Protein 6P7V (pdb70)

B-factor: mean 169.9, std 35.89, range [102.14, 259.93]

Nearest PDB structures (foldseek):
  6p7v-assembly1_A  TM=1.002E+00  e=1.058E-58  Kluyveromyces lactis
  6p7x-assembly1_A  TM=1.001E+00  e=8.756E-56  Kluyveromyces lactis
  6p7x-assembly1_B  TM=9.927E-01  e=2.469E-53  Kluyveromyces lactis
  6gsa-assembly1_B  TM=8.938E-01  e=4.755E-19  Saccharomyces cerevisiae
  6gyp-assembly1_C  TM=8.802E-01  e=9.889E-19  Saccharomyces cerevisiae S288C

Foldseek 3Di:
DPVVVVVDDLVVLVVVVVVVLVVNVLSVCVNCVVPHVPSKAKAWFDDPLHIWIWIAGDPQGDTDDTGHPVVVCVSDPDDLPEHEEEAAVRRAAPRVVSCLVCCVPVHPQRYAEYEYNDDLPLDDRRLLRPQVRCPRNAPYQEYEEEEPSSCVVAAQCVPPDDPRSSYHDLVSLLRRQEYEYEYEEEDQPVHQAEHQSSPNHAEYAYEYYEEEECVNHYDHANYAHYHYEAYAEYEYDACVVLVVLDDPPADDPQAGDDPDPVPCVVNVSVVVSQVVQCVSVVRYQAYAYDQHQYYDHQAEEEPVRVVDCRHPYDPSPPDDNYGYD/DKAWEADPVGDTDMDRDVLLCLWDQSVVVVLRYDYDPPAHDVLVVLVSVVSVVPPPDDDPDPPPVVVLVVDDQDVVLVVSPPDDDPSLVSNLVVCVVGVVPPNNSSSVVVVVVVVVPDDCVVVVVD/DVVLLVVLVLLVLVLLLLVPDQDDPDLCVLVPDPACDDCPAKFHVVNLVVLVVLCVFFPCPQVVQADQDDVVLVVLVVVLVVVVVVVCDDLPNLLSVLLSLLLSLLSLLLDDDVSVVVRIDDCNCVVDPAVCVRSLVVSVVSVSNSVSSCVVDVPVDDQDLSNLSSLSSNVQHCCCVNPVLVNQVVLVVVVVSLVVVPLVPLADDPPDDPSVPSNSSNSVLSVLSSLLVQLVSVRVSDDDGDVQLEDAPQPDPPDVSRHYPPNHDPDCSSVSSNLVSLVVCCPPHDDDVVSLVSVVVVLVVVLVVLVVDDDDHNNNLLVSLVNLLSSLLSVLVSLSCCCRNPNDPPSVVVSLVSLVVNLVSQVVCVVVVSVSSCVRCVNVSSLLVLLSVLLVCVLVDPDVSSVVSNVSSLCVVVVDDDNSVVSNVVSVVVSVLSVVVSVVVVVVVPVSSVLSVVVSVVSVVVVVVVCVVVVSVVVD/DVVLLVVVVLLLLVLLLLVLDPDDDDLCVVVDDAACDDCPQKFHVVNLVVLVVVCVAFPCPQVVQADLDDVVLVVLVVVVVVVVVVVCDDDVNLLSVLLSLLSSLLSLLLDDDPSVVVRIDDVSPVVDDAVCVRSLVVSVVSVSSSVSSCVVVPVPDDLDCSLLVSLSSNLQHCPCVPPPLVNQVSLVVVVVSLVVVPLVPLPDDPPQDPSRPSVSSNSVLSVLVSLLVQLVSPHVSDDDHDVPVDCVCSVVSSVLSVLVVCLSPDDDDVVVLVVSLVVLVVVVVVLVVQDDDGNNSLLVSLVSLLSSLLSVLSSLCSCCSNPNDPPSVVVNLVSLVVNVVSQVVCVVVVSLSSCQRCVNVSSLLVLLSVLLVCVLVDPDVSSVVSSVVSLVCCVVRDDSVPPSVVVSVVVSVVSVVVSVVSVVVVPVSVVVSVVVSVVSVVVVCVVCVVVVVVVVD

Organism: Kluyveromyces lactis (strain ATCC 8585 / CBS 2359 / DSM 70799 / NBRC 1267 / NRRL Y-1140 / WM37) (NCBI:txid284590)

Solvent-accessible surface area: 67566 Å² total; per-residue (Å²): 80,62,162,61,19,56,89,33,19,38,40,14,25,55,19,3,14,22,13,19,53,87,85,50,46,28,8,32,32,94,8,12,93,69,28,62,46,98,62,37,2,7,4,26,24,25,113,106,57,120,34,54,10,0,22,16,53,33,120,108,20,127,74,120,48,27,108,47,52,106,93,41,22,164,71,47,85,115,70,122,44,94,27,49,34,0,1,23,116,83,25,41,37,90,38,11,55,84,19,28,82,33,16,67,177,175,61,156,32,11,10,25,8,16,1,23,20,54,9,122,87,19,65,80,96,0,3,90,6,17,13,89,12,28,127,24,24,102,64,7,56,22,20,18,7,22,5,51,88,3,24,62,71,24,11,4,23,123,40,107,88,152,57,120,41,62,30,39,81,91,102,20,20,59,57,10,38,15,16,17,31,48,53,24,134,32,27,1,140,165,34,74,9,53,13,80,86,12,63,85,5,52,2,27,14,12,21,42,23,91,15,14,20,17,68,36,39,96,30,7,122,62,10,54,26,20,26,14,49,74,8,101,100,6,55,18,34,79,3,60,112,1,85,179,92,30,126,98,90,28,67,116,147,27,99,9,94,11,99,38,145,172,73,72,134,32,11,28,71,25,57,24,9,22,16,52,0,35,102,38,17,112,42,22,12,23,12,43,26,47,67,5,66,106,16,149,7,36,28,4,9,2,25,34,15,49,51,20,58,17,32,94,110,33,124,21,98,121,41,130,44,84,32,42,17,105,81,10,33,12,38,0,84,100,45,66,150,51,83,14,44,63,126,46,19,32,89,1,90,24,17,105,88,98,68,120,116,76,13,76,11,45,124,9,145,28,52,3,16,101,58,33,41,82,10,22,68,72,18,80,140,48,146,61,94,64,94,90,58,64,84,52,55,78,59,57,114,43,44,102,90,8,92,118,27,17,108,51,75,54,87,36,18,23,54,8,9,64,12,8,27,37,25,44,36,71,35,12,8,20,16,2,1,24,15,11,1,59,88,28,140,69,78,65,94,109,88,67,195,217,109,146,126,96,36,70,136,13,10,70,40,8,27,37,18,15,94,30,26,54,71,103,129,42,41,61,23,6,48,122,36,42,144,30,118,31,5,6,4,170,148,32,4,13,34,49,128,12,1,55,134,2,9,74,34,0,58,86,70,1,0,20,4,0,83,18,0,21,82,84,36,78,49,4,52,129,15,0,70,84,37,6,72,73,85,108,87,144,144,164,48,35,57,56,17,5,28,21,7,1,3,15,0,1,1,0,1,1,6,2,3,6,45,16,150,35,4,68,89,55,28,64,118,90,7,73,141,138,18,91,114,140,54,99,90,9,33,94,37,13,48,40,9,5,30,15,3,1,13,61,5,5,17,3,11,5,7,24,74,67,39,45,55,11,0,14,8,3,2,0,4,11,16,1,9,2,12,69,59,21,57,42,10,0,4,12,8,2,2,18,0,0,12,7,0,56,38,65,25,1,49,92,13,84,40,124,78,112,33,62,9,73,49,28,82,105,30,55,13,41,0,7,3,0,0,15,0,0,17,24,0,30,71,41,47,7,75,64,7,96,8,28,2,30,99,20,4,40,34,2,12,64,67,61,95,101,166,97,63,23,39,6,15,32,21,54,79,61,64,8,4,17,7,0,15,2,10,0,3,13,28,12,13,48,110,40,109,53,28,22,93,27,4,63,35,2,71,105,30,0,41,47,1,33,111,63,6,61,101,58,112,118,83,43,68,35,36,71,2,28,20,6,12,10,65,0,7,0,5,8,5,27,3,16,0,8,14,38,19,58,20,38,77,39,36,47,41,8,42,53,79,8,1,30,2,0,106,91,2,31,53,38,5,47,79,18,56,186,86,106,51,59,29,4,11,4,18,12,31,4,14,46,0,12,9,12,6,1,5,18,6,8,11,37,10,20,23,71,155,28,105,44,9,82,83,11,48,74,68,3,24,25,30,7,134,152,52,15,34,24,5,133,70,35,18,53,66,10,40,70,68,17,60,44,16,111,76,11,96,131,22,92,168,107,146,114,54,48,4,31,138,24,10,83,40,17,15,94,146,48,112,189,105,102,198,99,78,106,102,32,90,86,25,109,144,138,65,145,118,108,20,60,118,12,12,76,27,6,22,59,11,19,103,30,39,51,54,108,129,39,16,56,38,6,42,126,47,44,143,52,128,36,5,8,5,147,129,38,4,6,50,42,132,11,1,56,134,4,7,72,28,1,56,93,73,2,0,23,4,1,95,22,0,19,77,77,45,71,54,4,45,128,13,0,66,82,43,1,77,60,51,93,87,139,146,179,50,32,54,54,9,11,34,18,7,3,1,29,1,3,4,0,2,1,1,4,3,10,60,17,168,38,5,68,87,51,19,67,117,94,7,40,137,159,23,113,141,141,68,110,71,12,27,100,36,2,47,51,1,2,39,30,1,2,9,62,18,8,16,3,14,6,20,23,82,50,45,51,44,20,0,15,10,8,2,2,6,12,18,2,4,2,18,60,52,34,52,55,10,0,2,13,17,3,2,15,0,0,6,4,2,57,29,68,25,5,147,68,49,139,80,126,151,140,38,63,44,75,51,127,80,105,25,68,12,36,26,7,2,14,16,18,0,0,19,21,0,44,73,20,43,4,69,86,3,108,12,23,6,43,92,97,34,140,106,49,10,35,22,5,10,75,6,16,14,20,17,38,61,3,62,108,48,96,59,22,74,166,50,4,145,58,18,56,113,68,3,37,88,8,45,128,104,10,76,103,51,118,94,86,43,70,36,36,65,4,35,20,4,13,10,86,1,9,3,9,9,4,22,0,19,0,4,2,25,18,24,14,56,91,43,96,107,103,4,60,98,103,8,0,61,1,1,113,108,2,46,53,27,8,44,63,12,61,150,67,118,42,67,28,3,8,11,16,16,28,4,11,57,0,16,27,14,11,1,4,9,2,10,8,46,9,14,16,67,131,26,117,39,6,77,79,13,43,75,69,5,24,38,33,23,143,151,32,13,35,24,10,114,82,53,35,51,80,20,93,66,33,13,55,57,22,104,90,4,90,104,33,97,147,102,157,105,48,53,2,20,126,11,10,86,40,22,27,99,107,56,132,162,114,91,202,110,77,106,116,31,91,84,25,35,147,145,68

Sequence (1384 aa):
DTKLFLSLPIDIRYTVYFFLGDIILTDRLRVCLQYEEQWFSVQWIVVSGELEIGIFTTDEQFLQVSYTINEYCHLLSIAQQDLRLGINVSDINDVNELCKEIQHRWLFDTVSYISFINCWDLDHENVVSIIPCMESFNNLHMLRIESKNMFNNLINTQGVRENPGKTIVYNVRQNIFELELYTLRDLGYKSVVDLQKWEQLQCLSLSGCEFIDLNNLILPQHCKMLILKEVKYIIWWDLSHLLKRIRPQWIINGQVKKPTKKEEEEESEWYNLYLEVVQTYQPLNFIELHNAKRVKGNLILPARLVTESRIKISNGTKVDSVLLIQNVVLVSVEGERFVVDRKIAERSLLLKNYLQIVMPVPNVRSSVLQKVIEWAVHHKDSNFPDEDDDDSRKAAPVDPWDREFLKVDQEMLYEIILAANYLNIKPLLDAGCKVVAEMIRGRTPEEIRRTNLYDKKLFNIWNQYERLWIHDAFPLDVSEYNNTKDFYGYECLFSKESIFKILDHSLERLGWLYFGFFTDISELPYQMERYWNEYESMNKSADQILWDLVLRSVIVMTIYYMPAKSILSLVDIDAIEKYPLELKKKYEIFDYCLRHTLNKVLRTIFTLPPDVRTLQIFLILSNTNFLQIYPSLGNNILVHCIHLAKVLGIKDFKLKINDSGSTRLQKLSMHNIWFRLSTVDYMRSSPNKIIALHTDNSSALTRKTLIDSIDVYDVESNLEVLRWKITSLDRDLEVSEPSLKTLKAMKELLGLLDRKTSVSNDASFNTKFESFFLKLQCNFVMWKILRYEFMQYGVTNGLQKLCCPARRIIALVANFLKEDYFEYTTHPFCVHILCVIAGFFSFYCIFHEADEVRDLRNDAVGLLKLLFDPLRPVISCFFSNLSRLEELRHIWKSLVHPVMYVLKTDIIKLKRNLESSDFLEVVREFNNLYDKKLFNIWNQYERLWIHDAFPLDVSEYNNTKDFYGYECLFSKESIFKILDHSLERLGWLYFGFFTDISELPYQMERYWNEYESMNKSADQILWDLVLRSVIVMTIYYMPAKSILSLVDIDAIEKYPLELKKKYEIFDYCLRHTLNKVLRTIFTLPPDVRTLQIFLILSNTNFLQIYPSLGNNILVHCIHLAKVLGIKDFKLKINDSGSTRLQKLSMHNIWFRLSTVDYMRSSPNKIIALHTDNSNLEVLRWKITSLDRDLEVSEPSLKTLKAMKELLGLLDRKTSVSNDASFNTKFESFFLKLQCNFVMWKILRYEFMQYGVTNGLQKLCCPARRIIALVANFLKEDYFEYTTHPFCVHILCVIAGFFSFYCIFHEADEVRDLRNDAVGLLKLLFDPLRPVISCFFSNLSRLEELRHIWKSLVHPVMYVLKTDIIKLKRNLESSDFLEVVREFN

Structure (mmCIF, N/CA/C/O backbone):
data_6P7V
#
_entry.id   6P7V
#
_cell.length_a   1.00
_cell.length_b   1.00
_cell.length_c   1.00
_cell.angle_alpha   90.00
_cell.angle_beta   90.00
_cell.angle_gamma   90.00
#
_symmetry.space_group_name_H-M   'P 1'
#
loop_
_entity.id
_entity.type
_entity.pdbx_description
1 polymer Ctf13
2 polymer Skp1
3 polymer Cep3
#
loop_
_atom_site.group_PDB
_atom_site.id
_atom_site.type_symbol
_atom_site.label_atom_id
_atom_site.label_alt_id
_atom_site.label_comp_id
_atom_site.label_asym_id
_atom_site.label_entity_id
_atom_site.label_seq_id
_atom_site.pdbx_PDB_ins_code
_atom_site.Cartn_x
_atom_site.Cartn_y
_atom_site.Cartn_z
_atom_site.occupancy
_atom_site.B_iso_or_equiv
_atom_site.auth_seq_id
_atom_site.auth_comp_id
_atom_site.auth_asym_id
_atom_site.auth_atom_id
_atom_site.pdbx_PDB_model_num
ATOM 1 N N . ASP A 1 3 ? 164.60600 166.04700 194.63400 1.000 172.22000 3 ASP C N 1
ATOM 2 C CA . ASP A 1 3 ? 165.93800 165.46200 194.64300 1.000 172.22000 3 ASP C CA 1
ATOM 3 C C . ASP A 1 3 ? 166.24800 164.89400 193.26300 1.000 172.22000 3 ASP C C 1
ATOM 4 O O . ASP A 1 3 ? 165.49900 165.14000 192.32300 1.000 172.22000 3 ASP C O 1
ATOM 12 N N . THR A 1 4 ? 167.34400 164.14100 193.14400 1.000 177.75000 4 THR C N 1
ATOM 13 C CA . THR A 1 4 ? 167.91800 163.81400 191.84300 1.000 177.75000 4 THR C CA 1
ATOM 14 C C . THR A 1 4 ? 167.58500 162.39900 191.38500 1.000 177.75000 4 THR C C 1
ATOM 15 O O . THR A 1 4 ? 166.84400 162.20400 190.41700 1.000 177.75000 4 THR C O 1
ATOM 26 N N . LYS A 1 5 ? 168.09200 161.40200 192.10700 1.000 178.04000 5 LYS C N 1
ATOM 27 C CA . LYS A 1 5 ? 167.84800 160.02000 191.72000 1.000 178.04000 5 LYS C CA 1
ATOM 28 C C . LYS A 1 5 ? 166.40000 159.63700 191.94200 1.000 178.04000 5 LYS C C 1
ATOM 29 O O . LYS A 1 5 ? 165.87500 158.75500 191.25400 1.000 178.04000 5 LYS C O 1
ATOM 48 N N . LEU A 1 6 ? 165.73600 160.30300 192.87700 1.000 177.47000 6 LEU C N 1
ATOM 49 C CA . LEU A 1 6 ? 164.32000 160.06200 193.07200 1.000 177.47000 6 LEU C CA 1
ATOM 50 C C . LEU A 1 6 ? 163.54300 160.58600 191.88200 1.000 177.47000 6 LEU C C 1
ATOM 51 O O . LEU A 1 6 ? 162.55200 159.98200 191.45900 1.000 177.47000 6 LEU C O 1
ATOM 67 N N . PHE A 1 7 ? 163.99500 161.70300 191.31900 1.000 175.64000 7 PHE C N 1
ATOM 68 C CA . PHE A 1 7 ? 163.43400 162.17700 190.06700 1.000 175.64000 7 PHE C CA 1
ATOM 69 C C . PHE A 1 7 ? 163.73700 161.22700 188.92600 1.000 175.64000 7 PHE C C 1
ATOM 70 O O . PHE A 1 7 ? 162.93700 161.10100 187.99400 1.000 175.64000 7 PHE C O 1
ATOM 87 N N . LEU A 1 8 ? 164.89800 160.59400 188.95800 1.000 175.97000 8 LEU C N 1
ATOM 88 C CA . LEU A 1 8 ? 165.35900 159.76600 187.85600 1.000 175.97000 8 LEU C CA 1
ATOM 89 C C . LEU A 1 8 ? 164.91400 158.31700 187.95800 1.000 175.97000 8 LEU C C 1
ATOM 90 O O . LEU A 1 8 ? 165.19700 157.53900 187.04200 1.000 175.97000 8 LEU C O 1
ATOM 106 N N . SER A 1 9 ? 164.20700 157.93800 189.02600 1.000 179.36000 9 SER C N 1
ATOM 107 C CA . SER A 1 9 ? 163.67000 156.59400 189.18900 1.000 179.36000 9 SER C CA 1
ATOM 108 C C . SER A 1 9 ? 162.27500 156.46100 188.61300 1.000 179.36000 9 SER C C 1
ATOM 109 O O . SER A 1 9 ? 161.51700 155.57400 189.02400 1.000 179.36000 9 SER C O 1
ATOM 117 N N . LEU A 1 10 ? 161.92700 157.31200 187.66400 1.000 174.81000 10 LEU C N 1
ATOM 118 C CA . LEU A 1 10 ? 160.56600 157.61900 187.26800 1.000 174.81000 10 LEU C CA 1
ATOM 119 C C . LEU A 1 10 ? 160.45500 157.43000 185.76900 1.000 174.81000 10 LEU C C 1
ATOM 120 O O . LEU A 1 10 ? 161.46900 157.42100 185.06700 1.000 174.81000 10 LEU C O 1
ATOM 136 N N . PRO A 1 11 ? 159.25100 157.26900 185.24400 1.000 171.67000 11 PRO C N 1
ATOM 137 C CA . PRO A 1 11 ? 159.10700 157.02100 183.82000 1.000 171.67000 11 PRO C CA 1
ATOM 138 C C . PRO A 1 11 ? 159.21200 158.34000 183.07200 1.000 171.67000 11 PRO C C 1
ATOM 139 O O . PRO A 1 11 ? 159.44900 159.39800 183.64800 1.000 171.67000 11 PRO C O 1
ATOM 150 N N . ILE A 1 12 ? 159.01300 158.25500 181.76500 1.000 169.68000 12 ILE C N 1
ATOM 151 C CA . ILE A 1 12 ? 159.43200 159.33100 180.89100 1.000 169.68000 12 ILE C CA 1
ATOM 152 C C . ILE A 1 12 ? 158.35400 160.39700 180.77300 1.000 169.68000 12 ILE C C 1
ATOM 153 O O . ILE A 1 12 ? 158.67200 161.57800 180.62700 1.000 169.68000 12 ILE C O 1
ATOM 169 N N . ASP A 1 13 ? 157.08100 160.01000 180.81900 1.000 169.56000 13 ASP C N 1
ATOM 170 C CA . ASP A 1 13 ? 156.00500 160.96400 180.55100 1.000 169.56000 13 ASP C CA 1
ATOM 171 C C . ASP A 1 13 ? 155.90200 162.02400 181.63900 1.000 169.56000 13 ASP C C 1
ATOM 172 O O . ASP A 1 13 ? 155.64200 163.20200 181.35000 1.000 169.56000 13 ASP C O 1
ATOM 181 N N . ILE A 1 14 ? 156.12900 161.62600 182.88900 1.000 172.67000 14 ILE C N 1
ATOM 182 C CA . ILE A 1 14 ? 156.02400 162.55600 184.00800 1.000 172.67000 14 ILE C CA 1
ATOM 183 C C . ILE A 1 14 ? 157.11500 163.60000 183.88800 1.000 172.67000 14 ILE C C 1
ATOM 184 O O . ILE A 1 14 ? 156.88300 164.81400 183.98800 1.000 172.67000 14 ILE C O 1
ATOM 200 N N . ARG A 1 15 ? 158.31800 163.12700 183.62000 1.000 172.36000 15 ARG C N 1
ATOM 201 C CA . ARG A 1 15 ? 159.44300 164.01600 183.45200 1.000 172.36000 15 ARG C CA 1
ATOM 202 C C . ARG A 1 15 ? 159.26300 164.87600 182.21500 1.000 172.36000 15 ARG C C 1
ATOM 203 O O . ARG A 1 15 ? 159.68100 166.03700 182.20800 1.000 172.36000 15 ARG C O 1
ATOM 224 N N . TYR A 1 16 ? 158.58700 164.34500 181.19200 1.000 170.35000 16 TYR C N 1
ATOM 225 C CA . TYR A 1 16 ? 158.34000 165.11100 179.97900 1.000 170.35000 16 TYR C CA 1
ATOM 226 C C . TYR A 1 16 ? 157.46300 166.30800 180.27700 1.000 170.35000 16 TYR C C 1
ATOM 227 O O . TYR A 1 16 ? 157.76400 167.42900 179.85900 1.000 170.35000 16 TYR C O 1
ATOM 245 N N . THR A 1 17 ? 156.35800 166.08100 180.97600 1.000 177.86000 17 THR C N 1
ATOM 246 C CA . THR A 1 17 ? 155.46200 167.19800 181.25300 1.000 177.86000 17 THR C CA 1
ATOM 247 C C . THR A 1 17 ? 156.10900 168.19100 182.20600 1.000 177.86000 17 THR C C 1
ATOM 248 O O . THR A 1 17 ? 155.88700 169.40700 182.08700 1.000 177.86000 17 THR C O 1
ATOM 259 N N . VAL A 1 18 ? 156.93600 167.69000 183.12400 1.000 176.24000 18 VAL C N 1
ATOM 260 C CA . VAL A 1 18 ? 157.67000 168.56200 184.03200 1.000 176.24000 18 VAL C CA 1
ATOM 261 C C . VAL A 1 18 ? 158.58300 169.48800 183.24100 1.000 176.24000 18 VAL C C 1
ATOM 262 O O . VAL A 1 18 ? 158.59400 170.71100 183.43100 1.000 176.24000 18 VAL C O 1
ATOM 275 N N . TYR A 1 19 ? 159.32700 168.92000 182.30700 1.000 178.29000 19 TYR C N 1
ATOM 276 C CA . TYR A 1 19 ? 160.26600 169.72400 181.54900 1.000 178.29000 19 TYR C CA 1
ATOM 277 C C . TYR A 1 19 ? 159.53900 170.62700 180.56700 1.000 178.29000 19 TYR C C 1
ATOM 278 O O . TYR A 1 19 ? 160.03700 171.71300 180.23500 1.000 178.29000 19 TYR C O 1
ATOM 296 N N . PHE A 1 20 ? 158.35900 170.20300 180.11200 1.000 176.39000 20 PHE C N 1
ATOM 297 C CA . PHE A 1 20 ? 157.51400 171.06600 179.30300 1.000 176.39000 20 PHE C CA 1
ATOM 298 C C . PHE A 1 20 ? 157.16600 172.32000 180.06600 1.000 176.39000 20 PHE C C 1
ATOM 299 O O . PHE A 1 20 ? 157.19700 173.42600 179.51800 1.000 176.39000 20 PHE C O 1
ATOM 316 N N . PHE A 1 21 ? 156.83100 172.15900 181.33600 1.000 178.42000 21 PHE C N 1
ATOM 317 C CA . PHE A 1 21 ? 156.59100 173.33300 182.15300 1.000 178.42000 21 PHE C CA 1
ATOM 318 C C . PHE A 1 21 ? 157.86500 174.12100 182.37800 1.000 178.42000 21 PHE C C 1
ATOM 319 O O . PHE A 1 21 ? 157.80900 175.35000 182.50200 1.000 178.42000 21 PHE C O 1
ATOM 336 N N . LEU A 1 22 ? 159.01200 173.44400 182.41000 1.000 184.43000 22 LEU C N 1
ATOM 337 C CA . LEU A 1 22 ? 160.31300 174.11600 182.41400 1.000 184.43000 22 LEU C CA 1
ATOM 338 C C . LEU A 1 22 ? 160.86300 174.17000 180.99500 1.000 184.43000 22 LEU C C 1
ATOM 339 O O . LEU A 1 22 ? 161.97700 173.74000 180.71200 1.000 184.43000 22 LEU C O 1
ATOM 355 N N . GLY A 1 23 ? 160.06100 174.69800 180.09200 1.000 174.75000 23 GLY C N 1
ATOM 356 C CA . GLY A 1 23 ? 160.56100 175.03600 178.77700 1.000 174.75000 23 GLY C CA 1
ATOM 357 C C . GLY A 1 23 ? 161.65300 176.08300 178.82400 1.000 174.75000 23 GLY C C 1
ATOM 358 O O . GLY A 1 23 ? 162.82100 175.76100 179.03900 1.000 174.75000 23 GLY C O 1
ATOM 362 N N . ASP A 1 86 ? 174.92600 168.87400 184.10700 1.000 183.34000 86 ASP C N 1
ATOM 363 C CA . ASP A 1 86 ? 173.68000 168.63500 184.82500 1.000 183.34000 86 ASP C CA 1
ATOM 364 C C . ASP A 1 86 ? 172.99200 167.37200 184.35500 1.000 183.34000 86 ASP C C 1
ATOM 365 O O . ASP A 1 86 ? 172.53900 167.28100 183.21600 1.000 183.34000 86 ASP C O 1
ATOM 374 N N . ILE A 1 87 ? 172.87800 166.41600 185.27400 1.000 183.84000 87 ILE C N 1
ATOM 375 C CA . ILE A 1 87 ? 172.19800 165.16100 184.98000 1.000 183.84000 87 ILE C CA 1
ATOM 376 C C . ILE A 1 87 ? 170.72900 165.41600 184.70300 1.000 183.84000 87 ILE C C 1
ATOM 377 O O . ILE A 1 87 ? 170.09900 164.68400 183.91900 1.000 183.84000 87 ILE C O 1
ATOM 393 N N . ILE A 1 88 ? 170.17000 166.43100 185.36800 1.000 179.89000 88 ILE C N 1
ATOM 394 C CA . ILE A 1 88 ? 168.88400 167.05000 185.07400 1.000 179.89000 88 ILE C CA 1
ATOM 395 C C . ILE A 1 88 ? 168.82200 167.27100 183.58400 1.000 179.89000 88 ILE C C 1
ATOM 396 O O . ILE A 1 88 ? 167.94600 166.75300 182.89100 1.000 179.89000 88 ILE C O 1
ATOM 412 N N . LEU A 1 89 ? 169.83600 167.95500 183.08900 1.000 184.26000 89 LEU C N 1
ATOM 413 C CA . LEU A 1 89 ? 169.84500 168.40700 181.72000 1.000 184.26000 89 LEU C CA 1
ATOM 414 C C . LEU A 1 89 ? 170.08600 167.25900 180.76400 1.000 184.26000 89 LEU C C 1
ATOM 415 O O . LEU A 1 89 ? 169.57400 167.26900 179.64300 1.000 184.26000 89 LEU C O 1
ATOM 431 N N . THR A 1 90 ? 170.84000 166.25300 181.18800 1.000 183.38000 90 THR C N 1
ATOM 432 C CA . THR A 1 90 ? 171.08700 165.13100 180.29800 1.000 183.38000 90 THR C CA 1
ATOM 433 C C . THR A 1 90 ? 169.81800 164.33300 180.08800 1.000 183.38000 90 THR C C 1
ATOM 434 O O . THR A 1 90 ? 169.49500 163.95200 178.95800 1.000 183.38000 90 THR C O 1
ATOM 445 N N . ASP A 1 91 ? 169.06900 164.09800 181.16200 1.000 185.92000 91 ASP C N 1
ATOM 446 C CA . ASP A 1 91 ? 167.76800 163.46900 180.99200 1.000 185.92000 91 ASP C CA 1
ATOM 447 C C . ASP A 1 91 ? 166.82100 164.37500 180.22400 1.000 185.92000 91 ASP C C 1
ATOM 448 O O . ASP A 1 91 ? 166.01100 163.88700 179.42300 1.000 185.92000 91 ASP C O 1
ATOM 457 N N . ARG A 1 92 ? 166.93900 165.68800 180.44700 1.000 179.76000 92 ARG C N 1
ATOM 458 C CA . ARG A 1 92 ? 166.12200 166.67700 179.75800 1.000 179.76000 92 ARG C CA 1
ATOM 459 C C . ARG A 1 92 ? 166.28800 166.56600 178.26400 1.000 179.76000 92 ARG C C 1
ATOM 460 O O . ARG A 1 92 ? 165.31100 166.57800 177.51400 1.000 179.76000 92 ARG C O 1
ATOM 481 N N . LEU A 1 93 ? 167.51600 166.38900 177.83000 1.000 180.36000 93 LEU C N 1
ATOM 482 C CA . LEU A 1 93 ? 167.81900 166.38400 176.41600 1.000 180.36000 93 LEU C CA 1
ATOM 483 C C . LEU A 1 93 ? 167.64400 165.00300 175.82300 1.000 180.36000 93 LEU C C 1
ATOM 484 O O . LEU A 1 93 ? 167.42600 164.88200 174.61500 1.000 180.36000 93 LEU C O 1
ATOM 500 N N . ARG A 1 94 ? 167.75200 163.96200 176.64700 1.000 180.54000 94 ARG C N 1
ATOM 501 C CA . ARG A 1 94 ? 167.31500 162.64000 176.22300 1.000 180.54000 94 ARG C CA 1
ATOM 502 C C . ARG A 1 94 ? 165.85800 162.67000 175.82500 1.000 180.54000 94 ARG C C 1
ATOM 503 O O . ARG A 1 94 ? 165.49900 162.32800 174.69300 1.000 180.54000 94 ARG C O 1
ATOM 524 N N . VAL A 1 95 ? 165.01200 163.11500 176.74000 1.000 178.60000 95 VAL C N 1
ATOM 525 C CA . VAL A 1 95 ? 163.57900 162.99500 176.52400 1.000 178.60000 95 VAL C CA 1
ATOM 526 C C . VAL A 1 95 ? 163.09300 164.04700 175.54700 1.000 178.60000 95 VAL C C 1
ATOM 527 O O . VAL A 1 95 ? 162.15100 163.80900 174.78500 1.000 178.60000 95 VAL C O 1
ATOM 540 N N . CYS A 1 96 ? 163.71200 165.22400 175.55400 1.000 175.44000 96 CYS C N 1
ATOM 541 C CA . CYS A 1 96 ? 163.36000 166.21400 174.55500 1.000 175.44000 96 CYS C CA 1
ATOM 542 C C . CYS A 1 96 ? 163.75800 165.73100 173.17900 1.000 175.44000 96 CYS C C 1
ATOM 543 O O . CYS A 1 96 ? 162.99000 165.86800 172.23000 1.000 175.44000 96 CYS C O 1
ATOM 551 N N . LEU A 1 97 ? 164.92500 165.11100 173.06400 1.000 174.33000 97 LEU C N 1
ATOM 552 C CA . LEU A 1 97 ? 165.26700 164.44400 171.82000 1.000 174.33000 97 LEU C CA 1
ATOM 553 C C . LEU A 1 97 ? 164.32300 163.29600 171.52700 1.000 174.33000 97 LEU C C 1
ATOM 554 O O . LEU A 1 97 ? 164.02300 163.02900 170.35800 1.000 174.33000 97 LEU C O 1
ATOM 570 N N . GLN A 1 98 ? 163.88800 162.58800 172.56800 1.000 164.53000 98 GLN C N 1
ATOM 571 C CA . GLN A 1 98 ? 163.07400 161.39500 172.38800 1.000 164.53000 98 GLN C CA 1
ATOM 572 C C . GLN A 1 98 ? 161.75400 161.73500 171.72300 1.000 164.53000 98 GLN C C 1
ATOM 573 O O . GLN A 1 98 ? 161.31500 161.05000 170.79300 1.000 164.53000 98 GLN C O 1
ATOM 587 N N . TYR A 1 99 ? 161.12000 162.80300 172.17800 1.000 160.31000 99 TYR C N 1
ATOM 588 C CA . TYR A 1 99 ? 159.77800 163.15600 171.71800 1.000 160.31000 99 TYR C CA 1
ATOM 589 C C . TYR A 1 99 ? 159.88200 164.14100 170.56300 1.000 160.31000 99 TYR C C 1
ATOM 590 O O . TYR A 1 99 ? 159.52600 163.83400 169.42200 1.000 160.31000 99 TYR C O 1
ATOM 608 N N . GLU A 1 100 ? 160.39300 165.32600 170.86300 1.000 163.60000 100 GLU C N 1
ATOM 609 C CA . GLU A 1 100 ? 160.35900 166.46800 169.97100 1.000 163.60000 100 GLU C CA 1
ATOM 610 C C . GLU A 1 100 ? 161.25900 167.53900 170.55000 1.000 163.60000 100 GLU C C 1
ATOM 611 O O . GLU A 1 100 ? 161.15800 167.82600 171.74300 1.000 163.60000 100 GLU C O 1
ATOM 623 N N . GLU A 1 101 ? 162.18400 168.07000 169.76200 1.000 175.88000 101 GLU C N 1
ATOM 624 C CA . GLU A 1 101 ? 162.97100 169.23600 170.16400 1.000 175.88000 101 GLU C CA 1
ATOM 625 C C . GLU A 1 101 ? 162.40500 170.49300 169.51400 1.000 175.88000 101 GLU C C 1
ATOM 626 O O . GLU A 1 101 ? 163.02800 171.16900 168.69800 1.000 175.88000 101 GLU C O 1
ATOM 638 N N . GLN A 1 102 ? 161.16400 170.76900 169.89200 1.000 170.33000 102 GLN C N 1
ATOM 639 C CA . GLN A 1 102 ? 160.60000 172.09500 169.72200 1.000 170.33000 102 GLN C CA 1
ATOM 640 C C . GLN A 1 102 ? 161.11200 173.07100 170.77200 1.000 170.33000 102 GLN C C 1
ATOM 641 O O . GLN A 1 102 ? 160.99800 174.28500 170.58000 1.000 170.33000 102 GLN C O 1
ATOM 655 N N . TRP A 1 103 ? 161.68200 172.57300 171.86800 1.000 167.04000 103 TRP C N 1
ATOM 656 C CA . TRP A 1 103 ? 162.09800 173.43300 172.96300 1.000 167.04000 103 TRP C CA 1
ATOM 657 C C . TRP A 1 103 ? 163.43500 174.09100 172.67600 1.000 167.04000 103 TRP C C 1
ATOM 658 O O . TRP A 1 103 ? 163.57500 175.31200 172.79200 1.000 167.04000 103 TRP C O 1
ATOM 679 N N . PHE A 1 104 ? 164.42900 173.28100 172.32700 1.000 177.15000 104 PHE C N 1
ATOM 680 C CA . PHE A 1 104 ? 165.82300 173.70100 172.27000 1.000 177.15000 104 PHE C CA 1
ATOM 681 C C . PHE A 1 104 ? 166.34700 173.52900 170.85700 1.000 177.15000 104 PHE C C 1
ATOM 682 O O . PHE A 1 104 ? 166.33000 172.41700 170.31900 1.000 177.15000 104 PHE C O 1
ATOM 699 N N . SER A 1 105 ? 166.83500 174.61700 170.27400 1.000 189.81000 105 SER C N 1
ATOM 700 C CA . SER A 1 105 ? 167.47900 174.54800 168.97200 1.000 189.81000 105 SER C CA 1
ATOM 701 C C . SER A 1 105 ? 168.95500 174.24000 169.16200 1.000 189.81000 105 SER C C 1
ATOM 702 O O . SER A 1 105 ? 169.63300 174.88100 169.95900 1.000 189.81000 105 SER C O 1
ATOM 710 N N . VAL A 1 106 ? 169.45500 173.26500 168.41300 1.000 182.91000 106 VAL C N 1
ATOM 711 C CA . VAL A 1 106 ? 170.71500 172.59900 168.72000 1.000 182.91000 106 VAL C CA 1
ATOM 712 C C . VAL A 1 106 ? 171.50600 172.47300 167.43400 1.000 182.91000 106 VAL C C 1
ATOM 713 O O . VAL A 1 106 ? 171.08000 171.76500 166.51600 1.000 182.91000 106 VAL C O 1
ATOM 726 N N . GLN A 1 107 ? 172.68300 173.10200 167.38400 1.000 186.62000 107 GLN C N 1
ATOM 727 C CA . GLN A 1 107 ? 173.41900 173.21200 166.13500 1.000 186.62000 107 GLN C CA 1
ATOM 728 C C . GLN A 1 107 ? 174.91300 173.27400 166.41100 1.000 186.62000 107 GLN C C 1
ATOM 729 O O . GLN A 1 107 ? 175.36300 173.24700 167.55800 1.000 186.62000 107 GLN C O 1
ATOM 743 N N . TRP A 1 108 ? 175.67600 173.32800 165.32700 1.000 182.96000 108 TRP C N 1
ATOM 744 C CA . TRP A 1 108 ? 177.12400 173.35600 165.36200 1.000 182.96000 108 TRP C CA 1
ATOM 745 C C . TRP A 1 108 ? 177.62900 174.78200 165.45100 1.000 182.96000 108 TRP C C 1
ATOM 746 O O . TRP A 1 108 ? 176.98200 175.72100 164.98300 1.000 182.96000 108 TRP C O 1
ATOM 767 N N . ILE A 1 109 ? 178.83000 174.92700 166.00300 1.000 179.17000 109 ILE C N 1
ATOM 768 C CA . ILE A 1 109 ? 179.45900 176.22500 166.18000 1.000 179.17000 109 ILE C CA 1
ATOM 769 C C . ILE A 1 109 ? 180.94500 175.98200 166.33500 1.000 179.17000 109 ILE C C 1
ATOM 770 O O . ILE A 1 109 ? 181.37500 174.86400 166.59200 1.000 179.17000 109 ILE C O 1
ATOM 786 N N . VAL A 1 110 ? 181.73800 177.03300 166.15300 1.000 175.96000 110 VAL C N 1
ATOM 787 C CA . VAL A 1 110 ? 183.17300 176.98700 166.39700 1.000 175.96000 110 VAL C CA 1
ATOM 788 C C . VAL A 1 110 ? 183.55100 178.22200 167.19300 1.000 175.96000 110 VAL C C 1
ATOM 789 O O . VAL A 1 110 ? 183.02700 179.31500 166.95100 1.000 175.96000 110 VAL C O 1
ATOM 802 N N . VAL A 1 111 ? 184.44800 178.03800 168.15800 1.000 173.44000 111 VAL C N 1
ATOM 803 C CA . VAL A 1 111 ? 185.12100 179.13100 168.84300 1.000 173.44000 111 VAL C CA 1
ATOM 804 C C . VAL A 1 111 ? 186.58000 178.74000 169.00000 1.000 173.44000 111 VAL C C 1
ATOM 805 O O . VAL A 1 111 ? 186.88100 177.58700 169.32800 1.000 173.44000 111 VAL C O 1
ATOM 818 N N . SER A 1 112 ? 187.47800 179.69900 168.75800 1.000 172.21000 112 SER C N 1
ATOM 819 C CA . SER A 1 112 ? 188.92700 179.50800 168.76700 1.000 172.21000 112 SER C CA 1
ATOM 820 C C . SER A 1 112 ? 189.40700 178.62600 167.62600 1.000 172.21000 112 SER C C 1
ATOM 821 O O . SER A 1 112 ? 190.49400 178.04700 167.70800 1.000 172.21000 112 SER C O 1
ATOM 829 N N . GLY A 1 113 ? 188.61400 178.49100 166.56300 1.000 169.83000 113 GLY C N 1
ATOM 830 C CA . GLY A 1 113 ? 188.83100 177.44900 165.58500 1.000 169.83000 113 GLY C CA 1
ATOM 831 C C . GLY A 1 113 ? 188.50600 176.04900 166.06300 1.000 169.83000 113 GLY C C 1
ATOM 832 O O . GLY A 1 113 ? 188.75100 175.09100 165.31800 1.000 169.83000 113 GLY C O 1
ATOM 836 N N . GLU A 1 114 ? 187.95000 175.90500 167.26700 1.000 172.31000 114 GLU C N 1
ATOM 837 C CA . GLU A 1 114 ? 187.61700 174.62600 167.86600 1.000 172.31000 114 GLU C CA 1
ATOM 838 C C . GLU A 1 114 ? 186.10900 174.45200 167.80900 1.000 172.31000 114 GLU C C 1
ATOM 839 O O . GLU A 1 114 ? 185.36200 175.31300 168.28300 1.000 172.31000 114 GLU C O 1
ATOM 851 N N . LEU A 1 115 ? 185.67100 173.34800 167.22400 1.000 179.71000 115 LEU C N 1
ATOM 852 C CA . LEU A 1 115 ? 184.25200 173.10600 167.05800 1.000 179.71000 115 LEU C CA 1
ATOM 853 C C . LEU A 1 115 ? 183.60900 172.68100 168.36900 1.000 179.71000 115 LEU C C 1
ATOM 854 O O . LEU A 1 115 ? 184.23400 172.05600 169.22900 1.000 179.71000 115 LEU C O 1
ATOM 870 N N . GLU A 1 116 ? 182.33600 173.03400 168.50300 1.000 188.42000 116 GLU C N 1
ATOM 871 C CA . GLU A 1 116 ? 181.49200 172.59500 169.59500 1.000 188.42000 116 GLU C CA 1
ATOM 872 C C . GLU A 1 116 ? 180.06400 172.56700 169.07500 1.000 188.42000 116 GLU C C 1
ATOM 873 O O . GLU A 1 116 ? 179.79300 172.94100 167.92700 1.000 188.42000 116 GLU C O 1
ATOM 885 N N . ILE A 1 117 ? 179.15300 172.11900 169.93400 1.000 186.54000 117 ILE C N 1
ATOM 886 C CA . ILE A 1 117 ? 177.74400 171.96700 169.60800 1.000 186.54000 117 ILE C CA 1
ATOM 887 C C . ILE A 1 117 ? 176.98700 172.77400 170.64400 1.000 186.54000 117 ILE C C 1
ATOM 888 O O . ILE A 1 117 ? 176.99800 172.42700 171.82900 1.000 186.54000 117 ILE C O 1
ATOM 904 N N . GLY A 1 118 ? 176.31600 173.82900 170.19200 1.000 185.18000 118 GLY C N 1
ATOM 905 C CA . GLY A 1 118 ? 175.68500 174.79900 171.06400 1.000 185.18000 118 GLY C CA 1
ATOM 906 C C . GLY A 1 118 ? 174.17900 174.67500 170.99700 1.000 185.18000 118 GLY C C 1
ATOM 907 O O . GLY A 1 118 ? 173.61400 174.28700 169.96400 1.000 185.18000 118 GLY C O 1
ATOM 911 N N . ILE A 1 119 ? 173.53200 175.03500 172.10500 1.000 180.82000 119 ILE C N 1
ATOM 912 C CA . ILE A 1 119 ? 172.12200 174.74800 172.31500 1.000 180.82000 119 ILE C CA 1
ATOM 913 C C . ILE A 1 119 ? 171.44600 175.99700 172.83900 1.000 180.82000 119 ILE C C 1
ATOM 914 O O . ILE A 1 119 ? 171.90000 176.60700 173.81300 1.000 180.82000 119 ILE C O 1
ATOM 930 N N . PHE A 1 120 ? 170.38100 176.38800 172.15500 1.000 186.10000 120 PHE C N 1
ATOM 931 C CA . PHE A 1 120 ? 169.94500 177.76000 172.04800 1.000 186.10000 120 PHE C CA 1
ATOM 932 C C . PHE A 1 120 ? 168.44700 177.79500 172.26800 1.000 186.10000 120 PHE C C 1
ATOM 933 O O . PHE A 1 120 ? 167.74500 176.78700 172.12700 1.000 186.10000 120 PHE C O 1
ATOM 950 N N . THR A 1 121 ? 167.96500 178.99900 172.53700 1.000 188.63000 121 THR C N 1
ATOM 951 C CA . THR A 1 121 ? 166.57600 179.35200 172.33500 1.000 188.63000 121 THR C CA 1
ATOM 952 C C . THR A 1 121 ? 166.19200 179.16200 170.86200 1.000 188.63000 121 THR C C 1
ATOM 953 O O . THR A 1 121 ? 167.03400 178.99900 169.97900 1.000 188.63000 121 THR C O 1
ATOM 964 N N . THR A 1 122 ? 164.88900 179.16700 170.61100 1.000 192.23000 122 THR C N 1
ATOM 965 C CA . THR A 1 122 ? 164.33400 179.00500 169.27700 1.000 192.23000 122 THR C CA 1
ATOM 966 C C . THR A 1 122 ? 164.00000 180.32300 168.60200 1.000 192.23000 122 THR C C 1
ATOM 967 O O . THR A 1 122 ? 164.14400 180.43400 167.38100 1.000 192.23000 122 THR C O 1
ATOM 978 N N . ASP A 1 123 ? 163.56600 181.32100 169.36800 1.000 197.44000 123 ASP C N 1
ATOM 979 C CA . ASP A 1 123 ? 163.01300 182.53500 168.77700 1.000 197.44000 123 ASP C CA 1
ATOM 980 C C . ASP A 1 123 ? 164.09800 183.36900 168.10500 1.000 197.44000 123 ASP C C 1
ATOM 981 O O . ASP A 1 123 ? 163.95700 183.77200 166.94500 1.000 197.44000 123 ASP C O 1
ATOM 990 N N . GLU A 1 124 ? 165.17500 183.65500 168.83400 1.000 192.87000 124 GLU C N 1
ATOM 991 C CA . GLU A 1 124 ? 166.33900 184.38800 168.33900 1.000 192.87000 124 GLU C CA 1
ATOM 992 C C . GLU A 1 124 ? 167.66100 183.71000 168.67000 1.000 192.87000 124 GLU C C 1
ATOM 993 O O . GLU A 1 124 ? 168.71100 184.19500 168.23700 1.000 192.87000 124 GLU C O 1
ATOM 1005 N N . GLN A 1 125 ? 167.64200 182.63500 169.45300 1.000 193.27000 125 GLN C N 1
ATOM 1006 C CA . GLN A 1 125 ? 168.77200 181.73400 169.62600 1.000 193.27000 125 GLN C CA 1
ATOM 1007 C C . GLN A 1 125 ? 169.90600 182.38100 170.41900 1.000 193.27000 125 GLN C C 1
ATOM 1008 O O . GLN A 1 125 ? 171.08500 182.29400 170.06800 1.000 193.27000 125 GLN C O 1
ATOM 1022 N N . PHE A 1 126 ? 169.52600 182.99900 171.53000 1.000 198.72000 126 PHE C N 1
ATOM 1023 C CA . PHE A 1 126 ? 170.48300 183.25500 172.59200 1.000 198.72000 126 PHE C CA 1
ATOM 1024 C C . PHE A 1 126 ? 171.00500 181.93400 173.12800 1.000 198.72000 126 PHE C C 1
ATOM 1025 O O . PHE A 1 126 ? 170.23500 181.00500 173.38800 1.000 198.72000 126 PHE C O 1
ATOM 1042 N N . LEU A 1 127 ? 172.31700 181.85600 173.28400 1.000 186.19000 127 LEU C N 1
ATOM 1043 C CA . LEU A 1 127 ? 172.93300 180.63500 173.75300 1.000 186.19000 127 LEU C CA 1
ATOM 1044 C C . LEU A 1 127 ? 172.62300 180.38900 175.21800 1.000 186.19000 127 LEU C C 1
ATOM 1045 O O . LEU A 1 127 ? 172.31600 181.30600 175.98200 1.000 186.19000 127 LEU C O 1
ATOM 1061 N N . GLN A 1 128 ? 172.67100 179.11100 175.58300 1.000 186.33000 128 GLN C N 1
ATOM 1062 C CA . GLN A 1 128 ? 172.70400 178.65800 176.96500 1.000 186.33000 128 GLN C CA 1
ATOM 1063 C C . GLN A 1 128 ? 174.03700 178.00400 177.28500 1.000 186.33000 128 GLN C C 1
ATOM 1064 O O . GLN A 1 128 ? 174.75600 178.49200 178.16100 1.000 186.33000 128 GLN C O 1
ATOM 1078 N N . VAL A 1 129 ? 174.39500 176.91900 176.59200 1.000 181.63000 129 VAL C N 1
ATOM 1079 C CA . VAL A 1 129 ? 175.71600 176.30200 176.69700 1.000 181.63000 129 VAL C CA 1
ATOM 1080 C C . VAL A 1 129 ? 176.11600 175.71400 175.35000 1.000 181.63000 129 VAL C C 1
ATOM 1081 O O . VAL A 1 129 ? 175.37300 175.79200 174.35800 1.000 181.63000 129 VAL C O 1
ATOM 1094 N N . SER A 1 130 ? 177.29200 175.09300 175.33700 1.000 184.55000 130 SER C N 1
ATOM 1095 C CA . SER A 1 130 ? 177.69900 174.18300 174.28200 1.000 184.55000 130 SER C CA 1
ATOM 1096 C C . SER A 1 130 ? 178.54100 173.07700 174.89600 1.000 184.55000 130 SER C C 1
ATOM 1097 O O . SER A 1 130 ? 179.07000 173.21400 176.00100 1.000 184.55000 130 SER C O 1
ATOM 1105 N N . TYR A 1 131 ? 178.66000 171.97700 174.15500 1.000 182.35000 131 TYR C N 1
ATOM 1106 C CA . TYR A 1 131 ? 179.44000 170.82700 174.58900 1.000 182.35000 131 TYR C CA 1
ATOM 1107 C C . TYR A 1 131 ? 180.05000 170.11300 173.39100 1.000 182.35000 131 TYR C C 1
ATOM 1108 O O . TYR A 1 131 ? 179.69100 170.34900 172.23400 1.000 182.35000 131 TYR C O 1
ATOM 1126 N N . THR A 1 132 ? 181.01700 169.26100 173.70100 1.000 176.26000 132 THR C N 1
ATOM 1127 C CA . THR A 1 132 ? 181.88100 168.60900 172.73400 1.000 176.26000 132 THR C CA 1
ATOM 1128 C C . THR A 1 132 ? 181.17500 167.42200 172.09600 1.000 176.26000 132 THR C C 1
ATOM 1129 O O . THR A 1 132 ? 180.25800 166.83000 172.67100 1.000 176.26000 132 THR C O 1
ATOM 1140 N N . ILE A 1 133 ? 181.60100 167.10600 170.87000 1.000 180.06000 133 ILE C N 1
ATOM 1141 C CA . ILE A 1 133 ? 181.07900 165.93300 170.17100 1.000 180.06000 133 ILE C CA 1
ATOM 1142 C C . ILE A 1 133 ? 181.34900 164.67000 170.96700 1.000 180.06000 133 ILE C C 1
ATOM 1143 O O . ILE A 1 133 ? 180.44900 163.85900 171.16700 1.000 180.06000 133 ILE C O 1
ATOM 1159 N N . ASN A 1 134 ? 182.58600 164.46100 171.40000 1.000 180.76000 134 ASN C N 1
ATOM 1160 C CA . ASN A 1 134 ? 182.90700 163.21600 172.07900 1.000 180.76000 134 ASN C CA 1
ATOM 1161 C C . ASN A 1 134 ? 182.25100 163.14700 173.44300 1.000 180.76000 134 ASN C C 1
ATOM 1162 O O . ASN A 1 134 ? 181.84400 162.06600 173.87500 1.000 180.76000 134 ASN C O 1
ATOM 1173 N N . GLU A 1 135 ? 182.11400 164.29000 174.11400 1.000 182.60000 135 GLU C N 1
ATOM 1174 C CA . GLU A 1 135 ? 181.36100 164.33800 175.35900 1.000 182.60000 135 GLU C CA 1
ATOM 1175 C C . GLU A 1 135 ? 179.91700 163.93800 175.12200 1.000 182.60000 135 GLU C C 1
ATOM 1176 O O . GLU A 1 135 ? 179.36800 163.08500 175.82100 1.000 182.60000 135 GLU C O 1
ATOM 1188 N N . TYR A 1 136 ? 179.31200 164.51700 174.09500 1.000 181.96000 136 TYR C N 1
ATOM 1189 C CA . TYR A 1 136 ? 177.91500 164.27300 173.76600 1.000 181.96000 136 TYR C CA 1
ATOM 1190 C C . TYR A 1 136 ? 177.69800 162.84400 173.27100 1.000 181.96000 136 TYR C C 1
ATOM 1191 O O . TYR A 1 136 ? 176.64700 162.23800 173.50700 1.000 181.96000 136 TYR C O 1
ATOM 1209 N N . CYS A 1 137 ? 178.68800 162.29400 172.58600 1.000 184.40000 137 CYS C N 1
ATOM 1210 C CA . CYS A 1 137 ? 178.63600 160.97700 171.97700 1.000 184.40000 137 CYS C CA 1
ATOM 1211 C C . CYS A 1 137 ? 179.05600 159.86900 172.92400 1.000 184.40000 137 CYS C C 1
ATOM 1212 O O . CYS A 1 137 ? 178.89100 158.69400 172.58700 1.000 184.40000 137 CYS C O 1
ATOM 1220 N N . HIS A 1 138 ? 179.67500 160.21500 174.04600 1.000 190.68000 138 HIS C N 1
ATOM 1221 C CA . HIS A 1 138 ? 179.80500 159.33000 175.19100 1.000 190.68000 138 HIS C CA 1
ATOM 1222 C C . HIS A 1 138 ? 178.58000 159.43200 176.08800 1.000 190.68000 138 HIS C C 1
ATOM 1223 O O . HIS A 1 138 ? 178.18100 158.44600 176.71600 1.000 190.68000 138 HIS C O 1
ATOM 1237 N N . LEU A 1 139 ? 177.98500 160.62500 176.14900 1.000 178.95000 139 LEU C N 1
ATOM 1238 C CA . LEU A 1 139 ? 176.71000 160.80900 176.82700 1.000 178.95000 139 LEU C CA 1
ATOM 1239 C C . LEU A 1 139 ? 175.62800 159.95400 176.18900 1.000 178.95000 139 LEU C C 1
ATOM 1240 O O . LEU A 1 139 ? 174.76200 159.41200 176.88600 1.000 178.95000 139 LEU C O 1
ATOM 1256 N N . LEU A 1 140 ? 175.66700 159.82400 174.86700 1.000 180.73000 140 LEU C N 1
ATOM 1257 C CA . LEU A 1 140 ? 174.67700 159.10700 174.07900 1.000 180.73000 140 LEU C CA 1
ATOM 1258 C C . LEU A 1 140 ? 175.38600 158.07200 173.21700 1.000 180.73000 140 LEU C C 1
ATOM 1259 O O . LEU A 1 140 ? 176.55000 157.74200 173.44000 1.000 180.73000 140 LEU C O 1
ATOM 1275 N N . SER A 1 141 ? 174.64400 157.51600 172.26800 1.000 184.26000 141 SER C N 1
ATOM 1276 C CA . SER A 1 141 ? 175.22200 156.69600 171.21700 1.000 184.26000 141 SER C CA 1
ATOM 1277 C C . SER A 1 141 ? 175.70400 157.59500 170.09000 1.000 184.26000 141 SER C C 1
ATOM 1278 O O . SER A 1 141 ? 174.94900 158.44000 169.59900 1.000 184.26000 141 SER C O 1
ATOM 1286 N N . ILE A 1 142 ? 176.96500 157.42700 169.68800 1.000 182.56000 142 ILE C N 1
ATOM 1287 C CA . ILE A 1 142 ? 177.44900 158.14100 168.51500 1.000 182.56000 142 ILE C CA 1
ATOM 1288 C C . ILE A 1 142 ? 176.73000 157.61500 167.28400 1.000 182.56000 142 ILE C C 1
ATOM 1289 O O . ILE A 1 142 ? 176.37500 156.43300 167.19200 1.000 182.56000 142 ILE C O 1
ATOM 1305 N N . ALA A 1 143 ? 176.51200 158.50600 166.32800 1.000 182.18000 143 ALA C N 1
ATOM 1306 C CA . ALA A 1 143 ? 175.93500 158.12900 165.05200 1.000 182.18000 143 ALA C CA 1
ATOM 1307 C C . ALA A 1 143 ? 176.17100 159.25600 164.07100 1.000 182.18000 143 ALA C C 1
ATOM 1308 O O . ALA A 1 143 ? 176.97500 160.16100 164.32400 1.000 182.18000 143 ALA C O 1
ATOM 1315 N N . GLN A 1 144 ? 175.47400 159.19000 162.94400 1.000 192.25000 144 GLN C N 1
ATOM 1316 C CA . GLN A 1 144 ? 175.15400 160.37400 162.16200 1.000 192.25000 144 GLN C CA 1
ATOM 1317 C C . GLN A 1 144 ? 173.86500 160.94000 162.74900 1.000 192.25000 144 GLN C C 1
ATOM 1318 O O . GLN A 1 144 ? 172.78500 160.88800 162.15600 1.000 192.25000 144 GLN C O 1
ATOM 1332 N N . GLN A 1 145 ? 173.99500 161.50000 163.94400 1.000 186.20000 145 GLN C N 1
ATOM 1333 C CA . GLN A 1 145 ? 172.88200 162.13400 164.62700 1.000 186.20000 145 GLN C CA 1
ATOM 1334 C C . GLN A 1 145 ? 172.50900 163.40300 163.87800 1.000 186.20000 145 GLN C C 1
ATOM 1335 O O . GLN A 1 145 ? 173.24400 164.39400 163.92100 1.000 186.20000 145 GLN C O 1
ATOM 1349 N N . ASP A 1 146 ? 171.37700 163.36000 163.18700 1.000 176.17000 146 ASP C N 1
ATOM 1350 C CA . ASP A 1 146 ? 170.96300 164.46800 162.34300 1.000 176.17000 146 ASP C CA 1
ATOM 1351 C C . ASP A 1 146 ? 170.66800 165.69900 163.18500 1.000 176.17000 146 ASP C C 1
ATOM 1352 O O . ASP A 1 146 ? 170.17400 165.59100 164.31000 1.000 176.17000 146 ASP C O 1
ATOM 1361 N N . LEU A 1 147 ? 170.96200 166.87100 162.62600 1.000 182.25000 147 LEU C N 1
ATOM 1362 C CA . LEU A 1 147 ? 171.19800 168.06300 163.42300 1.000 182.25000 147 LEU C CA 1
ATOM 1363 C C . LEU A 1 147 ? 170.90900 169.30000 162.58100 1.000 182.25000 147 LEU C C 1
ATOM 1364 O O . LEU A 1 147 ? 170.41100 169.19800 161.45500 1.000 182.25000 147 LEU C O 1
ATOM 1380 N N . ARG A 1 148 ? 171.24100 170.47400 163.13400 1.000 193.81000 148 ARG C N 1
ATOM 1381 C CA . ARG A 1 148 ? 170.82000 171.76700 162.61400 1.000 193.81000 148 ARG C CA 1
ATOM 1382 C C . ARG A 1 148 ? 172.00300 172.69000 162.37600 1.000 193.81000 148 ARG C C 1
ATOM 1383 O O . ARG A 1 148 ? 173.14800 172.39600 162.72900 1.000 193.81000 148 ARG C O 1
ATOM 1404 N N . LEU A 1 149 ? 171.68000 173.84000 161.78500 1.000 194.49000 149 LEU C N 1
ATOM 1405 C CA . LEU A 1 149 ? 172.62400 174.91400 161.54000 1.000 194.49000 149 LEU C CA 1
ATOM 1406 C C . LEU A 1 149 ? 171.85800 176.21300 161.35200 1.000 194.49000 149 LEU C C 1
ATOM 1407 O O . LEU A 1 149 ? 170.71000 176.22100 160.90300 1.000 194.49000 149 LEU C O 1
ATOM 1423 N N . GLY A 1 150 ? 172.51600 177.31400 161.68400 1.000 194.72000 150 GLY C N 1
ATOM 1424 C CA . GLY A 1 150 ? 171.93400 178.61900 161.48800 1.000 194.72000 150 GLY C CA 1
ATOM 1425 C C . GLY A 1 150 ? 173.02700 179.65900 161.40100 1.000 194.72000 150 GLY C C 1
ATOM 1426 O O . GLY A 1 150 ? 173.99900 179.63900 162.16100 1.000 194.72000 150 GLY C O 1
ATOM 1430 N N . ILE A 1 151 ? 172.83800 180.57800 160.46100 1.000 199.92000 151 ILE C N 1
ATOM 1431 C CA . ILE A 1 151 ? 173.85100 181.57100 160.11800 1.000 199.92000 151 ILE C CA 1
ATOM 1432 C C . ILE A 1 151 ? 173.41500 182.91000 160.68700 1.000 199.92000 151 ILE C C 1
ATOM 1433 O O . ILE A 1 151 ? 172.22800 183.26000 160.63100 1.000 199.92000 151 ILE C O 1
ATOM 1449 N N . ASN A 1 152 ? 174.37800 183.65200 161.22300 1.000 202.22000 152 ASN C N 1
ATOM 1450 C CA . ASN A 1 152 ? 174.13300 184.87500 161.96700 1.000 202.22000 152 ASN C CA 1
ATOM 1451 C C . ASN A 1 152 ? 175.15200 185.90100 161.51200 1.000 202.22000 152 ASN C C 1
ATOM 1452 O O . ASN A 1 152 ? 175.84400 185.71500 160.51000 1.000 202.22000 152 ASN C O 1
ATOM 1463 N N . VAL A 1 153 ? 175.21400 187.01100 162.24500 1.000 201.87000 153 VAL C N 1
ATOM 1464 C CA . VAL A 1 153 ? 176.41300 187.82700 162.26500 1.000 201.87000 153 VAL C CA 1
ATOM 1465 C C . VAL A 1 153 ? 177.56300 187.07900 162.92600 1.000 201.87000 153 VAL C C 1
ATOM 1466 O O . VAL A 1 153 ? 178.73000 187.35600 162.63100 1.000 201.87000 153 VAL C O 1
ATOM 1479 N N . SER A 1 154 ? 177.26500 186.14800 163.83200 1.000 193.98000 154 SER C N 1
ATOM 1480 C CA . SER A 1 154 ? 178.30500 185.31600 164.41700 1.000 193.98000 154 SER C CA 1
ATOM 1481 C C . SER A 1 154 ? 178.80500 184.28900 163.41200 1.000 193.98000 154 SER C C 1
ATOM 1482 O O . SER A 1 154 ? 180.00800 184.02100 163.32400 1.000 193.98000 154 SER C O 1
ATOM 1490 N N . ASP A 1 155 ? 177.88500 183.70700 162.64500 1.000 200.24000 155 ASP C N 1
ATOM 1491 C CA . ASP A 1 155 ? 178.14600 182.58500 161.74300 1.000 200.24000 155 ASP C CA 1
ATOM 1492 C C . ASP A 1 155 ? 177.83200 183.03300 160.31900 1.000 200.24000 155 ASP C C 1
ATOM 1493 O O . ASP A 1 155 ? 176.66100 183.12300 159.94500 1.000 200.24000 155 ASP C O 1
ATOM 1502 N N . ILE A 1 156 ? 178.88400 183.31200 159.52800 1.000 206.99000 156 ILE C N 1
ATOM 1503 C CA . ILE A 1 156 ? 178.71100 183.92300 158.20600 1.000 206.99000 156 ILE C CA 1
ATOM 1504 C C . ILE A 1 156 ? 179.35100 183.09700 157.09100 1.000 206.99000 156 ILE C C 1
ATOM 1505 O O . ILE A 1 156 ? 178.64800 182.36800 156.38000 1.000 206.99000 156 ILE C O 1
ATOM 1521 N N . ASN A 1 157 ? 180.68300 183.18500 156.95200 1.000 210.32000 157 ASN C N 1
ATOM 1522 C CA . ASN A 1 157 ? 181.38000 182.70400 155.75800 1.000 210.32000 157 ASN C CA 1
ATOM 1523 C C . ASN A 1 157 ? 182.58100 181.83600 156.09100 1.000 210.32000 157 ASN C C 1
ATOM 1524 O O . ASN A 1 157 ? 182.64100 180.67900 155.66900 1.000 210.32000 157 ASN C O 1
ATOM 1535 N N . ASP A 1 158 ? 183.54600 182.38400 156.82800 1.000 208.90000 158 ASP C N 1
ATOM 1536 C CA . ASP A 1 158 ? 184.79600 181.66100 157.02700 1.000 208.90000 158 ASP C CA 1
ATOM 1537 C C . ASP A 1 158 ? 184.61500 180.56100 158.05600 1.000 208.90000 158 ASP C C 1
ATOM 1538 O O . ASP A 1 158 ? 185.06600 179.43300 157.84600 1.000 208.90000 158 ASP C O 1
ATOM 1547 N N . VAL A 1 159 ? 183.91800 180.86500 159.14700 1.000 199.88000 159 VAL C N 1
ATOM 1548 C CA . VAL A 1 159 ? 183.49300 179.83700 160.08200 1.000 199.88000 159 VAL C CA 1
ATOM 1549 C C . VAL A 1 159 ? 182.56100 178.86500 159.38700 1.000 199.88000 159 VAL C C 1
ATOM 1550 O O . VAL A 1 159 ? 182.62600 177.65300 159.60700 1.000 199.88000 159 VAL C O 1
ATOM 1563 N N . ASN A 1 160 ? 181.70200 179.38000 158.51300 1.000 206.34000 160 ASN C N 1
ATOM 1564 C CA . ASN A 1 160 ? 180.84800 178.52300 157.71100 1.000 206.34000 160 ASN C CA 1
ATOM 1565 C C . ASN A 1 160 ? 181.68500 177.67500 156.76500 1.000 206.34000 160 ASN C C 1
ATOM 1566 O O . ASN A 1 160 ? 181.48300 176.45900 156.66100 1.000 206.34000 160 ASN C O 1
ATOM 1577 N N . GLU A 1 161 ? 182.68800 178.28200 156.14100 1.000 205.37000 161 GLU C N 1
ATOM 1578 C CA . GLU A 1 161 ? 183.55900 177.54200 155.24300 1.000 205.37000 161 GLU C CA 1
ATOM 1579 C C . GLU A 1 161 ? 184.46900 176.60900 156.01100 1.000 205.37000 161 GLU C C 1
ATOM 1580 O O . GLU A 1 161 ? 184.77900 175.51600 155.53100 1.000 205.37000 161 GLU C O 1
ATOM 1592 N N . LEU A 1 162 ? 184.89400 177.02300 157.20100 1.000 196.18000 162 LEU C N 1
ATOM 1593 C CA . LEU A 1 162 ? 185.74500 176.17400 158.01400 1.000 196.18000 162 LEU C CA 1
ATOM 1594 C C . LEU A 1 162 ? 184.99400 174.93500 158.44500 1.000 196.18000 162 LEU C C 1
ATOM 1595 O O . LEU A 1 162 ? 185.50900 173.81900 158.34300 1.000 196.18000 162 LEU C O 1
ATOM 1611 N N . CYS A 1 163 ? 183.76200 175.12000 158.90900 1.000 197.96000 163 CYS C N 1
ATOM 1612 C CA . CYS A 1 163 ? 182.91900 173.99500 159.27400 1.000 197.96000 163 CYS C CA 1
ATOM 1613 C C . CYS A 1 163 ? 182.63200 173.11100 158.07400 1.000 197.96000 163 CYS C C 1
ATOM 1614 O O . CYS A 1 163 ? 182.60400 171.88500 158.19800 1.000 197.96000 163 CYS C O 1
ATOM 1622 N N . LYS A 1 164 ? 182.44300 173.72000 156.90100 1.000 198.71000 164 LYS C N 1
ATOM 1623 C CA . LYS A 1 164 ? 182.23100 172.95400 155.67400 1.000 198.71000 164 LYS C CA 1
ATOM 1624 C C . LYS A 1 164 ? 183.41700 172.05200 155.37200 1.000 198.71000 164 LYS C C 1
ATOM 1625 O O . LYS A 1 164 ? 183.27500 170.83100 155.23200 1.000 198.71000 164 LYS C O 1
ATOM 1644 N N . GLU A 1 165 ? 184.60100 172.64500 155.27700 1.000 198.30000 165 GLU C N 1
ATOM 1645 C CA . GLU A 1 165 ? 185.78900 171.88800 154.92700 1.000 198.30000 165 GLU C CA 1
ATOM 1646 C C . GLU A 1 165 ? 186.16800 170.89600 156.01300 1.000 198.30000 165 GLU C C 1
ATOM 1647 O O . GLU A 1 165 ? 186.67300 169.81600 155.70000 1.000 198.30000 165 GLU C O 1
ATOM 1659 N N . ILE A 1 166 ? 185.88400 171.20700 157.27500 1.000 192.31000 166 ILE C N 1
ATOM 1660 C CA . ILE A 1 166 ? 186.24700 170.30200 158.35600 1.000 192.31000 166 ILE C CA 1
ATOM 1661 C C . ILE A 1 166 ? 185.27700 169.13400 158.40200 1.000 192.31000 166 ILE C C 1
ATOM 1662 O O . ILE A 1 166 ? 185.66300 167.99200 158.67000 1.000 192.31000 166 ILE C O 1
ATOM 1678 N N . GLN A 1 167 ? 184.00200 169.40200 158.13800 1.000 196.53000 167 GLN C N 1
ATOM 1679 C CA . GLN A 1 167 ? 183.03300 168.33500 157.99900 1.000 196.53000 167 GLN C CA 1
ATOM 1680 C C . GLN A 1 167 ? 183.31300 167.47600 156.78800 1.000 196.53000 167 GLN C C 1
ATOM 1681 O O . GLN A 1 167 ? 182.90000 166.31900 156.75800 1.000 196.53000 167 GLN C O 1
ATOM 1695 N N . HIS A 1 168 ? 183.95300 168.02800 155.76500 1.000 200.23000 168 HIS C N 1
ATOM 1696 C CA . HIS A 1 168 ? 184.42300 167.18800 154.67300 1.000 200.23000 168 HIS C CA 1
ATOM 1697 C C . HIS A 1 168 ? 185.59800 166.33400 155.12600 1.000 200.23000 168 HIS C C 1
ATOM 1698 O O . HIS A 1 168 ? 185.64700 165.12600 154.86700 1.000 200.23000 168 HIS C O 1
ATOM 1712 N N . ARG A 1 169 ? 186.54200 166.95000 155.83700 1.000 199.31000 169 ARG C N 1
ATOM 1713 C CA . ARG A 1 169 ? 187.88200 166.39200 155.97100 1.000 199.31000 169 ARG C CA 1
ATOM 1714 C C . ARG A 1 169 ? 188.02700 165.55100 157.22900 1.000 199.31000 169 ARG C C 1
ATOM 1715 O O . ARG A 1 169 ? 188.28800 164.34500 157.16100 1.000 199.31000 169 ARG C O 1
ATOM 1736 N N . TRP A 1 170 ? 187.85600 166.17900 158.38900 1.000 193.10000 170 TRP C N 1
ATOM 1737 C CA . TRP A 1 170 ? 187.96500 165.45500 159.64500 1.000 193.10000 170 TRP C CA 1
ATOM 1738 C C . TRP A 1 170 ? 186.81100 164.48100 159.82100 1.000 193.10000 170 TRP C C 1
ATOM 1739 O O . TRP A 1 170 ? 187.00000 163.38800 160.36500 1.000 193.10000 170 TRP C O 1
ATOM 1760 N N . LEU A 1 171 ? 185.63000 164.84700 159.33600 1.000 190.21000 171 LEU C N 1
ATOM 1761 C CA . LEU A 1 171 ? 184.36500 164.29300 159.79700 1.000 190.21000 171 LEU C CA 1
ATOM 1762 C C . LEU A 1 171 ? 183.51000 164.05800 158.56000 1.000 190.21000 171 LEU C C 1
ATOM 1763 O O . LEU A 1 171 ? 184.02700 163.97100 157.44000 1.000 190.21000 171 LEU C O 1
ATOM 1779 N N . PHE A 1 172 ? 182.20100 163.91700 158.76000 1.000 189.81000 172 PHE C N 1
ATOM 1780 C CA . PHE A 1 172 ? 181.21900 163.91100 157.68500 1.000 189.81000 172 PHE C CA 1
ATOM 1781 C C . PHE A 1 172 ? 180.14900 164.96200 157.95300 1.000 189.81000 172 PHE C C 1
ATOM 1782 O O . PHE A 1 172 ? 180.10400 165.58200 159.01400 1.000 189.81000 172 PHE C O 1
ATOM 1799 N N . ASP A 1 173 ? 179.26500 165.13300 156.97200 1.000 190.05000 173 ASP C N 1
ATOM 1800 C CA . ASP A 1 173 ? 178.43100 166.32400 156.83200 1.000 190.05000 173 ASP C CA 1
ATOM 1801 C C . ASP A 1 173 ? 177.03600 166.14200 157.40500 1.000 190.05000 173 ASP C C 1
ATOM 1802 O O . ASP A 1 173 ? 176.06300 166.64400 156.83400 1.000 190.05000 173 ASP C O 1
ATOM 1811 N N . THR A 1 174 ? 176.89500 165.42200 158.51500 1.000 190.56000 174 THR C N 1
ATOM 1812 C CA . THR A 1 174 ? 175.57200 165.21200 159.08600 1.000 190.56000 174 THR C CA 1
ATOM 1813 C C . THR A 1 174 ? 174.99900 166.47300 159.70800 1.000 190.56000 174 THR C C 1
ATOM 1814 O O . THR A 1 174 ? 175.38000 166.87000 160.81200 1.000 190.56000 174 THR C O 1
ATOM 1825 N N . VAL A 1 175 ? 174.06400 167.08200 158.99500 1.000 188.63000 175 VAL C N 1
ATOM 1826 C CA . VAL A 1 175 ? 173.25800 168.18900 159.48700 1.000 188.63000 175 VAL C CA 1
ATOM 1827 C C . VAL A 1 175 ? 172.15800 168.40200 158.46100 1.000 188.63000 175 VAL C C 1
ATOM 1828 O O . VAL A 1 175 ? 172.36500 168.14900 157.27000 1.000 188.63000 175 VAL C O 1
ATOM 1841 N N . SER A 1 176 ? 170.97400 168.80900 158.92200 1.000 186.00000 176 SER C N 1
ATOM 1842 C CA . SER A 1 176 ? 169.79500 168.97900 158.07500 1.000 186.00000 176 SER C CA 1
ATOM 1843 C C . SER A 1 176 ? 169.29900 170.41500 158.05400 1.000 186.00000 176 SER C C 1
ATOM 1844 O O . SER A 1 176 ? 169.33300 171.07600 157.01300 1.000 186.00000 176 SER C O 1
ATOM 1852 N N . TYR A 1 177 ? 168.91000 170.92900 159.20300 1.000 192.66000 177 TYR C N 1
ATOM 1853 C CA . TYR A 1 177 ? 168.17900 172.17900 159.28800 1.000 192.66000 177 TYR C CA 1
ATOM 1854 C C . TYR A 1 177 ? 169.12600 173.31100 158.96300 1.000 192.66000 177 TYR C C 1
ATOM 1855 O O . TYR A 1 177 ? 170.30400 173.25600 159.32400 1.000 192.66000 177 TYR C O 1
ATOM 1873 N N . ILE A 1 178 ? 168.63400 174.29300 158.22000 1.000 188.58000 178 ILE C N 1
ATOM 1874 C CA . ILE A 1 178 ? 169.35000 175.54600 158.00700 1.000 188.58000 178 ILE C CA 1
ATOM 1875 C C . ILE A 1 178 ? 168.44900 176.68000 158.45100 1.000 188.58000 178 ILE C C 1
ATOM 1876 O O . ILE A 1 178 ? 167.22300 176.59500 158.33600 1.000 188.58000 178 ILE C O 1
ATOM 1892 N N . SER A 1 179 ? 169.06300 177.72900 158.98600 1.000 193.88000 179 SER C N 1
ATOM 1893 C CA . SER A 1 179 ? 168.32400 178.86000 159.51400 1.000 193.88000 179 SER C CA 1
ATOM 1894 C C . SER A 1 179 ? 168.96500 180.16700 159.10500 1.000 193.88000 179 SER C C 1
ATOM 1895 O O . SER A 1 179 ? 170.19500 180.30100 159.11200 1.000 193.88000 179 SER C O 1
ATOM 1903 N N . PHE A 1 180 ? 168.10200 181.14100 158.81600 1.000 194.94000 180 PHE C N 1
ATOM 1904 C CA . PHE A 1 180 ? 168.49200 182.47700 158.39500 1.000 194.94000 180 PHE C CA 1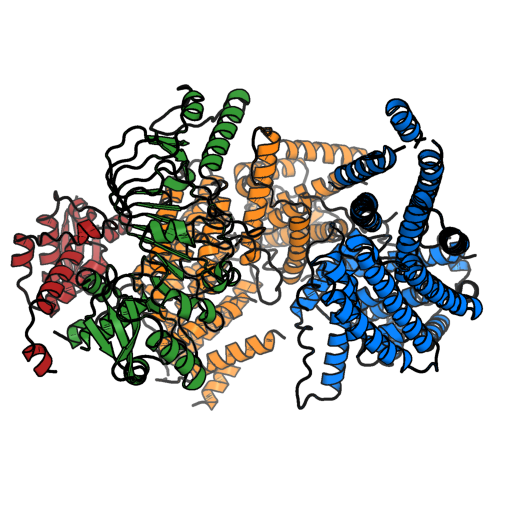
ATOM 1905 C C . PHE A 1 180 ? 167.85100 183.42100 159.39400 1.000 194.94000 180 PHE C C 1
ATOM 1906 O O . PHE A 1 180 ? 166.77200 183.97400 159.17300 1.000 194.94000 180 PHE C O 1
ATOM 1923 N N . ILE A 1 181 ? 168.55100 183.59900 160.50800 1.000 200.87000 181 ILE C N 1
ATOM 1924 C CA . ILE A 1 181 ? 168.05100 184.38900 161.62500 1.000 200.87000 181 ILE C CA 1
ATOM 1925 C C . ILE A 1 181 ? 168.39900 185.85200 161.42800 1.000 200.87000 181 ILE C C 1
ATOM 1926 O O . ILE A 1 181 ? 167.66100 186.74900 161.85500 1.000 200.87000 181 ILE C O 1
ATOM 1942 N N . ASN A 1 182 ? 169.54900 186.10500 160.81700 1.000 203.00000 182 ASN C N 1
ATOM 1943 C CA . ASN A 1 182 ? 170.05700 187.43100 160.53400 1.000 203.00000 182 ASN C CA 1
ATOM 1944 C C . ASN A 1 182 ? 170.33600 187.44800 159.04200 1.000 203.00000 182 ASN C C 1
ATOM 1945 O O . ASN A 1 182 ? 169.85700 186.58500 158.29900 1.000 203.00000 182 ASN C O 1
ATOM 1956 N N . CYS A 1 183 ? 171.07100 188.45900 158.59500 1.000 203.56000 183 CYS C N 1
ATOM 1957 C CA . CYS A 1 183 ? 171.51400 188.55100 157.21000 1.000 203.56000 183 CYS C CA 1
ATOM 1958 C C . CYS A 1 183 ? 170.33200 188.77900 156.27700 1.000 203.56000 183 CYS C C 1
ATOM 1959 O O . CYS A 1 183 ? 170.11100 188.03900 155.31800 1.000 203.56000 183 CYS C O 1
ATOM 1967 N N . TRP A 1 184 ? 169.57700 189.83500 156.56300 1.000 201.89000 184 TRP C N 1
ATOM 1968 C CA . TRP A 1 184 ? 168.45700 190.21200 155.71600 1.000 201.89000 184 TRP C CA 1
ATOM 1969 C C . TRP A 1 184 ? 168.91000 190.86800 154.41300 1.000 201.89000 184 TRP C C 1
ATOM 1970 O O . TRP A 1 184 ? 168.07100 191.09400 153.53400 1.000 201.89000 184 TRP C O 1
ATOM 1991 N N . ASP A 1 185 ? 170.20500 191.17300 154.26100 1.000 206.52000 185 ASP C N 1
ATOM 1992 C CA . ASP A 1 185 ? 170.72100 191.89500 153.10900 1.000 206.52000 185 ASP C CA 1
ATOM 1993 C C . ASP A 1 185 ? 170.97900 191.01100 151.89800 1.000 206.52000 185 ASP C C 1
ATOM 1994 O O . ASP A 1 185 ? 171.27800 191.55300 150.83200 1.000 206.52000 185 ASP C O 1
ATOM 2003 N N . LEU A 1 186 ? 170.91600 189.68100 152.04400 1.000 208.67000 186 LEU C N 1
ATOM 2004 C CA . LEU A 1 186 ? 171.29800 188.71600 151.00300 1.000 208.67000 186 LEU C CA 1
ATOM 2005 C C . LEU A 1 186 ? 172.78200 188.84100 150.66000 1.000 208.67000 186 LEU C C 1
ATOM 2006 O O . LEU A 1 186 ? 173.21800 188.44900 149.57900 1.000 208.67000 186 LEU C O 1
ATOM 2022 N N . ASP A 1 187 ? 173.57400 189.33400 151.60300 1.000 209.21000 187 ASP C N 1
ATOM 2023 C CA . ASP A 1 187 ? 174.87200 189.92400 151.31800 1.000 209.21000 187 ASP C CA 1
ATOM 2024 C C . ASP A 1 187 ? 175.76900 189.62800 152.51700 1.000 209.21000 187 ASP C C 1
ATOM 2025 O O . ASP A 1 187 ? 175.43000 188.78200 153.35100 1.000 209.21000 187 ASP C O 1
ATOM 2034 N N . HIS A 1 188 ? 176.88800 190.36400 152.62300 1.000 206.42000 188 HIS C N 1
ATOM 2035 C CA . HIS A 1 188 ? 177.95400 190.21400 153.62800 1.000 206.42000 188 HIS C CA 1
ATOM 2036 C C . HIS A 1 188 ? 178.31600 188.75000 153.86700 1.000 206.42000 188 HIS C C 1
ATOM 2037 O O . HIS A 1 188 ? 178.29600 188.24100 154.98700 1.000 206.42000 188 HIS C O 1
ATOM 2051 N N . GLU A 1 189 ? 178.62000 188.07000 152.76400 1.000 212.68000 189 GLU C N 1
ATOM 2052 C CA . GLU A 1 189 ? 179.40800 186.85000 152.63900 1.000 212.68000 189 GLU C CA 1
ATOM 2053 C C . GLU A 1 189 ? 178.68600 185.58000 153.07500 1.000 212.68000 189 GLU C C 1
ATOM 2054 O O . GLU A 1 189 ? 179.13700 184.49900 152.71800 1.000 212.68000 189 GLU C O 1
ATOM 2066 N N . ASN A 1 190 ? 177.53300 185.66200 153.72700 1.000 208.29000 190 ASN C N 1
ATOM 2067 C CA . ASN A 1 190 ? 176.88600 184.44800 154.22100 1.000 208.29000 190 ASN C CA 1
ATOM 2068 C C . ASN A 1 190 ? 176.23200 183.68600 153.07600 1.000 208.29000 190 ASN C C 1
ATOM 2069 O O . ASN A 1 190 ? 176.48800 182.49000 152.88500 1.000 208.29000 190 ASN C O 1
ATOM 2080 N N . VAL A 1 191 ? 175.42000 184.38700 152.28200 1.000 213.99000 191 VAL C N 1
ATOM 2081 C CA . VAL A 1 191 ? 174.79700 183.78500 151.10600 1.000 213.99000 191 VAL C CA 1
ATOM 2082 C C . VAL A 1 191 ? 175.87400 183.36400 150.11500 1.000 213.99000 191 VAL C C 1
ATOM 2083 O O . VAL A 1 191 ? 175.81500 182.27200 149.52900 1.000 213.99000 191 VAL C O 1
ATOM 2096 N N . VAL A 1 192 ? 176.90900 184.20100 149.97600 1.000 216.77000 192 VAL C N 1
ATOM 2097 C CA . VAL A 1 192 ? 177.99900 183.97600 149.03300 1.000 216.77000 192 VAL C CA 1
ATOM 2098 C C . VAL A 1 192 ? 178.75000 182.71400 149.39300 1.000 216.77000 192 VAL C C 1
ATOM 2099 O O . VAL A 1 192 ? 179.12400 181.92300 148.51900 1.000 216.77000 192 VAL C O 1
ATOM 2112 N N . SER A 1 193 ? 178.98700 182.51300 150.68000 1.000 210.01000 193 SER C N 1
ATOM 2113 C CA . SER A 1 193 ? 179.63100 181.31500 151.16800 1.000 210.01000 193 SER C CA 1
ATOM 2114 C C . SER A 1 193 ? 178.76300 180.09700 150.94500 1.000 210.01000 193 SER C C 1
ATOM 2115 O O . SER A 1 193 ? 179.22700 179.08500 150.41400 1.000 210.01000 193 SER C O 1
ATOM 2123 N N . ILE A 1 194 ? 177.49200 180.19900 151.31800 1.000 208.83000 194 ILE C N 1
ATOM 2124 C CA . ILE A 1 194 ? 176.71500 179.00100 151.57600 1.000 208.83000 194 ILE C CA 1
ATOM 2125 C C . ILE A 1 194 ? 176.07700 178.44800 150.30900 1.000 208.83000 194 ILE C C 1
ATOM 2126 O O . ILE A 1 194 ? 175.88400 177.23100 150.19800 1.000 208.83000 194 ILE C O 1
ATOM 2142 N N . ILE A 1 195 ? 175.73300 179.30300 149.35100 1.000 205.72000 195 ILE C N 1
ATOM 2143 C CA . ILE A 1 195 ? 175.03900 178.88300 148.13600 1.000 205.72000 195 ILE C CA 1
ATOM 2144 C C . ILE A 1 195 ? 175.90200 177.91700 147.32000 1.000 205.72000 195 ILE C C 1
ATOM 2145 O O . ILE A 1 195 ? 175.35400 176.95100 146.77200 1.000 205.72000 195 ILE C O 1
ATOM 2161 N N . PRO A 1 196 ? 177.22500 178.10400 147.19900 1.000 200.51000 196 PRO C N 1
ATOM 2162 C CA . PRO A 1 196 ? 178.04800 177.03000 146.61000 1.000 200.51000 196 PRO C CA 1
ATOM 2163 C C . PRO A 1 196 ? 178.07400 175.74300 147.41000 1.000 200.51000 196 PRO C C 1
ATOM 2164 O O . PRO A 1 196 ? 178.37000 174.68600 146.84000 1.000 200.51000 196 PRO C O 1
ATOM 2175 N N . CYS A 1 197 ? 177.78100 175.79500 148.70300 1.000 199.29000 197 CYS C N 1
ATOM 2176 C CA . CYS A 1 197 ? 178.22800 174.77600 149.63700 1.000 199.29000 197 CYS C CA 1
ATOM 2177 C C . CYS A 1 197 ? 177.19900 173.68800 149.93300 1.000 199.29000 197 CYS C C 1
ATOM 2178 O O . CYS A 1 197 ? 177.53500 172.71900 150.62000 1.000 199.29000 197 CYS C O 1
ATOM 2186 N N . MET A 1 198 ? 175.97500 173.80100 149.42600 1.000 195.48000 198 MET C N 1
ATOM 2187 C CA . MET A 1 198 ? 174.88200 172.90600 149.79500 1.000 195.48000 198 MET C CA 1
ATOM 2188 C C . MET A 1 198 ? 175.02000 171.49600 149.23800 1.000 195.48000 198 MET C C 1
ATOM 2189 O O . MET A 1 198 ? 174.26800 170.61400 149.66300 1.000 195.48000 198 MET C O 1
ATOM 2203 N N . GLU A 1 199 ? 175.93600 171.26400 148.29900 1.000 202.34000 199 GLU C N 1
ATOM 2204 C CA . GLU A 1 199 ? 175.95800 169.99900 147.57200 1.000 202.34000 199 GLU C CA 1
ATOM 2205 C C . GLU A 1 199 ? 176.33800 168.83200 148.46700 1.000 202.34000 199 GLU C C 1
ATOM 2206 O O . GLU A 1 199 ? 175.79500 167.73400 148.30700 1.000 202.34000 199 GLU C O 1
ATOM 2218 N N . SER A 1 200 ? 177.24900 169.05400 149.41600 1.000 204.40000 200 SER C N 1
ATOM 2219 C CA . SER A 1 200 ? 177.67500 168.04100 150.37400 1.000 204.40000 200 SER C CA 1
ATOM 2220 C C . SER A 1 200 ? 176.92800 168.16100 151.68400 1.000 204.40000 200 SER C C 1
ATOM 2221 O O . SER A 1 200 ? 177.49800 167.93400 152.75700 1.000 204.40000 200 SER C O 1
ATOM 2229 N N . PHE A 1 201 ? 175.65900 168.52600 151.60900 1.000 197.43000 201 PHE C N 1
ATOM 2230 C CA . PHE A 1 201 ? 174.83100 168.86000 152.75700 1.000 197.43000 201 PHE C CA 1
ATOM 2231 C C . PHE A 1 201 ? 173.43600 168.38300 152.36200 1.000 197.43000 201 PHE C C 1
ATOM 2232 O O . PHE A 1 201 ? 172.63500 169.13800 151.80900 1.000 197.43000 201 PHE C O 1
ATOM 2249 N N . ASN A 1 202 ? 173.17800 167.10700 152.65200 1.000 189.93000 202 ASN C N 1
ATOM 2250 C CA . ASN A 1 202 ? 172.26800 166.28600 151.86400 1.000 189.93000 202 ASN C CA 1
ATOM 2251 C C . ASN A 1 202 ? 171.17700 165.59700 152.66300 1.000 189.93000 202 ASN C C 1
ATOM 2252 O O . ASN A 1 202 ? 170.20700 165.12600 152.05800 1.000 189.93000 202 ASN C O 1
ATOM 2263 N N . ASN A 1 203 ? 171.29700 165.51000 153.98600 1.000 178.36000 203 ASN C N 1
ATOM 2264 C CA . ASN A 1 203 ? 170.23700 164.95000 154.80900 1.000 178.36000 203 ASN C CA 1
ATOM 2265 C C . ASN A 1 203 ? 168.99500 165.82700 154.86700 1.000 178.36000 203 ASN C C 1
ATOM 2266 O O . ASN A 1 203 ? 167.93800 165.34000 155.28000 1.000 178.36000 203 ASN C O 1
ATOM 2277 N N . LEU A 1 204 ? 169.08700 167.08700 154.46200 1.000 183.28000 204 LEU C N 1
ATOM 2278 C CA . LEU A 1 204 ? 168.13400 168.08400 154.89900 1.000 183.28000 204 LEU C CA 1
ATOM 2279 C C . LEU A 1 204 ? 166.79700 167.93600 154.20900 1.000 183.28000 204 LEU C C 1
ATOM 2280 O O . LEU A 1 204 ? 166.66800 167.31100 153.15400 1.000 183.28000 204 LEU C O 1
ATOM 2296 N N . HIS A 1 205 ? 165.79600 168.57500 154.81400 1.000 173.50000 205 HIS C N 1
ATOM 2297 C CA . HIS A 1 205 ? 164.57500 168.95100 154.11800 1.000 173.50000 205 HIS C CA 1
ATOM 2298 C C . HIS A 1 205 ? 164.05800 170.31500 154.57300 1.000 173.50000 205 HIS C C 1
ATOM 2299 O O . HIS A 1 205 ? 162.91800 170.66700 154.24400 1.000 173.50000 205 HIS C O 1
ATOM 2313 N N . MET A 1 206 ? 164.86200 171.10900 155.28900 1.000 181.28000 206 MET C N 1
ATOM 2314 C CA . MET A 1 206 ? 164.29600 172.06000 156.23900 1.000 181.28000 206 MET C CA 1
ATOM 2315 C C . MET A 1 206 ? 165.12200 173.32900 156.40400 1.000 181.28000 206 MET C C 1
ATOM 2316 O O . MET A 1 206 ? 166.35500 173.30400 156.51100 1.000 181.28000 206 MET C O 1
ATOM 2330 N N . LEU A 1 207 ? 164.38200 174.42800 156.54600 1.000 185.06000 207 LEU C N 1
ATOM 2331 C CA . LEU A 1 207 ? 164.85300 175.77700 156.28400 1.000 185.06000 207 LEU C CA 1
ATOM 2332 C C . LEU A 1 207 ? 164.07500 176.76500 157.14700 1.000 185.06000 207 LEU C C 1
ATOM 2333 O O . LEU A 1 207 ? 162.90000 176.52800 157.43300 1.000 185.06000 207 LEU C O 1
ATOM 2349 N N . ARG A 1 208 ? 164.73200 177.86300 157.55900 1.000 194.22000 208 ARG C N 1
ATOM 2350 C CA . ARG A 1 208 ? 164.07600 178.98000 158.24800 1.000 194.22000 208 ARG C CA 1
ATOM 2351 C C . ARG A 1 208 ? 164.38300 180.31000 157.58700 1.000 194.22000 208 ARG C C 1
ATOM 2352 O O . ARG A 1 208 ? 165.55500 180.61900 157.33700 1.000 194.22000 208 ARG C O 1
ATOM 2373 N N . ILE A 1 209 ? 163.34000 181.14500 157.45900 1.000 188.41000 209 ILE C N 1
ATOM 2374 C CA . ILE A 1 209 ? 163.41000 182.45400 156.81600 1.000 188.41000 209 ILE C CA 1
ATOM 2375 C C . ILE A 1 209 ? 162.88300 183.52100 157.77300 1.000 188.41000 209 ILE C C 1
ATOM 2376 O O . ILE A 1 209 ? 161.98600 183.26400 158.58400 1.000 188.41000 209 ILE C O 1
ATOM 2392 N N . GLU A 1 210 ? 163.42500 184.74200 157.64700 1.000 192.22000 210 GLU C N 1
ATOM 2393 C CA . GLU A 1 210 ? 163.06700 185.85600 158.52200 1.000 192.22000 210 GLU C CA 1
ATOM 2394 C C . GLU A 1 210 ? 162.32100 186.98200 157.81900 1.000 192.22000 210 GLU C C 1
ATOM 2395 O O . GLU A 1 210 ? 161.14800 187.19000 158.11700 1.000 192.22000 210 GLU C O 1
ATOM 2407 N N . SER A 1 211 ? 162.91900 187.66500 156.84900 1.000 196.68000 211 SER C N 1
ATOM 2408 C CA . SER A 1 211 ? 162.42300 188.96900 156.42000 1.000 196.68000 211 SER C CA 1
ATOM 2409 C C . SER A 1 211 ? 161.61400 188.86800 155.13700 1.000 196.68000 211 SER C C 1
ATOM 2410 O O . SER A 1 211 ? 161.88800 188.03400 154.27100 1.000 196.68000 211 SER C O 1
ATOM 2418 N N . LYS A 1 212 ? 160.62000 189.75500 155.00900 1.000 189.91000 212 LYS C N 1
ATOM 2419 C CA . LYS A 1 212 ? 159.88500 189.82200 153.75200 1.000 189.91000 212 LYS C CA 1
ATOM 2420 C C . LYS A 1 212 ? 160.76200 190.32800 152.62500 1.000 189.91000 212 LYS C C 1
ATOM 2421 O O . LYS A 1 212 ? 160.50400 190.01600 151.46300 1.000 189.91000 212 LYS C O 1
ATOM 2440 N N . ASN A 1 213 ? 161.77300 191.13500 152.93400 1.000 197.19000 213 ASN C N 1
ATOM 2441 C CA . ASN A 1 213 ? 162.69700 191.56100 151.89400 1.000 197.19000 213 ASN C CA 1
ATOM 2442 C C . ASN A 1 213 ? 163.47900 190.37500 151.36300 1.000 197.19000 213 ASN C C 1
ATOM 2443 O O . ASN A 1 213 ? 163.66200 190.23500 150.15300 1.000 197.19000 213 ASN C O 1
ATOM 2454 N N . MET A 1 214 ? 163.90900 189.48400 152.25200 1.000 195.62000 214 MET C N 1
ATOM 2455 C CA . MET A 1 214 ? 164.61100 188.28900 151.81000 1.000 195.62000 214 MET C CA 1
ATOM 2456 C C . MET A 1 214 ? 163.68300 187.36500 151.04100 1.000 195.62000 214 MET C C 1
ATOM 2457 O O . MET A 1 214 ? 164.09300 186.73500 150.06300 1.000 195.62000 214 MET C O 1
ATOM 2471 N N . PHE A 1 215 ? 162.44300 187.24900 151.49300 1.000 194.81000 215 PHE C N 1
ATOM 2472 C CA . PHE A 1 215 ? 161.48200 186.39200 150.81100 1.000 194.81000 215 PHE C CA 1
ATOM 2473 C C . PHE A 1 215 ? 161.15100 186.95300 149.43600 1.000 194.81000 215 PHE C C 1
ATOM 2474 O O . PHE A 1 215 ? 160.99600 186.20600 148.46400 1.000 194.81000 215 PHE C O 1
ATOM 2491 N N . ASN A 1 216 ? 161.07800 188.27400 149.32900 1.000 194.69000 216 ASN C N 1
ATOM 2492 C CA . ASN A 1 216 ? 160.78700 188.90200 148.05100 1.000 194.69000 216 ASN C CA 1
ATOM 2493 C C . ASN A 1 216 ? 161.98600 188.82200 147.11800 1.000 194.69000 216 ASN C C 1
ATOM 2494 O O . ASN A 1 216 ? 161.82600 188.62900 145.90700 1.000 194.69000 216 ASN C O 1
ATOM 2505 N N . ASN A 1 217 ? 163.19400 188.94800 147.66600 1.000 204.00000 217 ASN C N 1
ATOM 2506 C CA . ASN A 1 217 ? 164.42400 189.00000 146.89200 1.000 204.00000 217 ASN C CA 1
ATOM 2507 C C . ASN A 1 217 ? 165.07300 187.63600 146.70000 1.000 204.00000 217 ASN C C 1
ATOM 2508 O O . ASN A 1 217 ? 166.13700 187.56500 146.08000 1.000 204.00000 217 ASN C O 1
ATOM 2519 N N . LEU A 1 218 ? 164.50100 186.56700 147.26500 1.000 193.01000 218 LEU C N 1
ATOM 2520 C CA . LEU A 1 218 ? 165.01000 185.21300 147.10700 1.000 193.01000 218 LEU C CA 1
ATOM 2521 C C . LEU A 1 218 ? 163.95000 184.22400 146.67300 1.000 193.01000 218 LEU C C 1
ATOM 2522 O O . LEU A 1 218 ? 164.21900 183.39100 145.80400 1.000 193.01000 218 LEU C O 1
ATOM 2538 N N . ILE A 1 219 ? 162.75400 184.31200 147.23600 1.000 190.17000 219 ILE C N 1
ATOM 2539 C CA . ILE A 1 219 ? 161.83900 183.18300 147.30500 1.000 190.17000 219 ILE C CA 1
ATOM 2540 C C . ILE A 1 219 ? 160.64100 183.37800 146.39900 1.000 190.17000 219 ILE C C 1
ATOM 2541 O O . ILE A 1 219 ? 160.29100 182.48500 145.62800 1.000 190.17000 219 ILE C O 1
ATOM 2557 N N . ASN A 1 220 ? 159.97200 184.51900 146.51500 1.000 191.50000 220 ASN C N 1
ATOM 2558 C CA . ASN A 1 220 ? 158.81100 184.79000 145.68200 1.000 191.50000 220 ASN C CA 1
ATOM 2559 C C . ASN A 1 220 ? 159.28400 184.90000 144.23900 1.000 191.50000 220 ASN C C 1
ATOM 2560 O O . ASN A 1 220 ? 159.92800 185.88100 143.85400 1.000 191.50000 220 ASN C O 1
ATOM 2571 N N . THR A 1 221 ? 158.99000 183.87100 143.44900 1.000 202.57000 221 THR C N 1
ATOM 2572 C CA . THR A 1 221 ? 159.62400 183.67000 142.15300 1.000 202.57000 221 THR C CA 1
ATOM 2573 C C . THR A 1 221 ? 159.05400 184.55300 141.05000 1.000 202.57000 221 THR C C 1
ATOM 2574 O O . THR A 1 221 ? 159.41300 184.35100 139.88500 1.000 202.57000 221 THR C O 1
ATOM 2585 N N . GLN A 1 222 ? 158.17800 185.50900 141.36300 1.000 208.54000 222 GLN C N 1
ATOM 2586 C CA . GLN A 1 222 ? 157.79300 186.49500 140.36400 1.000 208.54000 222 GLN C CA 1
ATOM 2587 C C . GLN A 1 222 ? 158.98100 187.36600 139.98800 1.000 208.54000 222 GLN C C 1
ATOM 2588 O O . GLN A 1 222 ? 159.15200 187.72700 138.81800 1.000 208.54000 222 GLN C O 1
ATOM 2602 N N . GLY A 1 223 ? 159.80800 187.71400 140.96900 1.000 210.37000 223 GLY C N 1
ATOM 2603 C CA . GLY A 1 223 ? 161.02500 188.45500 140.71800 1.000 210.37000 223 GLY C CA 1
ATOM 2604 C C . GLY A 1 223 ? 162.13700 187.55300 140.22900 1.000 210.37000 223 GLY C C 1
ATOM 2605 O O . GLY A 1 223 ? 163.11800 187.32000 140.94100 1.000 210.37000 223 GLY C O 1
ATOM 2609 N N . VAL A 1 224 ? 161.98800 187.02800 139.01800 1.000 214.35000 224 VAL C N 1
ATOM 2610 C CA . VAL A 1 224 ? 163.00800 186.17100 138.42800 1.000 214.35000 224 VAL C CA 1
ATOM 2611 C C . VAL A 1 224 ? 164.23100 187.01700 138.11700 1.000 214.35000 224 VAL C C 1
ATOM 2612 O O . VAL A 1 224 ? 164.11500 188.18200 137.71500 1.000 214.35000 224 VAL C O 1
ATOM 2625 N N . ARG A 1 225 ? 165.40900 186.43000 138.31500 1.000 223.09000 225 ARG C N 1
ATOM 2626 C CA . ARG A 1 225 ? 166.68300 187.09600 138.08700 1.000 223.09000 225 ARG C CA 1
ATOM 2627 C C . ARG A 1 225 ? 167.60500 186.10800 137.38700 1.000 223.09000 225 ARG C C 1
ATOM 2628 O O . ARG A 1 225 ? 167.18800 185.01700 136.98700 1.000 223.09000 225 ARG C O 1
ATOM 2649 N N . GLU A 1 226 ? 168.86400 186.51100 137.24000 1.000 236.31000 226 GLU C N 1
ATOM 2650 C CA . GLU A 1 226 ? 169.90400 185.72900 136.58400 1.000 236.31000 226 GLU C CA 1
ATOM 2651 C C . GLU A 1 226 ? 171.17800 185.75900 137.41800 1.000 236.31000 226 GLU C C 1
ATOM 2652 O O . GLU A 1 226 ? 172.29000 185.81200 136.88300 1.000 236.31000 226 GLU C O 1
ATOM 2664 N N . ASN A 1 227 ? 171.02200 185.71600 138.74400 1.000 230.79000 227 ASN C N 1
ATOM 2665 C CA . ASN A 1 227 ? 172.12400 185.76100 139.69400 1.000 230.79000 227 ASN C CA 1
ATOM 2666 C C . ASN A 1 227 ? 172.39600 184.34100 140.19400 1.000 230.79000 227 ASN C C 1
ATOM 2667 O O . ASN A 1 227 ? 171.79100 183.91800 141.18700 1.000 230.79000 227 ASN C O 1
ATOM 2678 N N . PRO A 1 228 ? 173.29100 183.55800 139.54500 1.000 235.97000 228 PRO C N 1
ATOM 2679 C CA . PRO A 1 228 ? 173.29900 182.11200 139.80400 1.000 235.97000 228 PRO C CA 1
ATOM 2680 C C . PRO A 1 228 ? 173.88200 181.73800 141.15600 1.000 235.97000 228 PRO C C 1
ATOM 2681 O O . PRO A 1 228 ? 173.31700 180.90500 141.87100 1.000 235.97000 228 PRO C O 1
ATOM 2692 N N . GLY A 1 229 ? 175.01200 182.34700 141.51900 1.000 228.56000 229 GLY C N 1
ATOM 2693 C CA . GLY A 1 229 ? 175.58500 182.10900 142.83100 1.000 228.56000 229 GLY C CA 1
ATOM 2694 C C . GLY A 1 229 ? 174.86400 182.83600 143.94300 1.000 228.56000 229 GLY C C 1
ATOM 2695 O O . GLY A 1 229 ? 175.04700 182.50600 145.11900 1.000 228.56000 229 GLY C O 1
ATOM 2699 N N . LYS A 1 230 ? 174.05200 183.83800 143.60000 1.000 215.28000 230 LYS C N 1
ATOM 2700 C CA . LYS A 1 230 ? 173.27400 184.54600 144.60500 1.000 215.28000 230 LYS C CA 1
ATOM 2701 C C . LYS A 1 230 ? 172.09900 183.71800 145.11300 1.000 215.28000 230 LYS C C 1
ATOM 2702 O O . LYS A 1 230 ? 171.64500 183.93200 146.24400 1.000 215.28000 230 LYS C O 1
ATOM 2721 N N . THR A 1 231 ? 171.60100 182.77200 144.30700 1.000 213.49000 231 THR C N 1
ATOM 2722 C CA . THR A 1 231 ? 170.40200 181.99700 144.60500 1.000 213.49000 231 THR C CA 1
ATOM 2723 C C . THR A 1 231 ? 170.69300 180.51000 144.45500 1.000 213.49000 231 THR C C 1
ATOM 2724 O O . THR A 1 231 ? 171.72300 180.09100 143.92100 1.000 213.49000 231 THR C O 1
ATOM 2735 N N . ILE A 1 232 ? 169.73600 179.72000 144.92000 1.000 194.00000 232 ILE C N 1
ATOM 2736 C CA . ILE A 1 232 ? 169.88000 178.27900 145.10700 1.000 194.00000 232 ILE C CA 1
ATOM 2737 C C . ILE A 1 232 ? 169.97600 177.52300 143.78400 1.000 194.00000 232 ILE C C 1
ATOM 2738 O O . ILE A 1 232 ? 169.73300 178.08300 142.71000 1.000 194.00000 232 ILE C O 1
ATOM 2754 N N . VAL A 1 233 ? 170.32400 176.23400 143.87300 1.000 184.15000 233 VAL C N 1
ATOM 2755 C CA . VAL A 1 233 ? 170.60600 175.39600 142.70800 1.000 184.15000 233 VAL C CA 1
ATOM 2756 C C . VAL A 1 233 ? 169.39700 174.66300 142.14300 1.000 184.15000 233 VAL C C 1
ATOM 2757 O O . VAL A 1 233 ? 169.53000 174.03300 141.08500 1.000 184.15000 233 VAL C O 1
ATOM 2770 N N . TYR A 1 234 ? 168.27400 174.62800 142.87000 1.000 179.74000 234 TYR C N 1
ATOM 2771 C CA . TYR A 1 234 ? 166.98600 174.01400 142.53500 1.000 179.74000 234 TYR C CA 1
ATOM 2772 C C . TYR A 1 234 ? 166.94800 172.48700 142.65100 1.000 179.74000 234 TYR C C 1
ATOM 2773 O O . TYR A 1 234 ? 165.87900 171.91600 142.91500 1.000 179.74000 234 TYR C O 1
ATOM 2791 N N . ASN A 1 235 ? 168.10300 171.82200 142.63700 1.000 178.38000 235 ASN C N 1
ATOM 2792 C CA . ASN A 1 235 ? 168.14300 170.44700 143.11800 1.000 178.38000 235 ASN C CA 1
ATOM 2793 C C . ASN A 1 235 ? 167.93700 170.41900 144.61500 1.000 178.38000 235 ASN C C 1
ATOM 2794 O O . ASN A 1 235 ? 167.38300 169.46000 145.15900 1.000 178.38000 235 ASN C O 1
ATOM 2805 N N . VAL A 1 236 ? 168.39100 171.46900 145.28800 1.000 182.28000 236 VAL C N 1
ATOM 2806 C CA . VAL A 1 236 ? 168.06400 171.66200 146.68100 1.000 182.28000 236 VAL C CA 1
ATOM 2807 C C . VAL A 1 236 ? 166.59700 172.03100 146.83900 1.000 182.28000 236 VAL C C 1
ATOM 2808 O O . VAL A 1 236 ? 165.96000 171.62100 147.81100 1.000 182.28000 236 VAL C O 1
ATOM 2821 N N . ARG A 1 237 ? 166.02000 172.77200 145.88100 1.000 184.10000 237 ARG C N 1
ATOM 2822 C CA . ARG A 1 237 ? 164.60300 173.10700 145.96600 1.000 184.10000 237 ARG C CA 1
ATOM 2823 C C . ARG A 1 237 ? 163.72800 171.88000 145.81900 1.000 184.10000 237 ARG C C 1
ATOM 2824 O O . ARG A 1 237 ? 162.57900 171.89200 146.26900 1.000 184.10000 237 ARG C O 1
ATOM 2845 N N . GLN A 1 238 ? 164.24200 170.82800 145.19300 1.000 175.82000 238 GLN C N 1
ATOM 2846 C CA . GLN A 1 238 ? 163.55900 169.54700 145.26400 1.000 175.82000 238 GLN C CA 1
ATOM 2847 C C . GLN A 1 238 ? 163.59300 168.98800 146.68400 1.000 175.82000 238 GLN C C 1
ATOM 2848 O O . GLN A 1 238 ? 162.57400 168.51400 147.19800 1.000 175.82000 238 GLN C O 1
ATOM 2862 N N . ASN A 1 239 ? 164.74800 169.05100 147.33900 1.000 179.91000 239 ASN C N 1
ATOM 2863 C CA . ASN A 1 239 ? 165.00000 168.32000 148.58700 1.000 179.91000 239 ASN C CA 1
ATOM 2864 C C . ASN A 1 239 ? 164.74800 169.16400 149.83700 1.000 179.91000 239 ASN C C 1
ATOM 2865 O O . ASN A 1 239 ? 165.57200 169.18100 150.74800 1.000 179.91000 239 ASN C O 1
ATOM 2876 N N . ILE A 1 240 ? 163.60700 169.85200 149.90900 1.000 177.19000 240 ILE C N 1
ATOM 2877 C CA . ILE A 1 240 ? 163.25800 170.77000 150.99800 1.000 177.19000 240 ILE C CA 1
ATOM 2878 C C . ILE A 1 240 ? 161.82100 170.56800 151.46800 1.000 177.19000 240 ILE C C 1
ATOM 2879 O O . ILE A 1 240 ? 161.04700 171.53100 151.48400 1.000 177.19000 240 ILE C O 1
ATOM 2895 N N . PHE A 1 241 ? 161.42300 169.30900 151.71600 1.000 171.81000 241 PHE C N 1
ATOM 2896 C CA . PHE A 1 241 ? 160.03900 168.94100 152.05400 1.000 171.81000 241 PHE C CA 1
ATOM 2897 C C . PHE A 1 241 ? 159.36700 169.83200 153.10500 1.000 171.81000 241 PHE C C 1
ATOM 2898 O O . PHE A 1 241 ? 158.14700 170.01900 153.05100 1.000 171.81000 241 PHE C O 1
ATOM 2915 N N . GLU A 1 242 ? 160.13300 170.41100 154.03100 1.000 172.31000 242 GLU C N 1
ATOM 2916 C CA . GLU A 1 242 ? 159.63100 171.26400 155.10000 1.000 172.31000 242 GLU C CA 1
ATOM 2917 C C . GLU A 1 242 ? 160.10200 172.70100 154.91800 1.000 172.31000 242 GLU C C 1
ATOM 2918 O O . GLU A 1 242 ? 161.06300 172.97800 154.19700 1.000 172.31000 242 GLU C O 1
ATOM 2930 N N . LEU A 1 243 ? 159.40600 173.61400 155.59400 1.000 171.34000 243 LEU C N 1
ATOM 2931 C CA . LEU A 1 243 ? 159.77100 175.02500 155.56800 1.000 171.34000 243 LEU C CA 1
ATOM 2932 C C . LEU A 1 243 ? 159.31900 175.72900 156.84000 1.000 171.34000 243 LEU C C 1
ATOM 2933 O O . LEU A 1 243 ? 158.28500 175.38000 157.41200 1.000 171.34000 243 LEU C O 1
ATOM 2949 N N . GLU A 1 244 ? 160.05400 176.78300 157.21400 1.000 183.56000 244 GLU C N 1
ATOM 2950 C CA . GLU A 1 244 ? 159.71300 177.65200 158.33000 1.000 183.56000 244 GLU C CA 1
ATOM 2951 C C . GLU A 1 244 ? 159.93300 179.10500 157.95600 1.000 183.56000 244 GLU C C 1
ATOM 2952 O O . GLU A 1 244 ? 160.89300 179.43800 157.25200 1.000 183.56000 244 GLU C O 1
ATOM 2964 N N . LEU A 1 245 ? 159.07000 179.97700 158.47200 1.000 177.97000 245 LEU C N 1
ATOM 2965 C CA . LEU A 1 245 ? 159.27500 181.39700 158.25500 1.000 177.97000 245 LEU C CA 1
ATOM 2966 C C . LEU A 1 245 ? 158.56500 182.24300 159.30300 1.000 177.97000 245 LEU C C 1
ATOM 2967 O O . LEU A 1 245 ? 157.52800 181.86300 159.86900 1.000 177.97000 245 LEU C O 1
ATOM 2983 N N . TYR A 1 246 ? 159.15500 183.41600 159.53700 1.000 183.96000 246 TYR C N 1
ATOM 2984 C CA . TYR A 1 246 ? 158.72100 184.33200 160.58600 1.000 183.96000 246 TYR C CA 1
ATOM 2985 C C . TYR A 1 246 ? 158.71900 185.76100 160.06000 1.000 183.96000 246 TYR C C 1
ATOM 2986 O O . TYR A 1 246 ? 158.88800 186.00900 158.86500 1.000 183.96000 246 TYR C O 1
ATOM 3004 N N . THR A 1 247 ? 158.42600 186.68800 160.97500 1.000 189.02000 247 THR C N 1
ATOM 3005 C CA . THR A 1 247 ? 159.08300 187.99200 161.07800 1.000 189.02000 247 THR C CA 1
ATOM 3006 C C . THR A 1 247 ? 158.85800 188.86500 159.83800 1.000 189.02000 247 THR C C 1
ATOM 3007 O O . THR A 1 247 ? 159.77800 189.24000 159.11200 1.000 189.02000 247 THR C O 1
ATOM 3018 N N . LEU A 1 248 ? 157.59300 189.21500 159.63200 1.000 184.74000 248 LEU C N 1
ATOM 3019 C CA . LEU A 1 248 ? 157.29300 190.31900 158.73200 1.000 184.74000 248 LEU C CA 1
ATOM 3020 C C . LEU A 1 248 ? 155.89000 190.81700 159.02400 1.000 184.74000 248 LEU C C 1
ATOM 3021 O O . LEU A 1 248 ? 155.15600 190.21100 159.80200 1.000 184.74000 248 LEU C O 1
ATOM 3037 N N . ARG A 1 249 ? 155.51900 191.91100 158.36300 1.000 190.79000 249 ARG C N 1
ATOM 3038 C CA . ARG A 1 249 ? 154.29000 192.63000 158.68000 1.000 190.79000 249 ARG C CA 1
ATOM 3039 C C . ARG A 1 249 ? 153.12900 192.20800 157.78400 1.000 190.79000 249 ARG C C 1
ATOM 3040 O O . ARG A 1 249 ? 152.11400 191.69400 158.26900 1.000 190.79000 249 ARG C O 1
ATOM 3061 N N . ASP A 1 250 ? 153.27800 192.41000 156.47700 1.000 192.03000 250 ASP C N 1
ATOM 3062 C CA . ASP A 1 250 ? 152.19800 192.30300 155.50000 1.000 192.03000 250 ASP C CA 1
ATOM 3063 C C . ASP A 1 250 ? 152.69000 191.39100 154.38900 1.000 192.03000 250 ASP C C 1
ATOM 3064 O O . ASP A 1 250 ? 153.28900 191.85500 153.41600 1.000 192.03000 250 ASP C O 1
ATOM 3073 N N . LEU A 1 251 ? 152.46100 190.09000 154.55000 1.000 182.83000 251 LEU C N 1
ATOM 3074 C CA . LEU A 1 251 ? 152.75800 189.16200 153.47000 1.000 182.83000 251 LEU C CA 1
ATOM 3075 C C . LEU A 1 251 ? 151.90500 189.46800 152.24900 1.000 182.83000 251 LEU C C 1
ATOM 3076 O O . LEU A 1 251 ? 152.41900 189.87300 151.20500 1.000 182.83000 251 LEU C O 1
ATOM 3092 N N . GLY A 1 252 ? 150.59300 189.30500 152.38300 1.000 179.68000 252 GLY C N 1
ATOM 3093 C CA . GLY A 1 252 ? 149.70300 189.17700 151.25400 1.000 179.68000 252 GLY C CA 1
ATOM 3094 C C . GLY A 1 252 ? 149.02700 190.44300 150.79100 1.000 179.68000 252 GLY C C 1
ATOM 3095 O O . GLY A 1 252 ? 148.16800 190.36800 149.90400 1.000 179.68000 252 GLY C O 1
ATOM 3099 N N . TYR A 1 253 ? 149.37900 191.59900 151.34100 1.000 177.87000 253 TYR C N 1
ATOM 3100 C CA . TYR A 1 253 ? 148.72600 192.83600 150.93400 1.000 177.87000 253 TYR C CA 1
ATOM 3101 C C . TYR A 1 253 ? 149.19900 193.18500 149.53100 1.000 177.87000 253 TYR C C 1
ATOM 3102 O O . TYR A 1 253 ? 150.29600 193.71300 149.34100 1.000 177.87000 253 TYR C O 1
ATOM 3120 N N . LYS A 1 254 ? 148.36900 192.85200 148.54200 1.000 184.43000 254 LYS C N 1
ATOM 3121 C CA . LYS A 1 254 ? 148.63300 193.14800 147.13500 1.000 184.43000 254 LYS C CA 1
ATOM 3122 C C . LYS A 1 254 ? 149.90000 192.45900 146.64400 1.000 184.43000 254 LYS C C 1
ATOM 3123 O O . LYS A 1 254 ? 150.58600 192.96100 145.75000 1.000 184.43000 254 LYS C O 1
ATOM 3142 N N . SER A 1 255 ? 150.20900 191.30200 147.21500 1.000 182.49000 255 SER C N 1
ATOM 3143 C CA . SER A 1 255 ? 151.49100 190.65400 147.01100 1.000 182.49000 255 SER C CA 1
ATOM 3144 C C . SER A 1 255 ? 151.41800 189.72800 145.80000 1.000 182.49000 255 SER C C 1
ATOM 3145 O O . SER A 1 255 ? 150.39600 189.64000 145.11500 1.000 182.49000 255 SER C O 1
ATOM 3153 N N . VAL A 1 256 ? 152.51600 189.01500 145.55100 1.000 188.55000 256 VAL C N 1
ATOM 3154 C CA . VAL A 1 256 ? 152.74500 188.24000 144.33700 1.000 188.55000 256 VAL C CA 1
ATOM 3155 C C . VAL A 1 256 ? 153.03300 186.79600 144.72100 1.000 188.55000 256 VAL C C 1
ATOM 3156 O O . VAL A 1 256 ? 153.77800 186.09400 144.02900 1.000 188.55000 256 VAL C O 1
ATOM 3169 N N . VAL A 1 257 ? 152.40500 186.33800 145.80300 1.000 176.99000 257 VAL C N 1
ATOM 3170 C CA . VAL A 1 257 ? 152.79800 185.09400 146.45600 1.000 176.99000 257 VAL C CA 1
ATOM 3171 C C . VAL A 1 257 ? 152.46500 183.92000 145.54900 1.000 176.99000 257 VAL C C 1
ATOM 3172 O O . VAL A 1 257 ? 151.29400 183.61600 145.30100 1.000 176.99000 257 VAL C O 1
ATOM 3185 N N . ASP A 1 258 ? 153.50300 183.24100 145.07400 1.000 179.20000 258 ASP C N 1
ATOM 3186 C CA . ASP A 1 258 ? 153.34000 182.15600 144.12200 1.000 179.20000 258 ASP C CA 1
ATOM 3187 C C . ASP A 1 258 ? 154.60500 181.31200 144.10900 1.000 179.20000 258 ASP C C 1
ATOM 3188 O O . ASP A 1 258 ? 155.70500 181.84100 143.92300 1.000 179.20000 258 ASP C O 1
ATOM 3197 N N . LEU A 1 259 ? 154.45100 180.00500 144.31100 1.000 176.16000 259 LEU C N 1
ATOM 3198 C CA . LEU A 1 259 ? 155.53300 179.14200 144.77200 1.000 176.16000 259 LEU C CA 1
ATOM 3199 C C . LEU A 1 259 ? 155.52100 177.81800 144.03600 1.000 176.16000 259 LEU C C 1
ATOM 3200 O O . LEU A 1 259 ? 155.82400 176.76400 144.60500 1.000 176.16000 259 LEU C O 1
ATOM 3216 N N . GLN A 1 260 ? 155.18800 177.85300 142.75200 1.000 181.76000 260 GLN C N 1
ATOM 3217 C CA . GLN A 1 260 ? 155.10300 176.61400 141.99200 1.000 181.76000 260 GLN C CA 1
ATOM 3218 C C . GLN A 1 260 ? 156.47500 176.01500 141.75500 1.000 181.76000 260 GLN C C 1
ATOM 3219 O O . GLN A 1 260 ? 156.60000 174.79400 141.61900 1.000 181.76000 260 GLN C O 1
ATOM 3233 N N . LYS A 1 261 ? 157.51400 176.84500 141.71400 1.000 189.72000 261 LYS C N 1
ATOM 3234 C CA . LYS A 1 261 ? 158.85900 176.30400 141.62200 1.000 189.72000 261 LYS C CA 1
ATOM 3235 C C . LYS A 1 261 ? 159.23800 175.56500 142.89100 1.000 189.72000 261 LYS C C 1
ATOM 3236 O O . LYS A 1 261 ? 160.01800 174.60900 142.84500 1.000 189.72000 261 LYS C O 1
ATOM 3255 N N . TRP A 1 262 ? 158.70200 175.99000 144.03100 1.000 181.58000 262 TRP C N 1
ATOM 3256 C CA . TRP A 1 262 ? 159.00300 175.36600 145.31200 1.000 181.58000 262 TRP C CA 1
ATOM 3257 C C . TRP A 1 262 ? 158.26400 174.03800 145.40100 1.000 181.58000 262 TRP C C 1
ATOM 3258 O O . TRP A 1 262 ? 157.26000 173.88700 146.09200 1.000 181.58000 262 TRP C O 1
ATOM 3279 N N . GLU A 1 263 ? 158.82300 173.05500 144.71600 1.000 179.49000 263 GLU C N 1
ATOM 3280 C CA . GLU A 1 263 ? 158.18000 171.77100 144.51200 1.000 179.49000 263 GLU C CA 1
ATOM 3281 C C . GLU A 1 263 ? 158.79400 170.73500 145.43300 1.000 179.49000 263 GLU C C 1
ATOM 3282 O O . GLU A 1 263 ? 159.88700 170.91200 145.97400 1.000 179.49000 263 GLU C O 1
ATOM 3294 N N . GLN A 1 264 ? 158.07400 169.62800 145.57400 1.000 181.64000 264 GLN C N 1
ATOM 3295 C CA . GLN A 1 264 ? 158.35600 168.61300 146.58000 1.000 181.64000 264 GLN C CA 1
ATOM 3296 C C . GLN A 1 264 ? 158.45800 169.24100 147.96300 1.000 181.64000 264 GLN C C 1
ATOM 3297 O O . GLN A 1 264 ? 159.39900 169.00900 148.72200 1.000 181.64000 264 GLN C O 1
ATOM 3311 N N . LEU A 1 265 ? 157.47900 170.08200 148.25700 1.000 165.23000 265 LEU C N 1
ATOM 3312 C CA . LEU A 1 265 ? 157.20200 170.56900 149.59300 1.000 165.23000 265 LEU C CA 1
ATOM 3313 C C . LEU A 1 265 ? 156.02500 169.80100 150.16700 1.000 165.23000 265 LEU C C 1
ATOM 3314 O O . LEU A 1 265 ? 155.08400 169.45600 149.45100 1.000 165.23000 265 LEU C O 1
ATOM 3330 N N . GLN A 1 266 ? 156.09600 169.53800 151.46800 1.000 165.79000 266 GLN C N 1
ATOM 3331 C CA . GLN A 1 266 ? 155.07400 168.77700 152.16800 1.000 165.79000 266 GLN C CA 1
ATOM 3332 C C . GLN A 1 266 ? 154.68400 169.37300 153.51300 1.000 165.79000 266 GLN C C 1
ATOM 3333 O O . GLN A 1 266 ? 153.81700 168.80500 154.18300 1.000 165.79000 266 GLN C O 1
ATOM 3347 N N . CYS A 1 267 ? 155.24800 170.51100 153.91300 1.000 164.39000 267 CYS C N 1
ATOM 3348 C CA . CYS A 1 267 ? 154.88900 171.11700 155.19100 1.000 164.39000 267 CYS C CA 1
ATOM 3349 C C . CYS A 1 267 ? 155.44000 172.52600 155.28300 1.000 164.39000 267 CYS C C 1
ATOM 3350 O O . CYS A 1 267 ? 156.62500 172.75700 155.01200 1.000 164.39000 267 CYS C O 1
ATOM 3358 N N . LEU A 1 268 ? 154.58600 173.44400 155.71000 1.000 163.24000 268 LEU C N 1
ATOM 3359 C CA . LEU A 1 268 ? 154.91700 174.84400 155.88600 1.000 163.24000 268 LEU C CA 1
ATOM 3360 C C . LEU A 1 268 ? 154.68300 175.24100 157.32900 1.000 163.24000 268 LEU C C 1
ATOM 3361 O O . LEU A 1 268 ? 153.74300 174.75400 157.96700 1.000 163.24000 268 LEU C O 1
ATOM 3377 N N . SER A 1 269 ? 155.50000 176.17700 157.80900 1.000 171.95000 269 SER C N 1
ATOM 3378 C CA . SER A 1 269 ? 155.33800 176.76900 159.12800 1.000 171.95000 269 SER C CA 1
ATOM 3379 C C . SER A 1 269 ? 155.47900 178.27600 159.03800 1.000 171.95000 269 SER C C 1
ATOM 3380 O O . SER A 1 269 ? 156.41700 178.78600 158.41900 1.000 171.95000 269 SER C O 1
ATOM 3388 N N . LEU A 1 270 ? 154.55100 178.96800 159.68300 1.000 172.78000 270 LEU C N 1
ATOM 3389 C CA . LEU A 1 270 ? 154.50200 180.41500 159.74600 1.000 172.78000 270 LEU C CA 1
ATOM 3390 C C . LEU A 1 270 ? 154.29100 180.84400 161.18600 1.000 172.78000 270 LEU C C 1
ATOM 3391 O O . LEU A 1 270 ? 153.47000 180.25100 161.89700 1.000 172.78000 270 LEU C O 1
ATOM 3407 N N . SER A 1 271 ? 154.98000 181.90900 161.59900 1.000 175.73000 271 SER C N 1
ATOM 3408 C CA . SER A 1 271 ? 154.61900 182.53200 162.87100 1.000 175.73000 271 SER C CA 1
ATOM 3409 C C . SER A 1 271 ? 154.88800 184.02500 162.85500 1.000 175.73000 271 SER C C 1
ATOM 3410 O O . SER A 1 271 ? 155.71400 184.52700 162.09600 1.000 175.73000 271 SER C O 1
ATOM 3418 N N . GLY A 1 272 ? 154.17100 184.72600 163.73000 1.000 168.49000 272 GLY C N 1
ATOM 3419 C CA . GLY A 1 272 ? 154.55500 186.05600 164.14800 1.000 168.49000 272 GLY C CA 1
ATOM 3420 C C . GLY A 1 272 ? 154.56400 187.10900 163.06600 1.000 168.49000 272 GLY C C 1
ATOM 3421 O O . GLY A 1 272 ? 155.63100 187.55900 162.63900 1.000 168.49000 272 GLY C O 1
ATOM 3425 N N . CYS A 1 273 ? 153.37900 187.47900 162.59100 1.000 170.57000 273 CYS C N 1
ATOM 3426 C CA . CYS A 1 273 ? 153.21100 188.54900 161.62100 1.000 170.57000 273 CYS C CA 1
ATOM 3427 C C . CYS A 1 273 ? 151.97500 189.34200 162.02700 1.000 170.57000 273 CYS C C 1
ATOM 3428 O O . CYS A 1 273 ? 151.44000 189.15700 163.12300 1.000 170.57000 273 CYS C O 1
ATOM 3436 N N . GLU A 1 274 ? 151.54100 190.24500 161.14200 1.000 173.18000 274 GLU C N 1
ATOM 3437 C CA . GLU A 1 274 ? 150.50200 191.22100 161.43300 1.000 173.18000 274 GLU C CA 1
ATOM 3438 C C . GLU A 1 274 ? 149.37100 191.24400 160.42200 1.000 173.18000 274 GLU C C 1
ATOM 3439 O O . GLU A 1 274 ? 148.42700 192.01600 160.60500 1.000 173.18000 274 GLU C O 1
ATOM 3451 N N . PHE A 1 275 ? 149.42900 190.45200 159.36100 1.000 169.68000 275 PHE C N 1
ATOM 3452 C CA . PHE A 1 275 ? 148.43800 190.57000 158.30800 1.000 169.68000 275 PHE C CA 1
ATOM 3453 C C . PHE A 1 275 ? 148.64600 189.42600 157.34700 1.000 169.68000 275 PHE C C 1
ATOM 3454 O O . PHE A 1 275 ? 149.78000 188.99200 157.14000 1.000 169.68000 275 PHE C O 1
ATOM 3471 N N . ILE A 1 276 ? 147.55600 188.94600 156.75600 1.000 162.27000 276 ILE C N 1
ATOM 3472 C CA . ILE A 1 276 ? 147.66400 187.97200 155.68700 1.000 162.27000 276 ILE C CA 1
ATOM 3473 C C . ILE A 1 276 ? 146.35600 187.91700 154.92700 1.000 162.27000 276 ILE C C 1
ATOM 3474 O O . ILE A 1 276 ? 145.28100 188.14500 155.48800 1.000 162.27000 276 ILE C O 1
ATOM 3490 N N . ASP A 1 277 ? 146.45700 187.58100 153.64800 1.000 166.53000 277 ASP C N 1
ATOM 3491 C CA . ASP A 1 277 ? 145.33300 187.17800 152.82600 1.000 166.53000 277 ASP C CA 1
ATOM 3492 C C . ASP A 1 277 ? 145.75600 185.91100 152.11500 1.000 166.53000 277 ASP C C 1
ATOM 3493 O O . ASP A 1 277 ? 146.91800 185.78200 151.71900 1.000 166.53000 277 ASP C O 1
ATOM 3502 N N . LEU A 1 278 ? 144.81200 184.99300 151.95000 1.000 156.59000 278 LEU C N 1
ATOM 3503 C CA . LEU A 1 278 ? 145.09200 183.69900 151.35000 1.000 156.59000 278 LEU C CA 1
ATOM 3504 C C . LEU A 1 278 ? 144.72600 183.63100 149.87900 1.000 156.59000 278 LEU C C 1
ATOM 3505 O O . LEU A 1 278 ? 145.18200 182.71500 149.18800 1.000 156.59000 278 LEU C O 1
ATOM 3521 N N . ASN A 1 279 ? 143.93500 184.57900 149.38100 1.000 158.97000 279 ASN C N 1
ATOM 3522 C CA . ASN A 1 279 ? 143.65900 184.64000 147.95500 1.000 158.97000 279 ASN C CA 1
ATOM 3523 C C . ASN A 1 279 ? 144.92200 184.93000 147.16300 1.000 158.97000 279 ASN C C 1
ATOM 3524 O O . ASN A 1 279 ? 145.06200 184.46200 146.02800 1.000 158.97000 279 ASN C O 1
ATOM 3535 N N . ASN A 1 280 ? 145.85200 185.68700 147.74400 1.000 174.63000 280 ASN C N 1
ATOM 3536 C CA . ASN A 1 280 ? 147.13000 185.94700 147.09900 1.000 174.63000 280 ASN C CA 1
ATOM 3537 C C . ASN A 1 280 ? 148.03300 184.72600 147.04100 1.000 174.63000 280 ASN C C 1
ATOM 3538 O O . ASN A 1 280 ? 149.00200 184.73600 146.27500 1.000 174.63000 280 ASN C O 1
ATOM 3549 N N . LEU A 1 281 ? 147.74500 183.68600 147.81800 1.000 171.95000 281 LEU C N 1
ATOM 3550 C CA . LEU A 1 281 ? 148.64900 182.55500 147.95000 1.000 171.95000 281 LEU C CA 1
ATOM 3551 C C . LEU A 1 281 ? 148.32000 181.47800 146.92900 1.000 171.95000 281 LEU C C 1
ATOM 3552 O O . LEU A 1 281 ? 147.18900 180.98500 146.87600 1.000 171.95000 281 LEU C O 1
ATOM 3568 N N . ILE A 1 282 ? 149.32000 181.10800 146.13200 1.000 179.48000 282 ILE C N 1
ATOM 3569 C CA . ILE A 1 282 ? 149.20800 180.06600 145.12100 1.000 179.48000 282 ILE C CA 1
ATOM 3570 C C . ILE A 1 282 ? 150.41200 179.15600 145.27600 1.000 179.48000 282 ILE C C 1
ATOM 3571 O O . ILE A 1 282 ? 151.52900 179.63100 145.50600 1.000 179.48000 282 ILE C O 1
ATOM 3587 N N . LEU A 1 283 ? 150.18300 177.85600 145.14700 1.000 171.76000 283 LEU C N 1
ATOM 3588 C CA . LEU A 1 283 ? 151.00000 176.82800 145.77300 1.000 171.76000 283 LEU C CA 1
ATOM 3589 C C . LEU A 1 283 ? 151.22400 175.62900 144.87300 1.000 171.76000 283 LEU C C 1
ATOM 3590 O O . LEU A 1 283 ? 150.52200 175.44900 143.87400 1.000 171.76000 283 LEU C O 1
ATOM 3606 N N . PRO A 1 284 ? 152.17600 174.76300 145.21600 1.000 164.02000 284 PRO C N 1
ATOM 3607 C CA . PRO A 1 284 ? 152.41400 173.55800 144.42500 1.000 164.02000 284 PRO C CA 1
ATOM 3608 C C . PRO A 1 284 ? 151.45300 172.44600 144.82600 1.000 164.02000 284 PRO C C 1
ATOM 3609 O O . PRO A 1 284 ? 150.53500 172.63400 145.61800 1.000 164.02000 284 PRO C O 1
ATOM 3620 N N . GLN A 1 285 ? 151.68500 171.27700 144.24900 1.000 160.28000 285 GLN C N 1
ATOM 3621 C CA . GLN A 1 285 ? 151.11000 170.03700 144.73700 1.000 160.28000 285 GLN C CA 1
ATOM 3622 C C . GLN A 1 285 ? 151.94900 169.56400 145.91600 1.000 160.28000 285 GLN C C 1
ATOM 3623 O O . GLN A 1 285 ? 152.93600 170.19500 146.29700 1.000 160.28000 285 GLN C O 1
ATOM 3637 N N . HIS A 1 286 ? 151.50900 168.47900 146.54500 1.000 155.61000 286 HIS C N 1
ATOM 3638 C CA . HIS A 1 286 ? 152.22700 167.72400 147.56600 1.000 155.61000 286 HIS C CA 1
ATOM 3639 C C . HIS A 1 286 ? 152.32800 168.40300 148.92800 1.000 155.61000 286 HIS C C 1
ATOM 3640 O O . HIS A 1 286 ? 152.75200 167.74500 149.88300 1.000 155.61000 286 HIS C O 1
ATOM 3654 N N . CYS A 1 287 ? 151.93800 169.67400 149.05900 1.000 155.51000 287 CYS C N 1
ATOM 3655 C CA . CYS A 1 287 ? 152.01900 170.39600 150.32300 1.000 155.51000 287 CYS C CA 1
ATOM 3656 C C . CYS A 1 287 ? 150.61200 170.60300 150.84000 1.000 155.51000 287 CYS C C 1
ATOM 3657 O O . CYS A 1 287 ? 149.77700 171.19200 150.15300 1.000 155.51000 287 CYS C O 1
ATOM 3665 N N . LYS A 1 288 ? 150.33400 170.01100 152.00100 1.000 145.32000 288 LYS C N 1
ATOM 3666 C CA . LYS A 1 288 ? 149.04800 170.13000 152.67000 1.000 145.32000 288 LYS C CA 1
ATOM 3667 C C . LYS A 1 288 ? 149.15600 170.52100 154.12700 1.000 145.32000 288 LYS C C 1
ATOM 3668 O O . LYS A 1 288 ? 148.18900 171.06700 154.66700 1.000 145.32000 288 LYS C O 1
ATOM 3687 N N . MET A 1 289 ? 150.26500 170.24500 154.79300 1.000 156.41000 289 MET C N 1
ATOM 3688 C CA . MET A 1 289 ? 150.40000 170.54000 156.20600 1.000 156.41000 289 MET C CA 1
ATOM 3689 C C . MET A 1 289 ? 150.75400 172.00700 156.36500 1.000 156.41000 289 MET C C 1
ATOM 3690 O O . MET A 1 289 ? 151.84200 172.43300 155.95900 1.000 156.41000 289 MET C O 1
ATOM 3704 N N . LEU A 1 290 ? 149.81900 172.78100 156.91600 1.000 151.25000 290 LEU C N 1
ATOM 3705 C CA . LEU A 1 290 ? 150.01200 174.19000 157.20900 1.000 151.25000 290 LEU C CA 1
ATOM 3706 C C . LEU A 1 290 ? 149.99900 174.41500 158.71100 1.000 151.25000 290 LEU C C 1
ATOM 3707 O O . LEU A 1 290 ? 148.98800 174.15100 159.38000 1.000 151.25000 290 LEU C O 1
ATOM 3723 N N . ILE A 1 291 ? 151.08600 174.99100 159.21000 1.000 164.58000 291 ILE C N 1
ATOM 3724 C CA . ILE A 1 291 ? 151.20900 175.41600 160.59300 1.000 164.58000 291 ILE C CA 1
ATOM 3725 C C . ILE A 1 291 ? 151.27600 176.92500 160.55600 1.000 164.58000 291 ILE C C 1
ATOM 3726 O O . ILE A 1 291 ? 152.06000 177.49800 159.78900 1.000 164.58000 291 ILE C O 1
ATOM 3742 N N . LEU A 1 292 ? 150.47600 177.56300 161.39100 1.000 160.31000 292 LEU C N 1
ATOM 3743 C CA . LEU A 1 292 ? 150.35300 179.00200 161.43000 1.000 160.31000 292 LEU C CA 1
ATOM 3744 C C . LEU A 1 292 ? 150.16600 179.39900 162.87800 1.000 160.31000 292 LEU C C 1
ATOM 3745 O O . LEU A 1 292 ? 149.41600 178.74400 163.60400 1.000 160.31000 292 LEU C O 1
ATOM 3761 N N . LYS A 1 293 ? 150.88000 180.43000 163.30100 1.000 163.44000 293 LYS C N 1
ATOM 3762 C CA . LYS A 1 293 ? 150.90700 180.83700 164.69400 1.000 163.44000 293 LYS C CA 1
ATOM 3763 C C . LYS A 1 293 ? 150.64500 182.32800 164.79800 1.000 163.44000 293 LYS C C 1
ATOM 3764 O O . LYS A 1 293 ? 150.47600 183.01000 163.78500 1.000 163.44000 293 LYS C O 1
ATOM 3783 N N . GLU A 1 294 ? 150.62700 182.81000 166.04400 1.000 165.34000 294 GLU C N 1
ATOM 3784 C CA . GLU A 1 294 ? 149.91900 184.01200 166.47300 1.000 165.34000 294 GLU C CA 1
ATOM 3785 C C . GLU A 1 294 ? 150.21600 185.24700 165.64000 1.000 165.34000 294 GLU C C 1
ATOM 3786 O O . GLU A 1 294 ? 151.35900 185.71000 165.57300 1.000 165.34000 294 GLU C O 1
ATOM 3798 N N . VAL A 1 295 ? 149.17900 185.74900 164.97400 1.000 166.97000 295 VAL C N 1
ATOM 3799 C CA . VAL A 1 295 ? 149.25700 186.86000 164.03400 1.000 166.97000 295 VAL C CA 1
ATOM 3800 C C . VAL A 1 295 ? 148.08400 187.78400 164.32800 1.000 166.97000 295 VAL C C 1
ATOM 3801 O O . VAL A 1 295 ? 147.38500 187.59700 165.32600 1.000 166.97000 295 VAL C O 1
ATOM 3814 N N . LYS A 1 296 ? 147.88700 188.80500 163.49800 1.000 165.37000 296 LYS C N 1
ATOM 3815 C CA . LYS A 1 296 ? 146.69800 189.63900 163.55000 1.000 165.37000 296 LYS C CA 1
ATOM 3816 C C . LYS A 1 296 ? 145.64400 189.07000 162.60100 1.000 165.37000 296 LYS C C 1
ATOM 3817 O O . LYS A 1 296 ? 145.73200 187.92000 162.16700 1.000 165.37000 296 LYS C O 1
ATOM 3836 N N . TYR A 1 297 ? 144.61100 189.87100 162.33300 1.000 164.22000 297 TYR C N 1
ATOM 3837 C CA . TYR A 1 297 ? 143.47400 189.48800 161.50600 1.000 164.22000 297 TYR C CA 1
ATOM 3838 C C . TYR A 1 297 ? 143.87600 188.93400 160.14200 1.000 164.22000 297 TYR C C 1
ATOM 3839 O O . TYR A 1 297 ? 144.88500 189.34100 159.55800 1.000 164.22000 297 TYR C O 1
ATOM 3857 N N . ILE A 1 298 ? 143.07300 187.97900 159.65400 1.000 159.77000 298 ILE C N 1
ATOM 3858 C CA . ILE A 1 298 ? 143.32700 187.24800 158.41500 1.000 159.77000 298 ILE C CA 1
ATOM 3859 C C . ILE A 1 298 ? 142.18300 187.47600 157.44000 1.000 159.77000 298 ILE C C 1
ATOM 3860 O O . ILE A 1 298 ? 141.01600 187.56500 157.84300 1.000 159.77000 298 ILE C O 1
ATOM 3876 N N . ILE A 1 299 ? 142.53300 187.55700 156.15700 1.000 164.89000 299 ILE C N 1
ATOM 3877 C CA . ILE A 1 299 ? 141.57200 187.53800 155.06100 1.000 164.89000 299 ILE C CA 1
ATOM 3878 C C . ILE A 1 299 ? 141.60800 186.12000 154.49800 1.000 164.89000 299 ILE C C 1
ATOM 3879 O O . ILE A 1 299 ? 142.38700 185.78100 153.59200 1.000 164.89000 299 ILE C O 1
ATOM 3895 N N . TRP A 1 300 ? 140.73200 185.28800 155.04500 1.000 153.68000 300 TRP C N 1
ATOM 3896 C CA . TRP A 1 300 ? 140.34300 184.01400 154.46600 1.000 153.68000 300 TRP C CA 1
ATOM 3897 C C . TRP A 1 300 ? 139.77500 184.21500 153.05800 1.000 153.68000 300 TRP C C 1
ATOM 3898 O O . TRP A 1 300 ? 139.45400 185.32800 152.63100 1.000 153.68000 300 TRP C O 1
ATOM 3919 N N . TRP A 1 301 ? 139.69700 183.10600 152.32900 1.000 147.93000 301 TRP C N 1
ATOM 3920 C CA . TRP A 1 301 ? 138.99700 183.01700 151.05600 1.000 147.93000 301 TRP C CA 1
ATOM 3921 C C . TRP A 1 301 ? 137.58800 183.60000 151.15700 1.000 147.93000 301 TRP C C 1
ATOM 3922 O O . TRP A 1 301 ? 136.91100 183.48900 152.18200 1.000 147.93000 301 TRP C O 1
ATOM 3943 N N . ASP A 1 302 ? 137.13900 184.21000 150.06300 1.000 148.56000 302 ASP C N 1
ATOM 3944 C CA . ASP A 1 302 ? 135.94000 185.04400 150.12800 1.000 148.56000 302 ASP C CA 1
ATOM 3945 C C . ASP A 1 302 ? 134.69000 184.17900 150.10300 1.000 148.56000 302 ASP C C 1
ATOM 3946 O O . ASP A 1 302 ? 133.86300 184.26100 151.01500 1.000 148.56000 302 ASP C O 1
ATOM 3955 N N . LEU A 1 303 ? 134.55000 183.34000 149.07800 1.000 149.42000 303 LEU C N 1
ATOM 3956 C CA . LEU A 1 303 ? 133.46400 182.36700 148.98400 1.000 149.42000 303 LEU C CA 1
ATOM 3957 C C . LEU A 1 303 ? 132.09200 183.02900 148.95000 1.000 149.42000 303 LEU C C 1
ATOM 3958 O O . LEU A 1 303 ? 131.08700 182.42700 149.33300 1.000 149.42000 303 LEU C O 1
ATOM 3974 N N . SER A 1 304 ? 132.03500 184.26400 148.46900 1.000 145.20000 304 SER C N 1
ATOM 3975 C CA . SER A 1 304 ? 130.82500 185.06000 148.53200 1.000 145.20000 304 SER C CA 1
ATOM 3976 C C . SER A 1 304 ? 129.83500 184.66000 147.45400 1.000 145.20000 304 SER C C 1
ATOM 3977 O O . SER A 1 304 ? 128.63000 184.60900 147.70300 1.000 145.20000 304 SER C O 1
ATOM 3985 N N . HIS A 1 305 ? 130.33400 184.36600 146.25600 1.000 145.67000 305 HIS C N 1
ATOM 3986 C CA . HIS A 1 305 ? 129.50500 183.72400 145.24100 1.000 145.67000 305 HIS C CA 1
ATOM 3987 C C . HIS A 1 305 ? 128.98800 182.38400 145.74200 1.000 145.67000 305 HIS C C 1
ATOM 3988 O O . HIS A 1 305 ? 127.83500 182.00600 145.48800 1.000 145.67000 305 HIS C O 1
ATOM 4002 N N . LEU A 1 306 ? 129.81800 181.67100 146.49800 1.000 148.06000 306 LEU C N 1
ATOM 4003 C CA . LEU A 1 306 ? 129.42500 180.36000 146.96100 1.000 148.06000 306 LEU C CA 1
ATOM 4004 C C . LEU A 1 306 ? 128.51300 180.48500 148.16400 1.000 148.06000 306 LEU C C 1
ATOM 4005 O O . LEU A 1 306 ? 127.70000 179.59400 148.42200 1.000 148.06000 306 LEU C O 1
ATOM 4021 N N . LEU A 1 307 ? 128.61800 181.59100 148.89700 1.000 147.94000 307 LEU C N 1
ATOM 4022 C CA . LEU A 1 307 ? 127.56600 181.91000 149.84400 1.000 147.94000 307 LEU C CA 1
ATOM 4023 C C . LEU A 1 307 ? 126.25800 182.17500 149.12000 1.000 147.94000 307 LEU C C 1
ATOM 4024 O O . LEU A 1 307 ? 125.20200 181.69100 149.54100 1.000 147.94000 307 LEU C O 1
ATOM 4040 N N . LYS A 1 308 ? 126.32200 182.90600 148.00500 1.000 149.12000 308 LYS C N 1
ATOM 4041 C CA . LYS A 1 308 ? 125.12600 183.23700 147.24000 1.000 149.12000 308 LYS C CA 1
ATOM 4042 C C . LYS A 1 308 ? 124.46300 182.00000 146.65600 1.000 149.12000 308 LYS C C 1
ATOM 4043 O O . LYS A 1 308 ? 123.26200 182.02300 146.36600 1.000 149.12000 308 LYS C O 1
ATOM 4062 N N . ARG A 1 309 ? 125.22000 180.91400 146.47400 1.000 148.64000 309 ARG C N 1
ATOM 4063 C CA . ARG A 1 309 ? 124.63700 179.67300 145.97100 1.000 148.64000 309 ARG C CA 1
ATOM 4064 C C . ARG A 1 309 ? 123.59400 179.06800 146.91000 1.000 148.64000 309 ARG C C 1
ATOM 4065 O O . ARG A 1 309 ? 122.77000 178.26000 146.47000 1.000 148.64000 309 ARG C O 1
ATOM 4086 N N . ILE A 1 310 ? 123.60700 179.43000 148.19300 1.000 144.70000 310 ILE C N 1
ATOM 4087 C CA . ILE A 1 310 ? 122.99400 178.58900 149.21200 1.000 144.70000 310 ILE C CA 1
ATOM 4088 C C . ILE A 1 310 ? 121.51800 178.94800 149.38000 1.000 144.70000 310 ILE C C 1
ATOM 4089 O O . ILE A 1 310 ? 121.09900 180.09100 149.15100 1.000 144.70000 310 ILE C O 1
ATOM 4105 N N . ARG A 1 311 ? 120.72600 177.95400 149.78600 1.000 148.12000 311 ARG C N 1
ATOM 4106 C CA . ARG A 1 311 ? 119.34200 178.05800 150.21400 1.000 148.12000 311 ARG C CA 1
ATOM 4107 C C . ARG A 1 311 ? 119.18400 177.55800 151.64300 1.000 148.12000 311 ARG C C 1
ATOM 4108 O O . ARG A 1 311 ? 119.96200 176.71000 152.09100 1.000 148.12000 311 ARG C O 1
ATOM 4129 N N . PRO A 1 312 ? 118.14000 178.02200 152.37200 1.000 140.96000 312 PRO C N 1
ATOM 4130 C CA . PRO A 1 312 ? 117.87200 177.48600 153.70700 1.000 140.96000 312 PRO C CA 1
ATOM 4131 C C . PRO A 1 312 ? 116.94300 176.28700 153.68700 1.000 140.96000 312 PRO C C 1
ATOM 4132 O O . PRO A 1 312 ? 116.34900 175.94200 154.71300 1.000 140.96000 312 PRO C O 1
ATOM 4143 N N . GLN A 1 313 ? 116.81100 175.63900 152.52600 1.000 146.93000 313 GLN C N 1
ATOM 4144 C CA . GLN A 1 313 ? 116.02400 174.41700 152.42900 1.000 146.93000 313 GLN C CA 1
ATOM 4145 C C . GLN A 1 313 ? 116.54700 173.31400 153.34300 1.000 146.93000 313 GLN C C 1
ATOM 4146 O O . GLN A 1 313 ? 115.76800 172.46300 153.78800 1.000 146.93000 313 GLN C O 1
ATOM 4160 N N . TRP A 1 314 ? 117.84600 173.33500 153.65700 1.000 144.91000 314 TRP C N 1
ATOM 4161 C CA . TRP A 1 314 ? 118.56100 172.20700 154.22900 1.000 144.91000 314 TRP C CA 1
ATOM 4162 C C . TRP A 1 314 ? 119.32200 172.55500 155.49400 1.000 144.91000 314 TRP C C 1
ATOM 4163 O O . TRP A 1 314 ? 119.86400 171.65000 156.13500 1.000 144.91000 314 TRP C O 1
ATOM 4184 N N . ILE A 1 315 ? 119.38900 173.82700 155.87100 1.000 140.49000 315 ILE C N 1
ATOM 4185 C CA . ILE A 1 315 ? 120.41100 174.25100 156.80900 1.000 140.49000 315 ILE C CA 1
ATOM 4186 C C . ILE A 1 315 ? 119.98200 173.90400 158.22100 1.000 140.49000 315 ILE C C 1
ATOM 4187 O O . ILE A 1 315 ? 118.86600 174.22100 158.64900 1.000 140.49000 315 ILE C O 1
ATOM 4203 N N . ILE A 1 316 ? 120.88300 173.25400 158.95100 1.000 142.41000 316 ILE C N 1
ATOM 4204 C CA . ILE A 1 316 ? 120.63000 172.77100 160.29900 1.000 142.41000 316 ILE C CA 1
ATOM 4205 C C . ILE A 1 316 ? 121.93000 172.86000 161.07100 1.000 142.41000 316 ILE C C 1
ATOM 4206 O O . ILE A 1 316 ? 122.92200 172.23200 160.68800 1.000 142.41000 316 ILE C O 1
ATOM 4222 N N . ASN A 1 317 ? 121.92300 173.61900 162.16200 1.000 142.67000 317 ASN C N 1
ATOM 4223 C CA . ASN A 1 317 ? 122.90100 173.48200 163.23100 1.000 142.67000 317 ASN C CA 1
ATOM 4224 C C . ASN A 1 317 ? 124.32300 173.78300 162.78500 1.000 142.67000 317 ASN C C 1
ATOM 4225 O O . ASN A 1 317 ? 125.28000 173.29700 163.39400 1.000 142.67000 317 ASN C O 1
ATOM 4236 N N . GLY A 1 318 ? 124.48500 174.56000 161.72100 1.000 138.70000 318 GLY C N 1
ATOM 4237 C CA . GLY A 1 318 ? 125.77800 174.73700 161.10800 1.000 138.70000 318 GLY C CA 1
ATOM 4238 C C . GLY A 1 318 ? 126.19600 173.62600 160.17400 1.000 138.70000 318 GLY C C 1
ATOM 4239 O O . GLY A 1 318 ? 127.39300 173.50200 159.89100 1.000 138.70000 318 GLY C O 1
ATOM 4243 N N . GLN A 1 319 ? 125.25500 172.82000 159.68000 1.000 144.44000 319 GLN C N 1
ATOM 4244 C CA . GLN A 1 319 ? 125.53200 171.81500 158.66600 1.000 144.44000 319 GLN C CA 1
ATOM 4245 C C . GLN A 1 319 ? 124.34600 171.71000 157.71900 1.000 144.44000 319 GLN C C 1
ATOM 4246 O O . GLN A 1 319 ? 123.26000 172.23200 157.98200 1.000 144.44000 319 GLN C O 1
ATOM 4260 N N . VAL A 1 320 ? 124.57900 171.03000 156.59600 1.000 140.68000 320 VAL C N 1
ATOM 4261 C CA . VAL A 1 320 ? 123.61600 170.91200 155.50700 1.000 140.68000 320 VAL C CA 1
ATOM 4262 C C . VAL A 1 320 ? 123.72100 169.51400 154.92500 1.000 140.68000 320 VAL C C 1
ATOM 4263 O O . VAL A 1 320 ? 124.78700 168.89900 154.95700 1.000 140.68000 320 VAL C O 1
ATOM 4276 N N . LYS A 1 321 ? 122.62300 169.03300 154.34400 1.000 146.75000 321 LYS C N 1
ATOM 4277 C CA . LYS A 1 321 ? 122.68400 167.81700 153.53900 1.000 146.75000 321 LYS C CA 1
ATOM 4278 C C . LYS A 1 321 ? 121.40500 167.65700 152.73700 1.000 146.75000 321 LYS C C 1
ATOM 4279 O O . LYS A 1 321 ? 120.32600 168.06500 153.17200 1.000 146.75000 321 LYS C O 1
ATOM 4298 N N . LYS A 1 322 ? 121.55600 167.06000 151.55300 1.000 148.79000 322 LYS C N 1
ATOM 4299 C CA . LYS A 1 322 ? 120.45100 166.51600 150.78400 1.000 148.79000 322 LYS C CA 1
ATOM 4300 C C . LYS A 1 322 ? 120.31100 165.03000 151.08100 1.000 148.79000 322 LYS C C 1
ATOM 4301 O O . LYS A 1 322 ? 121.16600 164.25100 150.63900 1.000 148.79000 322 LYS C O 1
ATOM 4320 N N . PRO A 1 323 ? 119.27600 164.57200 151.80000 1.000 155.43000 323 PRO C N 1
ATOM 4321 C CA . PRO A 1 323 ? 119.02400 163.12400 151.85400 1.000 155.43000 323 PRO C CA 1
ATOM 4322 C C . PRO A 1 323 ? 118.29500 162.59000 150.64000 1.000 155.43000 323 PRO C C 1
ATOM 4323 O O . PRO A 1 323 ? 118.38000 161.38500 150.36500 1.000 155.43000 323 PRO C O 1
ATOM 4334 N N . THR A 1 324 ? 117.58500 163.43900 149.90800 1.000 150.07000 324 THR C N 1
ATOM 4335 C CA . THR A 1 324 ? 116.65900 162.98100 148.88700 1.000 150.07000 324 THR C CA 1
ATOM 4336 C C . THR A 1 324 ? 117.43200 162.66900 147.61900 1.000 150.07000 324 THR C C 1
ATOM 4337 O O . THR A 1 324 ? 117.92000 163.57700 146.94000 1.000 150.07000 324 THR C O 1
ATOM 4348 N N . LYS A 1 325 ? 117.53400 161.38300 147.29700 1.000 151.34000 325 LYS C N 1
ATOM 4349 C CA . LYS A 1 325 ? 118.09900 160.97900 146.01600 1.000 151.34000 325 LYS C CA 1
ATOM 4350 C C . LYS A 1 325 ? 117.28200 161.49600 144.84500 1.000 151.34000 325 LYS C C 1
ATOM 4351 O O . LYS A 1 325 ? 117.84700 161.77100 143.78200 1.000 151.34000 325 LYS C O 1
ATOM 4370 N N . LYS A 1 326 ? 115.97000 161.64500 145.02500 1.000 150.97000 326 LYS C N 1
ATOM 4371 C CA . LYS A 1 326 ? 115.08800 162.06500 143.94600 1.000 150.97000 326 LYS C CA 1
ATOM 4372 C C . LYS A 1 326 ? 115.39700 163.47500 143.47600 1.000 150.97000 326 LYS C C 1
ATOM 4373 O O . LYS A 1 326 ? 115.17800 163.79600 142.30300 1.000 150.97000 326 LYS C O 1
ATOM 4392 N N . GLU A 1 327 ? 115.92700 164.31300 144.36200 1.000 151.23000 327 GLU C N 1
ATOM 4393 C CA . GLU A 1 327 ? 116.13700 165.72500 144.07900 1.000 151.23000 327 GLU C CA 1
ATOM 4394 C C . GLU A 1 327 ? 117.53500 165.90100 143.49700 1.000 151.23000 327 GLU C C 1
ATOM 4395 O O . GLU A 1 327 ? 118.41700 166.54500 144.06600 1.000 151.23000 327 GLU C O 1
ATOM 4407 N N . GLU A 1 328 ? 117.70400 165.32000 142.30500 1.000 148.86000 328 GLU C N 1
ATOM 4408 C CA . GLU A 1 328 ? 118.96400 165.41400 141.57400 1.000 148.86000 328 GLU C CA 1
ATOM 4409 C C . GLU A 1 328 ? 119.34800 166.84900 141.26100 1.000 148.86000 328 GLU C C 1
ATOM 4410 O O . GLU A 1 328 ? 120.52900 167.13700 141.05500 1.000 148.86000 328 GLU C O 1
ATOM 4422 N N . GLU A 1 329 ? 118.37400 167.75400 141.19300 1.000 152.63000 329 GLU C N 1
ATOM 4423 C CA . GLU A 1 329 ? 118.69900 169.16300 141.06000 1.000 152.63000 329 GLU C CA 1
ATOM 4424 C C . GLU A 1 329 ? 119.47900 169.63800 142.27100 1.000 152.63000 329 GLU C C 1
ATOM 4425 O O . GLU A 1 329 ? 120.61100 170.11500 142.14300 1.000 152.63000 329 GLU C O 1
ATOM 4437 N N . GLU A 1 330 ? 118.91800 169.45400 143.45800 1.000 151.38000 330 GLU C N 1
ATOM 4438 C CA . GLU A 1 330 ? 119.56800 169.93600 144.66200 1.000 151.38000 330 GLU C CA 1
ATOM 4439 C C . GLU A 1 330 ? 120.70800 169.03200 145.09300 1.000 151.38000 330 GLU C C 1
ATOM 4440 O O . GLU A 1 330 ? 121.66700 169.50300 145.70600 1.000 151.38000 330 GLU C O 1
ATOM 4452 N N . GLU A 1 331 ? 120.62000 167.73800 144.79100 1.000 152.90000 331 GLU C N 1
ATOM 4453 C CA . GLU A 1 331 ? 121.70300 166.82300 145.12900 1.000 152.90000 331 GLU C CA 1
ATOM 4454 C C . GLU A 1 331 ? 122.94400 167.15400 144.32500 1.000 152.90000 331 GLU C C 1
ATOM 4455 O O . GLU A 1 331 ? 124.05800 167.23900 144.86400 1.000 152.90000 331 GLU C O 1
ATOM 4467 N N . SER A 1 332 ? 122.76000 167.34200 143.02500 1.000 154.72000 332 SER C N 1
ATOM 4468 C CA . SER A 1 332 ? 123.87200 167.71300 142.17300 1.000 154.72000 332 SER C CA 1
ATOM 4469 C C . SER A 1 332 ? 124.40600 169.07500 142.56100 1.000 154.72000 332 SER C C 1
ATOM 4470 O O . SER A 1 332 ? 125.61800 169.28700 142.56400 1.000 154.72000 332 SER C O 1
ATOM 4478 N N . GLU A 1 333 ? 123.51200 169.99500 142.92800 1.000 150.93000 333 GLU C N 1
ATOM 4479 C CA . GLU A 1 333 ? 123.93300 171.31000 143.39300 1.000 150.93000 333 GLU C CA 1
ATOM 4480 C C . GLU A 1 333 ? 124.77200 171.19400 144.64700 1.000 150.93000 333 GLU C C 1
ATOM 4481 O O . GLU A 1 333 ? 125.77600 171.89600 144.80500 1.000 150.93000 333 GLU C O 1
ATOM 4493 N N . TRP A 1 334 ? 124.37400 170.29300 145.53700 1.000 145.64000 334 TRP C N 1
ATOM 4494 C CA . TRP A 1 334 ? 125.09000 170.07500 146.78000 1.000 145.64000 334 TRP C CA 1
ATOM 4495 C C . TRP A 1 334 ? 126.49300 169.58800 146.49700 1.000 145.64000 334 TRP C C 1
ATOM 4496 O O . TRP A 1 334 ? 127.47100 170.08500 147.06700 1.000 145.64000 334 TRP C O 1
ATOM 4517 N N . TYR A 1 335 ? 126.60600 168.60900 145.61000 1.000 142.82000 335 TYR C N 1
ATOM 4518 C CA . TYR A 1 335 ? 127.91900 168.06000 145.31800 1.000 142.82000 335 TYR C CA 1
ATOM 4519 C C . TYR A 1 335 ? 128.77700 169.05700 144.56500 1.000 142.82000 335 TYR C C 1
ATOM 4520 O O . TYR A 1 335 ? 129.98700 169.13200 144.81200 1.000 142.82000 335 TYR C O 1
ATOM 4538 N N . ASN A 1 336 ? 128.16200 169.84100 143.67100 1.000 145.26000 336 ASN C N 1
ATOM 4539 C CA . ASN A 1 336 ? 128.85700 170.93700 143.00600 1.000 145.26000 336 ASN C CA 1
ATOM 4540 C C . ASN A 1 336 ? 129.42100 171.89800 144.02300 1.000 145.26000 336 ASN C C 1
ATOM 4541 O O . ASN A 1 336 ? 130.56400 172.35200 143.91300 1.000 145.26000 336 ASN C O 1
ATOM 4552 N N . LEU A 1 337 ? 128.63300 172.18300 145.04200 1.000 144.39000 337 LEU C N 1
ATOM 4553 C CA . LEU A 1 337 ? 129.00700 173.17400 146.01800 1.000 144.39000 337 LEU C CA 1
ATOM 4554 C C . LEU A 1 337 ? 130.15200 172.66600 146.86600 1.000 144.39000 337 LEU C C 1
ATOM 4555 O O . LEU A 1 337 ? 131.13800 173.37200 147.10000 1.000 144.39000 337 LEU C O 1
ATOM 4571 N N . TYR A 1 338 ? 130.04500 171.41100 147.29100 1.000 142.76000 338 TYR C N 1
ATOM 4572 C CA . TYR A 1 338 ? 131.08000 170.77400 148.09000 1.000 142.76000 338 TYR C CA 1
ATOM 4573 C C . TYR A 1 338 ? 132.39000 170.70800 147.32700 1.000 142.76000 338 TYR C C 1
ATOM 4574 O O . TYR A 1 338 ? 133.46700 170.94100 147.88800 1.000 142.76000 338 TYR C O 1
ATOM 4592 N N . LEU A 1 339 ? 132.31000 170.41700 146.04000 1.000 146.48000 339 LEU C N 1
ATOM 4593 C CA . LEU A 1 339 ? 133.52100 170.25200 145.26400 1.000 146.48000 339 LEU C CA 1
ATOM 4594 C C . LEU A 1 339 ? 134.13800 171.59700 144.92800 1.000 146.48000 339 LEU C C 1
ATOM 4595 O O . LEU A 1 339 ? 135.36300 171.71500 144.84800 1.000 146.48000 339 LEU C O 1
ATOM 4611 N N . GLU A 1 340 ? 133.31500 172.63200 144.77600 1.000 153.16000 340 GLU C N 1
ATOM 4612 C CA . GLU A 1 340 ? 133.84900 173.98400 144.70100 1.000 153.16000 340 GLU C CA 1
ATOM 4613 C C . GLU A 1 340 ? 134.56700 174.33600 145.98600 1.000 153.16000 340 GLU C C 1
ATOM 4614 O O . GLU A 1 340 ? 135.63300 174.96500 145.97100 1.000 153.16000 340 GLU C O 1
ATOM 4626 N N . VAL A 1 341 ? 133.99700 173.90700 147.10600 1.000 148.32000 341 VAL C N 1
ATOM 4627 C CA . VAL A 1 341 ? 134.51300 174.28000 148.41100 1.000 148.32000 341 VAL C CA 1
ATOM 4628 C C . VAL A 1 341 ? 135.88000 173.66100 148.62500 1.000 148.32000 341 VAL C C 1
ATOM 4629 O O . VAL A 1 341 ? 136.81400 174.32300 149.08400 1.000 148.32000 341 VAL C O 1
ATOM 4642 N N . VAL A 1 342 ? 136.01900 172.38100 148.29100 1.000 147.50000 342 VAL C N 1
ATOM 4643 C CA . VAL A 1 342 ? 137.33500 171.76600 148.42600 1.000 147.50000 342 VAL C CA 1
ATOM 4644 C C . VAL A 1 342 ? 138.27700 172.31000 147.36900 1.000 147.50000 342 VAL C C 1
ATOM 4645 O O . VAL A 1 342 ? 139.47900 172.43000 147.61300 1.000 147.50000 342 VAL C O 1
ATOM 4658 N N . GLN A 1 343 ? 137.75600 172.68100 146.19700 1.000 148.00000 343 GLN C N 1
ATOM 4659 C CA . GLN A 1 343 ? 138.59500 173.28800 145.17300 1.000 148.00000 343 GLN C CA 1
ATOM 4660 C C . GLN A 1 343 ? 139.17500 174.61800 145.62100 1.000 148.00000 343 GLN C C 1
ATOM 4661 O O . GLN A 1 343 ? 140.22300 175.03500 145.11800 1.000 148.00000 343 GLN C O 1
ATOM 4675 N N . THR A 1 344 ? 138.51100 175.30800 146.54100 1.000 141.24000 344 THR C N 1
ATOM 4676 C CA . THR A 1 344 ? 139.13800 176.48200 147.12700 1.000 141.24000 344 THR C CA 1
ATOM 4677 C C . THR A 1 344 ? 140.33900 176.07600 147.96400 1.000 141.24000 344 THR C C 1
ATOM 4678 O O . THR A 1 344 ? 141.38600 176.72800 147.91100 1.000 141.24000 344 THR C O 1
ATOM 4689 N N . TYR A 1 345 ? 140.21200 174.98100 148.71300 1.000 147.79000 345 TYR C N 1
ATOM 4690 C CA . TYR A 1 345 ? 141.23500 174.52200 149.64400 1.000 147.79000 345 TYR C CA 1
ATOM 4691 C C . TYR A 1 345 ? 141.97800 173.33700 149.05700 1.000 147.79000 345 TYR C C 1
ATOM 4692 O O . TYR A 1 345 ? 142.47000 172.48700 149.80500 1.000 147.79000 345 TYR C O 1
ATOM 4710 N N . GLN A 1 346 ? 142.06400 173.28800 147.73200 1.000 147.93000 346 GLN C N 1
ATOM 4711 C CA . GLN A 1 346 ? 142.39700 172.09100 146.96200 1.000 147.93000 346 GLN C CA 1
ATOM 4712 C C . GLN A 1 346 ? 143.68500 171.39700 147.38800 1.000 147.93000 346 GLN C C 1
ATOM 4713 O O . GLN A 1 346 ? 143.64000 170.20000 147.69800 1.000 147.93000 346 GLN C O 1
ATOM 4727 N N . PRO A 1 347 ? 144.83300 172.08400 147.44600 1.000 148.64000 347 PRO C N 1
ATOM 4728 C CA . PRO A 1 347 ? 146.05600 171.40500 147.86200 1.000 148.64000 347 PRO C CA 1
ATOM 4729 C C . PRO A 1 347 ? 146.25800 171.56600 149.35800 1.000 148.64000 347 PRO C C 1
ATOM 4730 O O . PRO A 1 347 ? 147.29700 172.06300 149.78900 1.000 148.64000 347 PRO C O 1
ATOM 4741 N N . LEU A 1 348 ? 145.26600 171.20200 150.16600 1.000 149.28000 348 LEU C N 1
ATOM 4742 C CA . LEU A 1 348 ? 145.37300 171.41700 151.60100 1.000 149.28000 348 LEU C CA 1
ATOM 4743 C C . LEU A 1 348 ? 144.44900 170.49300 152.37300 1.000 149.28000 348 LEU C C 1
ATOM 4744 O O . LEU A 1 348 ? 143.29700 170.28700 151.98500 1.000 149.28000 348 LEU C O 1
ATOM 4760 N N . ASN A 1 349 ? 144.97200 169.96900 153.48700 1.000 143.96000 349 ASN C N 1
ATOM 4761 C CA . ASN A 1 349 ? 144.24700 169.06000 154.36000 1.000 143.96000 349 ASN C CA 1
ATOM 4762 C C . ASN A 1 349 ? 144.43900 169.33100 155.84300 1.000 143.96000 349 ASN C C 1
ATOM 4763 O O . ASN A 1 349 ? 143.86000 168.60100 156.65200 1.000 143.96000 349 ASN C O 1
ATOM 4774 N N . PHE A 1 350 ? 145.22800 170.32800 156.23700 1.000 145.52000 350 PHE C N 1
ATOM 4775 C CA . PHE A 1 350 ? 145.55900 170.49000 157.64900 1.000 145.52000 350 PHE C CA 1
ATOM 4776 C C . PHE A 1 350 ? 145.99800 171.90800 157.92500 1.000 145.52000 350 PHE C C 1
ATOM 4777 O O . PHE A 1 350 ? 146.91600 172.41200 157.27000 1.000 145.52000 350 PHE C O 1
ATOM 4794 N N . ILE A 1 351 ? 145.38600 172.50400 158.94200 1.000 146.98000 351 ILE C N 1
ATOM 4795 C CA . ILE A 1 351 ? 145.59500 173.88800 159.33500 1.000 146.98000 351 ILE C CA 1
ATOM 4796 C C . ILE A 1 351 ? 145.72800 173.88700 160.84900 1.000 146.98000 351 ILE C C 1
ATOM 4797 O O . ILE A 1 351 ? 144.87000 173.33700 161.55100 1.000 146.98000 351 ILE C O 1
ATOM 4813 N N . GLU A 1 352 ? 146.75100 174.57400 161.35300 1.000 158.57000 352 GLU C N 1
ATOM 4814 C CA . GLU A 1 352 ? 146.90800 174.82800 162.78100 1.000 158.57000 352 GLU C CA 1
ATOM 4815 C C . GLU A 1 352 ? 147.00200 176.32100 163.01800 1.000 158.57000 352 GLU C C 1
ATOM 4816 O O . GLU A 1 352 ? 147.76100 177.00800 162.33200 1.000 158.57000 352 GLU C O 1
ATOM 4828 N N . LEU A 1 353 ? 146.24500 176.80300 164.00400 1.000 156.36000 353 LEU C N 1
ATOM 4829 C CA . LEU A 1 353 ? 146.28300 178.18100 164.47400 1.000 156.36000 353 LEU C CA 1
ATOM 4830 C C . LEU A 1 353 ? 146.54100 178.21400 165.96700 1.000 156.36000 353 LEU C C 1
ATOM 4831 O O . LEU A 1 353 ? 145.79500 177.60200 166.73700 1.000 156.36000 353 LEU C O 1
ATOM 4847 N N . HIS A 1 354 ? 147.55800 178.96300 166.37100 1.000 156.05000 354 HIS C N 1
ATOM 4848 C CA . HIS A 1 354 ? 147.55900 179.56000 167.69500 1.000 156.05000 354 HIS C CA 1
ATOM 4849 C C . HIS A 1 354 ? 146.69700 180.81500 167.60500 1.000 156.05000 354 HIS C C 1
ATOM 4850 O O . HIS A 1 354 ? 146.10500 181.10800 166.56300 1.000 156.05000 354 HIS C O 1
ATOM 4864 N N . ASN A 1 355 ? 146.59400 181.56100 168.69700 1.000 161.62000 355 ASN C N 1
ATOM 4865 C CA . ASN A 1 355 ? 145.64900 182.67200 168.76500 1.000 161.62000 355 ASN C CA 1
ATOM 4866 C C . ASN A 1 355 ? 146.08700 183.78100 167.82300 1.000 161.62000 355 ASN C C 1
ATOM 4867 O O . ASN A 1 355 ? 147.13100 184.40900 168.02400 1.000 161.62000 355 ASN C O 1
ATOM 4878 N N . ALA A 1 356 ? 145.28100 183.99000 166.78100 1.000 165.02000 356 ALA C N 1
ATOM 4879 C CA . ALA A 1 356 ? 145.49200 185.02200 165.78000 1.000 165.02000 356 ALA C CA 1
ATOM 4880 C C . ALA A 1 356 ? 144.42300 186.10300 165.80200 1.000 165.02000 356 ALA C C 1
ATOM 4881 O O . ALA A 1 356 ? 144.57400 187.12000 165.11700 1.000 165.02000 356 ALA C O 1
ATOM 4888 N N . LYS A 1 357 ? 143.34900 185.89400 166.55600 1.000 162.70000 357 LYS C N 1
ATOM 4889 C CA . LYS A 1 357 ? 142.46000 186.90800 167.09800 1.000 162.70000 357 LYS C CA 1
ATOM 4890 C C . LYS A 1 357 ? 141.43700 187.44500 166.11100 1.000 162.70000 357 LYS C C 1
ATOM 4891 O O . LYS A 1 357 ? 140.54600 188.15800 166.54100 1.000 162.70000 357 LYS C O 1
ATOM 4910 N N . ARG A 1 358 ? 141.50800 187.12700 164.81900 1.000 160.73000 358 ARG C N 1
ATOM 4911 C CA . ARG A 1 358 ? 140.46000 187.54700 163.89200 1.000 160.73000 358 ARG C CA 1
ATOM 4912 C C . ARG A 1 358 ? 140.59900 186.84900 162.54500 1.000 160.73000 358 ARG C C 1
ATOM 4913 O O . ARG A 1 358 ? 141.70000 186.71700 162.00100 1.000 160.73000 358 ARG C O 1
ATOM 4934 N N . VAL A 1 359 ? 139.47000 186.43800 161.97800 1.000 157.39000 359 VAL C N 1
ATOM 4935 C CA . VAL A 1 359 ? 139.39400 186.01900 160.58500 1.000 157.39000 359 VAL C CA 1
ATOM 4936 C C . VAL A 1 359 ? 138.13300 186.61600 159.99200 1.000 157.39000 359 VAL C C 1
ATOM 4937 O O . VAL A 1 359 ? 137.06800 186.57700 160.61800 1.000 157.39000 359 VAL C O 1
ATOM 4950 N N . LYS A 1 360 ? 138.25100 187.14000 158.77700 1.000 157.86000 360 LYS C N 1
ATOM 4951 C CA . LYS A 1 360 ? 137.24700 188.02400 158.21900 1.000 157.86000 360 LYS C CA 1
ATOM 4952 C C . LYS A 1 360 ? 136.31400 187.36600 157.21500 1.000 157.86000 360 LYS C C 1
ATOM 4953 O O . LYS A 1 360 ? 135.21400 187.88100 156.99700 1.000 157.86000 360 LYS C O 1
ATOM 4972 N N . GLY A 1 361 ? 136.69900 186.24000 156.62900 1.000 163.54000 361 GLY C N 1
ATOM 4973 C CA . GLY A 1 361 ? 136.20600 185.88700 155.31000 1.000 163.54000 361 GLY C CA 1
ATOM 4974 C C . GLY A 1 361 ? 135.08700 184.87700 155.16100 1.000 163.54000 361 GLY C C 1
ATOM 4975 O O . GLY A 1 361 ? 135.11600 184.09100 154.20800 1.000 163.54000 361 GLY C O 1
ATOM 4979 N N . ASN A 1 362 ? 134.08900 184.90400 156.05000 1.000 160.16000 362 ASN C N 1
ATOM 4980 C CA . ASN A 1 362 ? 132.82200 184.18500 155.86700 1.000 160.16000 362 ASN C CA 1
ATOM 4981 C C . ASN A 1 362 ? 133.04400 182.67300 155.74600 1.000 160.16000 362 ASN C C 1
ATOM 4982 O O . ASN A 1 362 ? 132.88000 182.06500 154.68700 1.000 160.16000 362 ASN C O 1
ATOM 4993 N N . LEU A 1 363 ? 133.46000 182.08600 156.85800 1.000 148.06000 363 LEU C N 1
ATOM 4994 C CA . LEU A 1 363 ? 133.89100 180.69900 156.83700 1.000 148.06000 363 LEU C CA 1
ATOM 4995 C C . LEU A 1 363 ? 132.77900 179.70900 156.55200 1.000 148.06000 363 LEU C C 1
ATOM 4996 O O . LEU A 1 363 ? 131.76300 179.66100 157.25600 1.000 148.06000 363 LEU C O 1
ATOM 5012 N N . ILE A 1 364 ? 132.99800 178.89900 155.52500 1.000 144.83000 364 ILE C N 1
ATOM 5013 C CA . ILE A 1 364 ? 132.18800 177.72900 155.24700 1.000 144.83000 364 ILE C CA 1
ATOM 5014 C C . ILE A 1 364 ? 133.13200 176.61400 154.82700 1.000 144.83000 364 ILE C C 1
ATOM 5015 O O . ILE A 1 364 ? 134.01700 176.82500 153.99100 1.000 144.83000 364 ILE C O 1
ATOM 5031 N N . LEU A 1 365 ? 132.98500 175.45600 155.45700 1.000 139.74000 365 LEU C N 1
ATOM 5032 C CA . LEU A 1 365 ? 133.99800 174.41200 155.50200 1.000 139.74000 365 LEU C CA 1
ATOM 5033 C C . LEU A 1 365 ? 133.41000 173.05100 155.17600 1.000 139.74000 365 LEU C C 1
ATOM 5034 O O . LEU A 1 365 ? 132.19700 172.91500 154.99100 1.000 139.74000 365 LEU C O 1
ATOM 5050 N N . PRO A 1 366 ? 134.25100 172.01800 155.06800 1.000 133.72000 366 PRO C N 1
ATOM 5051 C CA . PRO A 1 366 ? 133.76900 170.63700 155.10000 1.000 133.72000 366 PRO C CA 1
ATOM 5052 C C . PRO A 1 366 ? 133.64500 170.09000 156.50800 1.000 133.72000 366 PRO C C 1
ATOM 5053 O O . PRO A 1 366 ? 134.39700 170.45100 157.41300 1.000 133.72000 366 PRO C O 1
ATOM 5064 N N . ALA A 1 367 ? 132.71300 169.15800 156.66500 1.000 144.51000 367 ALA C N 1
ATOM 5065 C CA . ALA A 1 367 ? 132.48500 168.51000 157.94400 1.000 144.51000 367 ALA C CA 1
ATOM 5066 C C . ALA A 1 367 ? 133.33500 167.26700 158.15100 1.000 144.51000 367 ALA C C 1
ATOM 5067 O O . ALA A 1 367 ? 133.43200 166.80000 159.29000 1.000 144.51000 367 ALA C O 1
ATOM 5074 N N . ARG A 1 368 ? 133.92700 166.71400 157.09000 1.000 132.19000 368 ARG C N 1
ATOM 5075 C CA . ARG A 1 368 ? 134.81400 165.56900 157.24300 1.000 132.19000 368 ARG C CA 1
ATOM 5076 C C . ARG A 1 368 ? 135.99800 165.89600 158.12100 1.000 132.19000 368 ARG C C 1
ATOM 5077 O O . ARG A 1 368 ? 136.41400 165.07800 158.94700 1.000 132.19000 368 ARG C O 1
ATOM 5098 N N . LEU A 1 369 ? 136.53300 167.09200 157.96500 1.000 135.27000 369 LEU C N 1
ATOM 5099 C CA . LEU A 1 369 ? 137.83400 167.45100 158.48800 1.000 135.27000 369 LEU C CA 1
ATOM 5100 C C . LEU A 1 369 ? 137.75400 168.01900 159.88400 1.000 135.27000 369 LEU C C 1
ATOM 5101 O O . LEU A 1 369 ? 138.63000 167.75500 160.71200 1.000 135.27000 369 LEU C O 1
ATOM 5117 N N . VAL A 1 370 ? 136.70500 168.78000 160.15000 1.000 142.56000 370 VAL C N 1
ATOM 5118 C CA . VAL A 1 370 ? 136.48500 169.34300 161.46700 1.000 142.56000 370 VAL C CA 1
ATOM 5119 C C . VAL A 1 370 ? 135.91800 168.32100 162.43000 1.000 142.56000 370 VAL C C 1
ATOM 5120 O O . VAL A 1 370 ? 136.06600 168.48300 163.64800 1.000 142.56000 370 VAL C O 1
ATOM 5133 N N . THR A 1 371 ? 135.27400 167.27400 161.92100 1.000 149.09000 371 THR C N 1
ATOM 5134 C CA . THR A 1 371 ? 134.92000 166.15700 162.77800 1.000 149.09000 371 THR C CA 1
ATOM 5135 C C . THR A 1 371 ? 136.17200 165.46600 163.28500 1.000 149.09000 371 THR C C 1
ATOM 5136 O O . THR A 1 371 ? 136.17600 164.90400 164.38500 1.000 149.09000 371 THR C O 1
ATOM 5147 N N . GLU A 1 372 ? 137.23100 165.49100 162.48500 1.000 144.58000 372 GLU C N 1
ATOM 5148 C CA . GLU A 1 372 ? 138.57500 165.18300 162.93800 1.000 144.58000 372 GLU C CA 1
ATOM 5149 C C . GLU A 1 372 ? 139.25200 166.48100 163.37000 1.000 144.58000 372 GLU C C 1
ATOM 5150 O O . GLU A 1 372 ? 138.60700 167.52500 163.47600 1.000 144.58000 372 GLU C O 1
ATOM 5162 N N . SER A 1 373 ? 140.55900 166.43100 163.59200 1.000 147.67000 373 SER C N 1
ATOM 5163 C CA . SER A 1 373 ? 141.32800 167.52200 164.17300 1.000 147.67000 373 SER C CA 1
ATOM 5164 C C . SER A 1 373 ? 142.15300 168.22100 163.11300 1.000 147.67000 373 SER C C 1
ATOM 5165 O O . SER A 1 373 ? 143.22700 168.75800 163.38300 1.000 147.67000 373 SER C O 1
ATOM 5173 N N . ARG A 1 374 ? 141.65900 168.23100 161.87900 1.000 144.47000 374 ARG C N 1
ATOM 5174 C CA . ARG A 1 374 ? 142.41400 168.85700 160.80700 1.000 144.47000 374 ARG C CA 1
ATOM 5175 C C . ARG A 1 374 ? 142.41800 170.36400 160.97100 1.000 144.47000 374 ARG C C 1
ATOM 5176 O O . ARG A 1 374 ? 143.47600 170.99800 161.03300 1.000 144.47000 374 ARG C O 1
ATOM 5197 N N . ILE A 1 375 ? 141.22800 170.94700 161.04600 1.000 142.88000 375 ILE C N 1
ATOM 5198 C CA . ILE A 1 375 ? 141.05000 172.38200 161.18200 1.000 142.88000 375 ILE C CA 1
ATOM 5199 C C . ILE A 1 375 ? 141.16000 172.67900 162.66900 1.000 142.88000 375 ILE C C 1
ATOM 5200 O O . ILE A 1 375 ? 140.19000 172.56200 163.41800 1.000 142.88000 375 ILE C O 1
ATOM 5216 N N . LYS A 1 376 ? 142.34500 173.10100 163.08200 1.000 151.05000 376 LYS C N 1
ATOM 5217 C CA . LYS A 1 376 ? 142.75900 173.06900 164.47400 1.000 151.05000 376 LYS C CA 1
ATOM 5218 C C . LYS A 1 376 ? 143.04400 174.49900 164.89300 1.000 151.05000 376 LYS C C 1
ATOM 5219 O O . LYS A 1 376 ? 144.18100 174.97200 164.86300 1.000 151.05000 376 LYS C O 1
ATOM 5238 N N . ILE A 1 377 ? 141.98900 175.18600 165.26500 1.000 152.37000 377 ILE C N 1
ATOM 5239 C CA . ILE A 1 377 ? 142.06100 176.56600 165.71400 1.000 152.37000 377 ILE C CA 1
ATOM 5240 C C . ILE A 1 377 ? 142.28000 176.58300 167.21300 1.000 152.37000 377 ILE C C 1
ATOM 5241 O O . ILE A 1 377 ? 141.76900 175.72200 167.93800 1.000 152.37000 377 ILE C O 1
ATOM 5257 N N . SER A 1 378 ? 143.02900 177.57300 167.67900 1.000 163.84000 378 SER C N 1
ATOM 5258 C CA . SER A 1 378 ? 142.93500 178.00000 169.06400 1.000 163.84000 378 SER C CA 1
ATOM 5259 C C . SER A 1 378 ? 141.72700 178.92300 169.17400 1.000 163.84000 378 SER C C 1
ATOM 5260 O O . SER A 1 378 ? 140.94600 179.06900 168.22900 1.000 163.84000 378 SER C O 1
ATOM 5268 N N . ASN A 1 379 ? 141.58000 179.59200 170.31500 1.000 161.16000 379 ASN C N 1
ATOM 5269 C CA . ASN A 1 379 ? 140.40300 180.41400 170.58100 1.000 161.16000 379 ASN C CA 1
ATOM 5270 C C . ASN A 1 379 ? 140.62000 181.86600 170.13900 1.000 161.16000 379 ASN C C 1
ATOM 5271 O O . ASN A 1 379 ? 140.46300 182.81600 170.90600 1.000 161.16000 379 ASN C O 1
ATOM 5282 N N . GLY A 1 380 ? 140.98300 182.02300 168.86500 1.000 162.53000 380 GLY C N 1
ATOM 5283 C CA . GLY A 1 380 ? 140.99200 183.31800 168.20900 1.000 162.53000 380 GLY C CA 1
ATOM 5284 C C . GLY A 1 380 ? 139.60900 183.58000 167.65400 1.000 162.53000 380 GLY C C 1
ATOM 5285 O O . GLY A 1 380 ? 139.39100 183.56500 166.44100 1.000 162.53000 380 GLY C O 1
ATOM 5289 N N . THR A 1 381 ? 138.67000 183.84200 168.55700 1.000 170.07000 381 THR C N 1
ATOM 5290 C CA . THR A 1 381 ? 137.25100 183.58200 168.33100 1.000 170.07000 381 THR C CA 1
ATOM 5291 C C . THR A 1 381 ? 136.45800 184.84700 168.04200 1.000 170.07000 381 THR C C 1
ATOM 5292 O O . THR A 1 381 ? 135.33700 185.00900 168.53400 1.000 170.07000 381 THR C O 1
ATOM 5303 N N . LYS A 1 382 ? 137.00300 185.75600 167.23200 1.000 163.30000 382 LYS C N 1
ATOM 5304 C CA . LYS A 1 382 ? 136.33700 187.00800 166.88700 1.000 163.30000 382 LYS C CA 1
ATOM 5305 C C . LYS A 1 382 ? 135.49600 186.89400 165.61900 1.000 163.30000 382 LYS C C 1
ATOM 5306 O O . LYS A 1 382 ? 135.31700 187.88700 164.90100 1.000 163.30000 382 LYS C O 1
ATOM 5325 N N . VAL A 1 383 ? 134.96500 185.70100 165.33100 1.000 159.36000 383 VAL C N 1
ATOM 5326 C CA . VAL A 1 383 ? 134.28900 185.39800 164.07900 1.000 159.36000 383 VAL C CA 1
ATOM 5327 C C . VAL A 1 383 ? 132.96200 184.72600 164.39500 1.000 159.36000 383 VAL C C 1
ATOM 5328 O O . VAL A 1 383 ? 132.81300 184.03700 165.40500 1.000 159.36000 383 VAL C O 1
ATOM 5341 N N . ASP A 1 384 ? 132.00300 184.92700 163.49900 1.000 169.31000 384 ASP C N 1
ATOM 5342 C CA . ASP A 1 384 ? 130.64400 184.40600 163.59000 1.000 169.31000 384 ASP C CA 1
ATOM 5343 C C . ASP A 1 384 ? 130.21800 183.62700 162.35800 1.000 169.31000 384 ASP C C 1
ATOM 5344 O O . ASP A 1 384 ? 129.46300 182.65900 162.48100 1.000 169.31000 384 ASP C O 1
ATOM 5353 N N . SER A 1 385 ? 130.69000 184.01400 161.17400 1.000 160.56000 385 SER C N 1
ATOM 5354 C CA . SER A 1 385 ? 130.18600 183.45600 159.92100 1.000 160.56000 385 SER C CA 1
ATOM 5355 C C . SER A 1 385 ? 130.88900 182.12800 159.64500 1.000 160.56000 385 SER C C 1
ATOM 5356 O O . SER A 1 385 ? 131.73600 181.99500 158.75800 1.000 160.56000 385 SER C O 1
ATOM 5364 N N . VAL A 1 386 ? 130.49800 181.13400 160.43200 1.000 148.55000 386 VAL C N 1
ATOM 5365 C CA . VAL A 1 386 ? 131.06600 179.79400 160.40500 1.000 148.55000 386 VAL C CA 1
ATOM 5366 C C . VAL A 1 386 ? 129.98300 178.83000 159.96800 1.000 148.55000 386 VAL C C 1
ATOM 5367 O O . VAL A 1 386 ? 128.82900 178.94200 160.39700 1.000 148.55000 386 VAL C O 1
ATOM 5380 N N . LEU A 1 387 ? 130.35000 177.87500 159.12400 1.000 139.28000 387 LEU C N 1
ATOM 5381 C CA . LEU A 1 387 ? 129.37300 176.90700 158.65900 1.000 139.28000 387 LEU C CA 1
ATOM 5382 C C . LEU A 1 387 ? 130.09000 175.70200 158.07400 1.000 139.28000 387 LEU C C 1
ATOM 5383 O O . LEU A 1 387 ? 131.28300 175.76400 157.77800 1.000 139.28000 387 LEU C O 1
ATOM 5399 N N . LEU A 1 388 ? 129.35400 174.59900 157.93800 1.000 137.63000 388 LEU C N 1
ATOM 5400 C CA . LEU A 1 388 ? 129.90200 173.33300 157.48400 1.000 137.63000 388 LEU C CA 1
ATOM 5401 C C . LEU A 1 388 ? 129.03600 172.69200 156.41800 1.000 137.63000 388 LEU C C 1
ATOM 5402 O O . LEU A 1 388 ? 127.84000 172.96700 156.29400 1.000 137.63000 388 LEU C O 1
ATOM 5418 N N . ILE A 1 389 ? 129.68300 171.79000 155.69100 1.000 149.81000 389 ILE C N 1
ATOM 5419 C CA . ILE A 1 389 ? 129.08500 170.97900 154.65400 1.000 149.81000 389 ILE C CA 1
ATOM 5420 C C . ILE A 1 389 ? 129.43800 169.54000 154.99000 1.000 149.81000 389 ILE C C 1
ATOM 5421 O O . ILE A 1 389 ? 130.59600 169.24100 155.28300 1.000 149.81000 389 ILE C O 1
ATOM 5438 N N . GLN B 2 6 ? 124.38300 159.31900 194.28500 1.000 199.27000 6 GLN D N 1
ATOM 5439 C CA . GLN B 2 6 ? 124.97300 157.99300 194.15300 1.000 199.27000 6 GLN D CA 1
ATOM 5440 C C . GLN B 2 6 ? 126.41100 157.99000 194.65700 1.000 199.27000 6 GLN D C 1
ATOM 5441 O O . GLN B 2 6 ? 127.09400 159.01300 194.60300 1.000 199.27000 6 GLN D O 1
ATOM 5454 N N . ASN B 2 7 ? 126.85500 156.83000 195.14600 1.000 201.03000 7 ASN D N 1
ATOM 5455 C CA . ASN B 2 7 ? 128.19000 156.65000 195.69700 1.000 201.03000 7 ASN D CA 1
ATOM 5456 C C . ASN B 2 7 ? 128.75700 155.31700 195.23700 1.000 201.03000 7 ASN D C 1
ATOM 5457 O O . ASN B 2 7 ? 128.01900 154.40900 194.84600 1.000 201.03000 7 ASN D O 1
ATOM 5468 N N . VAL B 2 8 ? 130.08500 155.22100 195.27300 1.000 201.23000 8 VAL D N 1
ATOM 5469 C CA . VAL B 2 8 ? 130.82400 154.06000 194.79200 1.000 201.23000 8 VAL D CA 1
ATOM 5470 C C . VAL B 2 8 ? 132.01300 153.84000 195.72100 1.000 201.23000 8 VAL D C 1
ATOM 5471 O O . VAL B 2 8 ? 132.59100 154.79800 196.25100 1.000 201.23000 8 VAL D O 1
ATOM 5484 N N . VAL B 2 9 ? 132.37600 152.55300 195.91400 1.000 202.72000 9 VAL D N 1
ATOM 5485 C CA . VAL B 2 9 ? 133.46400 152.11700 196.77400 1.000 202.72000 9 VAL D CA 1
ATOM 5486 C C . VAL B 2 9 ? 134.73300 151.96400 195.94900 1.000 202.72000 9 VAL D C 1
ATOM 5487 O O . VAL B 2 9 ? 134.71100 151.63500 194.75800 1.000 202.72000 9 VAL D O 1
ATOM 5500 N N . LEU B 2 10 ? 135.86000 152.19100 196.61200 1.000 197.49000 10 LEU D N 1
ATOM 5501 C CA . LEU B 2 10 ? 137.17700 152.20300 195.99900 1.000 197.49000 10 LEU D CA 1
ATOM 5502 C C . LEU B 2 10 ? 138.13600 151.59100 196.99700 1.000 197.49000 10 LEU D C 1
ATOM 5503 O O . LEU B 2 10 ? 138.23500 152.06500 198.13400 1.000 197.49000 10 LEU D O 1
ATOM 5519 N N . VAL B 2 11 ? 138.83700 150.55200 196.56800 1.000 200.17000 11 VAL D N 1
ATOM 5520 C CA . VAL B 2 11 ? 139.66500 149.75500 197.45900 1.000 200.17000 11 VAL D CA 1
ATOM 5521 C C . VAL B 2 11 ? 141.09200 150.25600 197.35200 1.000 200.17000 11 VAL D C 1
ATOM 5522 O O . VAL B 2 11 ? 141.76600 150.00800 196.35000 1.000 200.17000 11 VAL D O 1
ATOM 5535 N N . SER B 2 12 ? 141.54000 150.96800 198.37800 1.000 202.28000 12 SER D N 1
ATOM 5536 C CA . SER B 2 12 ? 142.96200 151.05000 198.64300 1.000 202.28000 12 SER D CA 1
ATOM 5537 C C . SER B 2 12 ? 143.51900 149.64300 198.76500 1.000 202.28000 12 SER D C 1
ATOM 5538 O O . SER B 2 12 ? 142.99800 148.81800 199.52400 1.000 202.28000 12 SER D O 1
ATOM 5546 N N . VAL B 2 13 ? 144.60300 149.39300 198.02400 1.000 204.40000 13 VAL D N 1
ATOM 5547 C CA . VAL B 2 13 ? 145.15800 148.05600 197.84100 1.000 204.40000 13 VAL D CA 1
ATOM 5548 C C . VAL B 2 13 ? 145.63800 147.44300 199.14700 1.000 204.40000 13 VAL D C 1
ATOM 5549 O O . VAL B 2 13 ? 145.75000 146.21700 199.24900 1.000 204.40000 13 VAL D O 1
ATOM 5562 N N . GLU B 2 14 ? 145.95400 148.27300 200.14300 1.000 206.27000 14 GLU D N 1
ATOM 5563 C CA . GLU B 2 14 ? 146.04200 147.82500 201.52500 1.000 206.27000 14 GLU D CA 1
ATOM 5564 C C . GLU B 2 14 ? 144.80000 147.06900 201.95600 1.000 206.27000 14 GLU D C 1
ATOM 5565 O O . GLU B 2 14 ? 144.91400 146.07600 202.68200 1.000 206.27000 14 GLU D O 1
ATOM 5577 N N . GLY B 2 15 ? 143.63500 147.53000 201.51400 1.000 203.11000 15 GLY D N 1
ATOM 5578 C CA . GLY B 2 15 ? 142.35600 146.90500 201.74500 1.000 203.11000 15 GLY D CA 1
ATOM 5579 C C . GLY B 2 15 ? 141.27600 147.85100 202.20500 1.000 203.11000 15 GLY D C 1
ATOM 5580 O O . GLY B 2 15 ? 140.21600 147.38100 202.63800 1.000 203.11000 15 GLY D O 1
ATOM 5584 N N . GLU B 2 16 ? 141.49400 149.16300 202.10900 1.000 201.74000 16 GLU D N 1
ATOM 5585 C CA . GLU B 2 16 ? 140.58400 150.12400 202.72200 1.000 201.74000 16 GLU D CA 1
ATOM 5586 C C . GLU B 2 16 ? 139.51900 150.52200 201.71500 1.000 201.74000 16 GLU D C 1
ATOM 5587 O O . GLU B 2 16 ? 139.82300 151.09800 200.66700 1.000 201.74000 16 GLU D O 1
ATOM 5599 N N . ARG B 2 17 ? 138.27100 150.21500 202.04600 1.000 202.64000 17 ARG D N 1
ATOM 5600 C CA . ARG B 2 17 ? 137.15800 150.33800 201.11600 1.000 202.64000 17 ARG D CA 1
ATOM 5601 C C . ARG B 2 17 ? 136.56200 151.72900 201.28600 1.000 202.64000 17 ARG D C 1
ATOM 5602 O O . ARG B 2 17 ? 135.47600 151.91900 201.83200 1.000 202.64000 17 ARG D O 1
ATOM 5623 N N . PHE B 2 18 ? 137.30600 152.71500 200.80400 1.000 194.36000 18 PHE D N 1
ATOM 5624 C CA . PHE B 2 18 ? 136.84800 154.08900 200.87500 1.000 194.36000 18 PHE D CA 1
ATOM 5625 C C . PHE B 2 18 ? 135.67900 154.26600 199.92500 1.000 194.36000 18 PHE D C 1
ATOM 5626 O O . PHE B 2 18 ? 135.42700 153.42300 199.07200 1.000 194.36000 18 PHE D O 1
ATOM 5643 N N . VAL B 2 19 ? 134.94300 155.35700 200.09800 1.000 190.21000 19 VAL D N 1
ATOM 5644 C CA . VAL B 2 19 ? 133.71800 155.60000 199.34600 1.000 190.21000 19 VAL D CA 1
ATOM 5645 C C . VAL B 2 19 ? 133.68800 157.05800 198.94700 1.000 190.21000 19 VAL D C 1
ATOM 5646 O O . VAL B 2 19 ? 134.11500 157.93200 199.70800 1.000 190.21000 19 VAL D O 1
ATOM 5659 N N . VAL B 2 20 ? 133.19000 157.31100 197.74200 1.000 192.90000 20 VAL D N 1
ATOM 5660 C CA . VAL B 2 20 ? 133.04800 158.65800 197.21500 1.000 192.90000 20 VAL D CA 1
ATOM 5661 C C . VAL B 2 20 ? 131.70900 158.75200 196.52100 1.000 192.90000 20 VAL D C 1
ATOM 5662 O O . VAL B 2 20 ? 131.13300 157.74200 196.11300 1.000 192.90000 20 VAL D O 1
ATOM 5675 N N . ASP B 2 21 ? 131.19900 159.97100 196.42900 1.000 201.31000 21 ASP D N 1
ATOM 5676 C CA . ASP B 2 21 ? 130.07600 160.24000 195.55500 1.000 201.31000 21 ASP D CA 1
ATOM 5677 C C . ASP B 2 21 ? 130.43100 159.84600 194.13200 1.000 201.31000 21 ASP D C 1
ATOM 5678 O O . ASP B 2 21 ? 131.58400 159.94400 193.70800 1.000 201.31000 21 ASP D O 1
ATOM 5687 N N . ARG B 2 22 ? 129.41700 159.37800 193.40300 1.000 199.50000 22 ARG D N 1
ATOM 5688 C CA . ARG B 2 22 ? 129.61700 158.88600 192.04500 1.000 199.50000 22 ARG D CA 1
ATOM 5689 C C . ARG B 2 22 ? 130.18300 159.96900 191.14100 1.000 199.50000 22 ARG D C 1
ATOM 5690 O O . ARG B 2 22 ? 131.32200 159.87200 190.68100 1.000 199.50000 22 ARG D O 1
ATOM 5711 N N . LYS B 2 23 ? 129.41100 161.03100 190.91600 1.000 200.45000 23 LYS D N 1
ATOM 5712 C CA . LYS B 2 23 ? 129.74200 161.99900 189.87700 1.000 200.45000 23 LYS D CA 1
ATOM 5713 C C . LYS B 2 23 ? 131.00900 162.78000 190.20600 1.000 200.45000 23 LYS D C 1
ATOM 5714 O O . LYS B 2 23 ? 131.76800 163.15700 189.29700 1.000 200.45000 23 LYS D O 1
ATOM 5733 N N . ILE B 2 24 ? 131.28100 162.97300 191.49800 1.000 193.07000 24 ILE D N 1
ATOM 5734 C CA . ILE B 2 24 ? 132.50600 163.63400 191.93200 1.000 193.07000 24 ILE D CA 1
ATOM 5735 C C . ILE B 2 24 ? 133.72100 162.79700 191.55100 1.000 193.07000 24 ILE D C 1
ATOM 5736 O O . ILE B 2 24 ? 134.81900 163.33300 191.36800 1.000 193.07000 24 ILE D O 1
ATOM 5752 N N . ALA B 2 25 ? 133.55400 161.47800 191.44500 1.000 191.34000 25 ALA D N 1
ATOM 5753 C CA . ALA B 2 25 ? 134.56400 160.60300 190.87200 1.000 191.34000 25 ALA D CA 1
ATOM 5754 C C . ALA B 2 25 ? 134.46900 160.50000 189.35800 1.000 191.34000 25 ALA D C 1
ATOM 5755 O O . ALA B 2 25 ? 135.49200 160.29100 188.70300 1.000 191.34000 25 ALA D O 1
ATOM 5762 N N . GLU B 2 26 ? 133.28100 160.68300 188.77700 1.000 203.15000 26 GLU D N 1
ATOM 5763 C CA . GLU B 2 26 ? 133.14300 160.67400 187.32300 1.000 203.15000 26 GLU D CA 1
ATOM 5764 C C . GLU B 2 26 ? 133.79600 161.87800 186.67000 1.000 203.15000 26 GLU D C 1
ATOM 5765 O O . GLU B 2 26 ? 133.92000 161.89600 185.44000 1.000 203.15000 26 GLU D O 1
ATOM 5777 N N . ARG B 2 27 ? 134.13200 162.90700 187.45200 1.000 190.29000 27 ARG D N 1
ATOM 5778 C CA . ARG B 2 27 ? 135.18900 163.84200 187.07600 1.000 190.29000 27 ARG D CA 1
ATOM 5779 C C . ARG B 2 27 ? 136.39200 163.14100 186.46200 1.000 190.29000 27 ARG D C 1
ATOM 5780 O O . ARG B 2 27 ? 136.91100 163.56700 185.42500 1.000 190.29000 27 ARG D O 1
ATOM 5801 N N . SER B 2 28 ? 136.86300 162.07500 187.10800 1.000 187.31000 28 SER D N 1
ATOM 5802 C CA . SER B 2 28 ? 137.89800 161.23900 186.53500 1.000 187.31000 28 SER D CA 1
ATOM 5803 C C . SER B 2 28 ? 137.43900 160.64700 185.21000 1.000 187.31000 28 SER D C 1
ATOM 5804 O O . SER B 2 28 ? 136.24800 160.57100 184.90200 1.000 187.31000 28 SER D O 1
ATOM 5812 N N . LEU B 2 29 ? 138.41600 160.19600 184.44300 1.000 189.70000 29 LEU D N 1
ATOM 5813 C CA . LEU B 2 29 ? 138.22400 159.65600 183.10500 1.000 189.70000 29 LEU D CA 1
ATOM 5814 C C . LEU B 2 29 ? 138.31800 158.14700 183.08100 1.000 189.70000 29 LEU D C 1
ATOM 5815 O O . LEU B 2 29 ? 137.48200 157.48600 182.44900 1.000 189.70000 29 LEU D O 1
ATOM 5831 N N . LEU B 2 30 ? 139.33000 157.60200 183.76000 1.000 188.41000 30 LEU D N 1
ATOM 5832 C CA . LEU B 2 30 ? 139.45300 156.16100 183.91200 1.000 188.41000 30 LEU D CA 1
ATOM 5833 C C . LEU B 2 30 ? 138.21800 155.58900 184.57500 1.000 188.41000 30 LEU D C 1
ATOM 5834 O O . LEU B 2 30 ? 137.68000 154.57700 184.12800 1.000 188.41000 30 LEU D O 1
ATOM 5850 N N . LEU B 2 31 ? 137.72900 156.25800 185.61200 1.000 190.76000 31 LEU D N 1
ATOM 5851 C CA . LEU B 2 31 ? 136.55200 155.77300 186.31600 1.000 190.76000 31 LEU D CA 1
ATOM 5852 C C . LEU B 2 31 ? 135.32100 155.89800 185.44200 1.000 190.76000 31 LEU D C 1
ATOM 5853 O O . LEU B 2 31 ? 134.49900 154.97400 185.37200 1.000 190.76000 31 LEU D O 1
ATOM 5869 N N . LYS B 2 32 ? 135.20400 157.03300 184.75300 1.000 193.78000 32 LYS D N 1
ATOM 5870 C CA . LYS B 2 32 ? 134.07200 157.28800 183.87700 1.000 193.78000 32 LYS D CA 1
ATOM 5871 C C . LYS B 2 32 ? 133.97500 156.25300 182.76800 1.000 193.78000 32 LYS D C 1
ATOM 5872 O O . LYS B 2 32 ? 132.86800 155.90500 182.34500 1.000 193.78000 32 LYS D O 1
ATOM 5891 N N . ASN B 2 33 ? 135.11600 155.73100 182.31200 1.000 196.67000 33 ASN D N 1
ATOM 5892 C CA . ASN B 2 33 ? 135.10700 154.65700 181.32700 1.000 196.67000 33 ASN D CA 1
ATOM 5893 C C . ASN B 2 33 ? 134.92300 153.29000 181.97700 1.000 196.67000 33 ASN D C 1
ATOM 5894 O O . ASN B 2 33 ? 134.27300 152.41200 181.40000 1.000 196.67000 33 ASN D O 1
ATOM 5905 N N . TYR B 2 34 ? 135.48500 153.09100 183.17200 1.000 190.91000 34 TYR D N 1
ATOM 5906 C CA . TYR B 2 34 ? 135.46000 151.78000 183.81500 1.000 190.91000 34 TYR D CA 1
ATOM 5907 C C . TYR B 2 34 ? 134.04600 151.39600 184.20500 1.000 190.91000 34 TYR D C 1
ATOM 5908 O O . TYR B 2 34 ? 133.64900 150.23200 184.08100 1.000 190.91000 34 TYR D O 1
ATOM 5926 N N . LEU B 2 35 ? 133.26900 152.36500 184.68500 1.000 196.33000 35 LEU D N 1
ATOM 5927 C CA . LEU B 2 35 ? 131.85200 152.10500 184.88900 1.000 196.33000 35 LEU D CA 1
ATOM 5928 C C . LEU B 2 35 ? 131.14200 151.88600 183.56100 1.000 196.33000 35 LEU D C 1
ATOM 5929 O O . LEU B 2 35 ? 130.23800 151.04700 183.46800 1.000 196.33000 35 LEU D O 1
ATOM 5945 N N . GLN B 2 36 ? 131.56300 152.60500 182.52100 1.000 199.67000 36 GLN D N 1
ATOM 5946 C CA . GLN B 2 36 ? 130.79800 152.75300 181.28600 1.000 199.67000 36 GLN D CA 1
ATOM 5947 C C . GLN B 2 36 ? 131.54400 152.16700 180.08900 1.000 199.67000 36 GLN D C 1
ATOM 5948 O O . GLN B 2 36 ? 132.37200 152.83000 179.46500 1.000 199.67000 36 GLN D O 1
ATOM 5962 N N . ILE B 2 63 ? 128.59100 148.82400 194.36900 1.000 196.38000 63 ILE D N 1
ATOM 5963 C CA . ILE B 2 63 ? 129.48200 149.29600 193.31600 1.000 196.38000 63 ILE D CA 1
ATOM 5964 C C . ILE B 2 63 ? 130.83300 149.46200 193.98700 1.000 196.38000 63 ILE D C 1
ATOM 5965 O O . ILE B 2 63 ? 130.96300 150.28300 194.88700 1.000 196.38000 63 ILE D O 1
ATOM 5980 N N . VAL B 2 64 ? 131.83200 148.70200 193.53500 1.000 197.59000 64 VAL D N 1
ATOM 5981 C CA . VAL B 2 64 ? 133.17900 148.74600 194.09500 1.000 197.59000 64 VAL D CA 1
ATOM 5982 C C . VAL B 2 64 ? 134.18500 148.61300 192.96100 1.000 197.59000 64 VAL D C 1
ATOM 5983 O O . VAL B 2 64 ? 133.91400 147.95600 191.94900 1.000 197.59000 64 VAL D O 1
ATOM 5996 N N . MET B 2 65 ? 135.35200 149.25600 193.13800 1.000 203.43000 65 MET D N 1
ATOM 5997 C CA . MET B 2 65 ? 136.44000 149.24600 192.16000 1.000 203.43000 65 MET D CA 1
ATOM 5998 C C . MET B 2 65 ? 137.77900 149.05000 192.86900 1.000 203.43000 65 MET D C 1
ATOM 5999 O O . MET B 2 65 ? 137.99800 149.66600 193.92600 1.000 203.43000 65 MET D O 1
ATOM 6013 N N . PRO B 2 66 ? 138.71100 148.23800 192.34400 1.000 205.48000 66 PRO D N 1
ATOM 6014 C CA . PRO B 2 66 ? 140.04100 148.18200 192.96200 1.000 205.48000 66 PRO D CA 1
ATOM 6015 C C . PRO B 2 66 ? 140.87800 149.40000 192.62600 1.000 205.48000 66 PRO D C 1
ATOM 6016 O O . PRO B 2 66 ? 140.61400 150.11000 191.65400 1.000 205.48000 66 PRO D O 1
ATOM 6027 N N . VAL B 2 67 ? 141.89400 149.64300 193.45600 1.000 198.99000 67 VAL D N 1
ATOM 6028 C CA . VAL B 2 67 ? 142.88100 150.68800 193.19900 1.000 198.99000 67 VAL D CA 1
ATOM 6029 C C . VAL B 2 67 ? 144.25000 150.09900 193.53700 1.000 198.99000 67 VAL D C 1
ATOM 6030 O O . VAL B 2 67 ? 144.76400 150.33400 194.63900 1.000 198.99000 67 VAL D O 1
ATOM 6043 N N . PRO B 2 68 ? 144.87700 149.33100 192.64700 1.000 198.14000 68 PRO D N 1
ATOM 6044 C CA . PRO B 2 68 ? 146.19000 148.76600 192.97000 1.000 198.14000 68 PRO D CA 1
ATOM 6045 C C . PRO B 2 68 ? 147.28100 149.81300 193.10900 1.000 198.14000 68 PRO D C 1
ATOM 6046 O O . PRO B 2 68 ? 147.29000 150.83900 192.42500 1.000 198.14000 68 PRO D O 1
ATOM 6057 N N . ASN B 2 69 ? 148.21800 149.51900 194.01200 1.000 198.90000 69 ASN D N 1
ATOM 6058 C CA . ASN B 2 69 ? 149.42800 150.31700 194.21900 1.000 198.90000 69 ASN D CA 1
ATOM 6059 C C . ASN B 2 69 ? 149.10000 151.74100 194.64600 1.000 198.90000 69 ASN D C 1
ATOM 6060 O O . ASN B 2 69 ? 149.71500 152.70200 194.18200 1.000 198.90000 69 ASN D O 1
ATOM 6071 N N . VAL B 2 70 ? 148.10700 151.87700 195.51800 1.000 194.39000 70 VAL D N 1
ATOM 6072 C CA . VAL B 2 70 ? 147.69900 153.16300 196.06900 1.000 194.39000 70 VAL D CA 1
ATOM 6073 C C . VAL B 2 70 ? 147.39000 152.96100 197.54200 1.000 194.39000 70 VAL D C 1
ATOM 6074 O O . VAL B 2 70 ? 146.84400 151.92600 197.93700 1.000 194.39000 70 VAL D O 1
ATOM 6087 N N . ARG B 2 71 ? 147.73800 153.95700 198.34800 1.000 190.86000 71 ARG D N 1
ATOM 6088 C CA . ARG B 2 71 ? 147.62700 153.91000 199.79400 1.000 190.86000 71 ARG D CA 1
ATOM 6089 C C . ARG B 2 71 ? 146.46900 154.79400 200.24700 1.000 190.86000 71 ARG D C 1
ATOM 6090 O O . ARG B 2 71 ? 145.78600 155.43700 199.44700 1.000 190.86000 71 ARG D O 1
ATOM 6111 N N . SER B 2 72 ? 146.25000 154.81000 201.55700 1.000 195.07000 72 SER D N 1
ATOM 6112 C CA . SER B 2 72 ? 145.01600 155.34700 202.11400 1.000 195.07000 72 SER D CA 1
ATOM 6113 C C . SER B 2 72 ? 145.01600 156.86700 202.11600 1.000 195.07000 72 SER D C 1
ATOM 6114 O O . SER B 2 72 ? 144.16700 157.50100 201.48300 1.000 195.07000 72 SER D O 1
ATOM 6122 N N . SER B 2 73 ? 145.97200 157.46400 202.82900 1.000 187.37000 73 SER D N 1
ATOM 6123 C CA . SER B 2 73 ? 146.07300 158.91800 202.89800 1.000 187.37000 73 SER D CA 1
ATOM 6124 C C . SER B 2 73 ? 146.36800 159.52500 201.53700 1.000 187.37000 73 SER D C 1
ATOM 6125 O O . SER B 2 73 ? 146.00900 160.68300 201.28600 1.000 187.37000 73 SER D O 1
ATOM 6133 N N . VAL B 2 74 ? 147.02700 158.75700 200.66400 1.000 183.79000 74 VAL D N 1
ATOM 6134 C CA . VAL B 2 74 ? 147.23600 159.13900 199.27200 1.000 183.79000 74 VAL D CA 1
ATOM 6135 C C . VAL B 2 74 ? 145.90200 159.46800 198.62600 1.000 183.79000 74 VAL D C 1
ATOM 6136 O O . VAL B 2 74 ? 145.63500 160.60800 198.22400 1.000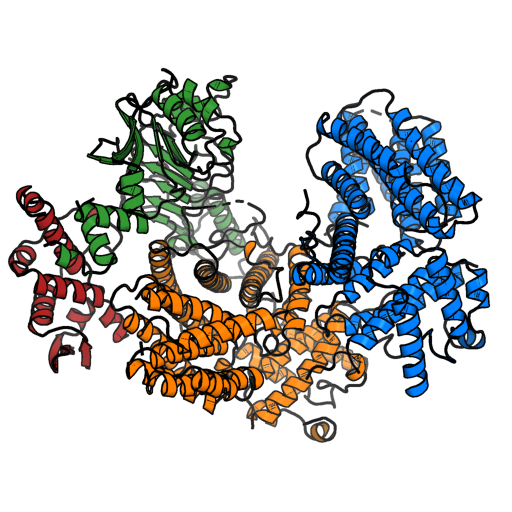 183.79000 74 VAL D O 1
ATOM 6149 N N . LEU B 2 75 ? 145.02900 158.47000 198.58200 1.000 186.40000 75 LEU D N 1
ATOM 6150 C CA . LEU B 2 75 ? 143.71100 158.63900 198.00000 1.000 186.40000 75 LEU D CA 1
ATOM 6151 C C . LEU B 2 75 ? 142.87700 159.64800 198.77500 1.000 186.40000 75 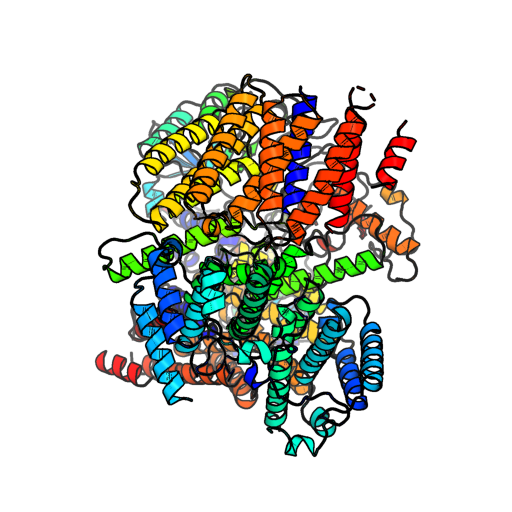LEU D C 1
ATOM 6152 O O . LEU B 2 75 ? 142.01800 160.32400 198.20000 1.000 186.40000 75 LEU D O 1
ATOM 6168 N N . GLN B 2 76 ? 143.13200 159.78000 200.07200 1.000 186.65000 76 GLN D N 1
ATOM 6169 C CA . GLN B 2 76 ? 142.38100 160.72400 200.88300 1.000 186.65000 76 GLN D CA 1
ATOM 6170 C C . GLN B 2 76 ? 142.66700 162.14900 200.44500 1.000 186.65000 76 GLN D C 1
ATOM 6171 O O . GLN B 2 76 ? 141.74800 162.93500 200.19400 1.000 186.65000 76 GLN D O 1
ATOM 6185 N N . LYS B 2 77 ? 143.94500 162.47900 200.29500 1.000 189.67000 77 LYS D N 1
ATOM 6186 C CA . LYS B 2 77 ? 144.30900 163.80900 199.83100 1.000 189.67000 77 LYS D CA 1
ATOM 6187 C C . LYS B 2 77 ? 143.91900 164.00800 198.37600 1.000 189.67000 77 LYS D C 1
ATOM 6188 O O . LYS B 2 77 ? 143.61000 165.13700 197.96400 1.000 189.67000 77 LYS D O 1
ATOM 6207 N N . VAL B 2 78 ? 143.90800 162.92300 197.59800 1.000 183.35000 78 VAL D N 1
ATOM 6208 C CA . VAL B 2 78 ? 143.45900 162.99400 196.21200 1.000 183.35000 78 VAL D CA 1
ATOM 6209 C C . VAL B 2 78 ? 142.01900 163.45500 196.17000 1.000 183.35000 78 VAL D C 1
ATOM 6210 O O . VAL B 2 78 ? 141.65200 164.37600 195.43500 1.000 183.35000 78 VAL D O 1
ATOM 6223 N N . ILE B 2 79 ? 141.19100 162.83200 196.99400 1.000 186.79000 79 ILE D N 1
ATOM 6224 C CA . ILE B 2 79 ? 139.78600 163.18300 197.01600 1.000 186.79000 79 ILE D CA 1
ATOM 6225 C C . ILE B 2 79 ? 139.60000 164.54800 197.64900 1.000 186.79000 79 ILE D C 1
ATOM 6226 O O . ILE B 2 79 ? 138.63000 165.24900 197.34500 1.000 186.79000 79 ILE D O 1
ATOM 6242 N N . GLU B 2 80 ? 140.50800 164.94400 198.53900 1.000 189.40000 80 GLU D N 1
ATOM 6243 C CA . GLU B 2 80 ? 140.45900 166.28300 199.10400 1.000 189.40000 80 GLU D CA 1
ATOM 6244 C C . GLU B 2 80 ? 140.59800 167.33500 198.01500 1.000 189.40000 80 GLU D C 1
ATOM 6245 O O . GLU B 2 80 ? 139.80100 168.28200 197.94100 1.000 189.40000 80 GLU D O 1
ATOM 6257 N N . TRP B 2 81 ? 141.58400 167.15800 197.13100 1.000 182.60000 81 TRP D N 1
ATOM 6258 C CA . TRP B 2 81 ? 141.68500 168.05400 195.98300 1.000 182.60000 81 TRP D CA 1
ATOM 6259 C C . TRP B 2 81 ? 140.47500 167.90900 195.08300 1.000 182.60000 81 TRP D C 1
ATOM 6260 O O . TRP B 2 81 ? 140.00300 168.89800 194.51400 1.000 182.60000 81 TRP D O 1
ATOM 6281 N N . ALA B 2 82 ? 140.00600 166.67600 194.89900 1.000 179.63000 82 ALA D N 1
ATOM 6282 C CA . ALA B 2 82 ? 138.91000 166.41900 193.98000 1.000 179.63000 82 ALA D CA 1
ATOM 6283 C C . ALA B 2 82 ? 137.64900 167.13800 194.41000 1.000 179.63000 82 ALA D C 1
ATOM 6284 O O . ALA B 2 82 ? 136.89000 167.62300 193.56700 1.000 179.63000 82 ALA D O 1
ATOM 6291 N N . VAL B 2 83 ? 137.44300 167.25000 195.71700 1.000 183.35000 83 VAL D N 1
ATOM 6292 C CA . VAL B 2 83 ? 136.24700 167.87100 196.24800 1.000 183.35000 83 VAL D CA 1
ATOM 6293 C C . VAL B 2 83 ? 136.43600 169.37100 196.36100 1.000 183.35000 83 VAL D C 1
ATOM 6294 O O . VAL B 2 83 ? 135.46800 170.12900 196.24000 1.000 183.35000 83 VAL D O 1
ATOM 6307 N N . HIS B 2 84 ? 137.66100 169.83400 196.60500 1.000 182.76000 84 HIS D N 1
ATOM 6308 C CA . HIS B 2 84 ? 137.89000 171.26900 196.52400 1.000 182.76000 84 HIS D CA 1
ATOM 6309 C C . HIS B 2 84 ? 137.70400 171.78100 195.10300 1.000 182.76000 84 HIS D C 1
ATOM 6310 O O . HIS B 2 84 ? 137.20600 172.89700 194.91000 1.000 182.76000 84 HIS D O 1
ATOM 6324 N N . HIS B 2 85 ? 138.07200 170.97500 194.11000 1.000 185.50000 85 HIS D N 1
ATOM 6325 C CA . HIS B 2 85 ? 138.02900 171.33000 192.69600 1.000 185.50000 85 HIS D CA 1
ATOM 6326 C C . HIS B 2 85 ? 136.99900 170.42100 192.05000 1.000 185.50000 85 HIS D C 1
ATOM 6327 O O . HIS B 2 85 ? 137.33700 169.35900 191.52500 1.000 185.50000 85 HIS D O 1
ATOM 6341 N N . LYS B 2 86 ? 135.74300 170.84600 192.11400 1.000 184.97000 86 LYS D N 1
ATOM 6342 C CA . LYS B 2 86 ? 134.62700 170.20100 191.43700 1.000 184.97000 86 LYS D CA 1
ATOM 6343 C C . LYS B 2 86 ? 133.96100 171.12500 190.44000 1.000 184.97000 86 LYS D C 1
ATOM 6344 O O . LYS B 2 86 ? 133.83400 170.78400 189.25900 1.000 184.97000 86 LYS D O 1
ATOM 6363 N N . ASP B 2 87 ? 133.53400 172.29300 190.89900 1.000 189.21000 87 ASP D N 1
ATOM 6364 C CA . ASP B 2 87 ? 132.88600 173.28400 190.06500 1.000 189.21000 87 ASP D CA 1
ATOM 6365 C C . ASP B 2 87 ? 133.88000 174.14100 189.28900 1.000 189.21000 87 ASP D C 1
ATOM 6366 O O . ASP B 2 87 ? 133.46200 175.02800 188.53600 1.000 189.21000 87 ASP D O 1
ATOM 6375 N N . SER B 2 88 ? 135.18000 173.89500 189.44200 1.000 185.37000 88 SER D N 1
ATOM 6376 C CA . SER B 2 88 ? 136.18900 174.72700 188.82200 1.000 185.37000 88 SER D CA 1
ATOM 6377 C C . SER B 2 88 ? 136.35100 174.35900 187.35100 1.000 185.37000 88 SER D C 1
ATOM 6378 O O . SER B 2 88 ? 136.14300 173.21500 186.93900 1.000 185.37000 88 SER D O 1
ATOM 6386 N N . ASN B 2 89 ? 136.73800 175.35300 186.56000 1.000 178.61000 89 ASN D N 1
ATOM 6387 C CA . ASN B 2 89 ? 136.99000 175.18100 185.13900 1.000 178.61000 89 ASN D CA 1
ATOM 6388 C C . ASN B 2 89 ? 138.44700 174.81400 184.92300 1.000 178.61000 89 ASN D C 1
ATOM 6389 O O . ASN B 2 89 ? 139.33300 175.25900 185.65800 1.000 178.61000 89 ASN D O 1
ATOM 6400 N N . PHE B 2 90 ? 138.67500 173.97700 183.91000 1.000 177.72000 90 PHE D N 1
ATOM 6401 C CA . PHE B 2 90 ? 139.99100 173.52900 183.52400 1.000 177.72000 90 PHE D CA 1
ATOM 6402 C C . PHE B 2 90 ? 139.96700 173.52400 182.00000 1.000 177.72000 90 PHE D C 1
ATOM 6403 O O . PHE B 2 90 ? 139.03200 172.95600 181.40800 1.000 177.72000 90 PHE D O 1
ATOM 6420 N N . PRO B 2 91 ? 140.95400 174.15400 181.33300 1.000 176.75000 91 PRO D N 1
ATOM 6421 C CA . PRO B 2 91 ? 140.74100 174.57400 179.94200 1.000 176.75000 91 PRO D CA 1
ATOM 6422 C C . PRO B 2 91 ? 140.59100 173.44900 178.93000 1.000 176.75000 91 PRO D C 1
ATOM 6423 O O . PRO B 2 91 ? 139.55000 173.33500 178.27700 1.000 176.75000 91 PRO D O 1
ATOM 6434 N N . ASP B 2 92 ? 141.61400 172.60500 178.80500 1.000 182.38000 92 ASP D N 1
ATOM 6435 C CA . ASP B 2 92 ? 141.66600 171.56100 177.78700 1.000 182.38000 92 ASP D CA 1
ATOM 6436 C C . ASP B 2 92 ? 142.95100 170.77600 178.02200 1.000 182.38000 92 ASP D C 1
ATOM 6437 O O . ASP B 2 92 ? 143.78900 171.20900 178.82000 1.000 182.38000 92 ASP D O 1
ATOM 6446 N N . GLU B 2 93 ? 143.12600 169.64700 177.33000 1.000 196.97000 93 GLU D N 1
ATOM 6447 C CA . GLU B 2 93 ? 144.38000 168.90400 177.32200 1.000 196.97000 93 GLU D CA 1
ATOM 6448 C C . GLU B 2 93 ? 145.27000 169.23500 176.13200 1.000 196.97000 93 GLU D C 1
ATOM 6449 O O . GLU B 2 93 ? 146.16400 168.44300 175.81800 1.000 196.97000 93 GLU D O 1
ATOM 6461 N N . ASP B 2 94 ? 145.04900 170.37800 175.46900 1.000 193.47000 94 ASP D N 1
ATOM 6462 C CA . ASP B 2 94 ? 145.80700 170.78200 174.29000 1.000 193.47000 94 ASP D CA 1
ATOM 6463 C C . ASP B 2 94 ? 146.27100 172.22900 174.31600 1.000 193.47000 94 ASP D C 1
ATOM 6464 O O . ASP B 2 94 ? 147.25300 172.55500 173.64400 1.000 193.47000 94 ASP D O 1
ATOM 6473 N N . ASP B 2 95 ? 145.60000 173.10000 175.06300 1.000 189.86000 95 ASP D N 1
ATOM 6474 C CA . ASP B 2 95 ? 145.95400 174.51500 175.10300 1.000 189.86000 95 ASP D CA 1
ATOM 6475 C C . ASP B 2 95 ? 147.19600 174.65500 175.97100 1.000 189.86000 95 ASP D C 1
ATOM 6476 O O . ASP B 2 95 ? 147.13900 174.98800 177.15400 1.000 189.86000 95 ASP D O 1
ATOM 6485 N N . ASP B 2 96 ? 148.34500 174.38100 175.35900 1.000 193.00000 96 ASP D N 1
ATOM 6486 C CA . ASP B 2 96 ? 149.58900 174.31800 176.11600 1.000 193.00000 96 ASP D CA 1
ATOM 6487 C C . ASP B 2 96 ? 150.04200 175.69100 176.58800 1.000 193.00000 96 ASP D C 1
ATOM 6488 O O . ASP B 2 96 ? 150.74100 175.79500 177.60100 1.000 193.00000 96 ASP D O 1
ATOM 6497 N N . ASP B 2 97 ? 149.66600 176.75100 175.87800 1.000 186.94000 97 ASP D N 1
ATOM 6498 C CA . ASP B 2 97 ? 150.07100 178.08400 176.30200 1.000 186.94000 97 ASP D CA 1
ATOM 6499 C C . ASP B 2 97 ? 149.28700 178.51200 177.53100 1.000 186.94000 97 ASP D C 1
ATOM 6500 O O . ASP B 2 97 ? 149.86400 178.99900 178.51000 1.000 186.94000 97 ASP D O 1
ATOM 6509 N N . SER B 2 98 ? 147.97100 178.31700 177.50100 1.000 187.51000 98 SER D N 1
ATOM 6510 C CA . SER B 2 98 ? 147.14800 178.56900 178.67300 1.000 187.51000 98 SER D CA 1
ATOM 6511 C C . SER B 2 98 ? 147.49000 177.61800 179.80400 1.000 187.51000 98 SER D C 1
ATOM 6512 O O . SER B 2 98 ? 147.31700 177.96000 180.97700 1.000 187.51000 98 SER D O 1
ATOM 6520 N N . ARG B 2 99 ? 147.92700 176.40900 179.47100 1.000 183.09000 99 ARG D N 1
ATOM 6521 C CA . ARG B 2 99 ? 148.42700 175.50100 180.48500 1.000 183.09000 99 ARG D CA 1
ATOM 6522 C C . ARG B 2 99 ? 149.64100 176.10000 181.17200 1.000 183.09000 99 ARG D C 1
ATOM 6523 O O . ARG B 2 99 ? 149.68800 176.20200 182.40200 1.000 183.09000 99 ARG D O 1
ATOM 6544 N N . LYS B 2 100 ? 150.63200 176.50900 180.38600 1.000 180.35000 100 LYS D N 1
ATOM 6545 C CA . LYS B 2 100 ? 151.81000 177.14000 180.95600 1.000 180.35000 100 LYS D CA 1
ATOM 6546 C C . LYS B 2 100 ? 151.52800 178.55700 181.42100 1.000 180.35000 100 LYS D C 1
ATOM 6547 O O . LYS B 2 100 ? 152.34400 179.12500 182.15300 1.000 180.35000 100 LYS D O 1
ATOM 6566 N N . ALA B 2 101 ? 150.40600 179.14500 181.01000 1.000 189.31000 101 ALA D N 1
ATOM 6567 C CA . ALA B 2 101 ? 149.86700 180.25400 181.77900 1.000 189.31000 101 ALA D CA 1
ATOM 6568 C C . ALA B 2 101 ? 149.52200 179.66000 183.13300 1.000 189.31000 101 ALA D C 1
ATOM 6569 O O . ALA B 2 101 ? 148.55900 178.89700 183.25000 1.000 189.31000 101 ALA D O 1
ATOM 6576 N N . ALA B 2 102 ? 150.32500 179.98600 184.14800 1.000 187.14000 102 ALA D N 1
ATOM 6577 C CA . ALA B 2 102 ? 150.48000 179.16300 185.34500 1.000 187.14000 102 ALA D CA 1
ATOM 6578 C C . ALA B 2 102 ? 150.03500 179.90700 186.59800 1.000 187.14000 102 ALA D C 1
ATOM 6579 O O . ALA B 2 102 ? 150.87200 180.41300 187.35800 1.000 187.14000 102 ALA D O 1
ATOM 6586 N N . PRO B 2 103 ? 148.73000 179.98800 186.84900 1.000 181.52000 103 PRO D N 1
ATOM 6587 C CA . PRO B 2 103 ? 148.27400 180.33900 188.19400 1.000 181.52000 103 PRO D CA 1
ATOM 6588 C C . PRO B 2 103 ? 148.34000 179.12900 189.10200 1.000 181.52000 103 PRO D C 1
ATOM 6589 O O . PRO B 2 103 ? 147.48500 178.24100 189.01900 1.000 181.52000 103 PRO D O 1
ATOM 6600 N N . VAL B 2 104 ? 149.33700 179.08900 189.97900 1.000 185.40000 104 VAL D N 1
ATOM 6601 C CA . VAL B 2 104 ? 149.46200 177.97700 190.91400 1.000 185.40000 104 VAL D CA 1
ATOM 6602 C C . VAL B 2 104 ? 148.51800 178.24700 192.07500 1.000 185.40000 104 VAL D C 1
ATOM 6603 O O . VAL B 2 104 ? 148.66000 179.24700 192.78900 1.000 185.40000 104 VAL D O 1
ATOM 6616 N N . ASP B 2 105 ? 147.54700 177.36400 192.25700 1.000 189.59000 105 ASP D N 1
ATOM 6617 C CA . ASP B 2 105 ? 146.43400 177.66200 193.13700 1.000 189.59000 105 ASP D CA 1
ATOM 6618 C C . ASP B 2 105 ? 146.89400 177.66100 194.59600 1.000 189.59000 105 ASP D C 1
ATOM 6619 O O . ASP B 2 105 ? 147.64000 176.76400 195.00400 1.000 189.59000 105 ASP D O 1
ATOM 6628 N N . PRO B 2 106 ? 146.47400 178.64100 195.41100 1.000 189.12000 106 PRO D N 1
ATOM 6629 C CA . PRO B 2 106 ? 147.08700 178.74100 196.74400 1.000 189.12000 106 PRO D CA 1
ATOM 6630 C C . PRO B 2 106 ? 146.63700 177.64300 197.68000 1.000 189.12000 106 PRO D C 1
ATOM 6631 O O . PRO B 2 106 ? 147.43000 177.17900 198.51000 1.000 189.12000 106 PRO D O 1
ATOM 6642 N N . TRP B 2 107 ? 145.37100 177.23500 197.57400 1.000 186.04000 107 TRP D N 1
ATOM 6643 C CA . TRP B 2 107 ? 144.87700 176.08900 198.32100 1.000 186.04000 107 TRP D CA 1
ATOM 6644 C C . TRP B 2 107 ? 145.68600 174.85800 197.97500 1.000 186.04000 107 TRP D C 1
ATOM 6645 O O . TRP B 2 107 ? 146.19000 174.16800 198.86300 1.000 186.04000 107 TRP D O 1
ATOM 6666 N N . ASP B 2 108 ? 145.84100 174.59300 196.67800 1.000 190.25000 108 ASP D N 1
ATOM 6667 C CA . ASP B 2 108 ? 146.64300 173.46400 196.22500 1.000 190.25000 108 ASP D CA 1
ATOM 6668 C C . ASP B 2 108 ? 148.08900 173.61700 196.65600 1.000 190.25000 108 ASP D C 1
ATOM 6669 O O . ASP B 2 108 ? 148.73200 172.64700 197.07300 1.000 190.25000 108 ASP D O 1
ATOM 6678 N N . ARG B 2 109 ? 148.60700 174.84000 196.56300 1.000 189.78000 109 ARG D N 1
ATOM 6679 C CA . ARG B 2 109 ? 150.01600 175.09500 196.82300 1.000 189.78000 109 ARG D CA 1
ATOM 6680 C C . ARG B 2 109 ? 150.35900 174.80900 198.27300 1.000 189.78000 109 ARG D C 1
ATOM 6681 O O . ARG B 2 109 ? 151.34900 174.12900 198.56600 1.000 189.78000 109 ARG D O 1
ATOM 6702 N N . GLU B 2 110 ? 149.52700 175.28700 199.18900 1.000 200.25000 110 GLU D N 1
ATOM 6703 C CA . GLU B 2 110 ? 149.73500 174.99800 200.59900 1.000 200.25000 110 GLU D CA 1
ATOM 6704 C C . GLU B 2 110 ? 149.38600 173.55000 200.91400 1.000 200.25000 110 GLU D C 1
ATOM 6705 O O . GLU B 2 110 ? 150.00200 172.93100 201.78800 1.000 200.25000 110 GLU D O 1
ATOM 6717 N N . PHE B 2 111 ? 148.40400 173.00100 200.20200 1.000 193.67000 111 PHE D N 1
ATOM 6718 C CA . PHE B 2 111 ? 147.99900 171.61600 200.37200 1.000 193.67000 111 PHE D CA 1
ATOM 6719 C C . PHE B 2 111 ? 149.12900 170.65500 200.02900 1.000 193.67000 111 PHE D C 1
ATOM 6720 O O . PHE B 2 111 ? 149.22300 169.57400 200.62000 1.000 193.67000 111 PHE D O 1
ATOM 6737 N N . LEU B 2 112 ? 150.00900 171.04500 199.11000 1.000 188.10000 112 LEU D N 1
ATOM 6738 C CA . LEU B 2 112 ? 151.09000 170.19700 198.63000 1.000 188.10000 112 LEU D CA 1
ATOM 6739 C C . LEU B 2 112 ? 152.40200 170.47400 199.35200 1.000 188.10000 112 LEU D C 1
ATOM 6740 O O . LEU B 2 112 ? 153.48200 170.25900 198.79300 1.000 188.10000 112 LEU D O 1
ATOM 6756 N N . LYS B 2 113 ? 152.32800 170.92400 200.60100 1.000 198.19000 113 LYS D N 1
ATOM 6757 C CA . LYS B 2 113 ? 153.51500 171.24300 201.39300 1.000 198.19000 113 LYS D CA 1
ATOM 6758 C C . LYS B 2 113 ? 154.01300 169.99200 202.11600 1.000 198.19000 113 LYS D C 1
ATOM 6759 O O . LYS B 2 113 ? 154.09300 169.93600 203.34300 1.000 198.19000 113 LYS D O 1
ATOM 6778 N N . VAL B 2 114 ? 154.36800 168.98800 201.31400 1.000 187.47000 114 VAL D N 1
ATOM 6779 C CA . VAL B 2 114 ? 154.55900 167.62000 201.78500 1.000 187.47000 114 VAL D CA 1
ATOM 6780 C C . VAL B 2 114 ? 155.93400 167.12400 201.36800 1.000 187.47000 114 VAL D C 1
ATOM 6781 O O . VAL B 2 114 ? 156.72900 167.87500 200.79400 1.000 187.47000 114 VAL D O 1
ATOM 6794 N N . ASP B 2 115 ? 156.21900 165.85700 201.65100 1.000 186.85000 115 ASP D N 1
ATOM 6795 C CA . ASP B 2 115 ? 157.50800 165.28300 201.30900 1.000 186.85000 115 ASP D CA 1
ATOM 6796 C C . ASP B 2 115 ? 157.54800 164.94000 199.82800 1.000 186.85000 115 ASP D C 1
ATOM 6797 O O . ASP B 2 115 ? 156.57100 165.09200 199.09300 1.000 186.85000 115 ASP D O 1
ATOM 6806 N N . GLN B 2 116 ? 158.69400 164.44200 199.38900 1.000 190.47000 116 GLN D N 1
ATOM 6807 C CA . GLN B 2 116 ? 158.87800 164.12800 197.98400 1.000 190.47000 116 GLN D CA 1
ATOM 6808 C C . GLN B 2 116 ? 158.24700 162.80000 197.60900 1.000 190.47000 116 GLN D C 1
ATOM 6809 O O . GLN B 2 116 ? 157.72300 162.65700 196.50600 1.000 190.47000 116 GLN D O 1
ATOM 6823 N N . GLU B 2 117 ? 158.25600 161.83400 198.52000 1.000 185.64000 117 GLU D N 1
ATOM 6824 C CA . GLU B 2 117 ? 157.89100 160.47600 198.14000 1.000 185.64000 117 GLU D CA 1
ATOM 6825 C C . GLU B 2 117 ? 156.38500 160.34300 198.02900 1.000 185.64000 117 GLU D C 1
ATOM 6826 O O . GLU B 2 117 ? 155.86900 159.80600 197.04100 1.000 185.64000 117 GLU D O 1
ATOM 6838 N N . MET B 2 118 ? 155.67500 160.82800 199.04600 1.000 193.37000 118 MET D N 1
ATOM 6839 C CA . MET B 2 118 ? 154.22300 160.92700 199.00500 1.000 193.37000 118 MET D CA 1
ATOM 6840 C C . MET B 2 118 ? 153.77800 161.74400 197.80400 1.000 193.37000 118 MET D C 1
ATOM 6841 O O . MET B 2 118 ? 152.79900 161.40200 197.13400 1.000 193.37000 118 MET D O 1
ATOM 6855 N N . LEU B 2 119 ? 154.50800 162.81500 197.51300 1.000 186.83000 119 LEU D N 1
ATOM 6856 C CA . LEU B 2 119 ? 154.18600 163.67500 196.38600 1.000 186.83000 119 LEU D CA 1
ATOM 6857 C C . LEU B 2 119 ? 154.32000 162.92300 195.07000 1.000 186.83000 119 LEU D C 1
ATOM 6858 O O . LEU B 2 119 ? 153.46100 163.01800 194.18400 1.000 186.83000 119 LEU D O 1
ATOM 6874 N N . TYR B 2 120 ? 155.39400 162.15800 194.93400 1.000 184.16000 120 TYR D N 1
ATOM 6875 C CA . TYR B 2 120 ? 155.57800 161.35700 193.73700 1.000 184.16000 120 TYR D CA 1
ATOM 6876 C C . TYR B 2 120 ? 154.50000 160.29800 193.62900 1.000 184.16000 120 TYR D C 1
ATOM 6877 O O . TYR B 2 120 ? 154.03900 159.98600 192.53100 1.000 184.16000 120 TYR D O 1
ATOM 6895 N N . GLU B 2 121 ? 154.06800 159.75900 194.76200 1.000 182.77000 121 GLU D N 1
ATOM 6896 C CA . GLU B 2 121 ? 153.01500 158.75600 194.74600 1.000 182.77000 121 GLU D CA 1
ATOM 6897 C C . GLU B 2 121 ? 151.69700 159.36400 194.30000 1.000 182.77000 121 GLU D C 1
ATOM 6898 O O . GLU B 2 121 ? 150.92300 158.72900 193.57000 1.000 182.77000 121 GLU D O 1
ATOM 6910 N N . ILE B 2 122 ? 151.44200 160.60000 194.73200 1.000 185.75000 122 ILE D N 1
ATOM 6911 C CA . ILE B 2 122 ? 150.26800 161.34400 194.29200 1.000 185.75000 122 ILE D CA 1
ATOM 6912 C C . ILE B 2 122 ? 150.30700 161.50200 192.79100 1.000 185.75000 122 ILE D C 1
ATOM 6913 O O . ILE B 2 122 ? 149.31200 161.28800 192.09000 1.000 185.75000 122 ILE D O 1
ATOM 6929 N N . ILE B 2 123 ? 151.46800 161.88500 192.28600 1.000 183.76000 123 ILE D N 1
ATOM 6930 C CA . ILE B 2 123 ? 151.62600 162.15000 190.86800 1.000 183.76000 123 ILE D CA 1
ATOM 6931 C C . ILE B 2 123 ? 151.46300 160.86000 190.07700 1.000 183.76000 123 ILE D C 1
ATOM 6932 O O . ILE B 2 123 ? 150.85100 160.83800 189.00000 1.000 183.76000 123 ILE D O 1
ATOM 6948 N N . LEU B 2 124 ? 151.98400 159.76500 190.62400 1.000 178.68000 124 LEU D N 1
ATOM 6949 C CA . LEU B 2 124 ? 151.86000 158.45700 190.00600 1.000 178.68000 124 LEU D CA 1
ATOM 6950 C C . LEU B 2 124 ? 150.41300 158.04800 189.87600 1.000 178.68000 124 LEU D C 1
ATOM 6951 O O . LEU B 2 124 ? 149.96400 157.63800 188.80200 1.000 178.68000 124 LEU D O 1
ATOM 6967 N N . ALA B 2 125 ? 149.66900 158.15600 190.96600 1.000 182.71000 125 ALA D N 1
ATOM 6968 C CA . ALA B 2 125 ? 148.27200 157.76400 190.93100 1.000 182.71000 125 ALA D CA 1
ATOM 6969 C C . ALA B 2 125 ? 147.45600 158.71600 190.07100 1.000 182.71000 125 ALA D C 1
ATOM 6970 O O . ALA B 2 125 ? 146.43000 158.32600 189.50400 1.000 182.71000 125 ALA D O 1
ATOM 6977 N N . ALA B 2 126 ? 147.89400 159.96800 189.95900 1.000 183.77000 126 ALA D N 1
ATOM 6978 C CA . ALA B 2 126 ? 147.23300 160.89200 189.05400 1.000 183.77000 126 ALA D CA 1
ATOM 6979 C C . ALA B 2 126 ? 147.41300 160.44400 187.61800 1.000 183.77000 126 ALA D C 1
ATOM 6980 O O . ALA B 2 126 ? 146.47800 160.50900 186.81200 1.000 183.77000 126 ALA D O 1
ATOM 6987 N N . ASN B 2 127 ? 148.61200 159.96900 187.28900 1.000 185.56000 127 ASN D N 1
ATOM 6988 C CA . ASN B 2 127 ? 148.83400 159.39200 185.96900 1.000 185.56000 127 ASN D CA 1
ATOM 6989 C C . ASN B 2 127 ? 148.02600 158.12000 185.79400 1.000 185.56000 127 ASN D C 1
ATOM 6990 O O . ASN B 2 127 ? 147.55300 157.81900 184.69300 1.000 185.56000 127 ASN D O 1
ATOM 7001 N N . TYR B 2 128 ? 147.84400 157.37100 186.87900 1.000 184.03000 128 TYR D N 1
ATOM 7002 C CA . TYR B 2 128 ? 147.06300 156.14600 186.81700 1.000 184.03000 128 TYR D CA 1
ATOM 7003 C C . TYR B 2 128 ? 145.59200 156.41900 186.53300 1.000 184.03000 128 TYR D C 1
ATOM 7004 O O . TYR B 2 128 ? 144.89600 155.52900 186.04100 1.000 184.03000 128 TYR D O 1
ATOM 7022 N N . LEU B 2 129 ? 145.11300 157.64300 186.79900 1.000 181.75000 129 LEU D N 1
ATOM 7023 C CA . LEU B 2 129 ? 143.70100 157.99300 186.73600 1.000 181.75000 129 LEU D CA 1
ATOM 7024 C C . LEU B 2 129 ? 143.33700 158.97800 185.63900 1.000 181.75000 129 LEU D C 1
ATOM 7025 O O . LEU B 2 129 ? 142.14600 159.24400 185.45100 1.000 181.75000 129 LEU D O 1
ATOM 7041 N N . ASN B 2 130 ? 144.31800 159.52400 184.92100 1.000 182.78000 130 ASN D N 1
ATOM 7042 C CA . ASN B 2 130 ? 144.06900 160.45200 183.82100 1.000 182.78000 130 ASN D CA 1
ATOM 7043 C C . ASN B 2 130 ? 143.38800 161.72600 184.30700 1.000 182.78000 130 ASN D C 1
ATOM 7044 O O . ASN B 2 130 ? 142.57900 162.31900 183.59200 1.000 182.78000 130 ASN D O 1
ATOM 7055 N N . ILE B 2 131 ? 143.72100 162.15000 185.52300 1.000 178.03000 131 ILE D N 1
ATOM 7056 C CA . ILE B 2 131 ? 143.20600 163.38200 186.10600 1.000 178.03000 131 ILE D CA 1
ATOM 7057 C C . ILE B 2 131 ? 144.34800 164.38400 186.03300 1.000 178.03000 131 ILE D C 1
ATOM 7058 O O . ILE B 2 131 ? 145.26400 164.38600 186.85800 1.000 178.03000 131 ILE D O 1
ATOM 7074 N N . LYS B 2 132 ? 144.26500 165.23300 185.04100 1.000 181.78000 132 LYS D N 1
ATOM 7075 C CA . LYS B 2 132 ? 145.36400 166.04500 184.55600 1.000 181.78000 132 LYS D CA 1
ATOM 7076 C C . LYS B 2 132 ? 145.68400 167.31800 185.33000 1.000 181.78000 132 LYS D C 1
ATOM 7077 O O . LYS B 2 132 ? 146.86600 167.62900 185.45300 1.000 181.78000 132 LYS D O 1
ATOM 7096 N N . PRO B 2 133 ? 144.72100 168.12700 185.78400 1.000 180.15000 133 PRO D N 1
ATOM 7097 C CA . PRO B 2 133 ? 145.11500 169.40700 186.38900 1.000 180.15000 133 PRO D CA 1
ATOM 7098 C C . PRO B 2 133 ? 145.86600 169.26300 187.69000 1.000 180.15000 133 PRO D C 1
ATOM 7099 O O . PRO B 2 133 ? 146.81900 170.01600 187.93300 1.000 180.15000 133 PRO D O 1
ATOM 7110 N N . LEU B 2 134 ? 145.47500 168.29900 188.52000 1.000 178.11000 134 LEU D N 1
ATOM 7111 C CA . LEU B 2 134 ? 146.24600 167.98200 189.71400 1.000 178.11000 134 LEU D CA 1
ATOM 7112 C C . LEU B 2 134 ? 147.65600 167.56000 189.34300 1.000 178.11000 134 LEU D C 1
ATOM 7113 O O . LEU B 2 134 ? 148.63400 167.97900 189.97600 1.000 178.11000 134 LEU D O 1
ATOM 7129 N N . LEU B 2 135 ? 147.76000 166.72100 188.32100 1.000 181.21000 135 LEU D N 1
ATOM 7130 C CA . LEU B 2 135 ? 149.04900 166.22900 187.86500 1.000 181.21000 135 LEU D CA 1
ATOM 7131 C C . LEU B 2 135 ? 149.92300 167.37300 187.38100 1.000 181.21000 135 LEU D C 1
ATOM 7132 O O . LEU B 2 135 ? 151.10400 167.47400 187.74200 1.000 181.21000 135 LEU D O 1
ATOM 7148 N N . ASP B 2 136 ? 149.33500 168.25800 186.58800 1.000 187.94000 136 ASP D N 1
ATOM 7149 C CA . ASP B 2 136 ? 150.04300 169.41200 186.06400 1.000 187.94000 136 ASP D CA 1
ATOM 7150 C C . ASP B 2 136 ? 150.49200 170.33400 187.18200 1.000 187.94000 136 ASP D C 1
ATOM 7151 O O . ASP B 2 136 ? 151.57600 170.91700 187.11700 1.000 187.94000 136 ASP D O 1
ATOM 7160 N N . ALA B 2 137 ? 149.68600 170.46000 188.22900 1.000 189.18000 137 ALA D N 1
ATOM 7161 C CA . ALA B 2 137 ? 150.07800 171.30700 189.34300 1.000 189.18000 137 ALA D CA 1
ATOM 7162 C C . ALA B 2 137 ? 151.22000 170.68100 190.13000 1.000 189.18000 137 ALA D C 1
ATOM 7163 O O . ALA B 2 137 ? 152.11500 171.38600 190.61900 1.000 189.18000 137 ALA D O 1
ATOM 7170 N N . GLY B 2 138 ? 151.21000 169.35600 190.25600 1.000 189.73000 138 GLY D N 1
ATOM 7171 C CA . GLY B 2 138 ? 152.31900 168.68900 190.91100 1.000 189.73000 138 GLY D CA 1
ATOM 7172 C C . GLY B 2 138 ? 153.60800 168.88200 190.14400 1.000 189.73000 138 GLY D C 1
ATOM 7173 O O . GLY B 2 138 ? 154.66000 169.18800 190.72100 1.000 189.73000 138 GLY D O 1
ATOM 7177 N N . CYS B 2 139 ? 153.52400 168.76900 188.82500 1.000 186.16000 139 CYS D N 1
ATOM 7178 C CA . CYS B 2 139 ? 154.69100 169.01500 187.99600 1.000 186.16000 139 CYS D CA 1
ATOM 7179 C C . CYS B 2 139 ? 155.11400 170.47200 188.05400 1.000 186.16000 139 CYS D C 1
ATOM 7180 O O . CYS B 2 139 ? 156.31200 170.76100 188.00500 1.000 186.16000 139 CYS D O 1
ATOM 7188 N N . LYS B 2 140 ? 154.14900 171.38900 188.17500 1.000 183.46000 140 LYS D N 1
ATOM 7189 C CA . LYS B 2 140 ? 154.46000 172.80600 188.31100 1.000 183.46000 140 LYS D CA 1
ATOM 7190 C C . LYS B 2 140 ? 155.29500 173.05800 189.54300 1.000 183.46000 140 LYS D C 1
ATOM 7191 O O . LYS B 2 140 ? 156.26700 173.81500 189.50700 1.000 183.46000 140 LYS D O 1
ATOM 7210 N N . VAL B 2 141 ? 154.92800 172.42700 190.64900 1.000 186.71000 141 VAL D N 1
ATOM 7211 C CA . VAL B 2 141 ? 155.60700 172.73400 191.89800 1.000 186.71000 141 VAL D CA 1
ATOM 7212 C C . VAL B 2 141 ? 156.95400 172.03600 191.95300 1.000 186.71000 141 VAL D C 1
ATOM 7213 O O . VAL B 2 141 ? 157.91000 172.55200 192.54500 1.000 186.71000 141 VAL D O 1
ATOM 7226 N N . VAL B 2 142 ? 157.06500 170.86200 191.33500 1.000 186.96000 142 VAL D N 1
ATOM 7227 C CA . VAL B 2 142 ? 158.37700 170.23400 191.25700 1.000 186.96000 142 VAL D CA 1
ATOM 7228 C C . VAL B 2 142 ? 159.28200 171.05400 190.35300 1.000 186.96000 142 VAL D C 1
ATOM 7229 O O . VAL B 2 142 ? 160.49000 171.19200 190.60800 1.000 186.96000 142 VAL D O 1
ATOM 7242 N N . ALA B 2 143 ? 158.71000 171.60100 189.28600 1.000 188.14000 143 ALA D N 1
ATOM 7243 C CA . ALA B 2 143 ? 159.43400 172.53100 188.44100 1.000 188.14000 143 ALA D CA 1
ATOM 7244 C C . ALA B 2 143 ? 159.87100 173.75200 189.22700 1.000 188.14000 143 ALA D C 1
ATOM 7245 O O . ALA B 2 143 ? 160.97400 174.25900 189.03200 1.000 188.14000 143 ALA D O 1
ATOM 7252 N N . GLU B 2 144 ? 159.02400 174.22300 190.13500 1.000 189.98000 144 GLU D N 1
ATOM 7253 C CA . GLU B 2 144 ? 159.38400 175.37000 190.95400 1.000 189.98000 144 GLU D CA 1
ATOM 7254 C C . GLU B 2 144 ? 160.50900 175.03700 191.91200 1.000 189.98000 144 GLU D C 1
ATOM 7255 O O . GLU B 2 144 ? 161.36100 175.89200 192.17900 1.000 189.98000 144 GLU D O 1
ATOM 7267 N N . MET B 2 145 ? 160.51600 173.81100 192.44000 1.000 190.16000 145 MET D N 1
ATOM 7268 C CA . MET B 2 145 ? 161.62300 173.36000 193.27600 1.000 190.16000 145 MET D CA 1
ATOM 7269 C C . MET B 2 145 ? 162.92000 173.41700 192.49100 1.000 190.16000 145 MET D C 1
ATOM 7270 O O . MET B 2 145 ? 163.88100 174.08600 192.88500 1.000 190.16000 145 MET D O 1
ATOM 7284 N N . ILE B 2 146 ? 162.95200 172.71800 191.35600 1.000 189.24000 146 ILE D N 1
ATOM 7285 C CA . ILE B 2 146 ? 164.19200 172.57700 190.59700 1.000 189.24000 146 ILE D CA 1
ATOM 7286 C C . ILE B 2 146 ? 164.50100 173.76900 189.71000 1.000 189.24000 146 ILE D C 1
ATOM 7287 O O . ILE B 2 146 ? 165.51200 173.74400 188.99700 1.000 189.24000 146 ILE D O 1
ATOM 7303 N N . ARG B 2 147 ? 163.64700 174.78700 189.69500 1.000 190.85000 147 ARG D N 1
ATOM 7304 C CA . ARG B 2 147 ? 163.98700 176.10600 189.18900 1.000 190.85000 147 ARG D CA 1
ATOM 7305 C C . ARG B 2 147 ? 164.58500 176.98200 190.27400 1.000 190.85000 147 ARG D C 1
ATOM 7306 O O . ARG B 2 147 ? 165.68900 177.50400 190.10400 1.000 190.85000 147 ARG D O 1
ATOM 7327 N N . GLY B 2 148 ? 163.89000 177.13000 191.39700 1.000 198.64000 148 GLY D N 1
ATOM 7328 C CA . GLY B 2 148 ? 164.38200 177.93400 192.49600 1.000 198.64000 148 GLY D CA 1
ATOM 7329 C C . GLY B 2 148 ? 165.46400 177.20900 193.26400 1.000 198.64000 148 GLY D C 1
ATOM 7330 O O . GLY B 2 148 ? 165.25000 176.76400 194.39500 1.000 198.64000 148 GLY D O 1
ATOM 7334 N N . ARG B 2 149 ? 166.63100 177.09300 192.64000 1.000 208.31000 149 ARG D N 1
ATOM 7335 C CA . ARG B 2 149 ? 167.72000 176.24600 193.08600 1.000 208.31000 149 ARG D CA 1
ATOM 7336 C C . ARG B 2 149 ? 168.92600 177.08400 193.49100 1.000 208.31000 149 ARG D C 1
ATOM 7337 O O . ARG B 2 149 ? 168.94400 178.30900 193.35100 1.000 208.31000 149 ARG D O 1
ATOM 7358 N N . THR B 2 150 ? 169.94600 176.39400 194.00500 1.000 235.90000 150 THR D N 1
ATOM 7359 C CA . THR B 2 150 ? 171.24000 176.92500 194.37700 1.000 235.90000 150 THR D CA 1
ATOM 7360 C C . THR B 2 150 ? 172.33200 176.15700 193.63500 1.000 235.90000 150 THR D C 1
ATOM 7361 O O . THR B 2 150 ? 172.15100 174.97000 193.34900 1.000 235.90000 150 THR D O 1
ATOM 7372 N N . PRO B 2 151 ? 173.47300 176.77800 193.30600 1.000 244.04000 151 PRO D N 1
ATOM 7373 C CA . PRO B 2 151 ? 174.59400 175.96400 192.80800 1.000 244.04000 151 PRO D CA 1
ATOM 7374 C C . PRO B 2 151 ? 175.15800 174.99800 193.83400 1.000 244.04000 151 PRO D C 1
ATOM 7375 O O . PRO B 2 151 ? 175.77800 174.00200 193.44500 1.000 244.04000 151 PRO D O 1
ATOM 7386 N N . GLU B 2 152 ? 174.93600 175.23500 195.12900 1.000 239.64000 152 GLU D N 1
ATOM 7387 C CA . GLU B 2 152 ? 175.37300 174.28000 196.14400 1.000 239.64000 152 GLU D CA 1
ATOM 7388 C C . GLU B 2 152 ? 174.62600 172.96100 196.02100 1.000 239.64000 152 GLU D C 1
ATOM 7389 O O . GLU B 2 152 ? 175.15600 171.91300 196.41200 1.000 239.64000 152 GLU D O 1
ATOM 7401 N N . GLU B 2 153 ? 173.41100 172.99200 195.46800 1.000 235.89000 153 GLU D N 1
ATOM 7402 C CA . GLU B 2 153 ? 172.74800 171.76400 195.04500 1.000 235.89000 153 GLU D CA 1
ATOM 7403 C C . GLU B 2 153 ? 173.60400 171.01400 194.03400 1.000 235.89000 153 GLU D C 1
ATOM 7404 O O . GLU B 2 153 ? 173.65300 169.77900 194.04000 1.000 235.89000 153 GLU D O 1
ATOM 7416 N N . ILE B 2 154 ? 174.29400 171.75400 193.16700 1.000 240.19000 154 ILE D N 1
ATOM 7417 C CA . ILE B 2 154 ? 175.13500 171.16300 192.13700 1.000 240.19000 154 ILE D CA 1
ATOM 7418 C C . ILE B 2 154 ? 176.51400 170.84300 192.69300 1.000 240.19000 154 ILE D C 1
ATOM 7419 O O . ILE B 2 154 ? 177.13500 169.85100 192.29800 1.000 240.19000 154 ILE D O 1
ATOM 7435 N N . ARG B 2 155 ? 177.02300 171.66700 193.61600 1.000 247.04000 155 ARG D N 1
ATOM 7436 C CA . ARG B 2 155 ? 178.32300 171.36800 194.21100 1.000 247.04000 155 ARG D CA 1
ATOM 7437 C C . ARG B 2 155 ? 178.23800 170.18000 195.15800 1.000 247.04000 155 ARG D C 1
ATOM 7438 O O . ARG B 2 155 ? 179.26500 169.57100 195.47600 1.000 247.04000 155 ARG D O 1
ATOM 7459 N N . ARG B 2 156 ? 177.03400 169.83800 195.62200 1.000 247.16000 156 ARG D N 1
ATOM 7460 C CA . ARG B 2 156 ? 176.82900 168.51400 196.19400 1.000 247.16000 156 ARG D CA 1
ATOM 7461 C C . ARG B 2 156 ? 177.11200 167.42800 195.16500 1.000 247.16000 156 ARG D C 1
ATOM 7462 O O . ARG B 2 156 ? 177.64400 166.36800 195.51200 1.000 247.16000 156 ARG D O 1
ATOM 7483 N N . THR B 2 157 ? 176.76700 167.67600 193.90300 1.000 235.95000 157 THR D N 1
ATOM 7484 C CA . THR B 2 157 ? 177.11000 166.79100 192.79500 1.000 235.95000 157 THR D CA 1
ATOM 7485 C C . THR B 2 157 ? 178.49200 167.13200 192.24500 1.000 235.95000 157 THR D C 1
ATOM 7486 O O . THR B 2 157 ? 179.20900 166.26200 191.75200 1.000 235.95000 157 THR D O 1
ATOM 7497 N N . ASN C 3 62 ? 164.75400 143.95100 181.95100 1.000 203.09000 62 ASN B N 1
ATOM 7498 C CA . ASN C 3 62 ? 164.26200 145.17200 181.33000 1.000 203.09000 62 ASN B CA 1
ATOM 7499 C C . ASN C 3 62 ? 164.78400 145.28900 179.90200 1.000 203.09000 62 ASN B C 1
ATOM 7500 O O . ASN C 3 62 ? 164.00900 145.38400 178.95200 1.000 203.09000 62 ASN B O 1
ATOM 7511 N N . LEU C 3 63 ? 166.10900 145.28600 179.75500 1.000 212.39000 63 LEU B N 1
ATOM 7512 C CA . LEU C 3 63 ? 166.70200 145.25000 178.42100 1.000 212.39000 63 LEU B CA 1
ATOM 7513 C C . LEU C 3 63 ? 166.66200 143.83800 177.85400 1.000 212.39000 63 LEU B C 1
ATOM 7514 O O . LEU C 3 63 ? 166.39500 143.64500 176.65900 1.000 212.39000 63 LEU B O 1
ATOM 7530 N N . TYR C 3 64 ? 166.91300 142.83800 178.70700 1.000 218.18000 64 TYR B N 1
ATOM 7531 C CA . TYR C 3 64 ? 166.61600 141.45400 178.35300 1.000 218.18000 64 TYR B CA 1
ATOM 7532 C C . TYR C 3 64 ? 165.15100 141.30600 177.97500 1.000 218.18000 64 TYR B C 1
ATOM 7533 O O . TYR C 3 64 ? 164.81900 140.61200 177.00200 1.000 218.18000 64 TYR B O 1
ATOM 7551 N N . ASP C 3 65 ? 164.27400 141.97300 178.73300 1.000 209.24000 65 ASP B N 1
ATOM 7552 C CA . ASP C 3 65 ? 162.84500 141.93900 178.45500 1.000 209.24000 65 ASP B CA 1
ATOM 7553 C C . ASP C 3 65 ? 162.55400 142.51000 177.07500 1.000 209.24000 65 ASP B C 1
ATOM 7554 O O . ASP C 3 65 ? 161.88200 141.87100 176.27100 1.000 209.24000 65 ASP B O 1
ATOM 7563 N N . LYS C 3 66 ? 163.09000 143.69900 176.77900 1.000 193.81000 66 LYS B N 1
ATOM 7564 C CA . LYS C 3 66 ? 162.93800 144.32500 175.46400 1.000 193.81000 66 LYS B CA 1
ATOM 7565 C C . LYS C 3 66 ? 163.41600 143.41700 174.33700 1.000 193.81000 66 LYS B C 1
ATOM 7566 O O . LYS C 3 66 ? 162.76500 143.31600 173.28500 1.000 193.81000 66 LYS B O 1
ATOM 7585 N N . LYS C 3 67 ? 164.54300 142.73900 174.54800 1.000 209.36000 67 LYS B N 1
ATOM 7586 C CA . LYS C 3 67 ? 165.07500 141.85700 173.51800 1.000 209.36000 67 LYS B CA 1
ATOM 7587 C C . LYS C 3 67 ? 164.13000 140.69700 173.25500 1.000 209.36000 67 LYS B C 1
ATOM 7588 O O . LYS C 3 67 ? 163.74000 140.45300 172.10800 1.000 209.36000 67 LYS B O 1
ATOM 7607 N N . LEU C 3 68 ? 163.71300 139.99800 174.31300 1.000 207.24000 68 LEU B N 1
ATOM 7608 C CA . LEU C 3 68 ? 162.79500 138.87800 174.11400 1.000 207.24000 68 LEU B CA 1
ATOM 7609 C C . LEU C 3 68 ? 161.43000 139.33600 173.61700 1.000 207.24000 68 LEU B C 1
ATOM 7610 O O . LEU C 3 68 ? 160.72900 138.55200 172.98000 1.000 207.24000 68 LEU B O 1
ATOM 7626 N N . PHE C 3 69 ? 161.04900 140.58800 173.86400 1.000 206.45000 69 PHE B N 1
ATOM 7627 C CA . PHE C 3 69 ? 159.83200 141.11900 173.26100 1.000 206.45000 69 PHE B CA 1
ATOM 7628 C C . PHE C 3 69 ? 159.99400 141.26600 171.75800 1.000 206.45000 69 PHE B C 1
ATOM 7629 O O . PHE C 3 69 ? 159.06900 140.96600 170.99200 1.000 206.45000 69 PHE B O 1
ATOM 7646 N N . ASN C 3 70 ? 161.16300 141.72700 171.31900 1.000 206.25000 70 ASN B N 1
ATOM 7647 C CA . ASN C 3 70 ? 161.43500 141.77600 169.88500 1.000 206.25000 70 ASN B CA 1
ATOM 7648 C C . ASN C 3 70 ? 161.40700 140.37700 169.28800 1.000 206.25000 70 ASN B C 1
ATOM 7649 O O . ASN C 3 70 ? 160.87500 140.15000 168.18700 1.000 206.25000 70 ASN B O 1
ATOM 7660 N N . ILE C 3 71 ? 161.93900 139.41900 170.03400 1.000 206.93000 71 ILE B N 1
ATOM 7661 C CA . ILE C 3 71 ? 161.93600 138.04200 169.57300 1.000 206.93000 71 ILE B CA 1
ATOM 7662 C C . ILE C 3 71 ? 160.51800 137.50500 169.53700 1.000 206.93000 71 ILE B C 1
ATOM 7663 O O . ILE C 3 71 ? 160.17100 136.70000 168.67000 1.000 206.93000 71 ILE B O 1
ATOM 7679 N N . TRP C 3 72 ? 159.67100 137.95900 170.45100 1.000 195.70000 72 TRP B N 1
ATOM 7680 C CA . TRP C 3 72 ? 158.27300 137.57900 170.38500 1.000 195.70000 72 TRP B CA 1
ATOM 7681 C C . TRP C 3 72 ? 157.60800 138.16900 169.15600 1.000 195.70000 72 TRP B C 1
ATOM 7682 O O . TRP C 3 72 ? 156.72700 137.53500 168.57100 1.000 195.70000 72 TRP B O 1
ATOM 7703 N N . ASN C 3 73 ? 158.02300 139.37300 168.75900 1.000 204.88000 73 ASN B N 1
ATOM 7704 C CA . ASN C 3 73 ? 157.50200 139.98800 167.53900 1.000 204.88000 73 ASN B CA 1
ATOM 7705 C C . ASN C 3 73 ? 157.77100 139.10200 166.32900 1.000 204.88000 73 ASN B C 1
ATOM 7706 O O . ASN C 3 73 ? 156.85700 138.76300 165.55600 1.000 204.88000 73 ASN B O 1
ATOM 7717 N N . GLN C 3 74 ? 159.02300 138.67100 166.17900 1.000 208.81000 74 GLN B N 1
ATOM 7718 C CA . GLN C 3 74 ? 159.31700 137.76400 165.07200 1.000 208.81000 74 GLN B CA 1
ATOM 7719 C C . GLN C 3 74 ? 158.64000 136.41400 165.25800 1.000 208.81000 74 GLN B C 1
ATOM 7720 O O . GLN C 3 74 ? 158.18700 135.80300 164.28000 1.000 208.81000 74 GLN B O 1
ATOM 7734 N N . TYR C 3 75 ? 158.51500 135.95400 166.49900 1.000 202.61000 75 TYR B N 1
ATOM 7735 C CA . TYR C 3 75 ? 157.89500 134.66200 166.72900 1.000 202.61000 75 TYR B CA 1
ATOM 7736 C C . TYR C 3 75 ? 156.41500 134.68800 166.39500 1.000 202.61000 75 TYR B C 1
ATOM 7737 O O . TYR C 3 75 ? 155.88200 133.67800 165.93900 1.000 202.61000 75 TYR B O 1
ATOM 7755 N N . GLU C 3 76 ? 155.74900 135.83500 166.55200 1.000 203.67000 76 GLU B N 1
ATOM 7756 C CA . GLU C 3 76 ? 154.33700 135.90700 166.19700 1.000 203.67000 76 GLU B CA 1
ATOM 7757 C C . GLU C 3 76 ? 154.16300 136.01800 164.69700 1.000 203.67000 76 GLU B C 1
ATOM 7758 O O . GLU C 3 76 ? 153.21300 135.44300 164.14700 1.000 203.67000 76 GLU B O 1
ATOM 7770 N N . ARG C 3 77 ? 155.08900 136.71400 164.02500 1.000 203.25000 77 ARG B N 1
ATOM 7771 C CA . ARG C 3 77 ? 155.10400 136.68800 162.56400 1.000 203.25000 77 ARG B CA 1
ATOM 7772 C C . ARG C 3 77 ? 155.21000 135.26100 162.04000 1.000 203.25000 77 ARG B C 1
ATOM 7773 O O . ARG C 3 77 ? 154.46700 134.85900 161.13100 1.000 203.25000 77 ARG B O 1
ATOM 7794 N N . LEU C 3 78 ? 156.05900 134.45900 162.67300 1.000 208.73000 78 LEU B N 1
ATOM 7795 C CA . LEU C 3 78 ? 156.35800 133.13500 162.15100 1.000 208.73000 78 LEU B CA 1
ATOM 7796 C C . LEU C 3 78 ? 155.35700 132.08600 162.61500 1.000 208.73000 78 LEU B C 1
ATOM 7797 O O . LEU C 3 78 ? 155.16900 131.08300 161.91900 1.000 208.73000 78 LEU B O 1
ATOM 7813 N N . TRP C 3 79 ? 154.76700 132.27400 163.79500 1.000 200.99000 79 TRP B N 1
ATOM 7814 C CA . TRP C 3 79 ? 153.50000 131.64400 164.13800 1.000 200.99000 79 TRP B CA 1
ATOM 7815 C C . TRP C 3 79 ? 152.51500 131.78600 162.99700 1.000 200.99000 79 TRP B C 1
ATOM 7816 O O . TRP C 3 79 ? 151.99500 130.80200 162.46100 1.000 200.99000 79 TRP B O 1
ATOM 7837 N N . ILE C 3 80 ? 152.26000 133.03700 162.61200 1.000 191.65000 80 ILE B N 1
ATOM 7838 C CA . ILE C 3 80 ? 151.03700 133.37000 161.90700 1.000 191.65000 80 ILE B CA 1
ATOM 7839 C C . ILE C 3 80 ? 151.16700 133.17600 160.40500 1.000 191.65000 80 ILE B C 1
ATOM 7840 O O . ILE C 3 80 ? 150.14900 133.03200 159.71700 1.000 191.65000 80 ILE B O 1
ATOM 7856 N N . HIS C 3 81 ? 152.38800 133.09200 159.87100 1.000 184.45000 81 HIS B N 1
ATOM 7857 C CA . HIS C 3 81 ? 152.56600 132.73500 158.46600 1.000 184.45000 81 HIS B CA 1
ATOM 7858 C C . HIS C 3 81 ? 152.35800 131.24100 158.17700 1.000 184.45000 81 HIS B C 1
ATOM 7859 O O . HIS C 3 81 ? 152.60400 130.80500 157.04500 1.000 184.45000 81 HIS B O 1
ATOM 7873 N N . ASP C 3 82 ? 151.92900 130.44700 159.15900 1.000 179.80000 82 ASP B N 1
ATOM 7874 C CA . ASP C 3 82 ? 151.45500 129.08500 158.92800 1.000 179.80000 82 ASP B CA 1
ATOM 7875 C C . ASP C 3 82 ? 150.34500 129.03000 157.88400 1.000 179.80000 82 ASP B C 1
ATOM 7876 O O . ASP C 3 82 ? 149.75300 127.97600 157.65200 1.000 179.80000 82 ASP B O 1
ATOM 7885 N N . ALA C 3 96 ? 142.13500 118.04400 150.95000 1.000 110.51000 96 ALA B N 1
ATOM 7886 C CA . ALA C 3 96 ? 143.22400 118.87900 150.45800 1.000 110.51000 96 ALA B CA 1
ATOM 7887 C C . ALA C 3 96 ? 143.08700 119.11600 148.96400 1.000 110.51000 96 ALA B C 1
ATOM 7888 O O . ALA C 3 96 ? 142.40800 118.35600 148.27600 1.000 110.51000 96 ALA B O 1
ATOM 7895 N N . PHE C 3 97 ? 143.75300 120.15300 148.46300 1.000 114.78000 97 PHE B N 1
ATOM 7896 C CA . PHE C 3 97 ? 143.50800 120.60800 147.10400 1.000 114.78000 97 PHE B CA 1
ATOM 7897 C C . PHE C 3 97 ? 144.32800 119.77500 146.11900 1.000 114.78000 97 PHE B C 1
ATOM 7898 O O . PHE C 3 97 ? 145.46800 119.41000 146.42000 1.000 114.78000 97 PHE B O 1
ATOM 7915 N N . PRO C 3 98 ? 143.78600 119.45600 144.93900 1.000 126.59000 98 PRO B N 1
ATOM 7916 C CA . PRO C 3 98 ? 144.28900 118.30800 144.19000 1.000 126.59000 98 PRO B CA 1
ATOM 7917 C C . PRO C 3 98 ? 145.36100 118.62300 143.16400 1.000 126.59000 98 PRO B C 1
ATOM 7918 O O . PRO C 3 98 ? 145.75800 117.70600 142.43900 1.000 126.59000 98 PRO B O 1
ATOM 7929 N N . LEU C 3 99 ? 145.77300 119.88500 143.01500 1.000 125.15000 99 LEU B N 1
ATOM 7930 C CA . LEU C 3 99 ? 146.82300 120.35600 142.10700 1.000 125.15000 99 LEU B CA 1
ATOM 7931 C C . LEU C 3 99 ? 146.41100 120.34600 140.64400 1.000 125.15000 99 LEU B C 1
ATOM 7932 O O . LEU C 3 99 ? 147.16700 120.84700 139.80600 1.000 125.15000 99 LEU B O 1
ATOM 7948 N N . ASP C 3 100 ? 145.23100 119.84400 140.30600 1.000 133.28000 100 ASP B N 1
ATOM 7949 C CA . ASP C 3 100 ? 144.90300 119.52200 138.92500 1.000 133.28000 100 ASP B CA 1
ATOM 7950 C C . ASP C 3 100 ? 143.39500 119.55200 138.79300 1.000 133.28000 100 ASP B C 1
ATOM 7951 O O . ASP C 3 100 ? 142.69400 118.76700 139.43600 1.000 133.28000 100 ASP B O 1
ATOM 7960 N N . VAL C 3 101 ? 142.90900 120.45100 137.94700 1.000 127.84000 101 VAL B N 1
ATOM 7961 C CA . VAL C 3 101 ? 141.49700 120.79600 137.92200 1.000 127.84000 101 VAL B CA 1
ATOM 7962 C C . VAL C 3 101 ? 140.65000 119.66500 137.36200 1.000 127.84000 101 VAL B C 1
ATOM 7963 O O . VAL C 3 101 ? 139.45900 119.56100 137.67600 1.000 127.84000 101 VAL B O 1
ATOM 7976 N N . SER C 3 102 ? 141.23600 118.78600 136.55400 1.000 129.35000 102 SER B N 1
ATOM 7977 C CA . SER C 3 102 ? 140.45000 117.78500 135.85200 1.000 129.35000 102 SER B CA 1
ATOM 7978 C C . SER C 3 102 ? 139.83700 116.73700 136.76800 1.000 129.35000 102 SER B C 1
ATOM 7979 O O . SER C 3 102 ? 138.98000 115.97500 136.31100 1.000 129.35000 102 SER B O 1
ATOM 7987 N N . GLU C 3 103 ? 140.25800 116.66300 138.03100 1.000 134.91000 103 GLU B N 1
ATOM 7988 C CA . GLU C 3 103 ? 139.52200 115.86800 139.00200 1.000 134.91000 103 GLU B CA 1
ATOM 7989 C C . GLU C 3 103 ? 138.09700 116.37500 139.13900 1.000 134.91000 103 GLU B C 1
ATOM 7990 O O . GLU C 3 103 ? 137.16000 115.57700 139.24600 1.000 134.91000 103 GLU B O 1
ATOM 8002 N N . TYR C 3 104 ? 137.91900 117.69600 139.11100 1.000 124.63000 104 TYR B N 1
ATOM 8003 C CA . TYR C 3 104 ? 136.61000 118.32900 139.14800 1.000 124.63000 104 TYR B CA 1
ATOM 8004 C C . TYR C 3 104 ? 136.02900 118.55100 137.76200 1.000 124.63000 104 TYR B C 1
ATOM 8005 O O . TYR C 3 104 ? 135.15700 119.41200 137.59000 1.000 124.63000 104 TYR B O 1
ATOM 8023 N N . ASN C 3 105 ? 136.49200 117.81100 136.76000 1.000 133.13000 105 ASN B N 1
ATOM 8024 C CA . ASN C 3 105 ? 135.91700 117.94800 135.43200 1.000 133.13000 105 ASN B CA 1
ATOM 8025 C C . ASN C 3 105 ? 134.48000 117.45700 135.42100 1.000 133.13000 105 ASN B C 1
ATOM 8026 O O . ASN C 3 105 ? 133.56500 118.19500 135.04000 1.000 133.13000 105 ASN B O 1
ATOM 8037 N N . ASN C 3 106 ? 134.26700 116.21400 135.84300 1.000 128.55000 106 ASN B N 1
ATOM 8038 C CA . ASN C 3 106 ? 132.94200 115.62900 135.99900 1.000 128.55000 106 ASN B CA 1
ATOM 8039 C C . ASN C 3 106 ? 132.59600 115.67100 137.48100 1.000 128.55000 106 ASN B C 1
ATOM 8040 O O . ASN C 3 106 ? 132.71800 114.68100 138.20200 1.000 128.55000 106 ASN B O 1
ATOM 8051 N N . THR C 3 107 ? 132.18100 116.84800 137.92800 1.000 134.23000 107 THR B N 1
ATOM 8052 C CA . THR C 3 107 ? 131.55300 117.05500 139.22000 1.000 134.23000 107 THR B CA 1
ATOM 8053 C C . THR C 3 107 ? 130.16100 117.59800 138.97300 1.000 134.23000 107 THR B C 1
ATOM 8054 O O . THR C 3 107 ? 129.95800 118.44300 138.09900 1.000 134.23000 107 THR B O 1
ATOM 8065 N N . LYS C 3 108 ? 129.20400 117.08000 139.73600 1.000 137.35000 108 LYS B N 1
ATOM 8066 C CA . LYS C 3 108 ? 127.81000 117.22800 139.36600 1.000 137.35000 108 LYS B CA 1
ATOM 8067 C C . LYS C 3 108 ? 127.33200 118.67000 139.42800 1.000 137.35000 108 LYS B C 1
ATOM 8068 O O . LYS C 3 108 ? 127.25200 119.34300 138.39600 1.000 137.35000 108 LYS B O 1
ATOM 8087 N N . ASP C 3 109 ? 127.07400 119.16700 140.63500 1.000 131.03000 109 ASP B N 1
ATOM 8088 C CA . ASP C 3 109 ? 126.58500 120.51600 140.87600 1.000 131.03000 109 ASP B CA 1
ATOM 8089 C C . ASP C 3 109 ? 126.32400 120.64800 142.36300 1.000 131.03000 109 ASP B C 1
ATOM 8090 O O . ASP C 3 109 ? 126.59800 119.72400 143.13300 1.000 131.03000 109 ASP B O 1
ATOM 8099 N N . PHE C 3 110 ? 125.81100 121.80100 142.77000 1.000 118.84000 110 PHE B N 1
ATOM 8100 C CA . PHE C 3 110 ? 125.04400 121.90400 143.99800 1.000 118.84000 110 PHE B CA 1
ATOM 8101 C C . PHE C 3 110 ? 123.78700 122.72800 143.76700 1.000 118.84000 110 PHE B C 1
ATOM 8102 O O . PHE C 3 110 ? 123.12800 123.12100 144.73100 1.000 118.84000 110 PHE B O 1
ATOM 8119 N N . TYR C 3 111 ? 123.44400 122.97900 142.50500 1.000 120.75000 111 TYR B N 1
ATOM 8120 C CA . TYR C 3 111 ? 122.69900 124.17300 142.12600 1.000 120.75000 111 TYR B CA 1
ATOM 8121 C C . TYR C 3 111 ? 121.49800 123.89600 141.24100 1.000 120.75000 111 TYR B C 1
ATOM 8122 O O . TYR C 3 111 ? 120.50300 124.62200 141.30400 1.000 120.75000 111 TYR B O 1
ATOM 8140 N N . GLY C 3 112 ? 121.58300 122.86100 140.41300 1.000 142.39000 112 GLY B N 1
ATOM 8141 C CA . GLY C 3 112 ? 120.53500 122.51700 139.47500 1.000 142.39000 112 GLY B CA 1
ATOM 8142 C C . GLY C 3 112 ? 119.19600 122.20700 140.10000 1.000 142.39000 112 GLY B C 1
ATOM 8143 O O . GLY C 3 112 ? 119.07200 122.11000 141.32400 1.000 142.39000 112 GLY B O 1
ATOM 8147 N N . TYR C 3 113 ? 118.19000 122.03400 139.24100 1.000 155.76000 113 TYR B N 1
ATOM 8148 C CA . TYR C 3 113 ? 116.80700 121.94200 139.69700 1.000 155.76000 113 TYR B CA 1
ATOM 8149 C C . TYR C 3 113 ? 116.58500 120.69200 140.52900 1.000 155.76000 113 TYR B C 1
ATOM 8150 O O . TYR C 3 113 ? 115.89900 120.73600 141.55600 1.000 155.76000 113 TYR B O 1
ATOM 8168 N N . GLU C 3 114 ? 117.16200 119.57900 140.09600 1.000 156.22000 114 GLU B N 1
ATOM 8169 C CA . GLU C 3 114 ? 117.11600 118.31800 140.81500 1.000 156.22000 114 GLU B CA 1
ATOM 8170 C C . GLU C 3 114 ? 118.36100 118.08600 141.65300 1.000 156.22000 114 GLU B C 1
ATOM 8171 O O . GLU C 3 114 ? 118.47600 117.03500 142.29100 1.000 156.22000 114 GLU B O 1
ATOM 8183 N N . CYS C 3 115 ? 119.29700 119.03500 141.67800 1.000 139.35000 115 CYS B N 1
ATOM 8184 C CA . CYS C 3 115 ? 120.64300 118.69200 142.12500 1.000 139.35000 115 CYS B CA 1
ATOM 8185 C C . CYS C 3 115 ? 120.76300 118.69200 143.64200 1.000 139.35000 115 CYS B C 1
ATOM 8186 O O . CYS C 3 115 ? 120.94700 117.63300 144.24400 1.000 139.35000 115 CYS B O 1
ATOM 8194 N N . LEU C 3 116 ? 120.70600 119.87400 144.27000 1.000 126.20000 116 LEU B N 1
ATOM 8195 C CA . LEU C 3 116 ? 120.76300 119.94700 145.72600 1.000 126.20000 116 LEU B CA 1
ATOM 8196 C C . LEU C 3 116 ? 119.85300 120.95000 146.41000 1.000 126.20000 116 LEU B C 1
ATOM 8197 O O . LEU C 3 116 ? 119.22800 120.61000 147.41800 1.000 126.20000 116 LEU B O 1
ATOM 8213 N N . PHE C 3 117 ? 119.76700 122.17100 145.88700 1.000 122.28000 117 PHE B N 1
ATOM 8214 C CA . PHE C 3 117 ? 119.44100 123.32400 146.71300 1.000 122.28000 117 PHE B CA 1
ATOM 8215 C C . PHE C 3 117 ? 118.20800 124.10300 146.30600 1.000 122.28000 117 PHE B C 1
ATOM 8216 O O . PHE C 3 117 ? 117.89400 125.08200 146.98900 1.000 122.28000 117 PHE B O 1
ATOM 8233 N N . SER C 3 118 ? 117.48300 123.68700 145.26600 1.000 123.70000 118 SER B N 1
ATOM 8234 C CA . SER C 3 118 ? 116.05100 123.95700 145.22300 1.000 123.70000 118 SER B CA 1
ATOM 8235 C C . SER C 3 118 ? 115.65600 125.41900 145.18900 1.000 123.70000 118 SER B C 1
ATOM 8236 O O . SER C 3 118 ? 115.32400 125.95900 146.24800 1.000 123.70000 118 SER B O 1
ATOM 8244 N N . LYS C 3 119 ? 115.71300 126.03500 144.00800 1.000 122.91000 119 LYS B N 1
ATOM 8245 C CA . LYS C 3 119 ? 115.61200 127.46200 143.70500 1.000 122.91000 119 LYS B CA 1
ATOM 8246 C C . LYS C 3 119 ? 114.83100 128.32200 144.68900 1.000 122.91000 119 LYS B C 1
ATOM 8247 O O . LYS C 3 119 ? 115.26500 129.41900 145.06600 1.000 122.91000 119 LYS B O 1
ATOM 8266 N N . GLU C 3 120 ? 113.68400 127.79500 145.10600 1.000 127.26000 120 GLU B N 1
ATOM 8267 C CA . GLU C 3 120 ? 112.84700 128.45600 146.09500 1.000 127.26000 120 GLU B CA 1
ATOM 8268 C C . GLU C 3 120 ? 113.61000 128.69700 147.38100 1.000 127.26000 120 GLU B C 1
ATOM 8269 O O . GLU C 3 120 ? 113.54100 129.79000 147.94900 1.000 127.26000 120 GLU B O 1
ATOM 8281 N N . SER C 3 121 ? 114.38300 127.70800 147.81900 1.000 121.04000 121 SER B N 1
ATOM 8282 C CA . SER C 3 121 ? 115.23300 127.88300 148.98800 1.000 121.04000 121 SER B CA 1
ATOM 8283 C C . SER C 3 121 ? 116.33400 128.89500 148.73100 1.000 121.04000 121 SER B C 1
ATOM 8284 O O . SER C 3 121 ? 116.75600 129.61300 149.64300 1.000 121.04000 121 SER B O 1
ATOM 8292 N N . ILE C 3 122 ? 116.82000 128.95400 147.50000 1.000 118.18000 122 ILE B N 1
ATOM 8293 C CA . ILE C 3 122 ? 117.96000 129.79800 147.18900 1.000 118.18000 122 ILE B CA 1
ATOM 8294 C C . ILE C 3 122 ? 117.56300 131.25500 147.27800 1.000 118.18000 122 ILE B C 1
ATOM 8295 O O . ILE C 3 122 ? 118.33900 132.10700 147.73800 1.000 118.18000 122 ILE B O 1
ATOM 8311 N N . PHE C 3 123 ? 116.34800 131.56000 146.84400 1.000 120.07000 123 PHE B N 1
ATOM 8312 C CA . PHE C 3 123 ? 115.81900 132.89700 147.04000 1.000 120.07000 123 PHE B CA 1
ATOM 8313 C C . PHE C 3 123 ? 115.74400 133.25000 148.51700 1.000 120.07000 123 PHE B C 1
ATOM 8314 O O . PHE C 3 123 ? 116.04900 134.38500 148.90100 1.000 120.07000 123 PHE B O 1
ATOM 8331 N N . LYS C 3 124 ? 115.41200 132.27900 149.36400 1.000 118.06000 124 LYS B N 1
ATOM 8332 C CA . LYS C 3 124 ? 115.38900 132.53700 150.79600 1.000 118.06000 124 LYS B CA 1
ATOM 8333 C C . LYS C 3 124 ? 116.77700 132.80200 151.32600 1.000 118.06000 124 LYS B C 1
ATOM 8334 O O . LYS C 3 124 ? 116.94600 133.60500 152.24900 1.000 118.06000 124 LYS B O 1
ATOM 8353 N N . ILE C 3 125 ? 117.76300 132.11400 150.76300 1.000 115.32000 125 ILE B N 1
ATOM 8354 C CA . ILE C 3 125 ? 119.13800 132.30700 151.19500 1.000 115.32000 125 ILE B CA 1
ATOM 8355 C C . ILE C 3 125 ? 119.56400 133.72400 150.88800 1.000 115.32000 125 ILE B C 1
ATOM 8356 O O . ILE C 3 125 ? 120.19000 134.40400 151.71100 1.000 115.32000 125 ILE B O 1
ATOM 8372 N N . LEU C 3 126 ? 119.21100 134.19300 149.70200 1.000 114.37000 126 LEU B N 1
ATOM 8373 C CA . LEU C 3 126 ? 119.53000 135.56700 149.35200 1.000 114.37000 126 LEU B CA 1
ATOM 8374 C C . LEU C 3 126 ? 118.78900 136.54900 150.23400 1.000 114.37000 126 LEU B C 1
ATOM 8375 O O . LEU C 3 126 ? 119.33700 137.59800 150.58300 1.000 114.37000 126 LEU B O 1
ATOM 8391 N N . ASP C 3 127 ? 117.56200 136.22000 150.61900 1.000 127.36000 127 ASP B N 1
ATOM 8392 C CA . ASP C 3 127 ? 116.81200 137.10800 151.49300 1.000 127.36000 127 ASP B CA 1
ATOM 8393 C C . ASP C 3 127 ? 117.47300 137.21000 152.85600 1.000 127.36000 127 ASP B C 1
ATOM 8394 O O . ASP C 3 127 ? 117.59300 138.30600 153.41400 1.000 127.36000 127 ASP B O 1
ATOM 8403 N N . HIS C 3 128 ? 117.93500 136.07600 153.37800 1.000 121.19000 128 HIS B N 1
ATOM 8404 C CA . HIS C 3 128 ? 118.70800 136.05700 154.61300 1.000 121.19000 128 HIS B CA 1
ATOM 8405 C C . HIS C 3 128 ? 119.96000 136.89900 154.47400 1.000 121.19000 128 HIS B C 1
ATOM 8406 O O . HIS C 3 128 ? 120.34700 137.62500 155.40000 1.000 121.19000 128 HIS B O 1
ATOM 8420 N N . SER C 3 129 ? 120.57700 136.84300 153.30000 1.000 116.14000 129 SER B N 1
ATOM 8421 C CA . SER C 3 129 ? 121.81100 137.57300 153.08200 1.000 116.14000 129 SER B CA 1
ATOM 8422 C C . SER C 3 129 ? 121.56400 139.06800 153.09500 1.000 116.14000 129 SER B C 1
ATOM 8423 O O . SER C 3 129 ? 122.32900 139.82800 153.68700 1.000 116.14000 129 SER B O 1
ATOM 8431 N N . LEU C 3 130 ? 120.51200 139.51500 152.42500 1.000 117.60000 130 LEU B N 1
ATOM 8432 C CA . LEU C 3 130 ? 120.21600 140.94000 152.43400 1.000 117.60000 130 LEU B CA 1
ATOM 8433 C C . LEU C 3 130 ? 119.77000 141.40400 153.80000 1.000 117.60000 130 LEU B C 1
ATOM 8434 O O . LEU C 3 130 ? 120.02100 142.55300 154.17600 1.000 117.60000 130 LEU B O 1
ATOM 8450 N N . GLU C 3 131 ? 119.09700 140.53800 154.54600 1.000 128.41000 131 GLU B N 1
ATOM 8451 C CA . GLU C 3 131 ? 118.63900 140.91800 155.87000 1.000 128.41000 131 GLU B CA 1
ATOM 8452 C C . GLU C 3 131 ? 119.82000 141.15400 156.78800 1.000 128.41000 131 GLU B C 1
ATOM 8453 O O . GLU C 3 131 ? 119.90400 142.18400 157.46400 1.000 128.41000 131 GLU B O 1
ATOM 8465 N N . ARG C 3 132 ? 120.76900 140.23100 156.77500 1.000 124.72000 132 ARG B N 1
ATOM 8466 C CA . ARG C 3 132 ? 121.80100 140.19300 157.79200 1.000 124.72000 132 ARG B CA 1
ATOM 8467 C C . ARG C 3 132 ? 123.10200 140.81600 157.33500 1.000 124.72000 132 ARG B C 1
ATOM 8468 O O . ARG C 3 132 ? 123.71100 141.58800 158.08200 1.000 124.72000 132 ARG B O 1
ATOM 8489 N N . LEU C 3 133 ? 123.51600 140.51200 156.11500 1.000 119.15000 133 LEU B N 1
ATOM 8490 C CA . LEU C 3 133 ? 124.86700 140.69400 155.61000 1.000 119.15000 133 LEU B CA 1
ATOM 8491 C C . LEU C 3 133 ? 124.86100 141.55100 154.37400 1.000 119.15000 133 LEU B C 1
ATOM 8492 O O . LEU C 3 133 ? 125.50100 141.24200 153.36900 1.000 119.15000 133 LEU B O 1
ATOM 8508 N N . GLY C 3 134 ? 124.09700 142.63200 154.42400 1.000 120.50000 134 GLY B N 1
ATOM 8509 C CA . GLY C 3 134 ? 124.13600 143.59500 153.34700 1.000 120.50000 134 GLY B CA 1
ATOM 8510 C C . GLY C 3 134 ? 125.51200 144.18000 153.15500 1.000 120.50000 134 GLY B C 1
ATOM 8511 O O . GLY C 3 134 ? 125.98000 144.25000 152.02300 1.000 120.50000 134 GLY B O 1
ATOM 8515 N N . TRP C 3 135 ? 126.22000 144.42200 154.26900 1.000 122.36000 135 TRP B N 1
ATOM 8516 C CA . TRP C 3 135 ? 127.40800 145.26000 154.42000 1.000 122.36000 135 TRP B CA 1
ATOM 8517 C C . TRP C 3 135 ? 128.40100 145.18200 153.26700 1.000 122.36000 135 TRP B C 1
ATOM 8518 O O . TRP C 3 135 ? 128.66500 146.17200 152.57800 1.000 122.36000 135 TRP B O 1
ATOM 8539 N N . LEU C 3 136 ? 128.83300 143.96600 152.98000 1.000 106.02000 136 LEU B N 1
ATOM 8540 C CA . LEU C 3 136 ? 129.85700 143.64300 151.99900 1.000 106.02000 136 LEU B CA 1
ATOM 8541 C C . LEU C 3 136 ? 129.51400 144.14900 150.60200 1.000 106.02000 136 LEU B C 1
ATOM 8542 O O . LEU C 3 136 ? 130.08300 145.11900 150.06700 1.000 106.02000 136 LEU B O 1
ATOM 8558 N N . TYR C 3 137 ? 128.48800 143.54200 150.05500 1.000 115.65000 137 TYR B N 1
ATOM 8559 C CA . TYR C 3 137 ? 128.14200 143.77100 148.66500 1.000 115.65000 137 TYR B CA 1
ATOM 8560 C C . TYR C 3 137 ? 127.27500 144.99400 148.49300 1.000 115.65000 137 TYR B C 1
ATOM 8561 O O . TYR C 3 137 ? 127.23300 145.56400 147.39700 1.000 115.65000 137 TYR B O 1
ATOM 8579 N N . PHE C 3 138 ? 126.61100 145.42200 149.55700 1.000 118.11000 138 PHE B N 1
ATOM 8580 C CA . PHE C 3 138 ? 126.00200 146.73700 149.56700 1.000 118.11000 138 PHE B CA 1
ATOM 8581 C C . PHE C 3 138 ? 127.07700 147.79100 149.40500 1.000 118.11000 138 PHE B C 1
ATOM 8582 O O . PHE C 3 138 ? 126.88000 148.79200 148.71000 1.000 118.11000 138 PHE B O 1
ATOM 8599 N N . GLY C 3 139 ? 128.23500 147.56700 150.02400 1.000 115.18000 139 GLY B N 1
ATOM 8600 C CA . GLY C 3 139 ? 129.33700 148.48100 149.83400 1.000 115.18000 139 GLY B CA 1
ATOM 8601 C C . GLY C 3 139 ? 129.84700 148.46500 148.41300 1.000 115.18000 139 GLY B C 1
ATOM 8602 O O . GLY C 3 139 ? 130.18700 149.51200 147.86000 1.000 115.18000 139 GLY B O 1
ATOM 8606 N N . PHE C 3 140 ? 129.87400 147.28500 147.78900 1.000 106.13000 140 PHE B N 1
ATOM 8607 C CA . PHE C 3 140 ? 130.45200 147.22000 146.44700 1.000 106.13000 140 PHE B CA 1
ATOM 8608 C C . PHE C 3 140 ? 129.48500 147.69400 145.37500 1.000 106.13000 140 PHE B C 1
ATOM 8609 O O . PHE C 3 140 ? 129.74600 148.68900 144.69600 1.000 106.13000 140 PHE B O 1
ATOM 8626 N N . PHE C 3 141 ? 128.36900 147.00400 145.20100 1.000 110.17000 141 PHE B N 1
ATOM 8627 C CA . PHE C 3 141 ? 127.61900 147.18100 143.97000 1.000 110.17000 141 PHE B CA 1
ATOM 8628 C C . PHE C 3 141 ? 126.86000 148.50000 143.98300 1.000 110.17000 141 PHE B C 1
ATOM 8629 O O . PHE C 3 141 ? 126.84600 149.23900 144.96900 1.000 110.17000 141 PHE B O 1
ATOM 8646 N N . THR C 3 142 ? 126.21400 148.78200 142.85600 1.000 121.21000 142 THR B N 1
ATOM 8647 C CA . THR C 3 142 ? 125.39200 149.96900 142.68200 1.000 121.21000 142 THR B CA 1
ATOM 8648 C C . THR C 3 142 ? 123.94300 149.70900 143.07400 1.000 121.21000 142 THR B C 1
ATOM 8649 O O . THR C 3 142 ? 123.41200 150.35900 143.97900 1.000 121.21000 142 THR B O 1
ATOM 8660 N N . ASP C 3 143 ? 123.30500 148.76000 142.39400 1.000 126.08000 143 ASP B N 1
ATOM 8661 C CA . ASP C 3 143 ? 121.89800 148.43900 142.56800 1.000 126.08000 143 ASP B CA 1
ATOM 8662 C C . ASP C 3 143 ? 121.77000 146.94300 142.76200 1.000 126.08000 143 ASP B C 1
ATOM 8663 O O . ASP C 3 143 ? 122.50400 146.16700 142.14700 1.000 126.08000 143 ASP B O 1
ATOM 8672 N N . ILE C 3 144 ? 120.80300 146.55900 143.59200 1.000 117.82000 144 ILE B N 1
ATOM 8673 C CA . ILE C 3 144 ? 120.81300 145.26700 144.26500 1.000 117.82000 144 ILE B CA 1
ATOM 8674 C C . ILE C 3 144 ? 119.55200 144.46700 143.99500 1.000 117.82000 144 ILE B C 1
ATOM 8675 O O . ILE C 3 144 ? 119.60000 143.22700 144.03100 1.000 117.82000 144 ILE B O 1
ATOM 8691 N N . SER C 3 145 ? 118.45100 145.12100 143.62200 1.000 126.90000 145 SER B N 1
ATOM 8692 C CA . SER C 3 145 ? 117.34000 144.41400 142.98700 1.000 126.90000 145 SER B CA 1
ATOM 8693 C C . SER C 3 145 ? 117.75900 143.79900 141.65800 1.000 126.90000 145 SER B C 1
ATOM 8694 O O . SER C 3 145 ? 117.13800 142.83000 141.18800 1.000 126.90000 145 SER B O 1
ATOM 8702 N N . GLU C 3 146 ? 118.79700 144.37400 141.04300 1.000 118.47000 146 GLU B N 1
ATOM 8703 C CA . GLU C 3 146 ? 119.63600 143.71500 140.05700 1.000 118.47000 146 GLU B CA 1
ATOM 8704 C C . GLU C 3 146 ? 119.89200 142.24900 140.35700 1.000 118.47000 146 GLU B C 1
ATOM 8705 O O . GLU C 3 146 ? 119.87100 141.42800 139.44200 1.000 118.47000 146 GLU B O 1
ATOM 8717 N N . LEU C 3 147 ? 120.18100 141.90000 141.60700 1.000 115.85000 147 LEU B N 1
ATOM 8718 C CA . LEU C 3 147 ? 120.61800 140.53200 141.87100 1.000 115.85000 147 LEU B CA 1
ATOM 8719 C C . LEU C 3 147 ? 119.48000 139.53600 141.73400 1.000 115.85000 147 LEU B C 1
ATOM 8720 O O . LEU C 3 147 ? 119.64800 138.54100 141.00900 1.000 115.85000 147 LEU B O 1
ATOM 8736 N N . PRO C 3 148 ? 118.32700 139.71300 142.38100 1.000 118.54000 148 PRO B N 1
ATOM 8737 C CA . PRO C 3 148 ? 117.19700 138.82800 142.08300 1.000 118.54000 148 PRO B CA 1
ATOM 8738 C C . PRO C 3 148 ? 116.73600 138.90600 140.65100 1.000 118.54000 148 PRO B C 1
ATOM 8739 O O . PRO C 3 148 ? 116.28000 137.89700 140.09800 1.000 118.54000 148 PRO B O 1
ATOM 8750 N N . TYR C 3 149 ? 116.84300 140.08400 140.04100 1.000 122.48000 149 TYR B N 1
ATOM 8751 C CA . TYR C 3 149 ? 116.49000 140.25200 138.63900 1.000 122.48000 149 TYR B CA 1
ATOM 8752 C C . TYR C 3 149 ? 117.34200 139.34900 137.75900 1.000 122.48000 149 TYR B C 1
ATOM 8753 O O . TYR C 3 149 ? 116.83100 138.54500 136.96600 1.000 122.48000 149 TYR B O 1
ATOM 8771 N N . GLN C 3 150 ? 118.65400 139.45700 137.92700 1.000 113.52000 150 GLN B N 1
ATOM 8772 C CA . GLN C 3 150 ? 119.60700 138.63700 137.20600 1.000 113.52000 150 GLN B CA 1
ATOM 8773 C C . GLN C 3 150 ? 119.42300 137.17300 137.52400 1.000 113.52000 150 GLN B C 1
ATOM 8774 O O . GLN C 3 150 ? 119.58400 136.32200 136.64600 1.000 113.52000 150 GLN B O 1
ATOM 8788 N N . MET C 3 151 ? 119.08800 136.86800 138.77200 1.000 119.79000 151 MET B N 1
ATOM 8789 C CA . MET C 3 151 ? 118.87900 135.49200 139.18300 1.000 119.79000 151 MET B CA 1
ATOM 8790 C C . MET C 3 151 ? 117.71700 134.87500 138.42800 1.000 119.79000 151 MET B C 1
ATOM 8791 O O . MET C 3 151 ? 117.82000 133.77100 137.88500 1.000 119.79000 151 MET B O 1
ATOM 8805 N N . GLU C 3 152 ? 116.59000 135.57200 138.41700 1.000 128.53000 152 GLU B N 1
ATOM 8806 C CA . GLU C 3 152 ? 115.41200 135.05100 137.75200 1.000 128.53000 152 GLU B CA 1
ATOM 8807 C C . GLU C 3 152 ? 115.64100 134.94600 136.25900 1.000 128.53000 152 GLU B C 1
ATOM 8808 O O . GLU C 3 152 ? 115.17300 133.99100 135.62700 1.000 128.53000 152 GLU B O 1
ATOM 8820 N N . ARG C 3 153 ? 116.39300 135.89000 135.69500 1.000 126.78000 153 ARG B N 1
ATOM 8821 C CA . ARG C 3 153 ? 116.77000 135.79300 134.29400 1.000 126.78000 153 ARG B CA 1
ATOM 8822 C C . ARG C 3 153 ? 117.60300 134.55400 134.04300 1.000 126.78000 153 ARG B C 1
ATOM 8823 O O . ARG C 3 153 ? 117.38200 133.82800 133.06700 1.000 126.78000 153 ARG B O 1
ATOM 8844 N N . TYR C 3 154 ? 118.54900 134.29500 134.93900 1.000 121.90000 154 TYR B N 1
ATOM 8845 C CA . TYR C 3 154 ? 119.43100 133.14500 134.81900 1.000 121.90000 154 TYR B CA 1
ATOM 8846 C C . TYR C 3 154 ? 118.63800 131.86100 134.87700 1.000 121.90000 154 TYR B C 1
ATOM 8847 O O . TYR C 3 154 ? 118.88300 130.92900 134.10800 1.000 121.90000 154 TYR B O 1
ATOM 8865 N N . TRP C 3 155 ? 117.67900 131.80800 135.78600 1.000 124.67000 155 TRP B N 1
ATOM 8866 C CA . TRP C 3 155 ? 116.91600 130.58800 135.96700 1.000 124.67000 155 TRP B CA 1
ATOM 8867 C C . TRP C 3 155 ? 115.98800 130.35600 134.79400 1.000 124.67000 155 TRP B C 1
ATOM 8868 O O . TRP C 3 155 ? 115.80000 129.21700 134.36000 1.000 124.67000 155 TRP B O 1
ATOM 8889 N N . ASN C 3 156 ? 115.42100 131.42900 134.25000 1.000 138.35000 156 ASN B N 1
ATOM 8890 C CA . ASN C 3 156 ? 114.59400 131.30100 133.06100 1.000 138.35000 156 ASN B CA 1
ATOM 8891 C C . ASN C 3 156 ? 115.41400 130.81900 131.87900 1.000 138.35000 156 ASN B C 1
ATOM 8892 O O . ASN C 3 156 ? 114.97700 129.95200 131.11200 1.000 138.35000 156 ASN B O 1
ATOM 8903 N N . GLU C 3 157 ? 116.62100 131.35500 131.73500 1.000 140.66000 157 GLU B N 1
ATOM 8904 C CA . GLU C 3 157 ? 117.47700 130.95800 130.62900 1.000 140.66000 157 GLU B CA 1
ATOM 8905 C C . GLU C 3 157 ? 117.93600 129.52100 130.79100 1.000 140.66000 157 GLU B C 1
ATOM 8906 O O . GLU C 3 157 ? 118.01400 128.77100 129.81300 1.000 140.66000 157 GLU B O 1
ATOM 8918 N N . TYR C 3 158 ? 118.21500 129.11600 132.02300 1.000 142.04000 158 TYR B N 1
ATOM 8919 C CA . TYR C 3 158 ? 118.62800 127.74900 132.28200 1.000 142.04000 158 TYR B CA 1
ATOM 8920 C C . TYR C 3 158 ? 117.47400 126.78700 132.06500 1.000 142.04000 158 TYR B C 1
ATOM 8921 O O . TYR C 3 158 ? 117.67600 125.65000 131.62700 1.000 142.04000 158 TYR B O 1
ATOM 8939 N N . GLU C 3 159 ? 116.25400 127.22900 132.36500 1.000 151.00000 159 GLU B N 1
ATOM 8940 C CA . GLU C 3 159 ? 115.07600 126.43700 132.04900 1.000 151.00000 159 GLU B CA 1
ATOM 8941 C C . GLU C 3 159 ? 114.91300 126.26100 130.55100 1.000 151.00000 159 GLU B C 1
ATOM 8942 O O . GLU C 3 159 ? 114.63300 125.15300 130.08300 1.000 151.00000 159 GLU B O 1
ATOM 8954 N N . SER C 3 160 ? 115.07900 127.34400 129.79300 1.000 161.16000 160 SER B N 1
ATOM 8955 C CA . SER C 3 160 ? 114.92300 127.26700 128.34600 1.000 161.16000 160 SER B CA 1
ATOM 8956 C C . SER C 3 160 ? 116.00700 126.39900 127.72800 1.000 161.16000 160 SER B C 1
ATOM 8957 O O . SER C 3 160 ? 115.75300 125.66300 126.76800 1.000 161.16000 160 SER B O 1
ATOM 8965 N N . MET C 3 161 ? 117.21800 126.47200 128.26900 1.000 163.77000 161 MET B N 1
ATOM 8966 C CA . MET C 3 161 ? 118.29700 125.59900 127.83800 1.000 163.77000 161 MET B CA 1
ATOM 8967 C C . MET C 3 161 ? 118.14700 124.17400 128.36200 1.000 163.77000 161 MET B C 1
ATOM 8968 O O . MET C 3 161 ? 118.83700 123.27900 127.86200 1.000 163.77000 161 MET B O 1
ATOM 8982 N N . ASN C 3 162 ? 117.28000 123.94800 129.35300 1.000 164.53000 162 ASN B N 1
ATOM 8983 C CA . ASN C 3 162 ? 117.02600 122.62200 129.91300 1.000 164.53000 162 ASN B CA 1
ATOM 8984 C C . ASN C 3 162 ? 118.28800 122.06200 130.55800 1.000 164.53000 162 ASN B C 1
ATOM 8985 O O . ASN C 3 162 ? 118.95300 122.75000 131.33200 1.000 164.53000 162 ASN B O 1
ATOM 8996 N N . LYS C 3 179 ? 129.47500 130.90100 125.50300 1.000 129.97000 179 LYS B N 1
ATOM 8997 C CA . LYS C 3 179 ? 128.22200 131.56700 125.82500 1.000 129.97000 179 LYS B CA 1
ATOM 8998 C C . LYS C 3 179 ? 128.34600 133.08400 125.71700 1.000 129.97000 179 LYS B C 1
ATOM 8999 O O . LYS C 3 179 ? 127.90700 133.68000 124.73900 1.000 129.97000 179 LYS B O 1
ATOM 9017 N N . SER C 3 180 ? 128.93500 133.70300 126.73300 1.000 127.37000 180 SER B N 1
ATOM 9018 C CA . SER C 3 180 ? 129.10700 135.14700 126.80200 1.000 127.37000 180 SER B CA 1
ATOM 9019 C C . SER C 3 180 ? 129.99900 135.42800 127.99700 1.000 127.37000 180 SER B C 1
ATOM 9020 O O . SER C 3 180 ? 130.51300 134.50800 128.63800 1.000 127.37000 180 SER B O 1
ATOM 9028 N N . ALA C 3 181 ? 130.17800 136.71200 128.28600 1.000 122.42000 181 ALA B N 1
ATOM 9029 C CA . ALA C 3 181 ? 130.92400 137.18300 129.44200 1.000 122.42000 181 ALA B CA 1
ATOM 9030 C C . ALA C 3 181 ? 130.01200 137.56300 130.59000 1.000 122.42000 181 ALA B C 1
ATOM 9031 O O . ALA C 3 181 ? 130.26400 137.19700 131.74400 1.000 122.42000 181 ALA B O 1
ATOM 9038 N N . ASP C 3 182 ? 128.95500 138.30300 130.28000 1.000 125.26000 182 ASP B N 1
ATOM 9039 C CA . ASP C 3 182 ? 128.11600 138.88000 131.31500 1.000 125.26000 182 ASP B CA 1
ATOM 9040 C C . ASP C 3 182 ? 127.40200 137.79800 132.09800 1.000 125.26000 182 ASP B C 1
ATOM 9041 O O . ASP C 3 182 ? 127.38200 137.81400 133.33400 1.000 125.26000 182 ASP B O 1
ATOM 9050 N N . GLN C 3 183 ? 126.84900 136.82200 131.39200 1.000 124.11000 183 GLN B N 1
ATOM 9051 C CA . GLN C 3 183 ? 126.02300 135.82900 132.05400 1.000 124.11000 183 GLN B CA 1
ATOM 9052 C C . GLN C 3 183 ? 126.86900 134.90000 132.91000 1.000 124.11000 183 GLN B C 1
ATOM 9053 O O . GLN C 3 183 ? 126.48200 134.55700 134.03400 1.000 124.11000 183 GLN B O 1
ATOM 9067 N N . ILE C 3 184 ? 128.05000 134.53400 132.42000 1.000 118.67000 184 ILE B N 1
ATOM 9068 C CA . ILE C 3 184 ? 128.94500 133.68400 133.19700 1.000 118.67000 184 ILE B CA 1
ATOM 9069 C C . ILE C 3 184 ? 129.44100 134.43100 134.42600 1.000 118.67000 184 ILE B C 1
ATOM 9070 O O . ILE C 3 184 ? 129.55700 133.85500 135.52000 1.000 118.67000 184 ILE B O 1
ATOM 9086 N N . LEU C 3 185 ? 129.71700 135.72600 134.27100 1.000 114.02000 185 LEU B N 1
ATOM 9087 C CA . LEU C 3 185 ? 130.15700 136.52200 135.40500 1.000 114.02000 185 LEU B CA 1
ATOM 9088 C C . LEU C 3 185 ? 129.09200 136.58500 136.47800 1.000 114.02000 185 LEU B C 1
ATOM 9089 O O . LEU C 3 185 ? 129.37200 136.30900 137.64900 1.000 114.02000 185 LEU B O 1
ATOM 9105 N N . TRP C 3 186 ? 127.86800 136.93100 136.09100 1.000 110.31000 186 TRP B N 1
ATOM 9106 C CA . TRP C 3 186 ? 126.79900 137.03900 137.06500 1.000 110.31000 186 TRP B CA 1
ATOM 9107 C C . TRP C 3 186 ? 126.49900 135.70000 137.70600 1.000 110.31000 186 TRP B C 1
ATOM 9108 O O . TRP C 3 186 ? 126.16200 135.65700 138.89400 1.000 110.31000 186 TRP B O 1
ATOM 9129 N N . ASP C 3 187 ? 126.66500 134.60700 136.95700 1.000 122.67000 187 ASP B N 1
ATOM 9130 C CA . ASP C 3 187 ? 126.52000 133.28200 137.54000 1.000 122.67000 187 ASP B CA 1
ATOM 9131 C C . ASP C 3 187 ? 127.51800 133.08500 138.65900 1.000 122.67000 187 ASP B C 1
ATOM 9132 O O . ASP C 3 187 ? 127.15800 132.67500 139.76800 1.000 122.67000 187 ASP B O 1
ATOM 9141 N N . LEU C 3 188 ? 128.76200 133.46700 138.41100 1.000 111.49000 188 LEU B N 1
ATOM 9142 C CA . LEU C 3 188 ? 129.77500 133.28700 139.43400 1.000 111.49000 188 LEU B CA 1
ATOM 9143 C C . LEU C 3 188 ? 129.53100 134.20000 140.61800 1.000 111.49000 188 LEU B C 1
ATOM 9144 O O . LEU C 3 188 ? 129.81600 133.82200 141.76000 1.000 111.49000 188 LEU B O 1
ATOM 9160 N N . VAL C 3 189 ? 128.98600 135.38600 140.36000 1.000 108.67000 189 VAL B N 1
ATOM 9161 C CA . VAL C 3 189 ? 128.70300 136.32900 141.43300 1.000 108.67000 189 VAL B CA 1
ATOM 9162 C C . VAL C 3 189 ? 127.66800 135.74700 142.36700 1.000 108.67000 189 VAL B C 1
ATOM 9163 O O . VAL C 3 189 ? 127.82400 135.78100 143.59200 1.000 108.67000 189 VAL B O 1
ATOM 9176 N N . LEU C 3 190 ? 126.59500 135.21500 141.80000 1.000 110.39000 190 LEU B N 1
ATOM 9177 C CA . LEU C 3 190 ? 125.55000 134.66800 142.64100 1.000 110.39000 190 LEU B CA 1
ATOM 9178 C C . LEU C 3 190 ? 126.03700 133.43800 143.37600 1.000 110.39000 190 LEU B C 1
ATOM 9179 O O . LEU C 3 190 ? 125.70400 133.25600 144.55200 1.000 110.39000 190 LEU B O 1
ATOM 9195 N N . ARG C 3 191 ? 126.90700 132.65600 142.74100 1.000 107.75000 191 ARG B N 1
ATOM 9196 C CA . ARG C 3 191 ? 127.46700 131.48700 143.40100 1.000 107.75000 191 ARG B CA 1
ATOM 9197 C C . ARG C 3 191 ? 128.31200 131.89100 144.60200 1.000 107.75000 191 ARG B C 1
ATOM 9198 O O . ARG C 3 191 ? 128.18400 131.32600 145.69800 1.000 107.75000 191 ARG B O 1
ATOM 9219 N N . SER C 3 192 ? 129.12100 132.92200 144.43200 1.000 104.90000 192 SER B N 1
ATOM 9220 C CA . SER C 3 192 ? 129.99300 133.37100 145.50500 1.000 104.90000 192 SER B CA 1
ATOM 9221 C C . SER C 3 192 ? 129.20400 133.97800 146.64400 1.000 104.90000 192 SER B C 1
ATOM 9222 O O . SER C 3 192 ? 129.51500 133.74800 147.82100 1.000 104.90000 192 SER B O 1
ATOM 9230 N N . VAL C 3 193 ? 128.21300 134.79500 146.29700 1.000 105.53000 193 VAL B N 1
ATOM 9231 C CA . VAL C 3 193 ? 127.37000 135.46500 147.27900 1.000 105.53000 193 VAL B CA 1
ATOM 9232 C C . VAL C 3 193 ? 126.67700 134.43100 148.12700 1.000 105.53000 193 VAL B C 1
ATOM 9233 O O . VAL C 3 193 ? 126.56400 134.56200 149.35700 1.000 105.53000 193 VAL B O 1
ATOM 9246 N N . ILE C 3 194 ? 126.18300 133.40200 147.45300 1.000 108.66000 194 ILE B N 1
ATOM 9247 C CA . ILE C 3 194 ? 125.56500 132.28200 148.12100 1.000 108.66000 194 ILE B CA 1
ATOM 9248 C C . ILE C 3 194 ? 126.53500 131.67700 149.10600 1.000 108.66000 194 ILE B C 1
ATOM 9249 O O . ILE C 3 194 ? 126.20200 131.51800 150.27300 1.000 108.66000 194 ILE B O 1
ATOM 9265 N N . VAL C 3 195 ? 127.77300 131.45400 148.67700 1.000 104.20000 195 VAL B N 1
ATOM 9266 C CA . VAL C 3 195 ? 128.72000 130.72400 149.51200 1.000 104.20000 195 VAL B CA 1
ATOM 9267 C C . VAL C 3 195 ? 129.07800 131.52400 150.75300 1.000 104.20000 195 VAL B C 1
ATOM 9268 O O . VAL C 3 195 ? 129.24300 130.96400 151.84800 1.000 104.20000 195 VAL B O 1
ATOM 9281 N N . MET C 3 196 ? 129.21800 132.83300 150.59400 1.000 103.19000 196 MET B N 1
ATOM 9282 C CA . MET C 3 196 ? 129.39600 133.70600 151.74500 1.000 103.19000 196 MET B CA 1
ATOM 9283 C C . MET C 3 196 ? 128.22200 133.56800 152.69900 1.000 103.19000 196 MET B C 1
ATOM 9284 O O . MET C 3 196 ? 128.39800 133.43600 153.92200 1.000 103.19000 196 MET B O 1
ATOM 9298 N N . THR C 3 197 ? 127.02100 133.50300 152.13700 1.000 113.66000 197 THR B N 1
ATOM 9299 C CA . THR C 3 197 ? 125.83400 133.37000 152.95600 1.000 113.66000 197 THR B CA 1
ATOM 9300 C C . THR C 3 197 ? 125.80400 132.02700 153.67100 1.000 113.66000 197 THR B C 1
ATOM 9301 O O . THR C 3 197 ? 125.34900 131.95000 154.81500 1.000 113.66000 197 THR B O 1
ATOM 9312 N N . ILE C 3 198 ? 126.29600 130.97600 153.01600 1.000 110.83000 198 ILE B N 1
ATOM 9313 C CA . ILE C 3 198 ? 126.39100 129.66500 153.64700 1.000 110.83000 198 ILE B CA 1
ATOM 9314 C C . ILE C 3 198 ? 127.31100 129.74000 154.83600 1.000 110.83000 198 ILE B C 1
ATOM 9315 O O . ILE C 3 198 ? 127.03400 129.17800 155.90000 1.000 110.83000 198 ILE B O 1
ATOM 9331 N N . TYR C 3 199 ? 128.43600 130.40700 154.65800 1.000 112.64000 199 TYR B N 1
ATOM 9332 C CA . TYR C 3 199 ? 129.41300 130.46700 155.72200 1.000 112.64000 199 TYR B CA 1
ATOM 9333 C C . TYR C 3 199 ? 128.88900 131.25100 156.90400 1.000 112.64000 199 TYR B C 1
ATOM 9334 O O . TYR C 3 199 ? 129.28400 130.97400 158.04000 1.000 112.64000 199 TYR B O 1
ATOM 9352 N N . TYR C 3 200 ? 127.99400 132.20500 156.65500 1.000 117.39000 200 TYR B N 1
ATOM 9353 C CA . TYR C 3 200 ? 127.37900 132.99100 157.71500 1.000 117.39000 200 TYR B CA 1
ATOM 9354 C C . TYR C 3 200 ? 125.89300 132.68000 157.81900 1.000 117.39000 200 TYR B C 1
ATOM 9355 O O . TYR C 3 200 ? 125.05800 133.58500 157.90000 1.000 117.39000 200 TYR B O 1
ATOM 9373 N N . MET C 3 201 ? 125.56900 131.39000 157.80600 1.000 122.28000 201 MET B N 1
ATOM 9374 C CA . MET C 3 201 ? 124.26800 130.85000 158.14200 1.000 122.28000 201 MET B CA 1
ATOM 9375 C C . MET C 3 201 ? 124.37400 130.03600 159.42400 1.000 122.28000 201 MET B C 1
ATOM 9376 O O . MET C 3 201 ? 125.48700 129.76200 159.87900 1.000 122.28000 201 MET B O 1
ATOM 9390 N N . PRO C 3 202 ? 123.25600 129.66100 160.04500 1.000 122.07000 202 PRO B N 1
ATOM 9391 C CA . PRO C 3 202 ? 123.28900 128.59500 161.04600 1.000 122.07000 202 PRO B CA 1
ATOM 9392 C C . PRO C 3 202 ? 123.04400 127.23000 160.43200 1.000 122.07000 202 PRO B C 1
ATOM 9393 O O . PRO C 3 202 ? 122.52900 127.09400 159.32300 1.000 122.07000 202 PRO B O 1
ATOM 9404 N N . ALA C 3 203 ? 123.38000 126.21100 161.21700 1.000 122.39000 203 ALA B N 1
ATOM 9405 C CA . ALA C 3 203 ? 123.40800 124.84600 160.71100 1.000 122.39000 203 ALA B CA 1
ATOM 9406 C C . ALA C 3 203 ? 122.01300 124.31400 160.43700 1.000 122.39000 203 ALA B C 1
ATOM 9407 O O . ALA C 3 203 ? 121.74000 123.79900 159.34500 1.000 122.39000 203 ALA B O 1
ATOM 9414 N N . LYS C 3 204 ? 121.13300 124.40800 161.43400 1.000 132.57000 204 LYS B N 1
ATOM 9415 C CA . LYS C 3 204 ? 119.81700 123.77900 161.37600 1.000 132.57000 204 LYS B CA 1
ATOM 9416 C C . LYS C 3 204 ? 118.99000 124.31100 160.21200 1.000 132.57000 204 LYS B C 1
ATOM 9417 O O . LYS C 3 204 ? 118.23300 123.55900 159.58400 1.000 132.57000 204 LYS B O 1
ATOM 9436 N N . SER C 3 205 ? 119.18300 125.58400 159.87200 1.000 126.43000 205 SER B N 1
ATOM 9437 C CA . SER C 3 205 ? 118.40800 126.22000 158.82500 1.000 126.43000 205 SER B CA 1
ATOM 9438 C C . SER C 3 205 ? 118.71800 125.59400 157.48200 1.000 126.43000 205 SER B C 1
ATOM 9439 O O . SER C 3 205 ? 117.83200 125.05300 156.81000 1.000 126.43000 205 SER B O 1
ATOM 9447 N N . ILE C 3 206 ? 119.99200 125.62300 157.10900 1.000 120.66000 206 ILE B N 1
ATOM 9448 C CA . ILE C 3 206 ? 120.43200 125.03600 155.85000 1.000 120.66000 206 ILE B CA 1
ATOM 9449 C C . ILE C 3 206 ? 120.13900 123.54400 155.81700 1.000 120.66000 206 ILE B C 1
ATOM 9450 O O . ILE C 3 206 ? 119.81800 122.98200 154.76200 1.000 120.66000 206 ILE B O 1
ATOM 9466 N N . LEU C 3 207 ? 120.23600 122.88600 156.96800 1.000 122.59000 207 LEU B N 1
ATOM 9467 C CA . LEU C 3 207 ? 120.00200 121.45600 157.00600 1.000 122.59000 207 LEU B CA 1
ATOM 9468 C C . LEU C 3 207 ? 118.55600 121.12900 156.71000 1.000 122.59000 207 LEU B C 1
ATOM 9469 O O . LEU C 3 207 ? 118.26600 120.13800 156.03300 1.000 122.59000 207 LEU B O 1
ATOM 9485 N N . SER C 3 208 ? 117.64200 121.95900 157.19000 1.000 135.13000 208 SER B N 1
ATOM 9486 C CA . SER C 3 208 ? 116.25500 121.79900 156.79300 1.000 135.13000 208 SER B CA 1
ATOM 9487 C C . SER C 3 208 ? 116.07000 122.13200 155.32600 1.000 135.13000 208 SER B C 1
ATOM 9488 O O . SER C 3 208 ? 115.25300 121.50300 154.64700 1.000 135.13000 208 SER B O 1
ATOM 9496 N N . LEU C 3 209 ? 116.82100 123.11000 154.82300 1.000 127.92000 209 LEU B N 1
ATOM 9497 C CA . LEU C 3 209 ? 116.63300 123.56000 153.44900 1.000 127.92000 209 LEU B CA 1
ATOM 9498 C C . LEU C 3 209 ? 117.02700 122.51400 152.43400 1.000 127.92000 209 LEU B C 1
ATOM 9499 O O . LEU C 3 209 ? 116.32000 122.30800 151.44300 1.000 127.92000 209 LEU B O 1
ATOM 9515 N N . VAL C 3 210 ? 118.16600 121.88200 152.66000 1.000 122.35000 210 VAL B N 1
ATOM 9516 C CA . VAL C 3 210 ? 118.80000 121.06700 151.64000 1.000 122.35000 210 VAL B CA 1
ATOM 9517 C C . VAL C 3 210 ? 117.97400 119.82100 151.34400 1.000 122.35000 210 VAL B C 1
ATOM 9518 O O . VAL C 3 210 ? 117.28100 119.28400 152.21600 1.000 122.35000 210 VAL B O 1
ATOM 9531 N N . ASP C 3 211 ? 118.06100 119.35500 150.10100 1.000 132.08000 211 ASP B N 1
ATOM 9532 C CA . ASP C 3 211 ? 117.42300 118.12200 149.67400 1.000 132.08000 211 ASP B CA 1
ATOM 9533 C C . ASP C 3 211 ? 118.17100 116.91500 150.23500 1.000 132.08000 211 ASP B C 1
ATOM 9534 O O . ASP C 3 211 ? 119.10100 117.04300 151.03500 1.000 132.08000 211 ASP B O 1
ATOM 9543 N N . ILE C 3 212 ? 117.76000 115.72800 149.78900 1.000 138.29000 212 ILE B N 1
ATOM 9544 C CA . ILE C 3 212 ? 117.88500 114.50600 150.56600 1.000 138.29000 212 ILE B CA 1
ATOM 9545 C C . ILE C 3 212 ? 118.69300 113.48400 149.78700 1.000 138.29000 212 ILE B C 1
ATOM 9546 O O . ILE C 3 212 ? 119.77200 113.06300 150.21300 1.000 138.29000 212 ILE B O 1
ATOM 9562 N N . ASP C 3 213 ? 118.15900 113.08000 148.63900 1.000 145.24000 213 ASP B N 1
ATOM 9563 C CA . ASP C 3 213 ? 118.72200 111.96500 147.88600 1.000 145.24000 213 ASP B CA 1
ATOM 9564 C C . ASP C 3 213 ? 120.10800 112.28500 147.33900 1.000 145.24000 213 ASP B C 1
ATOM 9565 O O . ASP C 3 213 ? 120.95000 111.38700 147.17100 1.000 145.24000 213 ASP B O 1
ATOM 9574 N N . ALA C 3 214 ? 120.38000 113.55600 147.08800 1.000 143.13000 214 ALA B N 1
ATOM 9575 C CA . ALA C 3 214 ? 121.67700 113.92700 146.57300 1.000 143.13000 214 ALA B CA 1
ATOM 9576 C C . ALA C 3 214 ? 122.77200 113.78100 147.61200 1.000 143.13000 214 ALA B C 1
ATOM 9577 O O . ALA C 3 214 ? 123.94700 113.74400 147.24400 1.000 143.13000 214 ALA B O 1
ATOM 9584 N N . ILE C 3 215 ? 122.42000 113.70300 148.89600 1.000 143.89000 215 ILE B N 1
ATOM 9585 C CA . ILE C 3 215 ? 123.37900 113.25000 149.89800 1.000 143.89000 215 ILE B CA 1
ATOM 9586 C C . ILE C 3 215 ? 123.84200 111.84700 149.55700 1.000 143.89000 215 ILE B C 1
ATOM 9587 O O . ILE C 3 215 ? 125.02100 111.50600 149.70600 1.000 143.89000 215 ILE B O 1
ATOM 9603 N N . GLU C 3 216 ? 122.91600 111.01500 149.09000 1.000 151.75000 216 GLU B N 1
ATOM 9604 C CA . GLU C 3 216 ? 123.28000 109.67600 148.65600 1.000 151.75000 216 GLU B CA 1
ATOM 9605 C C . GLU C 3 216 ? 124.14500 109.74800 147.41600 1.000 151.75000 216 GLU B C 1
ATOM 9606 O O . GLU C 3 216 ? 125.04900 108.92500 147.23800 1.000 151.75000 216 GLU B O 1
ATOM 9618 N N . LYS C 3 217 ? 123.88900 110.73000 146.55400 1.000 144.15000 217 LYS B N 1
ATOM 9619 C CA . LYS C 3 217 ? 124.70500 110.85400 145.35200 1.000 144.15000 217 LYS B CA 1
ATOM 9620 C C . LYS C 3 217 ? 126.12300 111.30000 145.67400 1.000 144.15000 217 LYS B C 1
ATOM 9621 O O . LYS C 3 217 ? 127.08500 110.78100 145.09900 1.000 144.15000 217 LYS B O 1
ATOM 9640 N N . TYR C 3 218 ? 126.26900 112.23900 146.58700 1.000 134.39000 218 TYR B N 1
ATOM 9641 C CA . TYR C 3 218 ? 127.47100 113.04400 146.72500 1.000 134.39000 218 TYR B CA 1
ATOM 9642 C C . TYR C 3 218 ? 128.28500 112.58000 147.91800 1.000 134.39000 218 TYR B C 1
ATOM 9643 O O . TYR C 3 218 ? 127.85100 111.72100 148.69000 1.000 134.39000 218 TYR B O 1
ATOM 9661 N N . PRO C 3 219 ? 129.48200 113.13100 148.11100 1.000 132.44000 219 PRO B N 1
ATOM 9662 C CA . PRO C 3 219 ? 130.16100 112.94800 149.39400 1.000 132.44000 219 PRO B CA 1
ATOM 9663 C C . PRO C 3 219 ? 129.46400 113.72000 150.49600 1.000 132.44000 219 PRO B C 1
ATOM 9664 O O . PRO C 3 219 ? 128.93900 114.81600 150.28100 1.000 132.44000 219 PRO B O 1
ATOM 9675 N N . LEU C 3 220 ? 129.48000 113.14200 151.68900 1.000 123.75000 220 LEU B N 1
ATOM 9676 C CA . LEU C 3 220 ? 128.84700 113.75600 152.84100 1.000 123.75000 220 LEU B CA 1
ATOM 9677 C C . LEU C 3 220 ? 129.77100 114.82800 153.39300 1.000 123.75000 220 LEU B C 1
ATOM 9678 O O . LEU C 3 220 ? 130.19000 115.72400 152.66000 1.000 123.75000 220 LEU B O 1
ATOM 9694 N N . GLU C 3 231 ? 124.57600 119.11800 163.90400 1.000 130.15000 231 GLU B N 1
ATOM 9695 C CA . GLU C 3 231 ? 126.02400 119.14000 163.75700 1.000 130.15000 231 GLU B CA 1
ATOM 9696 C C . GLU C 3 231 ? 126.46600 120.25300 162.83500 1.000 130.15000 231 GLU B C 1
ATOM 9697 O O . GLU C 3 231 ? 125.67900 120.78100 162.05500 1.000 130.15000 231 GLU B O 1
ATOM 9708 N N . LEU C 3 232 ? 127.74300 120.59800 162.95500 1.000 124.28000 232 LEU B N 1
ATOM 9709 C CA . LEU C 3 232 ? 128.40400 121.57100 162.10000 1.000 124.28000 232 LEU B CA 1
ATOM 9710 C C . LEU C 3 232 ? 129.32000 120.93800 161.07500 1.000 124.28000 232 LEU B C 1
ATOM 9711 O O . LEU C 3 232 ? 129.70600 121.60500 160.10800 1.000 124.28000 232 LEU B O 1
ATOM 9727 N N . LYS C 3 233 ? 129.70600 119.68700 161.27600 1.000 133.24000 233 LYS B N 1
ATOM 9728 C CA . LYS C 3 233 ? 130.68100 119.08500 160.39100 1.000 133.24000 233 LYS B CA 1
ATOM 9729 C C . LYS C 3 233 ? 130.07100 118.88200 159.02000 1.000 133.24000 233 LYS B C 1
ATOM 9730 O O . LYS C 3 233 ? 130.73400 119.09400 158.00100 1.000 133.24000 233 LYS B O 1
ATOM 9749 N N . LYS C 3 234 ? 128.78200 118.54600 158.98600 1.000 126.66000 234 LYS B N 1
ATOM 9750 C CA . LYS C 3 234 ? 128.06400 118.46700 157.72500 1.000 126.66000 234 LYS B CA 1
ATOM 9751 C C . LYS C 3 234 ? 128.03600 119.81800 157.02700 1.000 126.66000 234 LYS B C 1
ATOM 9752 O O . LYS C 3 234 ? 128.21500 119.89700 155.80500 1.000 126.66000 234 LYS B O 1
ATOM 9771 N N . LYS C 3 235 ? 127.86000 120.89300 157.80000 1.000 123.94000 235 LYS B N 1
ATOM 9772 C CA . LYS C 3 235 ? 127.80000 122.23100 157.22500 1.000 123.94000 235 LYS B CA 1
ATOM 9773 C C . LYS C 3 235 ? 129.11700 122.59600 156.58300 1.000 123.94000 235 LYS B C 1
ATOM 9774 O O . LYS C 3 235 ? 129.16700 123.06600 155.44300 1.000 123.94000 235 LYS B O 1
ATOM 9793 N N . TYR C 3 236 ? 130.20000 122.39700 157.30600 1.000 125.44000 236 TYR B N 1
ATOM 9794 C CA . TYR C 3 236 ? 131.46800 122.86000 156.77800 1.000 125.44000 236 TYR B CA 1
ATOM 9795 C C . TYR C 3 236 ? 131.97300 121.92700 155.69100 1.000 125.44000 236 TYR B C 1
ATOM 9796 O O . TYR C 3 236 ? 132.64400 122.37600 154.75500 1.000 125.44000 236 TYR B O 1
ATOM 9814 N N . GLU C 3 237 ? 131.54300 120.66800 155.70600 1.000 126.35000 237 GLU B N 1
ATOM 9815 C CA . GLU C 3 237 ? 131.90600 119.76800 154.62600 1.000 126.35000 237 GLU B CA 1
ATOM 9816 C C . GLU C 3 237 ? 131.17800 120.12100 153.34400 1.000 126.35000 237 GLU B C 1
ATOM 9817 O O . GLU C 3 237 ? 131.79000 120.16500 152.26700 1.000 126.35000 237 GLU B O 1
ATOM 9829 N N . ILE C 3 238 ? 129.87200 120.36700 153.43300 1.000 118.84000 238 ILE B N 1
ATOM 9830 C CA . ILE C 3 238 ? 129.12700 120.69100 152.22700 1.000 118.84000 238 ILE B CA 1
ATOM 9831 C C . ILE C 3 238 ? 129.55600 122.05700 151.71800 1.000 118.84000 238 ILE B C 1
ATOM 9832 O O . ILE C 3 238 ? 129.60400 122.29200 150.50400 1.000 118.84000 238 ILE B O 1
ATOM 9848 N N . PHE C 3 239 ? 129.91000 122.95600 152.63300 1.000 107.81000 239 PHE B N 1
ATOM 9849 C CA . PHE C 3 239 ? 130.50700 124.22900 152.26900 1.000 107.81000 239 PHE B CA 1
ATOM 9850 C C . PHE C 3 239 ? 131.78300 124.03800 151.46800 1.000 107.81000 239 PHE B C 1
ATOM 9851 O O . PHE C 3 239 ? 131.99000 124.70000 150.44600 1.000 107.81000 239 PHE B O 1
ATOM 9868 N N . ASP C 3 240 ? 132.64300 123.12700 151.90900 1.000 113.64000 240 ASP B N 1
ATOM 9869 C CA . ASP C 3 240 ? 133.90700 122.92000 151.22000 1.000 113.64000 240 ASP B CA 1
ATOM 9870 C C . ASP C 3 240 ? 133.69200 122.32600 149.84100 1.000 113.64000 240 ASP B C 1
ATOM 9871 O O . ASP C 3 240 ? 134.35700 122.72800 148.87300 1.000 113.64000 240 ASP B O 1
ATOM 9880 N N . TYR C 3 241 ? 132.77900 121.35600 149.74300 1.000 117.84000 241 TYR B N 1
ATOM 9881 C CA . TYR C 3 241 ? 132.43800 120.78100 148.44700 1.000 117.84000 241 TYR B CA 1
ATOM 9882 C C . TYR C 3 241 ? 131.90200 121.83900 147.51300 1.000 117.84000 241 TYR B C 1
ATOM 9883 O O . TYR C 3 241 ? 132.16600 121.80100 146.30700 1.000 117.84000 241 TYR B O 1
ATOM 9901 N N . CYS C 3 242 ? 131.11400 122.76000 148.04600 1.000 114.14000 242 CYS B N 1
ATOM 9902 C CA . CYS C 3 242 ? 130.60100 123.83900 147.23000 1.000 114.14000 242 CYS B CA 1
ATOM 9903 C C . CYS C 3 242 ? 131.73300 124.72700 146.75000 1.000 114.14000 242 CYS B C 1
ATOM 9904 O O . CYS C 3 242 ? 131.78900 125.11300 145.57200 1.000 114.14000 242 CYS B O 1
ATOM 9912 N N . LEU C 3 243 ? 132.66100 125.01800 147.65300 1.000 106.20000 243 LEU B N 1
ATOM 9913 C CA . LEU C 3 243 ? 133.70400 125.98400 147.36900 1.000 106.20000 243 LEU B CA 1
ATOM 9914 C C . LEU C 3 243 ? 134.63200 125.48300 146.28900 1.000 106.20000 243 LEU B C 1
ATOM 9915 O O . LEU C 3 243 ? 135.02800 126.23400 145.39600 1.000 106.20000 243 LEU B O 1
ATOM 9931 N N . ARG C 3 244 ? 134.99100 124.21300 146.35500 1.000 113.96000 244 ARG B N 1
ATOM 9932 C CA . ARG C 3 244 ? 135.96700 123.70700 145.40400 1.000 113.96000 244 ARG B CA 1
ATOM 9933 C C . ARG C 3 244 ? 135.36900 123.62900 144.00400 1.000 113.96000 244 ARG B C 1
ATOM 9934 O O . ARG C 3 244 ? 136.05800 123.89500 143.00900 1.000 113.96000 244 ARG B O 1
ATOM 9955 N N . HIS C 3 245 ? 134.07100 123.34400 143.91700 1.000 114.94000 245 HIS B N 1
ATOM 9956 C CA . HIS C 3 245 ? 133.36600 123.37200 142.64200 1.000 114.94000 245 HIS B CA 1
ATOM 9957 C C . HIS C 3 245 ? 133.36600 124.77200 142.06000 1.000 114.94000 245 HIS B C 1
ATOM 9958 O O . HIS C 3 245 ? 133.66700 124.98200 140.86600 1.000 114.94000 245 HIS B O 1
ATOM 9972 N N . THR C 3 246 ? 133.05600 125.74300 142.91700 1.000 106.87000 246 THR B N 1
ATOM 9973 C CA . THR C 3 246 ? 133.10600 127.14000 142.52900 1.000 106.87000 246 THR B CA 1
ATOM 9974 C C . THR C 3 246 ? 134.48900 127.52400 142.04400 1.000 106.87000 246 THR B C 1
ATOM 9975 O O . THR C 3 246 ? 134.63400 128.27400 141.07300 1.000 106.87000 246 THR B O 1
ATOM 9986 N N . LEU C 3 247 ? 135.51300 126.99200 142.69100 1.000 110.75000 247 LEU B N 1
ATOM 9987 C CA . LEU C 3 247 ? 136.85600 127.45000 142.40700 1.000 110.75000 247 LEU B CA 1
ATOM 9988 C C . LEU C 3 247 ? 137.37100 126.87600 141.10400 1.000 110.75000 247 LEU B C 1
ATOM 9989 O O . LEU C 3 247 ? 138.13700 127.53500 140.39400 1.000 110.75000 247 LEU B O 1
ATOM 10005 N N . ASN C 3 248 ? 136.97200 125.64300 140.79600 1.000 116.35000 248 ASN B N 1
ATOM 10006 C CA . ASN C 3 248 ? 137.17800 125.08100 139.46800 1.000 116.35000 248 ASN B CA 1
ATOM 10007 C C . ASN C 3 248 ? 136.64800 126.03100 138.41100 1.000 116.35000 248 ASN B C 1
ATOM 10008 O O . ASN C 3 248 ? 137.40000 126.49900 137.52000 1.000 116.35000 248 ASN B O 1
ATOM 10019 N N . LYS C 3 249 ? 135.36400 126.37000 138.55500 1.000 114.70000 249 LYS B N 1
ATOM 10020 C CA . LYS C 3 249 ? 134.68900 127.18400 137.55700 1.000 114.70000 249 LYS B CA 1
ATOM 10021 C C . LYS C 3 249 ? 135.35700 128.53600 137.42700 1.000 114.70000 249 LYS B C 1
ATOM 10022 O O . LYS C 3 249 ? 135.65000 129.00600 136.31200 1.000 114.70000 249 LYS B O 1
ATOM 10041 N N . VAL C 3 250 ? 135.74100 129.10200 138.56000 1.000 111.60000 250 VAL B N 1
ATOM 10042 C CA . VAL C 3 250 ? 136.17900 130.46700 138.51400 1.000 111.60000 250 VAL B CA 1
ATOM 10043 C C . VAL C 3 250 ? 137.59300 130.53900 137.99800 1.000 111.60000 250 VAL B C 1
ATOM 10044 O O . VAL C 3 250 ? 137.91100 131.49000 137.31900 1.000 111.60000 250 VAL B O 1
ATOM 10057 N N . LEU C 3 251 ? 138.45900 129.56700 138.30200 1.000 114.23000 251 LEU B N 1
ATOM 10058 C CA . LEU C 3 251 ? 139.83900 129.64400 137.83500 1.000 114.23000 251 LEU B CA 1
ATOM 10059 C C . LEU C 3 251 ? 139.89200 129.61200 136.32000 1.000 114.23000 251 LEU B C 1
ATOM 10060 O O . LEU C 3 251 ? 140.56800 130.44900 135.67700 1.000 114.23000 251 LEU B O 1
ATOM 10076 N N . ARG C 3 252 ? 139.10100 128.69900 135.74600 1.000 118.27000 252 ARG B N 1
ATOM 10077 C CA . ARG C 3 252 ? 138.99300 128.59400 134.29700 1.000 118.27000 252 ARG B CA 1
ATOM 10078 C C . ARG C 3 252 ? 138.53700 129.91700 133.68300 1.000 118.27000 252 ARG B C 1
ATOM 10079 O O . ARG C 3 252 ? 139.24800 130.55200 132.87300 1.000 118.27000 252 ARG B O 1
ATOM 10100 N N . THR C 3 253 ? 137.38800 130.3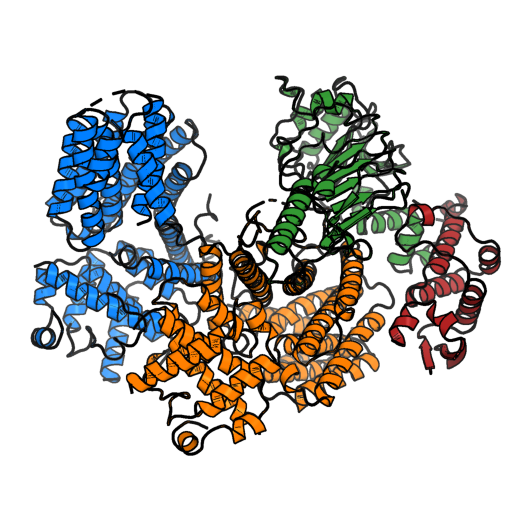9300 134.13900 1.000 122.56000 253 THR B N 1
ATOM 10101 C CA . THR C 3 253 ? 136.83700 131.60800 133.57200 1.000 122.56000 253 THR B CA 1
ATOM 10102 C C . THR C 3 253 ? 137.56200 132.86600 134.01300 1.000 122.56000 253 THR B C 1
ATOM 10103 O O . THR C 3 253 ? 137.34000 133.91600 133.41400 1.000 122.56000 253 THR B O 1
ATOM 10114 N N . ILE C 3 254 ? 138.39700 132.79800 135.04300 1.000 117.57000 254 ILE B N 1
ATOM 10115 C CA . ILE C 3 254 ? 139.24900 133.92400 135.39300 1.000 117.57000 254 ILE B CA 1
ATOM 10116 C C . ILE C 3 254 ? 140.21500 134.18100 134.27600 1.000 117.57000 254 ILE B C 1
ATOM 10117 O O . ILE C 3 254 ? 140.27100 135.29200 133.73600 1.000 117.57000 254 ILE B O 1
ATOM 10133 N N . PHE C 3 255 ? 141.01400 133.17000 133.95100 1.000 121.07000 255 PHE B N 1
ATOM 10134 C CA . PHE C 3 255 ? 142.07900 133.45000 133.00500 1.000 121.07000 255 PHE B CA 1
ATOM 10135 C C . PHE C 3 255 ? 141.53500 133.71400 131.62400 1.000 121.07000 255 PHE B C 1
ATOM 10136 O O . PHE C 3 255 ? 141.88300 134.73000 131.01300 1.000 121.07000 255 PHE B O 1
ATOM 10153 N N . THR C 3 256 ? 140.64600 132.86300 131.13700 1.000 130.53000 256 THR B N 1
ATOM 10154 C CA . THR C 3 256 ? 140.31000 132.94800 129.72500 1.000 130.53000 256 THR B CA 1
ATOM 10155 C C . THR C 3 256 ? 139.26300 134.00300 129.42400 1.000 130.53000 256 THR B C 1
ATOM 10156 O O . THR C 3 256 ? 138.20600 133.65600 128.88700 1.000 130.53000 256 THR B O 1
ATOM 10167 N N . LEU C 3 257 ? 139.54100 135.27400 129.73200 1.000 116.60000 257 LEU B N 1
ATOM 10168 C CA . LEU C 3 257 ? 138.50700 136.29200 129.78200 1.000 116.60000 257 LEU B CA 1
ATOM 10169 C C . LEU C 3 257 ? 139.04700 137.69700 129.57200 1.000 116.60000 257 LEU B C 1
ATOM 10170 O O . LEU C 3 257 ? 140.23600 137.94000 129.79000 1.000 116.60000 257 LEU B O 1
ATOM 10186 N N . PRO C 3 258 ? 138.20200 138.65300 129.18500 1.000 112.63000 258 PRO B N 1
ATOM 10187 C CA . PRO C 3 258 ? 138.58500 140.04200 129.29400 1.000 112.63000 258 PRO B CA 1
ATOM 10188 C C . PRO C 3 258 ? 138.65900 140.48400 130.74000 1.000 112.63000 258 PRO B C 1
ATOM 10189 O O . PRO C 3 258 ? 138.26300 139.73800 131.64700 1.000 112.63000 258 PRO B O 1
ATOM 10200 N N . PRO C 3 259 ? 139.14400 141.69900 130.98800 1.000 107.33000 259 PRO B N 1
ATOM 10201 C CA . PRO C 3 259 ? 139.10200 142.28200 132.32700 1.000 107.33000 259 PRO B CA 1
ATOM 10202 C C . PRO C 3 259 ? 137.78600 143.00100 132.55200 1.000 107.33000 259 PRO B C 1
ATOM 10203 O O . PRO C 3 259 ? 137.44000 143.93700 131.82500 1.000 107.33000 259 PRO B O 1
ATOM 10214 N N . ASP C 3 260 ? 137.04200 142.55200 133.54900 1.000 117.79000 260 ASP B N 1
ATOM 10215 C CA . ASP C 3 260 ? 135.85900 143.23400 134.03200 1.000 117.79000 260 ASP B CA 1
ATOM 10216 C C . ASP C 3 260 ? 135.99200 143.36900 135.53200 1.000 117.79000 260 ASP B C 1
ATOM 10217 O O . ASP C 3 260 ? 136.67700 142.58000 136.18700 1.000 117.79000 260 ASP B O 1
ATOM 10226 N N . VAL C 3 261 ? 135.30700 144.37600 136.06400 1.000 110.28000 261 VAL B N 1
ATOM 10227 C CA . VAL C 3 261 ? 135.36100 144.67500 137.48400 1.000 110.28000 261 VAL B CA 1
ATOM 10228 C C . VAL C 3 261 ? 134.82300 143.52900 138.32100 1.000 110.28000 261 VAL B C 1
ATOM 10229 O O . VAL C 3 261 ? 135.24900 143.33900 139.46600 1.000 110.28000 261 VAL B O 1
ATOM 10242 N N . ARG C 3 262 ? 133.90800 142.73700 137.76200 1.000 114.26000 262 ARG B N 1
ATOM 10243 C CA . ARG C 3 262 ? 133.11100 141.81600 138.54900 1.000 114.26000 262 ARG B CA 1
ATOM 10244 C C . ARG C 3 262 ? 133.95400 140.72000 139.16400 1.000 114.26000 262 ARG B C 1
ATOM 10245 O O . ARG C 3 262 ? 133.61800 140.24100 140.25200 1.000 114.26000 262 ARG B O 1
ATOM 10266 N N . THR C 3 263 ? 135.07400 140.38100 138.52600 1.000 112.63000 263 THR B N 1
ATOM 10267 C CA . THR C 3 263 ? 135.98900 139.39700 139.07500 1.000 112.63000 263 THR B CA 1
ATOM 10268 C C . THR C 3 263 ? 136.49200 139.81800 140.43400 1.000 112.63000 263 THR B C 1
ATOM 10269 O O . THR C 3 263 ? 136.58000 138.99500 141.35200 1.000 112.63000 263 THR B O 1
ATOM 10280 N N . LEU C 3 264 ? 136.80900 141.10400 140.57300 1.000 105.24000 264 LEU B N 1
ATOM 10281 C CA . LEU C 3 264 ? 137.27900 141.63100 141.84200 1.000 105.24000 264 LEU B CA 1
ATOM 10282 C C . LEU C 3 264 ? 136.26000 141.38900 142.92400 1.000 105.24000 264 LEU B C 1
ATOM 10283 O O . LEU C 3 264 ? 136.60100 140.87300 144.00000 1.000 105.24000 264 LEU B O 1
ATOM 10299 N N . GLN C 3 265 ? 134.98900 141.61400 142.57400 1.000 104.89000 265 GLN B N 1
ATOM 10300 C CA . GLN C 3 265 ? 133.89700 141.47500 143.51600 1.000 104.89000 265 GLN B CA 1
ATOM 10301 C C . GLN C 3 265 ? 133.84700 140.06400 144.04600 1.000 104.89000 265 GLN B C 1
ATOM 10302 O O . GLN C 3 265 ? 133.76500 139.87500 145.26700 1.000 104.89000 265 GLN B O 1
ATOM 10316 N N . ILE C 3 266 ? 134.11100 139.09100 143.15600 1.000 107.86000 266 ILE B N 1
ATOM 10317 C CA . ILE C 3 266 ? 134.07700 137.67700 143.51400 1.000 107.86000 266 ILE B CA 1
ATOM 10318 C C . ILE C 3 266 ? 135.06700 137.41700 144.62000 1.000 107.86000 266 ILE B C 1
ATOM 10319 O O . ILE C 3 266 ? 134.71500 136.90400 145.69000 1.000 107.86000 266 ILE B O 1
ATOM 10335 N N . PHE C 3 267 ? 136.28100 137.90400 144.42100 1.000 105.62000 267 PHE B N 1
ATOM 10336 C CA . PHE C 3 267 ? 137.32500 137.62100 145.37100 1.000 105.62000 267 PHE B CA 1
ATOM 10337 C C . PHE C 3 267 ? 137.04800 138.33200 146.67200 1.000 105.62000 267 PHE B C 1
ATOM 10338 O O . PHE C 3 267 ? 137.17300 137.74300 147.75300 1.000 105.62000 267 PHE B O 1
ATOM 10355 N N . LEU C 3 268 ? 136.55000 139.55800 146.57500 1.000 105.70000 268 LEU B N 1
ATOM 10356 C CA . LEU C 3 268 ? 136.23400 140.29200 147.78300 1.000 105.70000 268 LEU B CA 1
ATOM 10357 C C . LEU C 3 268 ? 135.04000 139.68600 148.48200 1.000 105.70000 268 LEU B C 1
ATOM 10358 O O . LEU C 3 268 ? 134.93500 139.75300 149.71100 1.000 105.70000 268 LEU B O 1
ATOM 10374 N N . ILE C 3 269 ? 134.14800 139.06800 147.71600 1.000 104.77000 269 ILE B N 1
ATOM 10375 C CA . ILE C 3 269 ? 133.03500 138.37400 148.32200 1.000 104.77000 269 ILE B CA 1
ATOM 10376 C C . ILE C 3 269 ? 133.53500 137.15400 149.06600 1.000 104.77000 269 ILE B C 1
ATOM 10377 O O . ILE C 3 269 ? 132.98000 136.78800 150.10400 1.000 104.77000 269 ILE B O 1
ATOM 10393 N N . LEU C 3 270 ? 134.60300 136.53100 148.58500 1.000 103.76000 270 LEU B N 1
ATOM 10394 C CA . LEU C 3 270 ? 135.08700 135.28900 149.15200 1.000 103.76000 270 LEU B CA 1
ATOM 10395 C C . LEU C 3 270 ? 136.10600 135.48500 150.24600 1.000 103.76000 270 LEU B C 1
ATOM 10396 O O . LEU C 3 270 ? 136.31700 134.56800 151.04300 1.000 103.76000 270 LEU B O 1
ATOM 10412 N N . SER C 3 271 ? 136.73300 136.65000 150.30600 1.000 110.72000 271 SER B N 1
ATOM 10413 C CA . SER C 3 271 ? 137.85400 136.83900 151.20400 1.000 110.72000 271 SER B CA 1
ATOM 10414 C C . SER C 3 271 ? 137.43500 136.84000 152.66300 1.000 110.72000 271 SER B C 1
ATOM 10415 O O . SER C 3 271 ? 138.27400 136.61100 153.54000 1.000 110.72000 271 SER B O 1
ATOM 10423 N N . ASN C 3 272 ? 136.15400 137.06500 152.94700 1.000 112.88000 272 ASN B N 1
ATOM 10424 C CA . ASN C 3 272 ? 135.65000 137.14200 154.31200 1.000 112.88000 272 ASN B CA 1
ATOM 10425 C C . ASN C 3 272 ? 135.18300 135.76200 154.76000 1.000 112.88000 272 ASN B C 1
ATOM 10426 O O . ASN C 3 272 ? 134.03800 135.53900 155.14300 1.000 112.88000 272 ASN B O 1
ATOM 10437 N N . THR C 3 273 ? 136.09900 134.80900 154.62700 1.000 108.99000 273 THR B N 1
ATOM 10438 C CA . THR C 3 273 ? 135.78700 133.39700 154.71200 1.000 108.99000 273 THR B CA 1
ATOM 10439 C C . THR C 3 273 ? 137.06800 132.70000 155.15300 1.000 108.99000 273 THR B C 1
ATOM 10440 O O . THR C 3 273 ? 138.12300 133.32600 155.27300 1.000 108.99000 273 THR B O 1
ATOM 10451 N N . ASN C 3 274 ? 136.98200 131.38700 155.37500 1.000 120.25000 274 ASN B N 1
ATOM 10452 C CA . ASN C 3 274 ? 138.16400 130.57900 155.65900 1.000 120.25000 274 ASN B CA 1
ATOM 10453 C C . ASN C 3 274 ? 139.15000 130.48900 154.49900 1.000 120.25000 274 ASN B C 1
ATOM 10454 O O . ASN C 3 274 ? 140.30000 130.09700 154.72900 1.000 120.25000 274 ASN B O 1
ATOM 10465 N N . PHE C 3 275 ? 138.71500 130.84700 153.28400 1.000 110.78000 275 PHE B N 1
ATOM 10466 C CA . PHE C 3 275 ? 139.40900 130.70200 152.00700 1.000 110.78000 275 PHE B CA 1
ATOM 10467 C C . PHE C 3 275 ? 140.90100 130.98500 152.03600 1.000 110.78000 275 PHE B C 1
ATOM 10468 O O . PHE C 3 275 ? 141.73200 130.08700 151.85400 1.000 110.78000 275 PHE B O 1
ATOM 10485 N N . LEU C 3 276 ? 141.24500 132.21100 152.36300 1.000 112.80000 276 LEU B N 1
ATOM 10486 C CA . LEU C 3 276 ? 142.62500 132.64000 152.35400 1.000 112.80000 276 LEU B CA 1
ATOM 10487 C C . LEU C 3 276 ? 143.45200 131.99200 153.43800 1.000 112.80000 276 LEU B C 1
ATOM 10488 O O . LEU C 3 276 ? 144.67100 131.89100 153.27600 1.000 112.80000 276 LEU B O 1
ATOM 10504 N N . GLN C 3 277 ? 142.82200 131.55400 154.52200 1.000 123.82000 277 GLN B N 1
ATOM 10505 C CA . GLN C 3 277 ? 143.49900 130.83200 155.58600 1.000 123.82000 277 GLN B CA 1
ATOM 10506 C C . GLN C 3 277 ? 143.40100 129.32300 155.40500 1.000 123.82000 277 GLN B C 1
ATOM 10507 O O . GLN C 3 277 ? 143.74200 128.57800 156.32700 1.000 123.82000 277 GLN B O 1
ATOM 10521 N N . ILE C 3 278 ? 142.93900 128.85200 154.24400 1.000 120.88000 278 ILE B N 1
ATOM 10522 C CA . ILE C 3 278 ? 142.95700 127.43000 153.92300 1.000 120.88000 278 ILE B CA 1
ATOM 10523 C C . ILE C 3 278 ? 143.63500 127.16400 152.58800 1.000 120.88000 278 ILE B C 1
ATOM 10524 O O . ILE C 3 278 ? 144.19800 126.08400 152.38300 1.000 120.88000 278 ILE B O 1
ATOM 10540 N N . TYR C 3 279 ? 143.61000 128.13700 151.68700 1.000 112.03000 279 TYR B N 1
ATOM 10541 C CA . TYR C 3 279 ? 144.13300 127.98200 150.33500 1.000 112.03000 279 TYR B CA 1
ATOM 10542 C C . TYR C 3 279 ? 144.99000 129.19600 150.01800 1.000 112.03000 279 TYR B C 1
ATOM 10543 O O . TYR C 3 279 ? 144.70500 129.96400 149.09800 1.000 112.03000 279 TYR B O 1
ATOM 10561 N N . PRO C 3 280 ? 146.07400 129.38600 150.76400 1.000 113.94000 280 PRO B N 1
ATOM 10562 C CA . PRO C 3 280 ? 146.68100 130.71400 150.82900 1.000 113.94000 280 PRO B CA 1
ATOM 10563 C C . PRO C 3 280 ? 147.54100 131.06200 149.63800 1.000 113.94000 280 PRO B C 1
ATOM 10564 O O . PRO C 3 280 ? 147.58400 132.23000 149.24500 1.000 113.94000 280 PRO B O 1
ATOM 10575 N N . SER C 3 281 ? 148.25400 130.09500 149.07000 1.000 107.80000 281 SER B N 1
ATOM 10576 C CA . SER C 3 281 ? 149.10200 130.39600 147.92400 1.000 107.80000 281 SER B CA 1
ATOM 10577 C C . SER C 3 281 ? 148.25000 130.77700 146.73500 1.000 107.80000 281 SER B C 1
ATOM 10578 O O . SER C 3 281 ? 148.53300 131.75400 146.03000 1.000 107.80000 281 SER B O 1
ATOM 10586 N N . LEU C 3 282 ? 147.21500 129.98100 146.51000 1.000 103.88000 282 LEU B N 1
ATOM 10587 C CA . LEU C 3 282 ? 146.16100 130.28400 145.56100 1.000 103.88000 282 LEU B CA 1
ATOM 10588 C C . LEU C 3 282 ? 145.59800 131.67600 145.77700 1.000 103.88000 282 LEU B C 1
ATOM 10589 O O . LEU C 3 282 ? 145.42000 132.45300 144.83000 1.000 103.88000 282 LEU B O 1
ATOM 10605 N N . GLY C 3 283 ? 145.32800 132.00800 147.03000 1.000 108.92000 283 GLY B N 1
ATOM 10606 C CA . GLY C 3 283 ? 144.77400 133.30800 147.33300 1.000 108.92000 283 GLY B CA 1
ATOM 10607 C C . GLY C 3 283 ? 145.75100 134.42700 147.05100 1.000 108.92000 283 GLY B C 1
ATOM 10608 O O . GLY C 3 283 ? 145.36600 135.51400 146.62500 1.000 108.92000 283 GLY B O 1
ATOM 10612 N N . ASN C 3 284 ? 147.03100 134.16400 147.23800 1.000 117.22000 284 ASN B N 1
ATOM 10613 C CA . ASN C 3 284 ? 148.01900 135.18600 146.95800 1.000 117.22000 284 ASN B CA 1
ATOM 10614 C C . ASN C 3 284 ? 148.15400 135.40700 145.46100 1.000 117.22000 284 ASN B C 1
ATOM 10615 O O . ASN C 3 284 ? 148.24500 136.54900 144.99500 1.000 117.22000 284 ASN B O 1
ATOM 10626 N N . ASN C 3 285 ? 148.09900 134.32900 144.68900 1.000 118.86000 285 ASN B N 1
ATOM 10627 C CA . ASN C 3 285 ? 148.26400 134.45300 143.24800 1.000 118.86000 285 ASN B CA 1
ATOM 10628 C C . ASN C 3 285 ? 147.07500 135.17400 142.63100 1.000 118.86000 285 ASN B C 1
ATOM 10629 O O . ASN C 3 285 ? 147.22700 136.12400 141.84700 1.000 118.86000 285 ASN B O 1
ATOM 10640 N N . ILE C 3 286 ? 145.87400 134.72900 142.98400 1.000 109.94000 286 ILE B N 1
ATOM 10641 C CA . ILE C 3 286 ? 144.65900 135.37000 142.50200 1.000 109.94000 286 ILE B CA 1
ATOM 10642 C C . ILE C 3 286 ? 144.56400 136.79900 143.00800 1.000 109.94000 286 ILE B C 1
ATOM 10643 O O . ILE C 3 286 ? 144.02400 137.67400 142.32100 1.000 109.94000 286 ILE B O 1
ATOM 10659 N N . LEU C 3 287 ? 145.11700 137.07700 144.18500 1.000 114.06000 287 LEU B N 1
ATOM 10660 C CA . LEU C 3 287 ? 145.17100 138.44600 144.66100 1.000 114.06000 287 LEU B CA 1
ATOM 10661 C C . LEU C 3 287 ? 146.06100 139.29300 143.77500 1.000 114.06000 287 LEU B C 1
ATOM 10662 O O . LEU C 3 287 ? 145.75300 140.46000 143.50900 1.000 114.06000 287 LEU B O 1
ATOM 10678 N N . VAL C 3 288 ? 147.17200 138.72400 143.31600 1.000 116.29000 288 VAL B N 1
ATOM 10679 C CA . VAL C 3 288 ? 148.07200 139.46600 142.44200 1.000 116.29000 288 VAL B CA 1
ATOM 10680 C C . VAL C 3 288 ? 147.36100 139.79700 141.14600 1.000 116.29000 288 VAL B C 1
ATOM 10681 O O . VAL C 3 288 ? 147.47400 140.91100 140.60800 1.000 116.29000 288 VAL B O 1
ATOM 10694 N N . HIS C 3 289 ? 146.60300 138.83200 140.64100 1.000 115.10000 289 HIS B N 1
ATOM 10695 C CA . HIS C 3 289 ? 145.83500 139.05300 139.42600 1.000 115.10000 289 HIS B CA 1
ATOM 10696 C C . HIS C 3 289 ? 144.81100 140.15400 139.62700 1.000 115.10000 289 HIS B C 1
ATOM 10697 O O . HIS C 3 289 ? 144.63900 141.02600 138.76700 1.000 115.10000 289 HIS B O 1
ATOM 10711 N N . CYS C 3 290 ? 144.17000 140.16900 140.78700 1.000 113.92000 290 CYS B N 1
ATOM 10712 C CA . CYS C 3 290 ? 143.16900 141.19100 141.04200 1.000 113.92000 290 CYS B CA 1
ATOM 10713 C C . CYS C 3 290 ? 143.80800 142.55900 141.20100 1.000 113.92000 290 CYS B C 1
ATOM 10714 O O . CYS C 3 290 ? 143.20700 143.57300 140.83900 1.000 113.92000 290 CYS B O 1
ATOM 10722 N N . ILE C 3 291 ? 145.03500 142.60700 141.70900 1.000 110.39000 291 ILE B N 1
ATOM 10723 C CA . ILE C 3 291 ? 145.74200 143.87800 141.81100 1.000 110.39000 291 ILE B CA 1
ATOM 10724 C C . ILE C 3 291 ? 146.02600 144.41300 140.42600 1.000 110.39000 291 ILE B C 1
ATOM 10725 O O . ILE C 3 291 ? 145.93500 145.62400 140.16700 1.000 110.39000 291 ILE B O 1
ATOM 10741 N N . HIS C 3 292 ? 146.44600 143.52200 139.54000 1.000 120.70000 292 HIS B N 1
ATOM 10742 C CA . HIS C 3 292 ? 146.70000 143.92200 138.16900 1.000 120.70000 292 HIS B CA 1
ATOM 10743 C C . HIS C 3 292 ? 145.43400 144.45200 137.52200 1.000 120.70000 292 HIS B C 1
ATOM 10744 O O . HIS C 3 292 ? 145.46100 145.47400 136.82900 1.000 120.70000 292 HIS B O 1
ATOM 10758 N N . LEU C 3 293 ? 144.30400 143.81200 137.80400 1.000 109.44000 293 LEU B N 1
ATOM 10759 C CA . LEU C 3 293 ? 143.03900 144.31300 137.28500 1.000 109.44000 293 LEU B CA 1
ATOM 10760 C C . LEU C 3 293 ? 142.66600 145.64600 137.89100 1.000 109.44000 293 LEU B C 1
ATOM 10761 O O . LEU C 3 293 ? 141.99400 146.45300 137.24500 1.000 109.44000 293 LEU B O 1
ATOM 10777 N N . ALA C 3 294 ? 143.07200 145.88600 139.12500 1.000 112.03000 294 ALA B N 1
ATOM 10778 C CA . ALA C 3 294 ? 142.73100 147.14100 139.76400 1.000 112.03000 294 ALA B CA 1
ATOM 10779 C C . ALA C 3 294 ? 143.47000 148.27300 139.10100 1.000 112.03000 294 ALA B C 1
ATOM 10780 O O . ALA C 3 294 ? 142.87600 149.27900 138.70400 1.000 112.03000 294 ALA B O 1
ATOM 10787 N N . LYS C 3 295 ? 144.76800 148.10200 138.93500 1.000 119.42000 295 LYS B N 1
ATOM 10788 C CA . LYS C 3 295 ? 145.54100 149.16600 138.33100 1.000 119.42000 295 LYS B CA 1
ATOM 10789 C C . LYS C 3 295 ? 145.26100 149.29300 136.84300 1.000 119.42000 295 LYS B C 1
ATOM 10790 O O . LYS C 3 295 ? 145.54900 150.34400 136.26400 1.000 119.42000 295 LYS B O 1
ATOM 10809 N N . VAL C 3 296 ? 144.73300 148.24300 136.21200 1.000 117.40000 296 VAL B N 1
ATOM 10810 C CA . VAL C 3 296 ? 144.24900 148.35600 134.84000 1.000 117.40000 296 VAL B CA 1
ATOM 10811 C C . VAL C 3 296 ? 143.15300 149.40400 134.76300 1.000 117.40000 296 VAL B C 1
ATOM 10812 O O . VAL C 3 296 ? 143.27400 150.41800 134.06800 1.000 117.40000 296 VAL B O 1
ATOM 10825 N N . LEU C 3 297 ? 142.07200 149.16700 135.47900 1.000 102.14000 297 LEU B N 1
ATOM 10826 C CA . LEU C 3 297 ? 140.82000 149.84500 135.22700 1.000 102.14000 297 LEU B CA 1
ATOM 10827 C C . LEU C 3 297 ? 140.76000 151.24600 135.78200 1.000 102.14000 297 LEU B C 1
ATOM 10828 O O . LEU C 3 297 ? 139.71300 151.88300 135.64800 1.000 102.14000 297 LEU B O 1
ATOM 10844 N N . GLY C 3 298 ? 141.82400 151.74800 136.39400 1.000 117.89000 298 GLY B N 1
ATOM 10845 C CA . GLY C 3 298 ? 141.82000 153.12100 136.84200 1.000 117.89000 298 GLY B CA 1
ATOM 10846 C C . GLY C 3 298 ? 140.85900 153.39000 137.96900 1.000 117.89000 298 GLY B C 1
ATOM 10847 O O . GLY C 3 298 ? 140.36800 154.51300 138.10600 1.000 117.89000 298 GLY B O 1
ATOM 10851 N N . ILE C 3 299 ? 140.59800 152.38500 138.80800 1.000 112.86000 299 ILE B N 1
ATOM 10852 C CA . ILE C 3 299 ? 139.68500 152.54600 139.94000 1.000 112.86000 299 ILE B CA 1
ATOM 10853 C C . ILE C 3 299 ? 140.24500 153.40700 141.05600 1.000 112.86000 299 ILE B C 1
ATOM 10854 O O . ILE C 3 299 ? 139.54600 153.64900 142.04400 1.000 112.86000 299 ILE B O 1
ATOM 10870 N N . LYS C 3 300 ? 141.47800 153.88100 140.93500 1.000 114.98000 300 LYS B N 1
ATOM 10871 C CA . LYS C 3 300 ? 141.92300 155.03600 141.68600 1.000 114.98000 300 LYS B CA 1
ATOM 10872 C C . LYS C 3 300 ? 141.22400 156.32400 141.28600 1.000 114.98000 300 LYS B C 1
ATOM 10873 O O . LYS C 3 300 ? 141.33800 157.31000 142.01900 1.000 114.98000 300 LYS B O 1
ATOM 10892 N N . ASP C 3 301 ? 140.50800 156.34700 140.16400 1.000 123.41000 301 ASP B N 1
ATOM 10893 C CA . ASP C 3 301 ? 139.74900 157.51000 139.71900 1.000 123.41000 301 ASP B CA 1
ATOM 10894 C C . ASP C 3 301 ? 138.31400 157.49300 140.22900 1.000 123.41000 301 ASP B C 1
ATOM 10895 O O . ASP C 3 301 ? 137.35200 157.68900 139.49200 1.000 123.41000 301 ASP B O 1
ATOM 10904 N N . PHE C 3 302 ? 138.18500 157.24400 141.52200 1.000 117.05000 302 PHE B N 1
ATOM 10905 C CA . PHE C 3 302 ? 137.05000 157.69700 142.31300 1.000 117.05000 302 PHE B CA 1
ATOM 10906 C C . PHE C 3 302 ? 137.13700 159.17200 142.68200 1.000 117.05000 302 PHE B C 1
ATOM 10907 O O . PHE C 3 302 ? 136.23900 159.67300 143.36400 1.000 117.05000 302 PHE B O 1
ATOM 10924 N N . LYS C 3 303 ? 138.20400 159.86300 142.28700 1.000 128.56000 303 LYS B N 1
ATOM 10925 C CA . LYS C 3 303 ? 138.39800 161.26200 142.62400 1.000 128.56000 303 LYS B CA 1
ATOM 10926 C C . LYS C 3 303 ? 137.29200 162.05700 141.96300 1.000 128.56000 303 LYS B C 1
ATOM 10927 O O . LYS C 3 303 ? 137.29000 162.27800 140.75200 1.000 128.56000 303 LYS B O 1
ATOM 10946 N N . LEU C 3 304 ? 136.34600 162.47700 142.77700 1.000 135.08000 304 LEU B N 1
ATOM 10947 C CA . LEU C 3 304 ? 135.06700 162.94000 142.28200 1.000 135.08000 304 LEU B CA 1
ATOM 10948 C C . LEU C 3 304 ? 135.21100 164.29200 141.61100 1.000 135.08000 304 LEU B C 1
ATOM 10949 O O . LEU C 3 304 ? 135.96500 165.14900 142.08200 1.000 135.08000 304 LEU B O 1
ATOM 10965 N N . LYS C 3 305 ? 134.48300 164.47200 140.51800 1.000 140.61000 305 LYS B N 1
ATOM 10966 C CA . LYS C 3 305 ? 134.54900 165.65500 139.68100 1.000 140.61000 305 LYS B CA 1
ATOM 10967 C C . LYS C 3 305 ? 133.23100 166.40400 139.70000 1.000 140.61000 305 LYS B C 1
ATOM 10968 O O . LYS C 3 305 ? 132.20900 165.93700 140.20400 1.000 140.61000 305 LYS B O 1
ATOM 10987 N N . ILE C 3 306 ? 133.27600 167.58000 139.11000 1.000 141.47000 306 ILE B N 1
ATOM 10988 C CA . ILE C 3 306 ? 132.14700 168.48300 139.10600 1.000 141.47000 306 ILE B CA 1
ATOM 10989 C C . ILE C 3 306 ? 131.09900 168.02000 138.10000 1.000 141.47000 306 ILE B C 1
ATOM 10990 O O . ILE C 3 306 ? 131.41200 167.54000 137.00900 1.000 141.47000 306 ILE B O 1
ATOM 11006 N N . ASN C 3 307 ? 129.83600 168.22300 138.49000 1.000 142.23000 307 ASN B N 1
ATOM 11007 C CA . ASN C 3 307 ? 128.60500 168.01400 137.70500 1.000 142.23000 307 ASN B CA 1
ATOM 11008 C C . ASN C 3 307 ? 128.60600 166.68900 136.95700 1.000 142.23000 307 ASN B C 1
ATOM 11009 O O . ASN C 3 307 ? 128.42200 166.62600 135.74100 1.000 142.23000 307 ASN B O 1
ATOM 11020 N N . ASP C 3 308 ? 128.81000 165.62400 137.71700 1.000 145.43000 308 ASP B N 1
ATOM 11021 C CA . ASP C 3 308 ? 128.59600 164.26400 137.26000 1.000 145.43000 308 ASP B CA 1
ATOM 11022 C C . ASP C 3 308 ? 127.20100 163.81500 137.67000 1.000 145.43000 308 ASP B C 1
ATOM 11023 O O . ASP C 3 308 ? 126.52500 164.49400 138.44600 1.000 145.43000 308 ASP B O 1
ATOM 11032 N N . SER C 3 309 ? 126.77700 162.66700 137.15000 1.000 134.43000 309 SER B N 1
ATOM 11033 C CA . SER C 3 309 ? 125.45400 162.14400 137.44400 1.000 134.43000 309 SER B CA 1
ATOM 11034 C C . SER C 3 309 ? 125.46900 161.35500 138.74600 1.000 134.43000 309 SER B C 1
ATOM 11035 O O . SER C 3 309 ? 126.51900 160.96900 139.26500 1.000 134.43000 309 SER B O 1
ATOM 11043 N N . GLY C 3 310 ? 124.27000 161.12000 139.27700 1.000 130.39000 310 GLY B N 1
ATOM 11044 C CA . GLY C 3 310 ? 124.14800 160.30200 140.46800 1.000 130.39000 310 GLY B CA 1
ATOM 11045 C C . GLY C 3 310 ? 124.62500 158.88800 140.22200 1.000 130.39000 310 GLY B C 1
ATOM 11046 O O . GLY C 3 310 ? 125.25000 158.27000 141.08700 1.000 130.39000 310 GLY B O 1
ATOM 11050 N N . SER C 3 311 ? 124.36000 158.37500 139.02600 1.000 130.32000 311 SER B N 1
ATOM 11051 C CA . SER C 3 311 ? 124.89400 157.08600 138.62400 1.000 130.32000 311 SER B CA 1
ATOM 11052 C C . SER C 3 311 ? 126.40600 157.11100 138.61500 1.000 130.32000 311 SER B C 1
ATOM 11053 O O . SER C 3 311 ? 127.06200 156.17200 139.07900 1.000 130.32000 311 SER B O 1
ATOM 11061 N N . THR C 3 312 ? 126.97000 158.19000 138.09300 1.000 128.37000 312 THR B N 1
ATOM 11062 C CA . THR C 3 312 ? 128.41200 158.33200 138.05300 1.000 128.37000 312 THR B CA 1
ATOM 11063 C C . THR C 3 312 ? 128.97600 158.42100 139.45900 1.000 128.37000 312 THR B C 1
ATOM 11064 O O . THR C 3 312 ? 130.03800 157.85400 139.75600 1.000 128.37000 312 THR B O 1
ATOM 11075 N N . ARG C 3 313 ? 128.24900 159.10300 140.34400 1.000 133.51000 313 ARG B N 1
ATOM 11076 C CA . ARG C 3 313 ? 128.65200 159.19400 141.73800 1.000 133.51000 313 ARG B CA 1
ATOM 11077 C C . ARG C 3 313 ? 128.67500 157.82400 142.37500 1.000 133.51000 313 ARG B C 1
ATOM 11078 O O . ARG C 3 313 ? 129.61000 157.47900 143.10200 1.000 133.51000 313 ARG B O 1
ATOM 11099 N N . LEU C 3 314 ? 127.67200 157.01800 142.07400 1.000 124.78000 314 LEU B N 1
ATOM 11100 C CA . LEU C 3 314 ? 127.58300 155.70200 142.67600 1.000 124.78000 314 LEU B CA 1
ATOM 11101 C C . LEU C 3 314 ? 128.66900 154.79500 142.14300 1.000 124.78000 314 LEU B C 1
ATOM 11102 O O . LEU C 3 314 ? 129.21000 153.95900 142.87400 1.000 124.78000 314 LEU B O 1
ATOM 11118 N N . GLN C 3 315 ? 128.99700 154.95800 140.86800 1.000 123.25000 315 GLN B N 1
ATOM 11119 C CA . GLN C 3 315 ? 130.08400 154.20500 140.27000 1.000 123.25000 315 GLN B CA 1
ATOM 11120 C C . GLN C 3 315 ? 131.39500 154.51300 140.96500 1.000 123.25000 315 GLN B C 1
ATOM 11121 O O . GLN C 3 315 ? 132.14200 153.60500 141.36100 1.000 123.25000 315 GLN B O 1
ATOM 11135 N N . LYS C 3 316 ? 131.67800 155.79900 141.13500 1.000 125.65000 316 LYS B N 1
ATOM 11136 C CA . LYS C 3 316 ? 132.91200 156.19300 141.79200 1.000 125.65000 316 LYS B CA 1
ATOM 11137 C C . LYS C 3 316 ? 132.93200 155.74800 143.24300 1.000 125.65000 316 LYS B C 1
ATOM 11138 O O . LYS C 3 316 ? 133.98500 155.35900 143.76200 1.000 125.65000 316 LYS B O 1
ATOM 11157 N N . LEU C 3 317 ? 131.77400 155.75300 143.88900 1.000 109.59000 317 LEU B N 1
ATOM 11158 C CA . LEU C 3 317 ? 131.67400 155.27000 145.25400 1.000 109.59000 317 LEU B CA 1
ATOM 11159 C C . LEU C 3 317 ? 132.01100 153.79700 145.32800 1.000 109.59000 317 LEU B C 1
ATOM 11160 O O . LEU C 3 317 ? 132.68800 153.34600 146.26000 1.000 109.59000 317 LEU B O 1
ATOM 11176 N N . SER C 3 318 ? 131.51100 153.03500 144.36400 1.000 111.87000 318 SER B N 1
ATOM 11177 C CA . SER C 3 318 ? 131.77400 151.61100 144.32900 1.000 111.87000 318 SER B CA 1
ATOM 11178 C C . SER C 3 318 ? 133.25300 151.34700 144.18300 1.000 111.87000 318 SER B C 1
ATOM 11179 O O . SER C 3 318 ? 133.82100 150.51400 144.90200 1.000 111.87000 318 SER B O 1
ATOM 11187 N N . MET C 3 319 ? 133.89000 152.08500 143.27700 1.000 115.44000 319 MET B N 1
ATOM 11188 C CA . MET C 3 319 ? 135.33100 151.98000 143.10300 1.000 115.44000 319 MET B CA 1
ATOM 11189 C C . MET C 3 319 ? 136.06400 152.31400 144.38700 1.000 115.44000 319 MET B C 1
ATOM 11190 O O . MET C 3 319 ? 137.04600 151.65900 144.74400 1.000 115.44000 319 MET B O 1
ATOM 11204 N N . HIS C 3 320 ? 135.57000 153.31100 145.10600 1.000 111.20000 320 HIS B N 1
ATOM 11205 C CA . HIS C 3 320 ? 136.22300 153.76500 146.32500 1.000 111.20000 320 HIS B CA 1
ATOM 11206 C C . HIS C 3 320 ? 136.17400 152.69200 147.40000 1.000 111.20000 320 HIS B C 1
ATOM 11207 O O . HIS C 3 320 ? 137.18900 152.38200 148.05200 1.000 111.20000 320 HIS B O 1
ATOM 11221 N N . ASN C 3 321 ? 134.99600 152.09700 147.56700 1.000 107.09000 321 ASN B N 1
ATOM 11222 C CA . ASN C 3 321 ? 134.82100 151.01900 148.52600 1.000 107.09000 321 ASN B CA 1
ATOM 11223 C C . ASN C 3 321 ? 135.70900 149.84400 148.17600 1.000 107.09000 321 ASN B C 1
ATOM 11224 O O . ASN C 3 321 ? 136.35300 149.24700 149.05600 1.000 107.09000 321 ASN B O 1
ATOM 11235 N N . ILE C 3 322 ? 135.79300 149.54500 146.88200 1.000 103.93000 322 ILE B N 1
ATOM 11236 C CA . ILE C 3 322 ? 136.59300 148.42700 146.40900 1.000 103.93000 322 ILE B CA 1
ATOM 11237 C C . ILE C 3 322 ? 138.04400 148.66700 146.74100 1.000 103.93000 322 ILE B C 1
ATOM 11238 O O . ILE C 3 322 ? 138.74600 147.77600 147.23000 1.000 103.93000 322 ILE B O 1
ATOM 11254 N N . TRP C 3 323 ? 138.50000 149.87800 146.44700 1.000 106.76000 323 TRP B N 1
ATOM 11255 C CA . TRP C 3 323 ? 139.89200 150.24200 146.60100 1.000 106.76000 323 TRP B CA 1
ATOM 11256 C C . TRP C 3 323 ? 140.33100 150.06800 148.03100 1.000 106.76000 323 TRP B C 1
ATOM 11257 O O . TRP C 3 323 ? 141.34400 149.41900 148.31500 1.000 106.76000 323 TRP B O 1
ATOM 11278 N N . PHE C 3 324 ? 139.54800 150.60400 148.94800 1.000 110.05000 324 PHE B N 1
ATOM 11279 C CA . PHE C 3 324 ? 140.00800 150.57900 150.32000 1.000 110.05000 324 PHE B CA 1
ATOM 11280 C C . PHE C 3 324 ? 139.88500 149.19500 150.93100 1.000 110.05000 324 PHE B C 1
ATOM 11281 O O . PHE C 3 324 ? 140.75100 148.80200 151.72400 1.000 110.05000 324 PHE B O 1
ATOM 11298 N N . ARG C 3 325 ? 138.88900 148.40900 150.51900 1.000 107.30000 325 ARG B N 1
ATOM 11299 C CA . ARG C 3 325 ? 138.83000 147.03300 150.99400 1.000 107.30000 325 ARG B CA 1
ATOM 11300 C C . ARG C 3 325 ? 140.01900 146.24100 150.48400 1.000 107.30000 325 ARG B C 1
ATOM 11301 O O . ARG C 3 325 ? 140.58700 145.39600 151.19600 1.000 107.30000 325 ARG B O 1
ATOM 11322 N N . LEU C 3 326 ? 140.43500 146.53400 149.26400 1.000 106.04000 326 LEU B N 1
ATOM 11323 C CA . LEU C 3 326 ? 141.52000 145.78000 148.68100 1.000 106.04000 326 LEU B CA 1
ATOM 11324 C C . LEU C 3 326 ? 142.83500 146.15900 149.31000 1.000 106.04000 326 LEU B C 1
ATOM 11325 O O . LEU C 3 326 ? 143.71500 145.31300 149.48800 1.000 106.04000 326 LEU B O 1
ATOM 11341 N N . SER C 3 327 ? 142.98200 147.42600 149.65500 1.000 107.72000 327 SER B N 1
ATOM 11342 C CA . SER C 3 327 ? 144.15800 147.83000 150.39700 1.000 107.72000 327 SER B CA 1
ATOM 11343 C C . SER C 3 327 ? 144.19700 147.16300 151.75500 1.000 107.72000 327 SER B C 1
ATOM 11344 O O . SER C 3 327 ? 145.27800 146.78300 152.22800 1.000 107.72000 327 SER B O 1
ATOM 11352 N N . THR C 3 328 ? 143.02400 146.95900 152.35300 1.000 109.76000 328 THR B N 1
ATOM 11353 C CA . THR C 3 328 ? 142.94500 146.28600 153.63900 1.000 109.76000 328 THR B CA 1
ATOM 11354 C C . THR C 3 328 ? 143.49200 144.87800 153.55000 1.000 109.76000 328 THR B C 1
ATOM 11355 O O . THR C 3 328 ? 144.37600 144.48800 154.32100 1.000 109.76000 328 THR B O 1
ATOM 11366 N N . VAL C 3 329 ? 142.98100 144.10200 152.60500 1.000 102.15000 329 VAL B N 1
ATOM 11367 C CA . VAL C 3 329 ? 143.40800 142.71200 152.53300 1.000 102.15000 329 VAL B CA 1
ATOM 11368 C C . VAL C 3 329 ? 144.84400 142.62000 152.06000 1.000 102.15000 329 VAL B C 1
ATOM 11369 O O . VAL C 3 329 ? 145.59700 141.74500 152.50300 1.000 102.15000 329 VAL B O 1
ATOM 11382 N N . ASP C 3 330 ? 145.25300 143.52100 151.17000 1.000 116.70000 330 ASP B N 1
ATOM 11383 C CA . ASP C 3 330 ? 146.59600 143.44800 150.63600 1.000 116.70000 330 ASP B CA 1
ATOM 11384 C C . ASP C 3 330 ? 147.61900 143.75100 151.70100 1.000 116.70000 330 ASP B C 1
ATOM 11385 O O . ASP C 3 330 ? 148.72300 143.20700 151.66000 1.000 116.70000 330 ASP B O 1
ATOM 11394 N N . TYR C 3 331 ? 147.27400 144.59300 152.66700 1.000 117.33000 331 TYR B N 1
ATOM 11395 C CA . TYR C 3 331 ? 148.10400 144.64800 153.85700 1.000 117.33000 331 TYR B CA 1
ATOM 11396 C C . TYR C 3 331 ? 147.99300 143.35200 154.62900 1.000 117.33000 331 TYR B C 1
ATOM 11397 O O . TYR C 3 331 ? 149.00400 142.71600 154.94200 1.000 117.33000 331 TYR B O 1
ATOM 11415 N N . MET C 3 332 ? 146.76900 142.93000 154.90600 1.000 119.18000 332 MET B N 1
ATOM 11416 C CA . MET C 3 332 ? 146.54000 141.91300 155.91700 1.000 119.18000 332 MET B CA 1
ATOM 11417 C C . MET C 3 332 ? 147.05400 140.53900 155.53100 1.000 119.18000 332 MET B C 1
ATOM 11418 O O . MET C 3 332 ? 147.17200 139.68400 156.41300 1.000 119.18000 332 MET B O 1
ATOM 11432 N N . ARG C 3 333 ? 147.37100 140.31500 154.26300 1.000 118.76000 333 ARG B N 1
ATOM 11433 C CA . ARG C 3 333 ? 147.73900 139.02000 153.72400 1.000 118.76000 333 ARG B CA 1
ATOM 11434 C C . ARG C 3 333 ? 149.03200 139.16500 152.96200 1.000 118.76000 333 ARG B C 1
ATOM 11435 O O . ARG C 3 333 ? 149.18600 138.70200 151.83400 1.000 118.76000 333 ARG B O 1
ATOM 11456 N N . SER C 3 334 ? 149.98900 139.82200 153.61200 1.000 123.64000 334 SER B N 1
ATOM 11457 C CA . SER C 3 334 ? 151.22600 140.27500 152.99300 1.000 123.64000 334 SER B CA 1
ATOM 11458 C C . SER C 3 334 ? 152.42700 139.53900 153.54500 1.000 123.64000 334 SER B C 1
ATOM 11459 O O . SER C 3 334 ? 153.45200 140.15100 153.85600 1.000 123.64000 334 SER B O 1
ATOM 11467 N N . SER C 3 335 ? 152.29600 138.23000 153.68000 1.000 137.65000 335 SER B N 1
ATOM 11468 C CA . SER C 3 335 ? 153.38400 137.39900 154.12200 1.000 137.65000 335 SER B CA 1
ATOM 11469 C C . SER C 3 335 ? 154.51900 137.47000 153.10700 1.000 137.65000 335 SER B C 1
ATOM 11470 O O . SER C 3 335 ? 154.29700 137.83200 151.95500 1.000 137.65000 335 SER B O 1
ATOM 11478 N N . PRO C 3 336 ? 155.74500 137.08200 153.48200 1.000 144.49000 336 PRO B N 1
ATOM 11479 C CA . PRO C 3 336 ? 156.85900 137.15600 152.52100 1.000 144.49000 336 PRO B CA 1
ATOM 11480 C C . PRO C 3 336 ? 156.74400 136.20700 151.34700 1.000 144.49000 336 PRO B C 1
ATOM 11481 O O . PRO C 3 336 ? 157.52800 136.33200 150.40100 1.000 144.49000 336 PRO B O 1
ATOM 11492 N N . ASN C 3 337 ? 155.80300 135.26600 151.37400 1.000 135.10000 337 ASN B N 1
ATOM 11493 C CA . ASN C 3 337 ? 155.42400 134.51700 150.18600 1.000 135.10000 337 ASN B CA 1
ATOM 11494 C C . ASN C 3 337 ? 154.86900 135.41500 149.08500 1.000 135.10000 337 ASN B C 1
ATOM 11495 O O . ASN C 3 337 ? 154.87300 135.01300 147.91900 1.000 135.10000 337 ASN B O 1
ATOM 11506 N N . LYS C 3 338 ? 154.36300 136.59700 149.43400 1.000 126.37000 338 LYS B N 1
ATOM 11507 C CA . LYS C 3 338 ? 154.03100 137.65600 148.49700 1.000 126.37000 338 LYS B CA 1
ATOM 11508 C C . LYS C 3 338 ? 154.96900 138.82400 148.74400 1.000 126.37000 338 LYS B C 1
ATOM 11509 O O . LYS C 3 338 ? 155.38900 139.06000 149.87800 1.000 126.37000 338 LYS B O 1
ATOM 11528 N N . ILE C 3 339 ? 155.32100 139.52700 147.67400 1.000 124.23000 339 ILE B N 1
ATOM 11529 C CA . ILE C 3 339 ? 156.11800 140.74400 147.76500 1.000 124.23000 339 ILE B CA 1
ATOM 11530 C C . ILE C 3 339 ? 155.43300 141.88900 147.03400 1.000 124.23000 339 ILE B C 1
ATOM 11531 O O . ILE C 3 339 ? 155.61500 143.05600 147.39300 1.000 124.23000 339 ILE B O 1
ATOM 11547 N N . ILE C 3 340 ? 154.63400 141.57700 146.02100 1.000 124.78000 340 ILE B N 1
ATOM 11548 C CA . ILE C 3 340 ? 153.87800 142.61400 145.34500 1.000 124.78000 340 ILE B CA 1
ATOM 11549 C C . ILE C 3 340 ? 152.77300 143.07800 146.27000 1.000 124.78000 340 ILE B C 1
ATOM 11550 O O . ILE C 3 340 ? 152.16900 142.27800 146.99400 1.000 124.78000 340 ILE B O 1
ATOM 11566 N N . ALA C 3 341 ? 152.49300 144.37200 146.24600 1.000 120.12000 341 ALA B N 1
ATOM 11567 C CA . ALA C 3 341 ? 151.38000 144.87100 147.02300 1.000 120.12000 341 ALA B CA 1
ATOM 11568 C C . ALA C 3 341 ? 150.97300 146.23200 146.49900 1.000 120.12000 341 ALA B C 1
ATOM 11569 O O . ALA C 3 341 ? 151.63500 146.81700 145.64000 1.000 120.12000 341 ALA B O 1
ATOM 11576 N N . LEU C 3 342 ? 149.86500 146.71400 147.05100 1.000 108.55000 342 LEU B N 1
ATOM 11577 C CA . LEU C 3 342 ? 149.19700 147.93300 146.64100 1.000 108.55000 342 LEU B CA 1
ATOM 11578 C C . LEU C 3 342 ? 148.99600 148.91400 147.78600 1.000 108.55000 342 LEU B C 1
ATOM 11579 O O . LEU C 3 342 ? 148.70200 150.08700 147.53600 1.000 108.55000 342 LEU B O 1
ATOM 11595 N N . HIS C 3 343 ? 149.15100 148.47900 149.03200 1.000 117.29000 343 HIS B N 1
ATOM 11596 C CA . HIS C 3 343 ? 148.89800 149.31900 150.18600 1.000 117.29000 343 HIS B CA 1
ATOM 11597 C C . HIS C 3 343 ? 149.85500 150.49500 150.30400 1.000 117.29000 343 HIS B C 1
ATOM 11598 O O . HIS C 3 343 ? 149.55200 151.45300 151.02100 1.000 117.29000 343 HIS B O 1
ATOM 11612 N N . THR C 3 344 ? 150.98100 150.47000 149.60500 1.000 109.78000 344 THR B N 1
ATOM 11613 C CA . THR C 3 344 ? 151.84200 151.63000 149.52500 1.000 109.78000 344 THR B CA 1
ATOM 11614 C C . THR C 3 344 ? 151.25100 152.75000 148.70400 1.000 109.78000 344 THR B C 1
ATOM 11615 O O . THR C 3 344 ? 151.66700 153.89800 148.87100 1.000 109.78000 344 THR B O 1
ATOM 11626 N N . ASP C 3 345 ? 150.29200 152.45700 147.83800 1.000 124.84000 345 ASP B N 1
ATOM 11627 C CA . ASP C 3 345 ? 149.73800 153.47900 146.97700 1.000 124.84000 345 ASP B CA 1
ATOM 11628 C C . ASP C 3 345 ? 148.79500 154.39600 147.72700 1.000 124.84000 345 ASP B C 1
ATOM 11629 O O . ASP C 3 345 ? 148.53800 155.51100 147.26700 1.000 124.84000 345 ASP B O 1
ATOM 11638 N N . ASN C 3 346 ? 148.27600 153.95300 148.86400 1.000 121.73000 346 ASN B N 1
ATOM 11639 C CA . ASN C 3 346 ? 147.60400 154.84400 149.79200 1.000 121.73000 346 ASN B CA 1
ATOM 11640 C C . ASN C 3 346 ? 148.68400 155.54100 150.60600 1.000 121.73000 346 ASN B C 1
ATOM 11641 O O . ASN C 3 346 ? 149.88000 155.36000 150.36800 1.000 121.73000 346 ASN B O 1
ATOM 11652 N N . SER C 3 347 ? 148.26900 156.35500 151.56700 1.000 120.18000 347 SER B N 1
ATOM 11653 C CA . SER C 3 347 ? 149.18300 157.06100 152.44300 1.000 120.18000 347 SER B CA 1
ATOM 11654 C C . SER C 3 347 ? 148.66700 156.95900 153.85800 1.000 120.18000 347 SER B C 1
ATOM 11655 O O . SER C 3 347 ? 147.47000 156.80000 154.10400 1.000 120.18000 347 SER B O 1
ATOM 11663 N N . SER C 3 348 ? 149.59900 157.07100 154.78400 1.000 134.82000 348 SER B N 1
ATOM 11664 C CA . SER C 3 348 ? 149.27300 157.05200 156.19200 1.000 134.82000 348 SER B CA 1
ATOM 11665 C C . SER C 3 348 ? 148.44200 158.27100 156.54100 1.000 134.82000 348 SER B C 1
ATOM 11666 O O . SER C 3 348 ? 148.62100 159.34900 155.97000 1.000 134.82000 348 SER B O 1
ATOM 11674 N N . ALA C 3 349 ? 147.53200 158.08800 157.48600 1.000 139.34000 349 ALA B N 1
ATOM 11675 C CA . ALA C 3 349 ? 146.69500 159.15800 158.00100 1.000 139.34000 349 ALA B CA 1
ATOM 11676 C C . ALA C 3 349 ? 147.34100 159.89200 159.16100 1.000 139.34000 349 ALA B C 1
ATOM 11677 O O . ALA C 3 349 ? 146.66300 160.65500 159.85300 1.000 139.34000 349 ALA B O 1
ATOM 11684 N N . LEU C 3 350 ? 148.63800 159.69800 159.36800 1.000 149.26000 350 LEU B N 1
ATOM 11685 C CA . LEU C 3 350 ? 149.25600 160.02200 160.63900 1.000 149.26000 350 LEU B CA 1
ATOM 11686 C C . LEU C 3 350 ? 149.63300 161.48900 160.75000 1.000 149.26000 350 LEU B C 1
ATOM 11687 O O . LEU C 3 350 ? 149.73000 162.01400 161.86400 1.000 149.26000 350 LEU B O 1
ATOM 11703 N N . THR C 3 351 ? 149.88500 162.15500 159.62500 1.000 162.35000 351 THR B N 1
ATOM 11704 C CA . THR C 3 351 ? 150.34600 163.54200 159.60100 1.000 162.35000 351 THR B CA 1
ATOM 11705 C C . THR C 3 351 ? 151.72200 163.65800 160.25300 1.000 162.35000 351 THR B C 1
ATOM 11706 O O . THR C 3 351 ? 151.93600 164.41300 161.20300 1.000 162.35000 351 THR B O 1
ATOM 11717 N N . ARG C 3 352 ? 152.65200 162.87500 159.72500 1.000 166.50000 352 ARG B N 1
ATOM 11718 C CA . ARG C 3 352 ? 154.03300 162.95700 160.16600 1.000 166.50000 352 ARG B CA 1
ATOM 11719 C C . ARG C 3 352 ? 154.62800 164.32100 159.86100 1.000 166.50000 352 ARG B C 1
ATOM 11720 O O . ARG C 3 352 ? 154.11900 165.08200 159.03500 1.000 166.50000 352 ARG B O 1
ATOM 11741 N N . LYS C 3 353 ? 155.72100 164.61800 160.56300 1.000 169.81000 353 LYS B N 1
ATOM 11742 C CA . LYS C 3 353 ? 156.59300 165.73400 160.22700 1.000 169.81000 353 LYS B CA 1
ATOM 11743 C C . LYS C 3 353 ? 157.78900 165.27000 159.40600 1.000 169.81000 353 LYS B C 1
ATOM 11744 O O . LYS C 3 353 ? 158.25200 165.99400 158.51800 1.000 169.81000 353 LYS B O 1
ATOM 11763 N N . THR C 3 354 ? 158.28500 164.06200 159.67900 1.000 167.00000 354 THR B N 1
ATOM 11764 C CA . THR C 3 354 ? 159.48100 163.52800 159.03900 1.000 167.00000 354 THR B CA 1
ATOM 11765 C C . THR C 3 354 ? 159.07100 162.63400 157.87700 1.000 167.00000 354 THR B C 1
ATOM 11766 O O . THR C 3 354 ? 158.33500 161.66000 158.06700 1.000 167.00000 354 THR B O 1
ATOM 11777 N N . LEU C 3 355 ? 159.57200 162.95800 156.68700 1.000 159.80000 355 LEU B N 1
ATOM 11778 C CA . LEU C 3 355 ? 159.04400 162.44100 155.43200 1.000 159.80000 355 LEU B CA 1
ATOM 11779 C C . LEU C 3 355 ? 160.16200 162.07400 154.46400 1.000 159.80000 355 LEU B C 1
ATOM 11780 O O . LEU C 3 355 ? 159.93100 161.39400 153.46600 1.000 159.80000 355 LEU B O 1
ATOM 11796 N N . ILE C 3 361 ? 151.96000 160.89500 143.72100 1.000 143.27000 361 ILE B N 1
ATOM 11797 C CA . ILE C 3 361 ? 151.09100 161.53100 142.74400 1.000 143.27000 361 ILE B CA 1
ATOM 11798 C C . ILE C 3 361 ? 150.02000 160.51800 142.42000 1.000 143.27000 361 ILE B C 1
ATOM 11799 O O . ILE C 3 361 ? 148.83100 160.75600 142.62400 1.000 143.27000 361 ILE B O 1
ATOM 11815 N N . ASP C 3 362 ? 150.46100 159.37000 141.90700 1.000 150.89000 362 ASP B N 1
ATOM 11816 C CA . ASP C 3 362 ? 149.65600 158.16100 142.03800 1.000 150.89000 362 ASP B CA 1
ATOM 11817 C C . ASP C 3 362 ? 149.39900 157.85100 143.50200 1.000 150.89000 362 ASP B C 1
ATOM 11818 O O . ASP C 3 362 ? 148.32500 157.34900 143.84700 1.000 150.89000 362 ASP B O 1
ATOM 11827 N N . SER C 3 363 ? 150.37900 158.13700 144.36400 1.000 143.56000 363 SER B N 1
ATOM 11828 C CA . SER C 3 363 ? 150.24000 157.97600 145.80100 1.000 143.56000 363 SER B CA 1
ATOM 11829 C C . SER C 3 363 ? 149.06500 158.78400 146.31200 1.000 143.56000 363 SER B C 1
ATOM 11830 O O . SER C 3 363 ? 149.07900 160.01700 146.27600 1.000 143.56000 363 SER B O 1
ATOM 11838 N N . ILE C 3 364 ? 148.04400 158.08100 146.77200 1.000 127.59000 364 ILE B N 1
ATOM 11839 C CA . ILE C 3 364 ? 146.83800 158.72400 147.26300 1.000 127.59000 364 ILE B CA 1
ATOM 11840 C C . ILE C 3 364 ? 147.13800 159.31800 148.62400 1.000 127.59000 364 ILE B C 1
ATOM 11841 O O . ILE C 3 364 ? 147.86300 158.72000 149.42700 1.000 127.59000 364 ILE B O 1
ATOM 11857 N N . ASP C 3 365 ? 146.56900 160.48100 148.88000 1.000 140.50000 365 ASP B N 1
ATOM 11858 C CA . ASP C 3 365 ? 146.38900 160.98400 150.22600 1.000 140.50000 365 ASP B CA 1
ATOM 11859 C C . ASP C 3 365 ? 144.93700 160.82100 150.60400 1.000 140.50000 365 ASP B C 1
ATOM 11860 O O . ASP C 3 365 ? 144.04600 160.78700 149.75400 1.000 140.50000 365 ASP B O 1
ATOM 11869 N N . VAL C 3 366 ? 144.71700 160.73600 151.90500 1.000 121.67000 366 VAL B N 1
ATOM 11870 C CA . VAL C 3 366 ? 143.40800 160.52500 152.47900 1.000 121.67000 366 VAL B CA 1
ATOM 11871 C C . VAL C 3 366 ? 142.98700 161.88400 153.01000 1.000 121.67000 366 VAL B C 1
ATOM 11872 O O . VAL C 3 366 ? 143.74900 162.84600 152.95800 1.000 121.67000 366 VAL B O 1
ATOM 11885 N N . TYR C 3 367 ? 141.74300 161.97600 153.45900 1.000 135.94000 367 TYR B N 1
ATOM 11886 C CA . TYR C 3 367 ? 141.08200 163.12600 154.05300 1.000 135.94000 367 TYR B CA 1
ATOM 11887 C C . TYR C 3 367 ? 140.60600 164.09700 152.98700 1.000 135.94000 367 TYR B C 1
ATOM 11888 O O . TYR C 3 367 ? 140.13400 165.17500 153.34000 1.000 135.94000 367 TYR B O 1
ATOM 11906 N N . ASP C 3 368 ? 140.66000 163.74400 151.70700 1.000 129.43000 368 ASP B N 1
ATOM 11907 C CA . ASP C 3 368 ? 140.37000 164.64900 150.60200 1.000 129.43000 368 ASP B CA 1
ATOM 11908 C C . ASP C 3 368 ? 139.20000 164.14300 149.77200 1.000 129.43000 368 ASP B C 1
ATOM 11909 O O . ASP C 3 368 ? 138.90400 164.69100 148.70900 1.000 129.43000 368 ASP B O 1
ATOM 11918 N N . VAL C 3 369 ? 138.50800 163.11300 150.26600 1.000 126.37000 369 VAL B N 1
ATOM 11919 C CA . VAL C 3 369 ? 137.67200 162.26900 149.42600 1.000 126.37000 369 VAL B CA 1
ATOM 11920 C C . VAL C 3 369 ? 136.25200 162.15200 149.95700 1.000 126.37000 369 VAL B C 1
ATOM 11921 O O . VAL C 3 369 ? 135.31400 162.69500 149.36700 1.000 126.37000 369 VAL B O 1
ATOM 11934 N N . GLU C 3 370 ? 136.10400 161.54100 151.12000 1.000 132.78000 370 GLU B N 1
ATOM 11935 C CA . GLU C 3 370 ? 134.89100 160.83400 151.49100 1.000 132.78000 370 GLU B CA 1
ATOM 11936 C C . GLU C 3 370 ? 135.09600 160.32500 152.90800 1.000 132.78000 370 GLU B C 1
ATOM 11937 O O . GLU C 3 370 ? 136.19700 160.41700 153.45800 1.000 132.78000 370 GLU B O 1
ATOM 11949 N N . SER C 3 371 ? 134.02300 159.78700 153.49400 1.000 123.34000 371 SER B N 1
ATOM 11950 C CA . SER C 3 371 ? 134.03900 159.29800 154.86500 1.000 123.34000 371 SER B CA 1
ATOM 11951 C C . SER C 3 371 ? 133.29900 157.98400 155.05100 1.000 123.34000 371 SER B C 1
ATOM 11952 O O . SER C 3 371 ? 132.93000 157.65800 156.18400 1.000 123.34000 371 SER B O 1
ATOM 11960 N N . ASN C 3 372 ? 133.06300 157.22400 153.99000 1.000 116.23000 372 ASN B N 1
ATOM 11961 C CA . ASN C 3 372 ? 132.42600 155.93200 154.16200 1.000 116.23000 372 ASN B CA 1
ATOM 11962 C C . ASN C 3 372 ? 133.37200 154.98900 154.87100 1.000 116.23000 372 ASN B C 1
ATOM 11963 O O . ASN C 3 372 ? 134.51600 154.80400 154.45800 1.000 116.23000 372 ASN B O 1
ATOM 11974 N N . LEU C 3 373 ? 132.83300 154.30700 155.87200 1.000 123.33000 373 LEU B N 1
ATOM 11975 C CA . LEU C 3 373 ? 133.53200 153.55400 156.91200 1.000 123.33000 373 LEU B CA 1
ATOM 11976 C C . LEU C 3 373 ? 134.62000 152.59000 156.42900 1.000 123.33000 373 LEU B C 1
ATOM 11977 O O . LEU C 3 373 ? 135.46700 152.18600 157.24000 1.000 123.33000 373 LEU B O 1
ATOM 11993 N N . GLU C 3 374 ? 134.63100 152.20800 155.15300 1.000 128.72000 374 GLU B N 1
ATOM 11994 C CA . GLU C 3 374 ? 135.79100 151.51600 154.60100 1.000 128.72000 374 GLU B CA 1
ATOM 11995 C C . GLU C 3 374 ? 137.03700 152.37000 154.75500 1.000 128.72000 374 GLU B C 1
ATOM 11996 O O . GLU C 3 374 ? 138.13500 151.85300 155.00700 1.000 128.72000 374 GLU B O 1
ATOM 12008 N N . VAL C 3 375 ? 136.86600 153.68100 154.57900 1.000 124.97000 375 VAL B N 1
ATOM 12009 C CA . VAL C 3 375 ? 137.88400 154.68400 154.85800 1.000 124.97000 375 VAL B CA 1
ATOM 12010 C C . VAL C 3 375 ? 138.44000 154.47800 156.24600 1.000 124.97000 375 VAL B C 1
ATOM 12011 O O . VAL C 3 375 ? 139.65700 154.49000 156.47000 1.000 124.97000 375 VAL B O 1
ATOM 12024 N N . LEU C 3 376 ? 137.54500 154.29200 157.19400 1.000 132.24000 376 LEU B N 1
ATOM 12025 C CA . LEU C 3 376 ? 137.93800 154.21500 158.57900 1.000 132.24000 376 LEU B CA 1
ATOM 12026 C C . LEU C 3 376 ? 138.71500 152.94500 158.83600 1.000 132.24000 376 LEU B C 1
ATOM 12027 O O . LEU C 3 376 ? 139.71500 152.94900 159.56800 1.000 132.24000 376 LEU B O 1
ATOM 12043 N N . ARG C 3 377 ? 138.29700 151.86500 158.18900 1.000 125.35000 377 ARG B N 1
ATOM 12044 C CA . ARG C 3 377 ? 139.00500 150.60800 158.33700 1.000 125.35000 377 ARG B CA 1
ATOM 12045 C C . ARG C 3 377 ? 140.40400 150.69400 157.77500 1.000 125.35000 377 ARG B C 1
ATOM 12046 O O . ARG C 3 377 ? 141.36100 150.19200 158.38200 1.000 125.35000 377 ARG B O 1
ATOM 12067 N N . TRP C 3 378 ? 140.54800 151.34200 156.62700 1.000 118.95000 378 TRP B N 1
ATOM 12068 C CA . TRP C 3 378 ? 141.88200 151.49600 156.08300 1.000 118.95000 378 TRP B CA 1
ATOM 12069 C C . TRP C 3 378 ? 142.72400 152.40000 156.96400 1.000 118.95000 378 TRP B C 1
ATOM 12070 O O . TRP C 3 378 ? 143.92500 152.16100 157.11600 1.000 118.95000 378 TRP B O 1
ATOM 12091 N N . LYS C 3 379 ? 142.11000 153.40700 157.58200 1.000 127.37000 379 LYS B N 1
ATOM 12092 C CA . LYS C 3 379 ? 142.86100 154.28700 158.46800 1.000 127.37000 379 LYS B CA 1
ATOM 12093 C C . LYS C 3 379 ? 143.41900 153.51700 159.64900 1.000 127.37000 379 LYS B C 1
ATOM 12094 O O . LYS C 3 379 ? 144.59700 153.66500 160.01500 1.000 127.37000 379 LYS B O 1
ATOM 12113 N N . ILE C 3 380 ? 142.59200 152.64500 160.21000 1.000 129.56000 380 ILE B N 1
ATOM 12114 C CA . ILE C 3 380 ? 143.00200 151.81300 161.33100 1.000 129.56000 380 ILE B CA 1
ATOM 12115 C C . ILE C 3 380 ? 144.13800 150.90400 160.90900 1.000 129.56000 380 ILE B C 1
ATOM 12116 O O . ILE C 3 380 ? 145.15000 150.75000 161.61300 1.000 129.56000 380 ILE B O 1
ATOM 12132 N N . THR C 3 381 ? 144.00300 150.31500 159.73600 1.000 120.15000 381 THR B N 1
ATOM 12133 C CA . THR C 3 381 ? 145.02400 149.40600 159.27700 1.000 120.15000 381 THR B CA 1
ATOM 12134 C C . THR C 3 381 ? 146.31600 150.13500 158.95700 1.000 120.15000 381 THR B C 1
ATOM 12135 O O . THR C 3 381 ? 147.40100 149.57500 159.12300 1.000 120.15000 381 THR B O 1
ATOM 12146 N N . SER C 3 382 ? 146.22800 151.39200 158.54300 1.000 130.21000 382 SER B N 1
ATOM 12147 C CA . SER C 3 382 ? 147.43600 152.15200 158.27700 1.000 130.21000 382 SER B CA 1
ATOM 12148 C C . SER C 3 382 ? 148.14600 152.47100 159.56400 1.000 130.21000 382 SER B C 1
ATOM 12149 O O . SER C 3 382 ? 149.37700 152.54800 159.59800 1.000 130.21000 382 SER B O 1
ATOM 12157 N N . LEU C 3 383 ? 147.38000 152.67800 160.62500 1.000 139.30000 383 LEU B N 1
ATOM 12158 C CA . LEU C 3 383 ? 147.99900 152.88000 161.92100 1.000 139.30000 383 LEU B CA 1
ATOM 12159 C C . LEU C 3 383 ? 148.73500 151.62500 162.35300 1.000 139.30000 383 LEU B C 1
ATOM 12160 O O . LEU C 3 383 ? 149.85300 151.69800 162.88000 1.000 139.30000 383 LEU B O 1
ATOM 12176 N N . ASP C 3 384 ? 148.15500 150.46500 162.05700 1.000 134.67000 384 ASP B N 1
ATOM 12177 C CA . ASP C 3 384 ? 148.84100 149.21100 162.34400 1.000 134.67000 384 ASP B CA 1
ATOM 12178 C C . ASP C 3 384 ? 150.10400 149.07800 161.51100 1.000 134.67000 384 ASP B C 1
ATOM 12179 O O . ASP C 3 384 ? 151.13800 148.60300 161.99600 1.000 134.67000 384 ASP B O 1
ATOM 12188 N N . ARG C 3 385 ? 150.03100 149.50900 160.25900 1.000 124.14000 385 ARG B N 1
ATOM 12189 C CA . ARG C 3 385 ? 151.16400 149.43100 159.35100 1.000 124.14000 385 ARG B CA 1
ATOM 12190 C C . ARG C 3 385 ? 152.31200 150.28400 159.85100 1.000 124.14000 385 ARG B C 1
ATOM 12191 O O . ARG C 3 385 ? 153.46000 149.82600 159.94700 1.000 124.14000 385 ARG B O 1
ATOM 12212 N N . ASP C 3 386 ? 152.01100 151.53500 160.17300 1.000 140.58000 386 ASP B N 1
ATOM 12213 C CA . ASP C 3 386 ? 153.03300 152.45600 160.63700 1.000 140.58000 386 ASP B CA 1
ATOM 12214 C C . ASP C 3 386 ? 153.58900 152.02600 161.98000 1.000 140.58000 386 ASP B C 1
ATOM 12215 O O . ASP C 3 386 ? 154.74500 152.32400 162.29500 1.000 140.58000 386 ASP B O 1
ATOM 12224 N N . LEU C 3 387 ? 152.79100 151.32200 162.78000 1.000 145.68000 387 LEU B N 1
ATOM 12225 C CA . LEU C 3 387 ? 153.33300 150.69900 163.97700 1.000 145.68000 387 LEU B CA 1
ATOM 12226 C C . LEU C 3 387 ? 154.35800 149.64400 163.60500 1.000 145.68000 387 LEU B C 1
ATOM 12227 O O . LEU C 3 387 ? 155.48800 149.65000 164.10400 1.000 145.68000 387 LEU B O 1
ATOM 12243 N N . GLU C 3 388 ? 153.97700 148.72700 162.72700 1.000 146.66000 388 GLU B N 1
ATOM 12244 C CA . GLU C 3 388 ? 154.77500 147.52700 162.53700 1.000 146.66000 388 GLU B CA 1
ATOM 12245 C C . GLU C 3 388 ? 156.05600 147.81400 161.78300 1.000 146.66000 388 GLU B C 1
ATOM 12246 O O . GLU C 3 388 ? 157.15300 147.63200 162.32200 1.000 146.66000 388 GLU B O 1
ATOM 12258 N N . VAL C 3 389 ? 155.93200 148.28500 160.54900 1.000 150.22000 389 VAL B N 1
ATOM 12259 C CA . VAL C 3 389 ? 157.04600 148.22000 159.61600 1.000 150.22000 389 VAL B CA 1
ATOM 12260 C C . VAL C 3 389 ? 157.91200 149.46800 159.60200 1.000 150.22000 389 VAL B C 1
ATOM 12261 O O . VAL C 3 389 ? 159.08500 149.38300 159.21400 1.000 150.22000 389 VAL B O 1
ATOM 12274 N N . SER C 3 390 ? 157.38600 150.60000 160.04900 1.000 153.54000 390 SER B N 1
ATOM 12275 C CA . SER C 3 390 ? 157.99500 151.90000 159.83900 1.000 153.54000 390 SER B CA 1
ATOM 12276 C C . SER C 3 390 ? 158.29000 152.48700 161.20800 1.000 153.54000 390 SER B C 1
ATOM 12277 O O . SER C 3 390 ? 158.02500 151.84600 162.22800 1.000 153.54000 390 SER B O 1
ATOM 12285 N N . GLU C 3 391 ? 158.77600 153.72400 161.21700 1.000 165.85000 391 GLU B N 1
ATOM 12286 C CA . GLU C 3 391 ? 159.55500 154.29500 162.30800 1.000 165.85000 391 GLU B CA 1
ATOM 12287 C C . GLU C 3 391 ? 158.77800 154.31900 163.62500 1.000 165.85000 391 GLU B C 1
ATOM 12288 O O . GLU C 3 391 ? 157.85500 155.13500 163.76700 1.000 165.85000 391 GLU B O 1
ATOM 12300 N N . PRO C 3 392 ? 159.10500 153.46400 164.61100 1.000 155.04000 392 PRO B N 1
ATOM 12301 C CA . PRO C 3 392 ? 158.43800 153.57600 165.91200 1.000 155.04000 392 PRO B CA 1
ATOM 12302 C C . PRO C 3 392 ? 159.00900 154.72800 166.72100 1.000 155.04000 392 PRO B C 1
ATOM 12303 O O . PRO C 3 392 ? 160.20600 154.76900 167.02000 1.000 155.04000 392 PRO B O 1
ATOM 12314 N N . SER C 3 393 ? 158.14900 155.66700 167.07100 1.000 146.56000 393 SER B N 1
ATOM 12315 C CA . SER C 3 393 ? 158.43000 156.79200 167.95100 1.000 146.56000 393 SER B CA 1
ATOM 12316 C C . SER C 3 393 ? 157.52700 156.66300 169.16500 1.000 146.56000 393 SER B C 1
ATOM 12317 O O . SER C 3 393 ? 157.04100 155.57500 169.47200 1.000 146.56000 393 SER B O 1
ATOM 12325 N N . LEU C 3 394 ? 157.40000 157.75500 169.91500 1.000 148.09000 394 LEU B N 1
ATOM 12326 C CA . LEU C 3 394 ? 156.48400 157.84900 171.04000 1.000 148.09000 394 LEU B CA 1
ATOM 12327 C C . LEU C 3 394 ? 155.49900 158.99800 170.93000 1.000 148.09000 394 LEU B C 1
ATOM 12328 O O . LEU C 3 394 ? 154.32900 158.82600 171.28600 1.000 148.09000 394 LEU B O 1
ATOM 12344 N N . LYS C 3 395 ? 155.93500 160.15300 170.43400 1.000 150.53000 395 LYS B N 1
ATOM 12345 C CA . LYS C 3 395 ? 155.01300 161.23900 170.12600 1.000 150.53000 395 LYS B CA 1
ATOM 12346 C C . LYS C 3 395 ? 154.01100 160.79700 169.08000 1.000 150.53000 395 LYS B C 1
ATOM 12347 O O . LYS C 3 395 ? 152.82200 161.14800 169.14100 1.000 150.53000 395 LYS B O 1
ATOM 12366 N N . THR C 3 396 ? 154.51400 160.05600 168.09800 1.000 146.31000 396 THR B N 1
ATOM 12367 C CA . THR C 3 396 ? 153.69500 159.37300 167.11500 1.000 146.31000 396 THR B CA 1
ATOM 12368 C C . THR C 3 396 ? 152.59200 158.57400 167.78400 1.000 146.31000 396 THR B C 1
ATOM 12369 O O . THR C 3 396 ? 151.41900 158.68400 167.42100 1.000 146.31000 396 THR B O 1
ATOM 12380 N N . LEU C 3 397 ? 152.94500 157.82500 168.81500 1.000 148.29000 397 LEU B N 1
ATOM 12381 C CA . LEU C 3 397 ? 151.97400 156.95300 169.45000 1.000 148.29000 397 LEU B CA 1
ATOM 12382 C C . LEU C 3 397 ? 150.97300 157.74500 170.25500 1.000 148.29000 397 LEU B C 1
ATOM 12383 O O . LEU C 3 397 ? 149.80300 157.36000 170.33600 1.000 148.29000 397 LEU B O 1
ATOM 12399 N N . LYS C 3 398 ? 151.42200 158.84100 170.85600 1.000 155.61000 398 LYS B N 1
ATOM 12400 C CA . LYS C 3 398 ? 150.51100 159.74800 171.53800 1.000 155.61000 398 LYS B CA 1
ATOM 12401 C C . LYS C 3 398 ? 149.45100 160.27000 170.58000 1.000 155.61000 398 LYS B C 1
ATOM 12402 O O . LYS C 3 398 ? 148.24600 160.24300 170.88200 1.000 155.61000 398 LYS B O 1
ATOM 12421 N N . ALA C 3 399 ? 149.88300 160.68700 169.39400 1.000 146.35000 399 ALA B N 1
ATOM 12422 C CA . ALA C 3 399 ? 148.94700 161.21400 168.41200 1.000 146.35000 399 ALA B CA 1
ATOM 12423 C C . ALA C 3 399 ? 148.01200 160.12800 167.91400 1.000 146.35000 399 ALA B C 1
ATOM 12424 O O . ALA C 3 399 ? 146.81100 160.36500 167.73000 1.000 146.35000 399 ALA B O 1
ATOM 12431 N N . MET C 3 400 ? 148.55700 158.93200 167.70200 1.000 148.20000 400 MET B N 1
ATOM 12432 C CA . MET C 3 400 ? 147.76200 157.80200 167.24600 1.000 148.20000 400 MET B CA 1
ATOM 12433 C C . MET C 3 400 ? 146.68800 157.45800 168.25300 1.000 148.20000 400 MET B C 1
ATOM 12434 O O . MET C 3 400 ? 145.54100 157.17900 167.89400 1.000 148.20000 400 MET B O 1
ATOM 12448 N N . LYS C 3 401 ? 147.05000 157.49900 169.52100 1.000 151.55000 401 LYS B N 1
ATOM 12449 C CA . LYS C 3 401 ? 146.13400 157.14100 170.58200 1.000 151.55000 401 LYS B CA 1
ATOM 12450 C C . LYS C 3 401 ? 145.00900 158.15600 170.69500 1.000 151.55000 401 LYS B C 1
ATOM 12451 O O . LYS C 3 401 ? 143.84000 157.77900 170.86200 1.000 151.55000 401 LYS B O 1
ATOM 12470 N N . GLU C 3 402 ? 145.34700 159.44300 170.56400 1.000 156.10000 402 GLU B N 1
ATOM 12471 C CA . GLU C 3 402 ? 144.33100 160.49300 170.53000 1.000 156.10000 402 GLU B CA 1
ATOM 12472 C C . GLU C 3 402 ? 143.36200 160.27100 169.38700 1.000 156.10000 402 GLU B C 1
ATOM 12473 O O . GLU C 3 402 ? 142.13400 160.25500 169.56800 1.000 156.10000 402 GLU B O 1
ATOM 12485 N N . LEU C 3 403 ? 143.92400 160.08100 168.20200 1.000 141.32000 403 LEU B N 1
ATOM 12486 C CA . LEU C 3 403 ? 143.15300 159.92300 166.98700 1.000 141.32000 403 LEU B CA 1
ATOM 12487 C C . LEU C 3 403 ? 142.24400 158.70900 167.05900 1.000 141.32000 403 LEU B C 1
ATOM 12488 O O . LEU C 3 403 ? 141.09700 158.74100 166.60200 1.000 141.32000 403 LEU B O 1
ATOM 12504 N N . LEU C 3 404 ? 142.72000 157.64800 167.68800 1.000 143.88000 404 LEU B N 1
ATOM 12505 C CA . LEU C 3 404 ? 141.95900 156.41500 167.72300 1.000 143.88000 404 LEU B CA 1
ATOM 12506 C C . LEU C 3 404 ? 140.86100 156.45700 168.76900 1.000 143.88000 404 LEU B C 1
ATOM 12507 O O . LEU C 3 404 ? 139.78600 155.88800 168.55300 1.000 143.88000 404 LEU B O 1
ATOM 12523 N N . GLY C 3 405 ? 141.08800 157.13700 169.89100 1.000 150.41000 405 GLY B N 1
ATOM 12524 C CA . GLY C 3 405 ? 139.99100 157.36000 170.81900 1.000 150.41000 405 GLY B CA 1
ATOM 12525 C C . GLY C 3 405 ? 138.89900 158.20300 170.19000 1.000 150.41000 405 GLY B C 1
ATOM 12526 O O . GLY C 3 405 ? 137.70100 157.93100 170.36100 1.000 150.41000 405 GLY B O 1
ATOM 12530 N N . LEU C 3 406 ? 139.30600 159.21100 169.41700 1.000 146.59000 406 LEU B N 1
ATOM 12531 C CA . LEU C 3 406 ? 138.36200 160.01400 168.64600 1.000 146.59000 406 LEU B CA 1
ATOM 12532 C C . LEU C 3 406 ? 137.56500 159.15300 167.67900 1.000 146.59000 406 LEU B C 1
ATOM 12533 O O . LEU C 3 406 ? 136.34500 159.30800 167.53300 1.000 146.59000 406 LEU B O 1
ATOM 12549 N N . LEU C 3 407 ? 138.23300 158.22500 167.02800 1.000 146.30000 407 LEU B N 1
ATOM 12550 C CA . LEU C 3 407 ? 137.54100 157.40300 166.05700 1.000 146.30000 407 LEU B CA 1
ATOM 12551 C C . LEU C 3 407 ? 136.62200 156.38600 166.70800 1.000 146.30000 407 LEU B C 1
ATOM 12552 O O . LEU C 3 407 ? 135.58400 156.05300 166.13500 1.000 146.30000 407 LEU B O 1
ATOM 12568 N N . ASP C 3 408 ? 136.96300 155.90000 167.89600 1.000 155.00000 408 ASP B N 1
ATOM 12569 C CA . ASP C 3 408 ? 136.03900 155.02500 168.60400 1.000 155.00000 408 ASP B CA 1
ATOM 12570 C C . ASP C 3 408 ? 134.80800 155.79100 169.04900 1.000 155.00000 408 ASP B C 1
ATOM 12571 O O . ASP C 3 408 ? 133.70600 155.23100 169.09400 1.000 155.00000 408 ASP B O 1
ATOM 12580 N N . ARG C 3 409 ? 134.98100 157.07000 169.39000 1.000 166.76000 409 ARG B N 1
ATOM 12581 C CA . ARG C 3 409 ? 133.82600 157.92100 169.65700 1.000 166.76000 409 ARG B CA 1
ATOM 12582 C C . ARG C 3 409 ? 132.93400 157.99800 168.43100 1.000 166.76000 409 ARG B C 1
ATOM 12583 O O . ARG C 3 409 ? 131.71100 157.82200 168.51800 1.000 166.76000 409 ARG B O 1
ATOM 12604 N N . LYS C 3 410 ? 133.54200 158.25100 167.27200 1.000 157.26000 410 LYS B N 1
ATOM 12605 C CA . LYS C 3 410 ? 132.77700 158.32700 166.03400 1.000 157.26000 410 LYS B CA 1
ATOM 12606 C C . LYS C 3 410 ? 132.11300 157.00200 165.70100 1.000 157.26000 410 LYS B C 1
ATOM 12607 O O . LYS C 3 410 ? 131.04900 156.97400 165.07600 1.000 157.26000 410 LYS B O 1
ATOM 12626 N N . THR C 3 411 ? 132.74000 155.89900 166.08300 1.000 157.00000 411 THR B N 1
ATOM 12627 C CA . THR C 3 411 ? 132.14500 154.59300 165.86500 1.000 157.00000 411 THR B CA 1
ATOM 12628 C C . THR C 3 411 ? 130.90300 154.41700 166.71800 1.000 157.00000 411 THR B C 1
ATOM 12629 O O . THR C 3 411 ? 129.82100 154.09900 166.21300 1.000 157.00000 411 THR B O 1
ATOM 12640 N N . SER C 3 412 ? 131.04500 154.63000 168.02800 1.000 173.53000 412 SER B N 1
ATOM 12641 C CA . SER C 3 412 ? 129.94700 154.43500 168.96600 1.000 173.53000 412 SER B CA 1
ATOM 12642 C C . SER C 3 412 ? 128.83600 155.46000 168.79800 1.000 173.53000 412 SER B C 1
ATOM 12643 O O . SER C 3 412 ? 127.75100 155.25900 169.35300 1.000 173.53000 412 SER B O 1
ATOM 12651 N N . VAL C 3 413 ? 129.07300 156.54500 168.05200 1.000 183.76000 413 VAL B N 1
ATOM 12652 C CA . VAL C 3 413 ? 127.98700 157.43500 167.65200 1.000 183.76000 413 VAL B CA 1
ATOM 12653 C C . VAL C 3 413 ? 126.93300 156.68300 166.84000 1.000 183.76000 413 VAL B C 1
ATOM 12654 O O . VAL C 3 413 ? 125.74600 157.03200 166.88300 1.000 183.76000 413 VAL B O 1
ATOM 12667 N N . SER C 3 414 ? 127.33300 155.65500 166.08900 1.000 173.98000 414 SER B N 1
ATOM 12668 C CA . SER C 3 414 ? 126.38200 154.82000 165.36000 1.000 173.98000 414 SER B CA 1
ATOM 12669 C C . SER C 3 414 ? 125.50500 154.07000 166.35500 1.000 173.98000 414 SER B C 1
ATOM 12670 O O . SER C 3 414 ? 125.94600 153.76000 167.46700 1.000 173.98000 414 SER B O 1
ATOM 12678 N N . ASN C 3 415 ? 124.27700 153.75400 165.93700 1.000 169.30000 415 ASN B N 1
ATOM 12679 C CA . ASN C 3 415 ? 123.21500 153.31900 166.83800 1.000 169.30000 415 ASN B CA 1
ATOM 12680 C C . ASN C 3 415 ? 122.65000 151.96800 166.41800 1.000 169.30000 415 ASN B C 1
ATOM 12681 O O . ASN C 3 415 ? 122.75300 151.55800 165.26000 1.000 169.30000 415 ASN B O 1
ATOM 12692 N N . ASP C 3 416 ? 122.03300 151.28500 167.38000 1.000 162.20000 416 ASP B N 1
ATOM 12693 C CA . ASP C 3 416 ? 121.52000 149.93400 167.17500 1.000 162.20000 416 ASP B CA 1
ATOM 12694 C C . ASP C 3 416 ? 120.16100 149.99400 166.48200 1.000 162.20000 416 ASP B C 1
ATOM 12695 O O . ASP C 3 416 ? 119.22500 150.62300 166.98700 1.000 162.20000 416 ASP B O 1
ATOM 12704 N N . ALA C 3 417 ? 120.08500 149.39400 165.28700 1.000 146.41000 417 ALA B N 1
ATOM 12705 C CA . ALA C 3 417 ? 118.83500 149.27400 164.55300 1.000 146.41000 417 ALA B CA 1
ATOM 12706 C C . ALA C 3 417 ? 118.60900 147.91600 163.90600 1.000 146.41000 417 ALA B C 1
ATOM 12707 O O . ALA C 3 417 ? 117.45200 147.55100 163.68600 1.000 146.41000 417 ALA B O 1
ATOM 12714 N N . SER C 3 418 ? 119.65400 147.15400 163.60500 1.000 137.02000 418 SER B N 1
ATOM 12715 C CA . SER C 3 418 ? 119.49400 145.91900 162.85400 1.000 137.02000 418 SER B CA 1
ATOM 12716 C C . SER C 3 418 ? 120.81800 145.18200 162.85200 1.000 137.02000 418 SER B C 1
ATOM 12717 O O . SER C 3 418 ? 121.85800 145.75500 163.18600 1.000 137.02000 418 SER B O 1
ATOM 12725 N N . PHE C 3 419 ? 120.76500 143.93400 162.37500 1.000 129.52000 419 PHE B N 1
ATOM 12726 C CA . PHE C 3 419 ? 121.85100 142.97400 162.56800 1.000 129.52000 419 PHE B CA 1
ATOM 12727 C C . PHE C 3 419 ? 123.14000 143.45600 161.92600 1.000 129.52000 419 PHE B C 1
ATOM 12728 O O . PHE C 3 419 ? 124.22500 143.35400 162.51500 1.000 129.52000 419 PHE B O 1
ATOM 12745 N N . ASN C 3 420 ? 123.02700 143.95700 160.69900 1.000 132.50000 420 ASN B N 1
ATOM 12746 C CA . ASN C 3 420 ? 124.18100 144.44500 159.95500 1.000 132.50000 420 ASN B CA 1
ATOM 12747 C C . ASN C 3 420 ? 124.89400 145.56300 160.69400 1.000 132.50000 420 ASN B C 1
ATOM 12748 O O . ASN C 3 420 ? 126.12800 145.61900 160.72000 1.000 132.50000 420 ASN B O 1
ATOM 12759 N N . THR C 3 421 ? 124.13200 146.45400 161.30900 1.000 136.76000 421 THR B N 1
ATOM 12760 C CA . THR C 3 421 ? 124.73500 147.60100 161.95500 1.000 136.76000 421 THR B CA 1
ATOM 12761 C C . THR C 3 421 ? 125.49000 147.18200 163.20100 1.000 136.76000 421 THR B C 1
ATOM 12762 O O . THR C 3 421 ? 126.60400 147.66800 163.45800 1.000 136.76000 421 THR B O 1
ATOM 12773 N N . LYS C 3 422 ? 124.87500 146.29100 163.98500 1.000 138.05000 422 LYS B N 1
ATOM 12774 C CA . LYS C 3 422 ? 125.54400 145.65700 165.11300 1.000 138.05000 422 LYS B CA 1
ATOM 12775 C C . LYS C 3 422 ? 126.84400 145.02100 164.67300 1.000 138.05000 422 LYS B C 1
ATOM 12776 O O . LYS C 3 422 ? 127.88800 145.20500 165.30500 1.000 138.05000 422 LYS B O 1
ATOM 12795 N N . PHE C 3 423 ? 126.79200 144.31100 163.55500 1.000 133.57000 423 PHE B N 1
ATOM 12796 C CA . PHE C 3 423 ? 127.93100 143.56000 163.05900 1.000 133.57000 423 PHE B CA 1
ATOM 12797 C C . PHE C 3 423 ? 129.07100 144.48400 162.68400 1.000 133.57000 423 PHE B C 1
ATOM 12798 O O . PHE C 3 423 ? 130.23500 144.24700 163.03100 1.000 133.57000 423 PHE B O 1
ATOM 12815 N N . GLU C 3 424 ? 128.74100 145.56400 161.99500 1.000 139.56000 424 GLU B N 1
ATOM 12816 C CA . GLU C 3 424 ? 129.76800 146.47100 161.52400 1.000 139.56000 424 GLU B CA 1
ATOM 12817 C C . GLU C 3 424 ? 130.42200 147.18700 162.68300 1.000 139.56000 424 GLU B C 1
ATOM 12818 O O . GLU C 3 424 ? 131.65100 147.19300 162.80000 1.000 139.56000 424 GLU B O 1
ATOM 12830 N N . SER C 3 425 ? 129.61300 147.76800 163.56900 1.000 142.34000 425 SER B N 1
ATOM 12831 C CA . SER C 3 425 ? 130.18200 148.52100 164.67900 1.000 142.34000 425 SER B CA 1
ATOM 12832 C C . SER C 3 425 ? 130.93000 147.60700 165.63800 1.000 142.34000 425 SER B C 1
ATOM 12833 O O . SER C 3 425 ? 131.94100 148.01600 166.22900 1.000 142.34000 425 SER B O 1
ATOM 12841 N N . PHE C 3 426 ? 130.47800 146.35800 165.75600 1.000 136.28000 426 PHE B N 1
ATOM 12842 C CA . PHE C 3 426 ? 131.21900 145.33500 166.47300 1.000 136.28000 426 PHE B CA 1
ATOM 12843 C C . PHE C 3 426 ? 132.59900 145.16100 165.88600 1.000 136.28000 426 PHE B C 1
ATOM 12844 O O . PHE C 3 426 ? 133.60700 145.18200 166.60200 1.000 136.28000 426 PHE B O 1
ATOM 12861 N N . PHE C 3 427 ? 132.65500 145.02800 164.56900 1.000 134.68000 427 PHE B N 1
ATOM 12862 C CA . PHE C 3 427 ? 133.91400 144.78400 163.89300 1.000 134.68000 427 PHE B CA 1
ATOM 12863 C C . PHE C 3 427 ? 134.86100 145.96600 164.04100 1.000 134.68000 427 PHE B C 1
ATOM 12864 O O . PHE C 3 427 ? 136.06300 145.78500 164.26800 1.000 134.68000 427 PHE B O 1
ATOM 12881 N N . LEU C 3 428 ? 134.33100 147.17800 163.97300 1.000 137.71000 428 LEU B N 1
ATOM 12882 C CA . LEU C 3 428 ? 135.19800 148.34200 164.05100 1.000 137.71000 428 LEU B CA 1
ATOM 12883 C C . LEU C 3 428 ? 135.73700 148.52500 165.45100 1.000 137.71000 428 LEU B C 1
ATOM 12884 O O . LEU C 3 428 ? 136.92900 148.79200 165.63200 1.000 137.71000 428 LEU B O 1
ATOM 12900 N N . LYS C 3 429 ? 134.87000 148.40800 166.45600 1.000 155.01000 429 LYS B N 1
ATOM 12901 C CA . LYS C 3 429 ? 135.32400 148.59500 167.82500 1.000 155.01000 429 LYS B CA 1
ATOM 12902 C C . LYS C 3 429 ? 136.30500 147.50700 168.21600 1.000 155.01000 429 LYS B C 1
ATOM 12903 O O . LYS C 3 429 ? 137.27400 147.76400 168.94700 1.000 155.01000 429 LYS B O 1
ATOM 12922 N N . LEU C 3 430 ? 136.08300 146.30100 167.69800 1.000 139.36000 430 LEU B N 1
ATOM 12923 C CA . LEU C 3 430 ? 137.03600 145.21600 167.83800 1.000 139.36000 430 LEU B CA 1
ATOM 12924 C C . LEU C 3 430 ? 138.39500 145.59500 167.27400 1.000 139.36000 430 LEU B C 1
ATOM 12925 O O . LEU C 3 430 ? 139.42700 145.42400 167.94000 1.000 139.36000 430 LEU B O 1
ATOM 12941 N N . GLN C 3 431 ? 138.40200 146.13000 166.05200 1.000 142.13000 431 GLN B N 1
ATOM 12942 C CA . GLN C 3 431 ? 139.64000 146.59300 165.42900 1.000 142.13000 431 GLN B CA 1
ATOM 12943 C C . GLN C 3 431 ? 140.33700 147.64300 166.27500 1.000 142.13000 431 GLN B C 1
ATOM 12944 O O . GLN C 3 431 ? 141.56000 147.60200 166.45600 1.000 142.13000 431 GLN B O 1
ATOM 12958 N N . CYS C 3 432 ? 139.56800 148.58000 166.81200 1.000 147.85000 432 CYS B N 1
ATOM 12959 C CA . CYS C 3 432 ? 140.16600 149.72300 167.47900 1.000 147.85000 432 CYS B CA 1
ATOM 12960 C C . CYS C 3 432 ? 140.79800 149.30800 168.78900 1.000 147.85000 432 CYS B C 1
ATOM 12961 O O . CYS C 3 432 ? 141.91500 149.72700 169.11700 1.000 147.85000 432 CYS B O 1
ATOM 12969 N N . ASN C 3 433 ? 140.10800 148.45900 169.54000 1.000 155.28000 433 ASN B N 1
ATOM 12970 C CA . ASN C 3 433 ? 140.69100 147.97200 170.77700 1.000 155.28000 433 ASN B CA 1
ATOM 12971 C C . ASN C 3 433 ? 141.89600 147.09100 170.50900 1.000 155.28000 433 ASN B C 1
ATOM 12972 O O . ASN C 3 433 ? 142.87100 147.13400 171.26600 1.000 155.28000 433 ASN B O 1
ATOM 12983 N N . PHE C 3 434 ? 141.86800 146.33200 169.41400 1.000 148.36000 434 PHE B N 1
ATOM 12984 C CA . PHE C 3 434 ? 143.01000 145.50500 169.05400 1.000 148.36000 434 PHE B CA 1
ATOM 12985 C C . PHE C 3 434 ? 144.22900 146.35400 168.75800 1.000 148.36000 434 PHE B C 1
ATOM 12986 O O . PHE C 3 434 ? 145.34900 146.05000 169.19000 1.000 148.36000 434 PHE B O 1
ATOM 13003 N N . VAL C 3 435 ? 144.02100 147.44100 168.04200 1.000 146.24000 435 VAL B N 1
ATOM 13004 C CA . VAL C 3 435 ? 145.14500 148.26600 167.64600 1.000 146.24000 435 VAL B CA 1
ATOM 13005 C C . VAL C 3 435 ? 145.67600 149.02300 168.84500 1.000 146.24000 435 VAL B C 1
ATOM 13006 O O . VAL C 3 435 ? 146.89100 149.22200 168.98000 1.000 146.24000 435 VAL B O 1
ATOM 13019 N N . MET C 3 436 ? 144.77900 149.46200 169.72600 1.000 149.10000 436 MET B N 1
ATOM 13020 C CA . MET C 3 436 ? 145.20900 150.08400 170.96800 1.000 149.10000 436 MET B CA 1
ATOM 13021 C C . MET C 3 436 ? 146.03800 149.12100 171.79300 1.000 149.10000 436 MET B C 1
ATOM 13022 O O . MET C 3 436 ? 147.03600 149.51300 172.41100 1.000 149.10000 436 MET B O 1
ATOM 13036 N N . TRP C 3 437 ? 145.64900 147.85000 171.78800 1.000 157.90000 437 TRP B N 1
ATOM 13037 C CA . TRP C 3 437 ? 146.39800 146.84300 172.51700 1.000 157.90000 437 TRP B CA 1
ATOM 13038 C C . TRP C 3 437 ? 147.78200 146.68700 171.93000 1.000 157.90000 437 TRP B C 1
ATOM 13039 O O . TRP C 3 437 ? 148.76100 146.53600 172.66300 1.000 157.90000 437 TRP B O 1
ATOM 13060 N N . LYS C 3 438 ? 147.88600 146.75200 170.60800 1.000 152.25000 438 LYS B N 1
ATOM 13061 C CA . LYS C 3 438 ? 149.19500 146.63100 169.98100 1.000 152.25000 438 LYS B CA 1
ATOM 13062 C C . LYS C 3 438 ? 150.07600 147.82100 170.31300 1.000 152.25000 438 LYS B C 1
ATOM 13063 O O . LYS C 3 438 ? 151.27700 147.66700 170.57100 1.000 152.25000 438 LYS B O 1
ATOM 13082 N N . ILE C 3 439 ? 149.48300 149.00900 170.32400 1.000 151.62000 439 ILE B N 1
ATOM 13083 C CA . ILE C 3 439 ? 150.21800 150.22300 170.65300 1.000 151.62000 439 ILE B CA 1
ATOM 13084 C C . ILE C 3 439 ? 150.75200 150.13100 172.06600 1.000 151.62000 439 ILE B C 1
ATOM 13085 O O . ILE C 3 439 ? 151.92700 150.40200 172.34200 1.000 151.62000 439 ILE B O 1
ATOM 13101 N N . LEU C 3 440 ? 149.88500 149.74300 172.97900 1.000 159.53000 440 LEU B N 1
ATOM 13102 C CA . LEU C 3 440 ? 150.24500 149.75000 174.37700 1.000 159.53000 440 LEU B CA 1
ATOM 13103 C C . LEU C 3 440 ? 151.20000 148.61800 174.68500 1.000 159.53000 440 LEU B C 1
ATOM 13104 O O . LEU C 3 440 ? 152.03000 148.73800 175.59300 1.000 159.53000 440 LEU B O 1
ATOM 13120 N N . ARG C 3 441 ? 151.10500 147.52900 173.92300 1.000 165.50000 441 ARG B N 1
ATOM 13121 C CA . ARG C 3 441 ? 152.12300 146.50000 173.95500 1.000 165.50000 441 ARG B CA 1
ATOM 13122 C C . ARG C 3 441 ? 153.46500 147.09200 173.61200 1.000 165.50000 441 ARG B C 1
ATOM 13123 O O . ARG C 3 441 ? 154.44900 146.87200 174.31800 1.000 165.50000 441 ARG B O 1
ATOM 13144 N N . TYR C 3 442 ? 153.50500 147.86200 172.53100 1.000 163.07000 442 TYR B N 1
ATOM 13145 C CA . TYR C 3 442 ? 154.75600 148.44300 172.07600 1.000 163.07000 442 TYR B CA 1
ATOM 13146 C C . TYR C 3 442 ? 155.33900 149.37500 173.12400 1.000 163.07000 442 TYR B C 1
ATOM 13147 O O . TYR C 3 442 ? 156.54600 149.34600 173.39600 1.000 163.07000 442 TYR B O 1
ATOM 13165 N N . GLU C 3 443 ? 154.47300 150.13700 173.78200 1.000 167.90000 443 GLU B N 1
ATOM 13166 C CA . GLU C 3 443 ? 154.91400 151.04000 174.83500 1.000 167.90000 443 GLU B CA 1
ATOM 13167 C C . GLU C 3 443 ? 155.49200 150.27100 176.00900 1.000 167.90000 443 GLU B C 1
ATOM 13168 O O . GLU C 3 443 ? 156.66300 150.44500 176.37300 1.000 167.90000 443 GLU B O 1
ATOM 13180 N N . PHE C 3 444 ? 154.67900 149.39500 176.60300 1.000 171.44000 444 PHE B N 1
ATOM 13181 C CA . PHE C 3 444 ? 155.07800 148.68300 177.80900 1.000 171.44000 444 PHE B CA 1
ATOM 13182 C C . PHE C 3 444 ? 156.25800 147.75900 177.58100 1.000 171.44000 444 PHE B C 1
ATOM 13183 O O . PHE C 3 444 ? 156.96500 147.43600 178.53900 1.000 171.44000 444 PHE B O 1
ATOM 13200 N N . MET C 3 445 ? 156.48900 147.33500 176.34300 1.000 180.05000 445 MET B N 1
ATOM 13201 C CA . MET C 3 445 ? 157.61200 146.47700 176.02300 1.000 180.05000 445 MET B CA 1
ATOM 13202 C C . MET C 3 445 ? 158.88600 147.27100 175.79100 1.000 180.05000 445 MET B C 1
ATOM 13203 O O . MET C 3 445 ? 159.91200 146.98400 176.41200 1.000 180.05000 445 MET B O 1
ATOM 13217 N N . GLN C 3 446 ? 158.83500 148.28700 174.92900 1.000 173.52000 446 GLN B N 1
ATOM 13218 C CA . GLN C 3 446 ? 160.06200 148.93400 174.49200 1.000 173.52000 446 GLN B CA 1
ATOM 13219 C C . GLN C 3 446 ? 160.51100 150.02800 175.44200 1.000 173.52000 446 GLN B C 1
ATOM 13220 O O . GLN C 3 446 ? 161.70400 150.34600 175.48400 1.000 173.52000 446 GLN B O 1
ATOM 13234 N N . TYR C 3 447 ? 159.57600 150.63100 176.18400 1.000 158.54000 447 TYR B N 1
ATOM 13235 C CA . TYR C 3 447 ? 159.86600 151.76500 177.04800 1.000 158.54000 447 TYR B CA 1
ATOM 13236 C C . TYR C 3 447 ? 159.28800 151.62200 178.44200 1.000 158.54000 447 TYR B C 1
ATOM 13237 O O . TYR C 3 447 ? 159.77800 152.28500 179.36100 1.000 158.54000 447 TYR B O 1
ATOM 13255 N N . GLY C 3 448 ? 158.27000 150.79100 178.62600 1.000 170.99000 448 GLY B N 1
ATOM 13256 C CA . GLY C 3 448 ? 157.82500 150.42000 179.95400 1.000 170.99000 448 GLY B CA 1
ATOM 13257 C C . GLY C 3 448 ? 157.27100 151.55100 180.78400 1.000 170.99000 448 GLY B C 1
ATOM 13258 O O . GLY C 3 448 ? 157.52900 151.61000 181.99300 1.000 170.99000 448 GLY B O 1
ATOM 13262 N N . VAL C 3 449 ? 156.53900 152.47200 180.16000 1.000 173.53000 449 VAL B N 1
ATOM 13263 C CA . VAL C 3 449 ? 155.86000 153.50200 180.92300 1.000 173.53000 449 VAL B CA 1
ATOM 13264 C C . VAL C 3 449 ? 154.82100 152.84600 181.83000 1.000 173.53000 449 VAL B C 1
ATOM 13265 O O . VAL C 3 449 ? 154.32100 151.74800 181.55800 1.000 173.53000 449 VAL B O 1
ATOM 13278 N N . THR C 3 450 ? 154.50800 153.52100 182.92400 1.000 174.53000 450 THR B N 1
ATOM 13279 C CA . THR C 3 450 ? 153.84800 152.90300 184.05900 1.000 174.53000 450 THR B CA 1
ATOM 13280 C C . THR C 3 450 ? 152.39100 152.58500 183.77200 1.000 174.53000 450 THR B C 1
ATOM 13281 O O . THR C 3 450 ? 151.74500 153.22200 182.93800 1.000 174.53000 450 THR B O 1
ATOM 13292 N N . ASN C 3 451 ? 151.89100 151.55500 184.46400 1.000 178.45000 451 ASN B N 1
ATOM 13293 C CA . ASN C 3 451 ? 150.48100 151.16400 184.49700 1.000 178.45000 451 ASN B CA 1
ATOM 13294 C C . ASN C 3 451 ? 149.96200 150.56900 183.18700 1.000 178.45000 451 ASN B C 1
ATOM 13295 O O . ASN C 3 451 ? 148.78400 150.18100 183.09400 1.000 178.45000 451 ASN B O 1
ATOM 13306 N N . GLY C 3 452 ? 150.82900 150.46000 182.17800 1.000 171.08000 452 GLY B N 1
ATOM 13307 C CA . GLY C 3 452 ? 150.38000 150.09500 180.85900 1.000 171.08000 452 GLY B CA 1
ATOM 13308 C C . GLY C 3 452 ? 149.91500 148.67200 180.76100 1.000 171.08000 452 GLY B C 1
ATOM 13309 O O . GLY C 3 452 ? 149.09600 148.37000 179.90000 1.000 171.08000 452 GLY B O 1
ATOM 13313 N N . LEU C 3 453 ? 150.37200 147.80300 181.65600 1.000 172.65000 453 LEU B N 1
ATOM 13314 C CA . LEU C 3 453 ? 149.93400 146.42000 181.61000 1.000 172.65000 453 LEU B CA 1
ATOM 13315 C C . LEU C 3 453 ? 148.46200 146.31200 181.95900 1.000 172.65000 453 LEU B C 1
ATOM 13316 O O . LEU C 3 453 ? 147.69600 145.63900 181.26700 1.000 172.65000 453 LEU B O 1
ATOM 13332 N N . GLN C 3 454 ? 148.04100 146.99300 183.01500 1.000 179.23000 454 GLN B N 1
ATOM 13333 C CA . GLN C 3 454 ? 146.64000 146.93400 183.40900 1.000 179.23000 454 GLN B CA 1
ATOM 13334 C C . GLN C 3 454 ? 145.78600 147.71600 182.42900 1.000 179.23000 454 GLN B C 1
ATOM 13335 O O . GLN C 3 454 ? 144.68700 147.27500 182.04200 1.000 179.23000 454 GLN B O 1
ATOM 13349 N N . LYS C 3 455 ? 146.30100 148.86200 181.98100 1.000 174.38000 455 LYS B N 1
ATOM 13350 C CA . LYS C 3 455 ? 145.58500 149.63000 180.97900 1.000 174.38000 455 LYS B CA 1
ATOM 13351 C C . LYS C 3 455 ? 145.48200 148.89700 179.65200 1.000 174.38000 455 LYS B C 1
ATOM 13352 O O . LYS C 3 455 ? 144.56800 149.18000 178.87400 1.000 174.38000 455 LYS B O 1
ATOM 13371 N N . LEU C 3 456 ? 146.40600 147.98300 179.38200 1.000 168.34000 456 LEU B N 1
ATOM 13372 C CA . LEU C 3 456 ? 146.35300 147.09800 178.23600 1.000 168.34000 456 LEU B CA 1
ATOM 13373 C C . LEU C 3 456 ? 145.39000 145.94800 178.46700 1.000 168.34000 456 LEU B C 1
ATOM 13374 O O . LEU C 3 456 ? 144.71800 145.49400 177.53600 1.000 168.34000 456 LEU B O 1
ATOM 13390 N N . CYS C 3 457 ? 145.33100 145.46000 179.69900 1.000 173.75000 457 CYS B N 1
ATOM 13391 C CA . CYS C 3 457 ? 144.42800 144.37000 180.02900 1.000 173.75000 457 CYS B CA 1
ATOM 13392 C C . CYS C 3 457 ? 142.96900 144.77400 179.88800 1.000 173.75000 457 CYS B C 1
ATOM 13393 O O . CYS C 3 457 ? 142.11600 143.91900 179.62300 1.000 173.75000 457 CYS B O 1
ATOM 13401 N N . CYS C 3 458 ? 142.65800 146.06000 180.08000 1.000 164.59000 458 CYS B N 1
ATOM 13402 C CA . CYS C 3 458 ? 141.25400 146.47600 180.01700 1.000 164.59000 458 CYS B CA 1
ATOM 13403 C C . CYS C 3 458 ? 140.63400 146.29100 178.63200 1.000 164.59000 458 CYS B C 1
ATOM 13404 O O . CYS C 3 458 ? 139.50300 145.77400 178.55000 1.000 164.59000 458 CYS B O 1
ATOM 13412 N N . PRO C 3 459 ? 141.27600 146.69900 177.53000 1.000 154.68000 459 PRO B N 1
ATOM 13413 C CA . PRO C 3 459 ? 140.72000 146.41200 176.19800 1.000 154.68000 459 PRO B CA 1
ATOM 13414 C C . PRO C 3 459 ? 140.48700 144.94600 175.90900 1.000 154.68000 459 PRO B C 1
ATOM 13415 O O . PRO C 3 459 ? 139.53800 144.59700 175.19900 1.000 154.68000 459 PRO B O 1
ATOM 13426 N N . ALA C 3 460 ? 141.35400 144.08000 176.42000 1.000 159.04000 460 ALA B N 1
ATOM 13427 C CA . ALA C 3 460 ? 141.20500 142.65500 176.17800 1.000 159.04000 460 ALA B CA 1
ATOM 13428 C C . ALA C 3 460 ? 139.93400 142.13200 176.81200 1.000 159.04000 460 ALA B C 1
ATOM 13429 O O . ALA C 3 460 ? 139.16200 141.39500 176.18100 1.000 159.04000 460 ALA B O 1
ATOM 13436 N N . ARG C 3 461 ? 139.69900 142.52900 178.06100 1.000 166.91000 461 ARG B N 1
ATOM 13437 C CA . ARG C 3 461 ? 138.43200 142.27500 178.72600 1.000 166.91000 461 ARG B CA 1
ATOM 13438 C C . ARG C 3 461 ? 137.27000 142.83500 177.92400 1.000 166.91000 461 ARG B C 1
ATOM 13439 O O . ARG C 3 461 ? 136.20800 142.20600 177.84300 1.000 166.91000 461 ARG B O 1
ATOM 13460 N N . ARG C 3 462 ? 137.48000 143.99200 177.29400 1.000 155.52000 462 ARG B N 1
ATOM 13461 C CA . ARG C 3 462 ? 136.44100 144.63100 176.49000 1.000 155.52000 462 ARG B CA 1
ATOM 13462 C C . ARG C 3 462 ? 136.04900 143.74800 175.31500 1.000 155.52000 462 ARG B C 1
ATOM 13463 O O . ARG C 3 462 ? 134.86100 143.47200 175.08800 1.000 155.52000 462 ARG B O 1
ATOM 13484 N N . ILE C 3 463 ? 137.06000 143.27100 174.59500 1.000 149.21000 463 ILE B N 1
ATOM 13485 C CA . ILE C 3 463 ? 136.88100 142.39100 173.44700 1.000 149.21000 463 ILE B CA 1
ATOM 13486 C C . ILE C 3 463 ? 136.15800 141.12800 173.86300 1.000 149.21000 463 ILE B C 1
ATOM 13487 O O . ILE C 3 463 ? 135.26900 140.62500 173.16000 1.000 149.21000 463 ILE B O 1
ATOM 13503 N N . ILE C 3 464 ? 136.56600 140.57300 174.99300 1.000 153.10000 464 ILE B N 1
ATOM 13504 C CA . ILE C 3 464 ? 136.05900 139.27300 175.36600 1.000 153.10000 464 ILE B CA 1
ATOM 13505 C C . ILE C 3 464 ? 134.61500 139.40200 175.81300 1.000 153.10000 464 ILE B C 1
ATOM 13506 O O . ILE C 3 464 ? 133.78000 138.53100 175.52800 1.000 153.10000 464 ILE B O 1
ATOM 13522 N N . ALA C 3 465 ? 134.28200 140.51700 176.46000 1.000 152.89000 465 ALA B N 1
ATOM 13523 C CA . ALA C 3 465 ? 132.89100 140.80600 176.76600 1.000 152.89000 465 ALA B CA 1
ATOM 13524 C C . ALA C 3 465 ? 132.07900 140.95800 175.49700 1.000 152.89000 465 ALA B C 1
ATOM 13525 O O . ALA C 3 465 ? 130.93200 140.50200 175.43000 1.000 152.89000 465 ALA B O 1
ATOM 13532 N N . LEU C 3 466 ? 132.66800 141.57600 174.47500 1.000 151.46000 466 LEU B N 1
ATOM 13533 C CA . LEU C 3 466 ? 131.94200 141.80400 173.23200 1.000 151.46000 466 LEU B CA 1
ATOM 13534 C C . LEU C 3 466 ? 131.58600 140.49200 172.55500 1.000 151.46000 466 LEU B C 1
ATOM 13535 O O . LEU C 3 466 ? 130.43400 140.27100 172.15500 1.000 151.46000 466 LEU B O 1
ATOM 13551 N N . VAL C 3 467 ? 132.56300 139.60000 172.43800 1.000 146.04000 467 VAL B N 1
ATOM 13552 C CA . VAL C 3 467 ? 132.29100 138.34100 171.75700 1.000 146.04000 467 VAL B CA 1
ATOM 13553 C C . VAL C 3 467 ? 131.37700 137.46800 172.59500 1.000 146.04000 467 VAL B C 1
ATOM 13554 O O . VAL C 3 467 ? 130.55900 136.71700 172.05100 1.000 146.04000 467 VAL B O 1
ATOM 13567 N N . ALA C 3 468 ? 131.47900 137.55500 173.91900 1.000 143.12000 468 ALA B N 1
ATOM 13568 C CA . ALA C 3 468 ? 130.56200 136.80200 174.75700 1.000 143.12000 468 ALA B CA 1
ATOM 13569 C C . ALA C 3 468 ? 129.13600 137.30200 174.58600 1.000 143.12000 468 ALA B C 1
ATOM 13570 O O . ALA C 3 468 ? 128.18600 136.50700 174.56200 1.000 143.12000 468 ALA B O 1
ATOM 13577 N N . ASN C 3 469 ? 128.97500 138.61500 174.43300 1.000 147.35000 469 ASN B N 1
ATOM 13578 C CA . ASN C 3 469 ? 127.65800 139.17200 174.17300 1.000 147.35000 469 ASN B CA 1
ATOM 13579 C C . ASN C 3 469 ? 127.12200 138.68000 172.84900 1.000 147.35000 469 ASN B C 1
ATOM 13580 O O . ASN C 3 469 ? 125.94900 138.30800 172.73800 1.000 147.35000 469 ASN B O 1
ATOM 13591 N N . PHE C 3 470 ? 127.97800 138.64900 171.83900 1.000 146.04000 470 PHE B N 1
ATOM 13592 C CA . PHE C 3 470 ? 127.53000 138.22900 170.52100 1.000 146.04000 470 PHE B CA 1
ATOM 13593 C C . PHE C 3 470 ? 127.31400 136.72900 170.43000 1.000 146.04000 470 PHE B C 1
ATOM 13594 O O . PHE C 3 470 ? 126.67300 136.26200 169.48300 1.000 146.04000 470 PHE B O 1
ATOM 13611 N N . LEU C 3 471 ? 127.84700 135.96900 171.37900 1.000 141.74000 471 LEU B N 1
ATOM 13612 C CA . LEU C 3 471 ? 127.43200 134.58500 171.54300 1.000 141.74000 471 LEU B CA 1
ATOM 13613 C C . LEU C 3 471 ? 126.06000 134.49200 172.17900 1.000 141.74000 471 LEU B C 1
ATOM 13614 O O . LEU C 3 471 ? 125.21000 133.71100 171.73600 1.000 141.74000 471 LEU B O 1
ATOM 13630 N N . LYS C 3 472 ? 125.84200 135.28100 173.23200 1.000 153.60000 472 LYS B N 1
ATOM 13631 C CA . LYS C 3 472 ? 124.62000 135.16500 174.02200 1.000 153.60000 472 LYS B CA 1
ATOM 13632 C C . LYS C 3 472 ? 123.38400 135.53400 173.21400 1.000 153.60000 472 LYS B C 1
ATOM 13633 O O . LYS C 3 472 ? 122.28900 135.03700 173.49900 1.000 153.60000 472 LYS B O 1
ATOM 13652 N N . GLU C 3 473 ? 123.53500 136.37600 172.19700 1.000 134.61000 473 GLU B N 1
ATOM 13653 C CA . GLU C 3 473 ? 122.42900 136.76700 171.33900 1.000 134.61000 473 GLU B CA 1
ATOM 13654 C C . GLU C 3 473 ? 122.15100 135.75700 170.22400 1.000 134.61000 473 GLU B C 1
ATOM 13655 O O . GLU C 3 473 ? 121.36600 136.07000 169.32400 1.000 134.61000 473 GLU B O 1
ATOM 13667 N N . ASP C 3 474 ? 122.76000 134.56600 170.26600 1.000 130.29000 474 ASP B N 1
ATOM 13668 C CA . ASP C 3 474 ? 122.60100 133.55900 169.22100 1.000 130.29000 474 ASP B CA 1
ATOM 13669 C C . ASP C 3 474 ? 123.08400 134.08300 167.87200 1.000 130.29000 474 ASP B C 1
ATOM 13670 O O . ASP C 3 474 ? 122.43300 133.90000 166.84000 1.000 130.29000 474 ASP B O 1
ATOM 13679 N N . TYR C 3 475 ? 124.23000 134.75500 167.89200 1.000 131.91000 475 TYR B N 1
ATOM 13680 C CA . TYR C 3 475 ? 124.93600 135.22500 166.71000 1.000 131.91000 475 TYR B CA 1
ATOM 13681 C C . TYR C 3 475 ? 126.35700 134.70300 166.71800 1.000 131.91000 475 TYR B C 1
ATOM 13682 O O . TYR C 3 475 ? 127.31300 135.43900 166.47400 1.000 131.91000 475 TYR B O 1
ATOM 13700 N N . PHE C 3 476 ? 126.50300 133.42100 167.03800 1.000 140.73000 476 PHE B N 1
ATOM 13701 C CA . PHE C 3 476 ? 127.81600 132.79600 167.03200 1.000 140.73000 476 PHE B CA 1
ATOM 13702 C C . PHE C 3 476 ? 128.41200 132.80300 165.63500 1.000 140.73000 476 PHE B C 1
ATOM 13703 O O . PHE C 3 476 ? 129.62600 132.95700 165.46700 1.000 140.73000 476 PHE B O 1
ATOM 13720 N N . GLU C 3 477 ? 127.55900 132.61600 164.63100 1.000 135.04000 477 GLU B N 1
ATOM 13721 C CA . GLU C 3 477 ? 127.97700 132.62700 163.23400 1.000 135.04000 477 GLU B CA 1
ATOM 13722 C C . GLU C 3 477 ? 128.66200 133.93100 162.83800 1.000 135.04000 477 GLU B C 1
ATOM 13723 O O . GLU C 3 477 ? 129.63000 133.92000 162.07200 1.000 135.04000 477 GLU B O 1
ATOM 13735 N N . TYR C 3 478 ? 128.20200 135.06200 163.37500 1.000 128.77000 478 TYR B N 1
ATOM 13736 C CA . TYR C 3 478 ? 128.85700 136.33600 163.09000 1.000 128.77000 478 TYR B CA 1
ATOM 13737 C C . TYR C 3 478 ? 130.26300 136.39600 163.65300 1.000 128.77000 478 TYR B C 1
ATOM 13738 O O . TYR C 3 478 ? 131.08400 137.18200 163.17700 1.000 128.77000 478 TYR B O 1
ATOM 13756 N N . THR C 3 479 ? 130.55300 135.60100 164.67100 1.000 131.53000 479 THR B N 1
ATOM 13757 C CA . THR C 3 479 ? 131.86400 135.61600 165.28100 1.000 131.53000 479 THR B CA 1
ATOM 13758 C C . THR C 3 479 ? 132.94400 135.09500 164.36000 1.000 131.53000 479 THR B C 1
ATOM 13759 O O . THR C 3 479 ? 134.11100 135.45400 164.52900 1.000 131.53000 479 THR B O 1
ATOM 13770 N N . THR C 3 480 ? 132.58900 134.28000 163.38500 1.000 126.38000 480 THR B N 1
ATOM 13771 C CA . THR C 3 480 ? 133.56300 133.46900 162.68500 1.000 126.38000 480 THR B CA 1
ATOM 13772 C C . THR C 3 480 ? 134.26200 134.19800 161.55400 1.000 126.38000 480 THR B C 1
ATOM 13773 O O . THR C 3 480 ? 134.83700 133.53900 160.68500 1.000 126.38000 480 THR B O 1
ATOM 13784 N N . HIS C 3 481 ? 134.21500 135.51600 161.51900 1.000 122.54000 481 HIS B N 1
ATOM 13785 C CA . HIS C 3 481 ? 135.04400 136.24400 160.58900 1.000 122.54000 481 HIS B CA 1
ATOM 13786 C C . HIS C 3 481 ? 136.49700 136.03600 160.99800 1.000 122.54000 481 HIS B C 1
ATOM 13787 O O . HIS C 3 481 ? 136.82200 136.19700 162.18200 1.000 122.54000 481 HIS B O 1
ATOM 13801 N N . PRO C 3 482 ? 137.39200 135.67100 160.07600 1.000 120.86000 482 PRO B N 1
ATOM 13802 C CA . PRO C 3 482 ? 138.70100 135.16500 160.49300 1.000 120.86000 482 PRO B CA 1
ATOM 13803 C C . PRO C 3 482 ? 139.58800 136.19600 161.13400 1.000 120.86000 482 PRO B C 1
ATOM 13804 O O . PRO C 3 482 ? 140.55800 135.82100 161.80700 1.000 120.86000 482 PRO B O 1
ATOM 13815 N N . PHE C 3 483 ? 139.31000 137.47500 160.91100 1.000 134.28000 483 PHE B N 1
ATOM 13816 C CA . PHE C 3 483 ? 140.08000 138.52500 161.55100 1.000 134.28000 483 PHE B CA 1
ATOM 13817 C C . PHE C 3 483 ? 139.99100 138.42700 163.06300 1.000 134.28000 483 PHE B C 1
ATOM 13818 O O . PHE C 3 483 ? 141.00100 138.57300 163.76600 1.000 134.28000 483 PHE B O 1
ATOM 13835 N N . CYS C 3 484 ? 138.79000 138.13800 163.56300 1.000 141.38000 484 CYS B N 1
ATOM 13836 C CA . CYS C 3 484 ? 138.58200 137.86500 164.97800 1.000 141.38000 484 CYS B CA 1
ATOM 13837 C C . CYS C 3 484 ? 139.46400 136.72300 165.45400 1.000 141.38000 484 CYS B C 1
ATOM 13838 O O . CYS C 3 484 ? 140.02600 136.76100 166.55600 1.000 141.38000 484 CYS B O 1
ATOM 13846 N N . VAL C 3 485 ? 139.61500 135.70800 164.61800 1.000 144.78000 485 VAL B N 1
ATOM 13847 C CA . VAL C 3 485 ? 140.37500 134.54200 165.01500 1.000 144.78000 485 VAL B CA 1
ATOM 13848 C C . VAL C 3 485 ? 141.84700 134.88200 165.09600 1.000 144.78000 485 VAL B C 1
ATOM 13849 O O . VAL C 3 485 ? 142.55100 134.44300 166.01000 1.000 144.78000 485 VAL B O 1
ATOM 13862 N N . HIS C 3 486 ? 142.33000 135.65900 164.13300 1.000 146.96000 486 HIS B N 1
ATOM 13863 C CA . HIS C 3 486 ? 143.70600 136.13200 164.16200 1.000 146.96000 486 HIS B CA 1
ATOM 13864 C C . HIS C 3 486 ? 143.96300 136.97000 165.40500 1.000 146.96000 486 HIS B C 1
ATOM 13865 O O . HIS C 3 486 ? 145.03700 136.88000 166.02400 1.000 146.96000 486 HIS B O 1
ATOM 13879 N N . ILE C 3 487 ? 142.95800 137.74500 165.81300 1.000 151.23000 487 ILE B N 1
ATOM 13880 C CA . ILE C 3 487 ? 143.08700 138.58900 166.99500 1.000 151.23000 487 ILE B CA 1
ATOM 13881 C C . ILE C 3 487 ? 143.25900 137.72600 168.23500 1.000 151.23000 487 ILE B C 1
ATOM 13882 O O . ILE C 3 487 ? 144.17000 137.93500 169.05000 1.000 151.23000 487 ILE B O 1
ATOM 13898 N N . LEU C 3 488 ? 142.35900 136.76600 168.40900 1.000 162.00000 488 LEU B N 1
ATOM 13899 C CA . LEU C 3 488 ? 142.45300 135.87800 169.56100 1.000 162.00000 488 LEU B CA 1
ATOM 13900 C C . LEU C 3 488 ? 143.73200 135.06400 169.54300 1.000 162.00000 488 LEU B C 1
ATOM 13901 O O . LEU C 3 488 ? 144.29000 134.76700 170.60600 1.000 162.00000 488 LEU B O 1
ATOM 13917 N N . CYS C 3 489 ? 144.21500 134.72600 168.35000 1.000 170.62000 489 CYS B N 1
ATOM 13918 C CA . CYS C 3 489 ? 145.46700 134.00300 168.21200 1.000 170.62000 489 CYS B CA 1
ATOM 13919 C C . CYS C 3 489 ? 146.62100 134.79500 168.80200 1.000 170.62000 489 CYS B C 1
ATOM 13920 O O . CYS C 3 489 ? 147.36600 134.29000 169.65400 1.000 170.62000 489 CYS B O 1
ATOM 13928 N N . VAL C 3 490 ? 146.75300 136.05900 168.39500 1.000 167.37000 490 VAL B N 1
ATOM 13929 C CA . VAL C 3 490 ? 147.89200 136.83700 168.87500 1.000 167.37000 490 VAL B CA 1
ATOM 13930 C C . VAL C 3 490 ? 147.74100 137.14000 170.35200 1.000 167.37000 490 VAL B C 1
ATOM 13931 O O . VAL C 3 490 ? 148.74200 137.21100 171.08500 1.000 167.37000 490 VAL B O 1
ATOM 13944 N N . ILE C 3 491 ? 146.50200 137.32000 170.81100 1.000 168.06000 491 ILE B N 1
ATOM 13945 C CA . ILE C 3 491 ? 146.27500 137.61400 172.21800 1.000 168.06000 491 ILE B CA 1
ATOM 13946 C C . ILE C 3 491 ? 146.71000 136.43800 173.06700 1.000 168.06000 491 ILE B C 1
ATOM 13947 O O . ILE C 3 491 ? 147.40900 136.60400 174.07300 1.000 168.06000 491 ILE B O 1
ATOM 13963 N N . ALA C 3 492 ? 146.27600 135.24200 172.68400 1.000 177.30000 492 ALA B N 1
ATOM 13964 C CA . ALA C 3 492 ? 146.63300 134.05100 173.42800 1.000 177.30000 492 ALA B CA 1
ATOM 13965 C C . ALA C 3 492 ? 148.12700 133.82500 173.40100 1.000 177.30000 492 ALA B C 1
ATOM 13966 O O . ALA C 3 492 ? 148.70500 133.41300 174.41100 1.000 177.30000 492 ALA B O 1
ATOM 13973 N N . GLY C 3 493 ? 148.76900 134.14900 172.28200 1.000 181.59000 493 GLY B N 1
ATOM 13974 C CA . GLY C 3 493 ? 150.20500 134.04200 172.18100 1.000 181.59000 493 GLY B CA 1
ATOM 13975 C C . GLY C 3 493 ? 150.93400 134.90200 173.18500 1.000 181.59000 493 GLY B C 1
ATOM 13976 O O . GLY C 3 493 ? 151.73000 134.39900 173.99100 1.000 181.59000 493 GLY B O 1
ATOM 13980 N N . PHE C 3 494 ? 150.65200 136.20600 173.15100 1.000 175.28000 494 PHE B N 1
ATOM 13981 C CA . PHE C 3 494 ? 151.33700 137.12000 174.05700 1.000 175.28000 494 PHE B CA 1
ATOM 13982 C C . PHE C 3 494 ? 150.99400 136.83300 175.50300 1.000 175.28000 494 PHE B C 1
ATOM 13983 O O . PHE C 3 494 ? 151.84600 136.98800 176.38800 1.000 175.28000 494 PHE B O 1
ATOM 14000 N N . PHE C 3 495 ? 149.75400 136.44400 175.76600 1.000 180.94000 495 PHE B N 1
ATOM 14001 C CA . PHE C 3 495 ? 149.34900 136.21400 177.13900 1.000 180.94000 495 PHE B CA 1
ATOM 14002 C C . PHE C 3 495 ? 150.01800 134.97300 177.68300 1.000 180.94000 495 PHE B C 1
ATOM 14003 O O . PHE C 3 495 ? 150.44800 134.95700 178.83900 1.000 180.94000 495 PHE B O 1
ATOM 14020 N N . SER C 3 496 ? 150.17700 133.95600 176.83900 1.000 190.73000 496 SER B N 1
ATOM 14021 C CA . SER C 3 496 ? 150.94800 132.78800 177.22100 1.000 190.73000 496 SER B CA 1
ATOM 14022 C C . SER C 3 496 ? 152.38200 133.17000 177.52500 1.000 190.73000 496 SER B C 1
ATOM 14023 O O . SER C 3 496 ? 152.92100 132.78600 178.56500 1.000 190.73000 496 SER B O 1
ATOM 14031 N N . PHE C 3 497 ? 152.97900 133.97900 176.64900 1.000 190.38000 497 PHE B N 1
ATOM 14032 C CA . PHE C 3 497 ? 154.36900 134.40900 176.77700 1.000 190.38000 497 PHE B CA 1
ATOM 14033 C C . PHE C 3 497 ? 154.61600 135.11000 178.10900 1.000 190.38000 497 PHE B C 1
ATOM 14034 O O . PHE C 3 497 ? 155.40700 134.64700 178.94600 1.000 190.38000 497 PHE B O 1
ATOM 14051 N N . TYR C 3 498 ? 153.92000 136.21500 178.33400 1.000 194.58000 498 TYR B N 1
ATOM 14052 C CA . TYR C 3 498 ? 154.15300 136.96900 179.55300 1.000 194.58000 498 TYR B CA 1
ATOM 14053 C C . TYR C 3 498 ? 153.49100 136.33800 180.77100 1.000 194.58000 498 TYR B C 1
ATOM 14054 O O . TYR C 3 498 ? 153.71300 136.82000 181.88700 1.000 194.58000 498 TYR B O 1
ATOM 14072 N N . CYS C 3 499 ? 152.70600 135.26700 180.59800 1.000 197.23000 499 CYS B N 1
ATOM 14073 C CA . CYS C 3 499 ? 152.27700 134.47400 181.74100 1.000 197.23000 499 CYS B CA 1
ATOM 14074 C C . CYS C 3 499 ? 153.39100 133.56000 182.20500 1.000 197.23000 499 CYS B C 1
ATOM 14075 O O . CYS C 3 499 ? 153.62200 133.41300 183.41000 1.000 197.23000 499 CYS B O 1
ATOM 14083 N N . ILE C 3 500 ? 154.08500 132.92600 181.26300 1.000 201.62000 500 ILE B N 1
ATOM 14084 C CA . ILE C 3 500 ? 155.14000 132.00600 181.66300 1.000 201.62000 500 ILE B CA 1
ATOM 14085 C C . ILE C 3 500 ? 156.33700 132.77700 182.20400 1.000 201.62000 500 ILE B C 1
ATOM 14086 O O . ILE C 3 500 ? 157.00700 132.31900 183.13700 1.000 201.62000 500 ILE B O 1
ATOM 14102 N N . PHE C 3 501 ? 156.61100 133.96800 181.65600 1.000 199.05000 501 PHE B N 1
ATOM 14103 C CA . PHE C 3 501 ? 157.73100 134.76200 182.15600 1.000 199.05000 501 PHE B CA 1
ATOM 14104 C C . PHE C 3 501 ? 157.39800 135.58200 183.38900 1.000 199.05000 501 PHE B C 1
ATOM 14105 O O . PHE C 3 501 ? 158.32200 135.95700 184.11700 1.000 199.05000 501 PHE B O 1
ATOM 14122 N N . HIS C 3 502 ? 156.12700 135.89500 183.62900 1.000 198.99000 502 HIS B N 1
ATOM 14123 C CA . HIS C 3 502 ? 155.75000 136.79400 184.71000 1.000 198.99000 502 HIS B CA 1
ATOM 14124 C C . HIS C 3 502 ? 154.37700 136.41400 185.22800 1.000 198.99000 502 HIS B C 1
ATOM 14125 O O . HIS C 3 502 ? 153.54500 135.85900 184.50900 1.000 198.99000 502 HIS B O 1
ATOM 14139 N N . GLU C 3 503 ? 154.14300 136.76700 186.48300 1.000 201.01000 503 GLU B N 1
ATOM 14140 C CA . GLU C 3 503 ? 153.07300 136.19900 187.28800 1.000 201.01000 503 GLU B CA 1
ATOM 14141 C C . GLU C 3 503 ? 151.93600 137.19800 187.42500 1.000 201.01000 503 GLU B C 1
ATOM 14142 O O . GLU C 3 503 ? 152.14200 138.31900 187.89900 1.000 201.01000 503 GLU B O 1
ATOM 14154 N N . ALA C 3 504 ? 150.74100 136.78600 187.01100 1.000 199.70000 504 ALA B N 1
ATOM 14155 C CA . ALA C 3 504 ? 149.53800 137.58300 187.22900 1.000 199.70000 504 ALA B CA 1
ATOM 14156 C C . ALA C 3 504 ? 148.33100 136.68800 187.03200 1.000 199.70000 504 ALA B C 1
ATOM 14157 O O . ALA C 3 504 ? 148.08800 136.22000 185.91700 1.000 199.70000 504 ALA B O 1
ATOM 14164 N N . ASP C 3 505 ? 147.56200 136.47900 188.09900 1.000 205.84000 505 ASP B N 1
ATOM 14165 C CA . ASP C 3 505 ? 146.31700 135.72700 187.99100 1.000 205.84000 505 ASP B CA 1
ATOM 14166 C C . ASP C 3 505 ? 145.31200 136.41100 187.07900 1.000 205.84000 505 ASP B C 1
ATOM 14167 O O . ASP C 3 505 ? 144.44600 135.73500 186.51500 1.000 205.84000 505 ASP B O 1
ATOM 14176 N N . GLU C 3 506 ? 145.38600 137.73900 186.98000 1.000 192.22000 506 GLU B N 1
ATOM 14177 C CA . GLU C 3 506 ? 144.71100 138.49000 185.93000 1.000 192.22000 506 GLU B CA 1
ATOM 14178 C C . GLU C 3 506 ? 144.97500 137.88100 184.56100 1.000 192.22000 506 GLU B C 1
ATOM 14179 O O . GLU C 3 506 ? 144.04900 137.47400 183.84700 1.000 192.22000 506 GLU B O 1
ATOM 14191 N N . VAL C 3 507 ? 146.25200 137.79900 184.19800 1.000 192.01000 507 VAL B N 1
ATOM 14192 C CA . VAL C 3 507 ? 146.64600 137.34000 182.87500 1.000 192.01000 507 VAL B CA 1
ATOM 14193 C C . VAL C 3 507 ? 146.28800 135.87700 182.69300 1.000 192.01000 507 VAL B C 1
ATOM 14194 O O . VAL C 3 507 ? 145.88100 135.45600 181.60400 1.000 192.01000 507 VAL B O 1
ATOM 14207 N N . ARG C 3 508 ? 146.45200 135.08200 183.75200 1.000 200.17000 508 ARG B N 1
ATOM 14208 C CA . ARG C 3 508 ? 146.07400 133.67500 183.71100 1.000 200.17000 508 ARG B CA 1
ATOM 14209 C C . ARG C 3 508 ? 144.59400 133.53100 183.43000 1.000 200.17000 508 ARG B C 1
ATOM 14210 O O . ARG C 3 508 ? 144.18500 132.71800 182.59900 1.000 200.17000 508 ARG B O 1
ATOM 14231 N N . ASP C 3 509 ? 143.78300 134.34500 184.09700 1.000 190.92000 509 ASP B N 1
ATOM 14232 C CA . ASP C 3 509 ? 142.34300 134.27800 183.92700 1.000 190.92000 509 ASP B CA 1
ATOM 14233 C C . ASP C 3 509 ? 141.94900 134.67200 182.51600 1.000 190.92000 509 ASP B C 1
ATOM 14234 O O . ASP C 3 509 ? 141.10700 134.01800 181.89100 1.000 190.92000 509 ASP B O 1
ATOM 14243 N N . LEU C 3 510 ? 142.59300 135.70600 181.98400 1.000 182.68000 510 LEU B N 1
ATOM 14244 C CA . LEU C 3 510 ? 142.25300 136.18300 180.65000 1.000 182.68000 510 LEU B CA 1
ATOM 14245 C C . LEU C 3 510 ? 142.64400 135.16300 179.59200 1.000 182.68000 510 LEU B C 1
ATOM 14246 O O . LEU C 3 510 ? 141.85600 134.85200 178.68500 1.000 182.68000 510 LEU B O 1
ATOM 14262 N N . ARG C 3 511 ? 143.85600 134.62500 179.71000 1.000 191.54000 511 ARG B N 1
ATOM 14263 C CA . ARG C 3 511 ? 144.32000 133.59200 178.80000 1.000 191.54000 511 ARG B CA 1
ATOM 14264 C C . ARG C 3 511 ? 143.44700 132.35100 178.89200 1.000 191.54000 511 ARG B C 1
ATOM 14265 O O . ARG C 3 511 ? 143.13000 131.73400 177.87300 1.000 191.54000 511 ARG B O 1
ATOM 14286 N N . ASN C 3 512 ? 143.04200 131.97800 180.10400 1.000 192.56000 512 ASN B N 1
ATOM 14287 C CA . ASN C 3 512 ? 142.22200 130.78900 180.28000 1.000 192.56000 512 ASN B CA 1
ATOM 14288 C C . ASN C 3 512 ? 140.85000 130.97600 179.65900 1.000 192.56000 512 ASN B C 1
ATOM 14289 O O . ASN C 3 512 ? 140.30800 130.05200 179.04100 1.000 192.56000 512 ASN B O 1
ATOM 14300 N N . ASP C 3 513 ? 140.28400 132.17700 179.79000 1.000 184.00000 513 ASP B N 1
ATOM 14301 C CA . ASP C 3 513 ? 139.01200 132.46900 179.14500 1.000 184.00000 513 ASP B CA 1
ATOM 14302 C C . ASP C 3 513 ? 139.13500 132.37100 177.63500 1.000 184.00000 513 ASP B C 1
ATOM 14303 O O . ASP C 3 513 ? 138.31200 131.72200 176.97900 1.000 184.00000 513 ASP B O 1
ATOM 14312 N N . ALA C 3 514 ? 140.18700 132.97000 177.07600 1.000 180.89000 514 ALA B N 1
ATOM 14313 C CA . ALA C 3 514 ? 140.35200 132.99100 175.62700 1.000 180.89000 514 ALA B CA 1
ATOM 14314 C C . ALA C 3 514 ? 140.58900 131.59600 175.07200 1.000 180.89000 514 ALA B C 1
ATOM 14315 O O . ALA C 3 514 ? 140.02400 131.21700 174.04000 1.000 180.89000 514 ALA B O 1
ATOM 14322 N N . VAL C 3 515 ? 141.41500 130.80800 175.75300 1.000 194.19000 515 VAL B N 1
ATOM 14323 C CA . VAL C 3 515 ? 141.76200 129.49900 175.21700 1.000 194.19000 515 VAL B CA 1
ATOM 14324 C C . VAL C 3 515 ? 140.61000 128.52500 175.40100 1.000 194.19000 515 VAL B C 1
ATOM 14325 O O . VAL C 3 515 ? 140.34600 127.70600 174.52000 1.000 194.19000 515 VAL B O 1
ATOM 14338 N N . GLY C 3 516 ? 139.87800 128.61200 176.51500 1.000 192.12000 516 GLY B N 1
ATOM 14339 C CA . GLY C 3 516 ? 138.73300 127.73200 176.68900 1.000 192.12000 516 GLY B CA 1
ATOM 14340 C C . GLY C 3 516 ? 137.61100 128.07000 175.73000 1.000 192.12000 516 GLY B C 1
ATOM 14341 O O . GLY C 3 516 ? 136.97200 127.17000 175.16700 1.000 192.12000 516 GLY B O 1
ATOM 14345 N N . LEU C 3 517 ? 137.35000 129.37100 175.55500 1.000 174.88000 517 LEU B N 1
ATOM 14346 C CA . LEU C 3 517 ? 136.50500 129.88400 174.48500 1.000 174.88000 517 LEU B CA 1
ATOM 14347 C C . LEU C 3 517 ? 136.85500 129.27000 173.14400 1.000 174.88000 517 LEU B C 1
ATOM 14348 O O . LEU C 3 517 ? 136.04600 128.57000 172.53000 1.000 174.88000 517 LEU B O 1
ATOM 14364 N N . LEU C 3 518 ? 138.07700 129.50500 172.69200 1.000 173.98000 518 LEU B N 1
ATOM 14365 C CA . LEU C 3 518 ? 138.43900 129.16500 171.32800 1.000 173.98000 518 LEU B CA 1
ATOM 14366 C C . LEU C 3 518 ? 138.54600 127.65500 171.14400 1.000 173.98000 518 LEU B C 1
ATOM 14367 O O . LEU C 3 518 ? 138.26200 127.13300 170.06100 1.000 173.98000 518 LEU B O 1
ATOM 14383 N N . LYS C 3 519 ? 138.91500 126.93800 172.20600 1.000 189.80000 519 LYS B N 1
ATOM 14384 C CA . LYS C 3 519 ? 139.00700 125.48800 172.15800 1.000 189.80000 519 LYS B CA 1
ATOM 14385 C C . LYS C 3 519 ? 137.63500 124.86000 172.03200 1.000 189.80000 519 LYS B C 1
ATOM 14386 O O . LYS C 3 519 ? 137.39200 124.06100 171.12200 1.000 189.80000 519 LYS B O 1
ATOM 14405 N N . LEU C 3 520 ? 136.71400 125.23100 172.92300 1.000 190.01000 520 LEU B N 1
ATOM 14406 C CA . LEU C 3 520 ? 135.44900 124.51500 173.03400 1.000 190.01000 520 LEU B CA 1
ATOM 14407 C C . LEU C 3 520 ? 134.53100 124.71100 171.83100 1.000 190.01000 520 LEU B C 1
ATOM 14408 O O . LEU C 3 520 ? 133.54700 123.97500 171.70200 1.000 190.01000 520 LEU B O 1
ATOM 14424 N N . LEU C 3 521 ? 134.83300 125.66400 170.94700 1.000 171.49000 521 LEU B N 1
ATOM 14425 C CA . LEU C 3 521 ? 133.86500 126.24500 170.03500 1.000 171.49000 521 LEU B CA 1
ATOM 14426 C C . LEU C 3 521 ? 134.12400 125.93700 168.57300 1.000 171.49000 521 LEU B C 1
ATOM 14427 O O . LEU C 3 521 ? 133.16800 125.73900 167.82200 1.000 171.49000 521 LEU B O 1
ATOM 14443 N N . PHE C 3 522 ? 135.38600 125.88200 168.15500 1.000 161.39000 522 PHE B N 1
ATOM 14444 C CA . PHE C 3 522 ? 135.76400 126.09600 166.75900 1.000 161.39000 522 PHE B CA 1
ATOM 14445 C C . PHE C 3 522 ? 136.11500 124.79100 166.06000 1.000 161.39000 522 PHE B C 1
ATOM 14446 O O . PHE C 3 522 ? 137.18700 124.21900 166.27000 1.000 161.39000 522 PHE B O 1
ATOM 14463 N N . ASP C 3 523 ? 135.19500 124.34400 165.23500 1.000 156.66000 523 ASP B N 1
ATOM 14464 C CA . ASP C 3 523 ? 135.38900 123.35800 164.18500 1.000 156.66000 523 ASP B CA 1
ATOM 14465 C C . ASP C 3 523 ? 136.12200 123.87700 162.94700 1.000 156.66000 523 ASP B C 1
ATOM 14466 O O . ASP C 3 523 ? 137.10000 123.23800 162.53800 1.000 156.66000 523 ASP B O 1
ATOM 14475 N N . PRO C 3 524 ? 135.69800 125.00200 162.32100 1.000 145.89000 524 PRO B N 1
ATOM 14476 C CA . PRO C 3 524 ? 136.03800 125.23300 160.90100 1.000 145.89000 524 PRO B CA 1
ATOM 14477 C C . PRO C 3 524 ? 137.50500 125.36400 160.58100 1.000 145.89000 524 PRO B C 1
ATOM 14478 O O . PRO C 3 524 ? 137.96200 124.86100 159.54800 1.000 145.89000 524 PRO B O 1
ATOM 14489 N N . LEU C 3 525 ? 138.26100 126.00400 161.46400 1.000 150.22000 525 LEU B N 1
ATOM 14490 C CA . LEU C 3 525 ? 139.62800 126.42000 161.17000 1.000 150.22000 525 LEU B CA 1
ATOM 14491 C C . LEU C 3 525 ? 140.63800 125.42900 161.74300 1.000 150.22000 525 LEU B C 1
ATOM 14492 O O . LEU C 3 525 ? 141.74400 125.79000 162.14400 1.000 150.22000 525 LEU B O 1
ATOM 14508 N N . ARG C 3 526 ? 140.23700 124.15000 161.69300 1.000 169.30000 526 ARG B N 1
ATOM 14509 C CA . ARG C 3 526 ? 140.88400 122.96900 162.25200 1.000 169.30000 526 ARG B CA 1
ATOM 14510 C C . ARG C 3 526 ? 142.40600 122.94500 162.11100 1.000 169.30000 526 ARG B C 1
ATOM 14511 O O . ARG C 3 526 ? 143.08800 122.72500 163.12100 1.000 169.30000 526 ARG B O 1
ATOM 14532 N N . PRO C 3 527 ? 142.98600 123.19100 160.92300 1.000 169.62000 527 PRO B N 1
ATOM 14533 C CA . PRO C 3 527 ? 144.45400 123.12400 160.82900 1.000 169.62000 527 PRO B CA 1
ATOM 14534 C C . PRO C 3 527 ? 145.14600 124.21000 161.62300 1.000 169.62000 527 PRO B C 1
ATOM 14535 O O . PRO C 3 527 ? 146.07700 123.92300 162.39200 1.000 169.62000 527 PRO B O 1
ATOM 14546 N N . VAL C 3 528 ? 144.67900 125.44700 161.47200 1.000 169.99000 528 VAL B N 1
ATOM 14547 C CA . VAL C 3 528 ? 145.31600 126.58500 162.11600 1.000 169.99000 528 VAL B CA 1
ATOM 14548 C C . VAL C 3 528 ? 145.19700 126.46500 163.62400 1.000 169.99000 528 VAL B C 1
ATOM 14549 O O . VAL C 3 528 ? 146.18400 126.59900 164.35800 1.000 169.99000 528 VAL B O 1
ATOM 14562 N N . ILE C 3 529 ? 143.98700 126.18100 164.10100 1.000 170.85000 529 ILE B N 1
ATOM 14563 C CA . ILE C 3 529 ? 143.76000 126.10000 165.53400 1.000 170.85000 529 ILE B CA 1
ATOM 14564 C C . ILE C 3 529 ? 144.50400 124.91700 166.12200 1.000 170.85000 529 ILE B C 1
ATOM 14565 O O . ILE C 3 529 ? 145.03900 125.01100 167.22500 1.000 170.85000 529 ILE B O 1
ATOM 14581 N N . SER C 3 530 ? 144.58000 123.80300 165.39600 1.000 180.18000 530 SER B N 1
ATOM 14582 C CA . SER C 3 530 ? 145.23100 122.62400 165.94600 1.000 180.18000 530 SER B CA 1
ATOM 14583 C C . SER C 3 530 ? 146.72700 122.84300 166.06500 1.000 180.18000 530 SER B C 1
ATOM 14584 O O . SER C 3 530 ? 147.32600 122.51000 167.09700 1.000 180.18000 530 SER B O 1
ATOM 14592 N N . CYS C 3 531 ? 147.33200 123.42800 165.02600 1.000 192.19000 531 CYS B N 1
ATOM 14593 C CA . CYS C 3 531 ? 148.74600 123.77500 165.08100 1.000 192.19000 531 CYS B CA 1
ATOM 14594 C C . CYS C 3 531 ? 149.01100 124.74900 166.21500 1.000 192.19000 531 CYS B C 1
ATOM 14595 O O . CYS C 3 531 ? 149.97200 124.58600 166.98600 1.000 192.19000 531 CYS B O 1
ATOM 14603 N N . PHE C 3 532 ? 148.11300 125.72000 166.37600 1.000 191.81000 532 PHE B N 1
ATOM 14604 C CA . PHE C 3 532 ? 148.29700 126.73500 167.39500 1.000 191.81000 532 PHE B CA 1
ATOM 14605 C C . PHE C 3 532 ? 148.19000 126.14200 168.78900 1.000 191.81000 532 PHE B C 1
ATOM 14606 O O . PHE C 3 532 ? 149.04200 126.40300 169.64200 1.000 191.81000 532 PHE B O 1
ATOM 14623 N N . PHE C 3 533 ? 147.16900 125.32100 169.02700 1.000 189.14000 533 PHE B N 1
ATOM 14624 C CA . PHE C 3 533 ? 146.96800 124.72600 170.34100 1.000 189.14000 533 PHE B CA 1
ATOM 14625 C C . PHE C 3 533 ? 148.09600 123.77400 170.69000 1.000 189.14000 533 PHE B C 1
ATOM 14626 O O . PHE C 3 533 ? 148.52400 123.70600 171.84600 1.000 189.14000 533 PHE B O 1
ATOM 14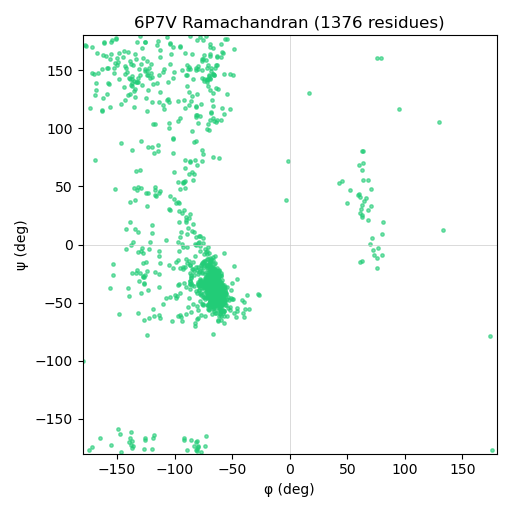643 N N . SER C 3 534 ? 148.59700 123.03600 169.70600 1.000 197.77000 534 SER B N 1
ATOM 14644 C CA . SER C 3 534 ? 149.64400 122.07000 169.99400 1.000 197.77000 534 SER B CA 1
ATOM 14645 C C . SER C 3 534 ? 150.94400 122.77000 170.36000 1.000 197.77000 534 SER B C 1
ATOM 14646 O O . SER C 3 534 ? 151.57200 122.45300 171.38300 1.000 197.77000 534 SER B O 1
ATOM 14654 N N . ASN C 3 535 ? 151.34600 123.75300 169.55800 1.000 208.18000 535 ASN B N 1
ATOM 14655 C CA . ASN C 3 535 ? 152.56900 124.47900 169.87500 1.000 208.18000 535 ASN B CA 1
ATOM 14656 C C . ASN C 3 535 ? 152.39500 125.33700 171.12700 1.000 208.18000 535 ASN B C 1
ATOM 14657 O O . ASN C 3 535 ? 153.35400 125.57100 171.87800 1.000 208.18000 535 ASN B O 1
ATOM 14668 N N . LEU C 3 536 ? 151.16700 125.76100 171.40000 1.000 199.87000 536 LEU B N 1
ATOM 14669 C CA . LEU C 3 536 ? 150.85000 126.42000 172.65500 1.000 199.87000 536 LEU B CA 1
ATOM 14670 C C . LEU C 3 536 ? 151.05600 125.48500 173.84200 1.000 199.87000 536 LEU B C 1
ATOM 14671 O O . LEU C 3 536 ? 151.55900 125.89600 174.89500 1.000 199.87000 536 LEU B O 1
ATOM 14687 N N . SER C 3 537 ? 150.66400 124.22500 173.69200 1.000 205.03000 537 SER B N 1
ATOM 14688 C CA . SER C 3 537 ? 150.88400 123.25200 174.75100 1.000 205.03000 537 SER B CA 1
ATOM 14689 C C . SER C 3 537 ? 152.36800 123.01500 174.97200 1.000 205.03000 537 SER B C 1
ATOM 14690 O O . SER C 3 537 ? 152.81300 122.81400 176.11200 1.000 205.03000 537 SER B O 1
ATOM 14698 N N . ARG C 3 538 ? 153.13300 123.02400 173.88200 1.000 215.68000 538 ARG B N 1
ATOM 14699 C CA . ARG C 3 538 ? 154.59000 122.96900 173.98200 1.000 215.68000 538 ARG B CA 1
ATOM 14700 C C . ARG C 3 538 ? 155.11900 124.13900 174.80200 1.000 215.68000 538 ARG B C 1
ATOM 14701 O O . ARG C 3 538 ? 156.00900 123.97700 175.64900 1.000 215.68000 538 ARG B O 1
ATOM 14722 N N . LEU C 3 539 ? 154.53700 125.31400 174.61000 1.000 207.88000 539 LEU B N 1
ATOM 14723 C CA . LEU C 3 539 ? 154.94600 126.45600 175.41600 1.000 207.88000 539 LEU B CA 1
ATOM 14724 C C . LEU C 3 539 ? 154.51800 126.30600 176.87300 1.000 207.88000 539 LEU B C 1
ATOM 14725 O O . LEU C 3 539 ? 155.18200 126.82500 177.77600 1.000 207.88000 539 LEU B O 1
ATOM 14741 N N . GLU C 3 540 ? 153.42500 125.59500 177.12700 1.000 210.55000 540 GLU B N 1
ATOM 14742 C CA . GLU C 3 540 ? 153.04400 125.32600 178.51300 1.000 210.55000 540 GLU B CA 1
ATOM 14743 C C . GLU C 3 540 ? 154.06000 124.41000 179.19200 1.000 210.55000 540 GLU B C 1
ATOM 14744 O O . GLU C 3 540 ? 154.42300 124.60400 180.36800 1.000 210.55000 540 GLU B O 1
ATOM 14756 N N . GLU C 3 541 ? 154.53200 123.40500 178.45500 1.000 210.34000 541 GLU B N 1
ATOM 14757 C CA . GLU C 3 541 ? 155.64200 122.59300 178.94200 1.000 210.34000 541 GLU B CA 1
ATOM 14758 C C . GLU C 3 541 ? 156.86800 123.45000 179.20200 1.000 210.34000 541 GLU B C 1
ATOM 14759 O O . GLU C 3 541 ? 157.60300 123.22000 180.17100 1.000 210.34000 541 GLU B O 1
ATOM 14771 N N . LEU C 3 542 ? 157.07500 124.46800 178.37300 1.000 209.97000 542 LEU B N 1
ATOM 14772 C CA . LEU C 3 542 ? 158.16500 125.39700 178.62000 1.000 209.97000 542 LEU B CA 1
ATOM 14773 C C . LEU C 3 542 ? 157.93800 126.21700 179.88300 1.000 209.97000 542 LEU B C 1
ATOM 14774 O O . LEU C 3 542 ? 158.90900 126.64100 180.52200 1.000 209.97000 542 LEU B O 1
ATOM 14790 N N . ARG C 3 543 ? 156.67600 126.45200 180.25600 1.000 206.94000 543 ARG B N 1
ATOM 14791 C CA . ARG C 3 543 ? 156.40200 127.06100 181.55900 1.000 206.94000 543 ARG B CA 1
ATOM 14792 C C . ARG C 3 543 ? 156.92500 126.17900 182.67100 1.000 206.94000 543 ARG B C 1
ATOM 14793 O O . ARG C 3 543 ? 157.58500 126.65600 183.60500 1.000 206.94000 543 ARG B O 1
ATOM 14814 N N . HIS C 3 544 ? 156.58000 124.89100 182.60400 1.000 213.01000 544 HIS B N 1
ATOM 14815 C CA . HIS C 3 544 ? 157.00500 123.95800 183.64500 1.000 213.01000 544 HIS B CA 1
ATOM 14816 C C . HIS C 3 544 ? 158.52500 123.87900 183.70700 1.000 213.01000 544 HIS B C 1
ATOM 14817 O O . HIS C 3 544 ? 159.11400 123.78700 184.79200 1.000 213.01000 544 HIS B O 1
ATOM 14831 N N . ILE C 3 545 ? 159.16500 123.96400 182.54300 1.000 216.38000 545 ILE B N 1
ATOM 14832 C CA . ILE C 3 545 ? 160.62100 124.00000 182.46000 1.000 216.38000 545 ILE B CA 1
ATOM 14833 C C . ILE C 3 545 ? 161.16900 125.21000 183.20100 1.000 216.38000 545 ILE B C 1
ATOM 14834 O O . ILE C 3 545 ? 161.97000 125.07800 184.13300 1.000 216.38000 545 ILE B O 1
ATOM 14850 N N . TRP C 3 546 ? 160.76000 126.40800 182.77700 1.000 207.85000 546 TRP B N 1
ATOM 14851 C CA . TRP C 3 546 ? 161.37500 127.63000 183.28600 1.000 207.85000 546 TRP B CA 1
ATOM 14852 C C . TRP C 3 546 ? 161.07700 127.82800 184.76200 1.000 207.85000 546 TRP B C 1
ATOM 14853 O O . TRP C 3 546 ? 161.86200 128.45600 185.48100 1.000 207.85000 546 TRP B O 1
ATOM 14874 N N . LYS C 3 547 ? 159.95000 127.29600 185.23300 1.000 201.72000 547 LYS B N 1
ATOM 14875 C CA . LYS C 3 547 ? 159.70200 127.26800 186.66300 1.000 201.72000 547 LYS B CA 1
ATOM 14876 C C . LYS C 3 547 ? 160.57900 126.24700 187.36800 1.000 201.72000 547 LYS B C 1
ATOM 14877 O O . LYS C 3 547 ? 160.96600 126.47400 188.51900 1.000 201.72000 547 LYS B O 1
ATOM 14896 N N . SER C 3 548 ? 160.90600 125.13800 186.71100 1.000 210.23000 548 SER B N 1
ATOM 14897 C CA . SER C 3 548 ? 161.79900 124.14900 187.30500 1.000 210.23000 548 SER B CA 1
ATOM 14898 C C . SER C 3 548 ? 163.22600 124.68100 187.37600 1.000 210.23000 548 SER B C 1
ATOM 14899 O O . SER C 3 548 ? 164.13300 124.13700 186.74700 1.000 210.23000 548 SER B O 1
ATOM 14907 N N . LEU C 3 558 ? 171.10500 137.18800 182.39700 1.000 214.25000 558 LEU B N 1
ATOM 14908 C CA . LEU C 3 558 ? 170.25100 136.01600 182.27900 1.000 214.25000 558 LEU B CA 1
ATOM 14909 C C . LEU C 3 558 ? 170.03900 135.65600 180.81200 1.000 214.25000 558 LEU B C 1
ATOM 14910 O O . LEU C 3 558 ? 168.96500 135.87300 180.25100 1.000 214.25000 558 LEU B O 1
ATOM 14925 N N . VAL C 3 559 ? 171.08800 135.12000 180.19200 1.000 225.75000 559 VAL B N 1
ATOM 14926 C CA . VAL C 3 559 ? 170.98600 134.54400 178.85700 1.000 225.75000 559 VAL B CA 1
ATOM 14927 C C . VAL C 3 559 ? 170.46500 133.12800 179.03800 1.000 225.75000 559 VAL B C 1
ATOM 14928 O O . VAL C 3 559 ? 171.24600 132.17600 179.14700 1.000 225.75000 559 VAL B O 1
ATOM 14941 N N . HIS C 3 560 ? 169.14600 132.97800 179.06600 1.000 217.22000 560 HIS B N 1
ATOM 14942 C CA . HIS C 3 560 ? 168.57700 131.73200 179.53300 1.000 217.22000 560 HIS B CA 1
ATOM 14943 C C . HIS C 3 560 ? 168.58400 130.67600 178.42400 1.000 217.22000 560 HIS B C 1
ATOM 14944 O O . HIS C 3 560 ? 168.51900 131.00800 177.23300 1.000 217.22000 560 HIS B O 1
ATOM 14958 N N . PRO C 3 561 ? 168.65400 129.38900 178.78100 1.000 217.94000 561 PRO B N 1
ATOM 14959 C CA . PRO C 3 561 ? 168.45400 128.36100 177.75500 1.000 217.94000 561 PRO B CA 1
ATOM 14960 C C . PRO C 3 561 ? 167.09600 128.39300 177.09900 1.000 217.94000 561 PRO B C 1
ATOM 14961 O O . PRO C 3 561 ? 166.96400 127.95500 175.95500 1.000 217.94000 561 PRO B O 1
ATOM 14972 N N . VAL C 3 562 ? 166.07400 128.88400 177.78700 1.000 214.73000 562 VAL B N 1
ATOM 14973 C CA . VAL C 3 562 ? 164.74200 128.89600 177.20200 1.000 214.73000 562 VAL B CA 1
ATOM 14974 C C . VAL C 3 562 ? 164.66700 129.92800 176.08400 1.000 214.73000 562 VAL B C 1
ATOM 14975 O O . VAL C 3 562 ? 164.13700 129.65800 174.99600 1.000 214.73000 562 VAL B O 1
ATOM 14988 N N . MET C 3 563 ? 165.21600 131.11700 176.32100 1.000 216.80000 563 MET B N 1
ATOM 14989 C CA . MET C 3 563 ? 165.30900 132.08600 175.23900 1.000 216.80000 563 MET B CA 1
ATOM 14990 C C . MET C 3 563 ? 166.25000 131.59900 174.15000 1.000 216.80000 563 MET B C 1
ATOM 14991 O O . MET C 3 563 ? 166.03800 131.90600 172.97200 1.000 216.80000 563 MET B O 1
ATOM 15005 N N . TYR C 3 564 ? 167.26300 130.80600 174.50500 1.000 217.92000 564 TYR B N 1
ATOM 15006 C CA . TYR C 3 564 ? 168.08000 130.19900 173.46100 1.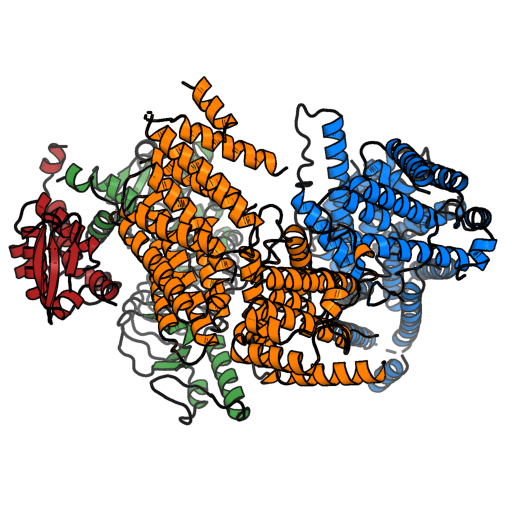000 217.92000 564 TYR B CA 1
ATOM 15007 C C . TYR C 3 564 ? 167.28300 129.18800 172.64700 1.000 217.92000 564 TYR B C 1
ATOM 15008 O O . TYR C 3 564 ? 167.50500 129.04300 171.44000 1.000 217.92000 564 TYR B O 1
ATOM 15026 N N . VAL C 3 565 ? 166.34900 128.49100 173.28500 1.000 218.99000 565 VAL B N 1
ATOM 15027 C CA . VAL C 3 565 ? 165.51500 127.53500 172.57000 1.000 218.99000 565 VAL B CA 1
ATOM 15028 C C . VAL C 3 565 ? 164.61400 128.26900 171.59700 1.000 218.99000 565 VAL B C 1
ATOM 15029 O O . VAL C 3 565 ? 164.37700 127.81500 170.47200 1.000 218.99000 565 VAL B O 1
ATOM 15042 N N . LEU C 3 566 ? 164.09800 129.41500 172.01300 1.000 221.70000 566 LEU B N 1
ATOM 15043 C CA . LEU C 3 566 ? 163.25300 130.18000 171.10500 1.000 221.70000 566 LEU B CA 1
ATOM 15044 C C . LEU C 3 566 ? 164.07500 130.81000 169.99000 1.000 221.70000 566 LEU B C 1
ATOM 15045 O O . LEU C 3 566 ? 163.57600 130.97000 168.86800 1.000 221.70000 566 LEU B O 1
ATOM 15061 N N . LYS C 3 567 ? 165.33600 131.14400 170.26900 1.000 214.68000 567 LYS B N 1
ATOM 15062 C CA . LYS C 3 567 ? 166.24400 131.55100 169.20600 1.000 214.68000 567 LYS B CA 1
ATOM 15063 C C . LYS C 3 567 ? 166.43000 130.42500 168.19500 1.000 214.68000 567 LYS B C 1
ATOM 15064 O O . LYS C 3 567 ? 166.41600 130.65300 166.97600 1.000 214.68000 567 LYS B O 1
ATOM 15083 N N . THR C 3 568 ? 166.55900 129.19400 168.68800 1.000 221.60000 568 THR B N 1
ATOM 15084 C CA . THR C 3 568 ? 166.64200 128.04100 167.79700 1.000 221.60000 568 THR B CA 1
ATOM 15085 C C . THR C 3 568 ? 165.36400 127.88100 166.99100 1.000 221.60000 568 THR B C 1
ATOM 15086 O O . THR C 3 568 ? 165.40200 127.48400 165.82300 1.000 221.60000 568 THR B O 1
ATOM 15097 N N . ASP C 3 569 ? 164.22300 128.18500 167.59900 1.000 222.23000 569 ASP B N 1
ATOM 15098 C CA . ASP C 3 569 ? 162.95300 127.99900 166.91100 1.000 222.23000 569 ASP B CA 1
ATOM 15099 C C . ASP C 3 569 ? 162.78500 129.00500 165.77600 1.000 222.23000 569 ASP B C 1
ATOM 15100 O O . ASP C 3 569 ? 162.33400 128.64800 164.68000 1.000 222.23000 569 ASP B O 1
ATOM 15109 N N . ILE C 3 570 ? 163.14500 130.27000 166.01900 1.000 215.87000 570 ILE B N 1
ATOM 15110 C CA . ILE C 3 570 ? 163.10400 131.25600 164.93200 1.000 215.87000 570 ILE B CA 1
ATOM 15111 C C . ILE C 3 570 ? 164.09600 130.88200 163.84700 1.000 215.87000 570 ILE B C 1
ATOM 15112 O O . ILE C 3 570 ? 163.83500 131.11200 162.66100 1.000 215.87000 570 ILE B O 1
ATOM 15128 N N . ILE C 3 571 ? 165.24200 130.30900 164.21700 1.000 219.14000 571 ILE B N 1
ATOM 15129 C CA . ILE C 3 571 ? 166.20600 129.91900 163.19700 1.000 219.14000 571 ILE B CA 1
ATOM 15130 C C . ILE C 3 571 ? 165.64800 128.77100 162.36700 1.000 219.14000 571 ILE B C 1
ATOM 15131 O O . ILE C 3 571 ? 165.79700 128.74500 161.13600 1.000 219.14000 571 ILE B O 1
ATOM 15147 N N . LYS C 3 572 ? 164.96300 127.83400 163.02900 1.000 210.65000 572 LYS B N 1
ATOM 15148 C CA . LYS C 3 572 ? 164.29100 126.74100 162.34100 1.000 210.65000 572 LYS B CA 1
ATOM 15149 C C . LYS C 3 572 ? 163.26100 127.27200 161.36600 1.000 210.65000 572 LYS B C 1
ATOM 15150 O O . LYS C 3 572 ? 163.16800 126.80300 160.23200 1.000 210.65000 572 LYS B O 1
ATOM 15169 N N . LEU C 3 573 ? 162.51600 128.28900 161.77500 1.000 217.49000 573 LEU B N 1
ATOM 15170 C CA . LEU C 3 573 ? 161.43200 128.78500 160.93700 1.000 217.49000 573 LEU B CA 1
ATOM 15171 C C . LEU C 3 573 ? 161.96500 129.58300 159.75500 1.000 217.49000 573 LEU B C 1
ATOM 15172 O O . LEU C 3 573 ? 161.46500 129.45000 158.62800 1.000 217.49000 573 LEU B O 1
ATOM 15188 N N . LYS C 3 574 ? 162.98000 130.41300 159.99300 1.000 208.96000 574 LYS B N 1
ATOM 15189 C CA . LYS C 3 574 ? 163.59100 131.17100 158.91100 1.000 208.96000 574 LYS B CA 1
ATOM 15190 C C . LYS C 3 574 ? 164.21900 130.24900 157.88200 1.000 208.96000 574 LYS B C 1
ATOM 15191 O O . LYS C 3 574 ? 164.12100 130.50200 156.67700 1.000 208.96000 574 LYS B O 1
ATOM 15210 N N . ARG C 3 575 ? 164.86600 129.17400 158.33500 1.000 215.74000 575 ARG B N 1
ATOM 15211 C CA . ARG C 3 575 ? 165.39200 128.19300 157.39500 1.000 215.74000 575 ARG B CA 1
ATOM 15212 C C . ARG C 3 575 ? 164.29300 127.29500 156.82600 1.000 215.74000 575 ARG B C 1
ATOM 15213 O O . ARG C 3 575 ? 164.52300 126.63000 155.81200 1.000 215.74000 575 ARG B O 1
ATOM 15234 N N . ASN C 3 576 ? 163.11100 127.26300 157.45100 1.000 207.17000 576 ASN B N 1
ATOM 15235 C CA . ASN C 3 576 ? 161.96200 126.54700 156.91400 1.000 207.17000 576 ASN B CA 1
ATOM 15236 C C . ASN C 3 576 ? 161.24200 127.32800 155.82400 1.000 207.17000 576 ASN B C 1
ATOM 15237 O O . ASN C 3 576 ? 160.48400 126.72700 155.05200 1.000 207.17000 576 ASN B O 1
ATOM 15248 N N . LEU C 3 577 ? 161.44600 128.65100 155.75800 1.000 197.54000 577 LEU B N 1
ATOM 15249 C CA . LEU C 3 577 ? 160.87300 129.45100 154.67500 1.000 197.54000 577 LEU B CA 1
ATOM 15250 C C . LEU C 3 577 ? 161.27800 128.94500 153.29900 1.000 197.54000 577 LEU B C 1
ATOM 15251 O O . LEU C 3 577 ? 160.42000 128.75200 152.43100 1.000 197.54000 577 LEU B O 1
ATOM 15267 N N . GLU C 3 578 ? 162.56400 128.71600 153.08800 1.000 203.37000 578 GLU B N 1
ATOM 15268 C CA . GLU C 3 578 ? 163.06600 128.32100 151.78800 1.000 203.37000 578 GLU B CA 1
ATOM 15269 C C . GLU C 3 578 ? 162.77600 126.84900 151.51900 1.000 203.37000 578 GLU B C 1
ATOM 15270 O O . GLU C 3 578 ? 161.65800 126.37700 151.72500 1.000 203.37000 578 GLU B O 1
ATOM 15282 N N . SER C 3 607 ? 171.45100 122.12300 182.44800 1.000 250.35000 607 SER B N 1
ATOM 15283 C CA . SER C 3 607 ? 171.64700 120.76600 181.95400 1.000 250.35000 607 SER B CA 1
ATOM 15284 C C . SER C 3 607 ? 171.26700 120.68300 180.48200 1.000 250.35000 607 SER B C 1
ATOM 15285 O O . SER C 3 607 ? 170.27000 120.04800 180.12000 1.000 250.35000 607 SER B O 1
ATOM 15292 N N . SER C 3 608 ? 172.11900 121.28900 179.64500 1.000 247.07000 608 SER B N 1
ATOM 15293 C CA . SER C 3 608 ? 171.79900 121.53600 178.24100 1.000 247.07000 608 SER B CA 1
ATOM 15294 C C . SER C 3 608 ? 171.51400 120.26100 177.46500 1.000 247.07000 608 SER B C 1
ATOM 15295 O O . SER C 3 608 ? 170.77800 120.29900 176.47400 1.000 247.07000 608 SER B O 1
ATOM 15303 N N . ASP C 3 609 ? 172.07300 119.13200 177.90000 1.000 252.17000 609 ASP B N 1
ATOM 15304 C CA . ASP C 3 609 ? 171.62700 117.83700 177.38800 1.000 252.17000 609 ASP B CA 1
ATOM 15305 C C . ASP C 3 609 ? 170.12900 117.64600 177.60900 1.000 252.17000 609 ASP B C 1
ATOM 15306 O O . ASP C 3 609 ? 169.39000 117.33800 176.66800 1.000 252.17000 609 ASP B O 1
ATOM 15315 N N . PHE C 3 610 ? 169.65200 117.86800 178.83700 1.000 247.95000 610 PHE B N 1
ATOM 15316 C CA . PHE C 3 610 ? 168.22500 117.72600 179.10800 1.000 247.95000 610 PHE B CA 1
ATOM 15317 C C . PHE C 3 610 ? 167.41600 118.79200 178.38700 1.000 247.95000 610 PHE B C 1
ATOM 15318 O O . PHE C 3 610 ? 166.26400 118.55200 178.00100 1.000 247.95000 610 PHE B O 1
ATOM 15335 N N . LEU C 3 611 ? 168.00100 119.97100 178.19500 1.000 238.90000 611 LEU B N 1
ATOM 15336 C CA . LEU C 3 611 ? 167.28100 121.04000 177.51500 1.000 238.90000 611 LEU B CA 1
ATOM 15337 C C . LEU C 3 611 ? 167.07200 120.68800 176.04900 1.000 238.90000 611 LEU B C 1
ATOM 15338 O O . LEU C 3 611 ? 165.96700 120.82900 175.51000 1.000 238.90000 611 LEU B O 1
ATOM 15354 N N . GLU C 3 612 ? 168.10800 120.15600 175.41100 1.000 244.11000 612 GLU B N 1
ATOM 15355 C CA . GLU C 3 612 ? 167.96700 119.59900 174.07600 1.000 244.11000 612 GLU B CA 1
ATOM 15356 C C . GLU C 3 612 ? 167.02500 118.40000 174.05600 1.000 244.11000 612 GLU B C 1
ATOM 15357 O O . GLU C 3 612 ? 166.36700 118.14700 173.04200 1.000 244.11000 612 GLU B O 1
ATOM 15369 N N . VAL C 3 613 ? 166.93700 117.65200 175.15500 1.000 243.60000 613 VAL B N 1
ATOM 15370 C CA . VAL C 3 613 ? 166.06300 116.48200 175.17700 1.000 243.60000 613 VAL B CA 1
ATOM 15371 C C . VAL C 3 613 ? 164.60600 116.91500 175.15700 1.000 243.60000 613 VAL B C 1
ATOM 15372 O O . VAL C 3 613 ? 163.78300 116.34500 174.43600 1.000 243.60000 613 VAL B O 1
ATOM 15385 N N . VAL C 3 614 ? 164.25700 117.90900 175.97000 1.000 240.43000 614 VAL B N 1
ATOM 15386 C CA . VAL C 3 614 ? 162.88800 118.42100 175.91700 1.000 240.43000 614 VAL B CA 1
ATOM 15387 C C . VAL C 3 614 ? 162.63800 119.13000 174.59300 1.000 240.43000 614 VAL B C 1
ATOM 15388 O O . VAL C 3 614 ? 161.49700 119.18000 174.11600 1.000 240.43000 614 VAL B O 1
ATOM 15401 N N . ARG C 3 615 ? 163.68600 119.70400 173.99000 1.000 236.80000 615 ARG B N 1
ATOM 15402 C CA . ARG C 3 615 ? 163.57100 120.23400 172.63400 1.000 236.80000 615 ARG B CA 1
ATOM 15403 C C . ARG C 3 615 ? 163.15900 119.14500 171.65500 1.000 236.80000 615 ARG B C 1
ATOM 15404 O O . ARG C 3 615 ? 162.31500 119.36500 170.78000 1.000 236.80000 615 ARG B O 1
ATOM 15425 N N . GLU C 3 616 ? 163.75500 117.96300 171.79000 1.000 235.41000 616 GLU B N 1
ATOM 15426 C CA . GLU C 3 616 ? 163.32500 116.81200 171.00600 1.000 235.41000 616 GLU B CA 1
ATOM 15427 C C . GLU C 3 616 ? 161.90900 116.40600 171.36600 1.000 235.41000 616 GLU B C 1
ATOM 15428 O O . GLU C 3 616 ? 161.13200 116.01200 170.48900 1.000 235.41000 616 GLU B O 1
ATOM 15440 N N . PHE C 3 617 ? 161.58100 116.46400 172.65400 1.000 235.60000 617 PHE B N 1
ATOM 15441 C CA . PHE C 3 617 ? 160.26600 116.05700 173.12800 1.000 235.60000 617 PHE B CA 1
ATOM 15442 C C . PHE C 3 617 ? 159.16700 116.92800 172.53600 1.000 235.60000 617 PHE B C 1
ATOM 15443 O O . PHE C 3 617 ? 158.04000 116.46100 172.33300 1.000 235.60000 617 PHE B O 1
ATOM 15460 N N . ASN C 3 618 ? 159.47800 118.19500 172.27000 1.000 222.87000 618 ASN B N 1
ATOM 15461 C CA . ASN C 3 618 ? 158.54400 119.15900 171.70900 1.000 222.87000 618 ASN B CA 1
ATOM 15462 C C . ASN C 3 618 ? 159.09900 119.77500 170.43000 1.000 222.87000 618 ASN B C 1
ATOM 15463 O O . ASN C 3 618 ? 158.65900 119.44400 169.32900 1.000 222.87000 618 ASN B O 1
ATOM 15474 N N . ASN D 3 62 ? 159.85700 172.89000 109.01600 1.000 216.52000 62 ASN A N 1
ATOM 15475 C CA . ASN D 3 62 ? 160.82200 171.98100 109.61500 1.000 216.52000 62 ASN A CA 1
ATOM 15476 C C . ASN D 3 62 ? 160.49100 171.82000 111.09100 1.000 216.52000 62 ASN A C 1
ATOM 15477 O O . ASN D 3 62 ? 160.55400 170.72700 111.64800 1.000 216.52000 62 ASN A O 1
ATOM 15488 N N . LEU D 3 63 ? 160.12100 172.92500 111.73300 1.000 223.49000 63 LEU A N 1
ATOM 15489 C CA . LEU D 3 63 ? 159.52300 172.81100 113.05500 1.000 223.49000 63 LEU A CA 1
ATOM 15490 C C . LEU D 3 63 ? 158.21300 172.05600 112.95600 1.000 223.49000 63 LEU A C 1
ATOM 15491 O O . LEU D 3 63 ? 157.91100 171.20600 113.80200 1.000 223.49000 63 LEU A O 1
ATOM 15507 N N . TYR D 3 64 ? 157.47800 172.27800 111.86400 1.000 227.33000 64 TYR A N 1
ATOM 15508 C CA . TYR D 3 64 ? 156.26100 171.52300 111.62300 1.000 227.33000 64 TYR A CA 1
ATOM 15509 C C . TYR D 3 64 ? 156.58100 170.05600 111.43900 1.000 227.33000 64 TYR A C 1
ATOM 15510 O O . TYR D 3 64 ? 155.83900 169.20200 111.93100 1.000 227.33000 64 TYR A O 1
ATOM 15528 N N . ASP D 3 65 ? 157.71700 169.75500 110.80900 1.000 221.84000 65 ASP A N 1
ATOM 15529 C CA . ASP D 3 65 ? 158.17300 168.37500 110.72000 1.000 221.84000 65 ASP A CA 1
ATOM 15530 C C . ASP D 3 65 ? 158.40100 167.78300 112.10500 1.000 221.84000 65 ASP A C 1
ATOM 15531 O O . ASP D 3 65 ? 157.92400 166.68600 112.38100 1.000 221.84000 65 ASP A O 1
ATOM 15540 N N . LYS D 3 66 ? 159.08500 168.51600 113.00000 1.000 225.55000 66 LYS A N 1
ATOM 15541 C CA . LYS D 3 66 ? 159.32800 168.01500 114.36300 1.000 225.55000 66 LYS A CA 1
ATOM 15542 C C . LYS D 3 66 ? 158.03700 167.73800 115.13100 1.000 225.55000 66 LYS A C 1
ATOM 15543 O O . LYS D 3 66 ? 157.91500 166.71300 115.82300 1.000 225.55000 66 LYS A O 1
ATOM 15562 N N . LYS D 3 67 ? 157.05400 168.61800 114.99400 1.000 219.67000 67 LYS A N 1
ATOM 15563 C CA . LYS D 3 67 ? 155.78400 168.40800 115.68400 1.000 219.67000 67 LYS A CA 1
ATOM 15564 C C . LYS D 3 67 ? 155.06400 167.19700 115.11100 1.000 219.67000 67 LYS A C 1
ATOM 15565 O O . LYS D 3 67 ? 154.52400 166.36700 115.85400 1.000 219.67000 67 LYS A O 1
ATOM 15584 N N . LEU D 3 68 ? 155.03500 167.08200 113.78800 1.000 229.55000 68 LEU A N 1
ATOM 15585 C CA . LEU D 3 68 ? 154.41900 165.91100 113.18700 1.000 229.55000 68 LEU A CA 1
ATOM 15586 C C . LEU D 3 68 ? 155.18900 164.63600 113.47200 1.000 229.55000 68 LEU A C 1
ATOM 15587 O O . LEU D 3 68 ? 154.59100 163.56000 113.48700 1.000 229.55000 68 LEU A O 1
ATOM 15603 N N . PHE D 3 69 ? 156.47900 164.73500 113.76400 1.000 231.15000 69 PHE A N 1
ATOM 15604 C CA . PHE D 3 69 ? 157.22700 163.56700 114.19300 1.000 231.15000 69 PHE A CA 1
ATOM 15605 C C . PHE D 3 69 ? 156.79500 163.14300 115.58200 1.000 231.15000 69 PHE A C 1
ATOM 15606 O O . PHE D 3 69 ? 156.70700 161.94900 115.87600 1.000 231.15000 69 PHE A O 1
ATOM 15623 N N . ASN D 3 70 ? 156.51600 164.11100 116.45400 1.000 233.35000 70 ASN A N 1
ATOM 15624 C CA . ASN D 3 70 ? 155.98000 163.75900 117.76500 1.000 233.35000 70 ASN A CA 1
ATOM 15625 C C . ASN D 3 70 ? 154.58600 163.15700 117.65800 1.000 233.35000 70 ASN A C 1
ATOM 15626 O O . ASN D 3 70 ? 154.24600 162.19400 118.36700 1.000 233.35000 70 ASN A O 1
ATOM 15637 N N . ILE D 3 71 ? 153.78700 163.67300 116.73300 1.000 231.97000 71 ILE A N 1
ATOM 15638 C CA . ILE D 3 71 ? 152.48600 163.07500 116.45600 1.000 231.97000 71 ILE A CA 1
ATOM 15639 C C . ILE D 3 71 ? 152.65400 161.65700 115.93500 1.000 231.97000 71 ILE A C 1
ATOM 15640 O O . ILE D 3 71 ? 151.88300 160.75400 116.27500 1.000 231.97000 71 ILE A O 1
ATOM 15656 N N . TRP D 3 72 ? 153.69200 161.43000 115.14200 1.000 233.14000 72 TRP A N 1
ATOM 15657 C CA . TRP D 3 72 ? 153.93000 160.09900 114.62000 1.000 233.14000 72 TRP A CA 1
ATOM 15658 C C . TRP D 3 72 ? 154.44700 159.16200 115.69600 1.000 233.14000 72 TRP A C 1
ATOM 15659 O O . TRP D 3 72 ? 154.17300 157.96100 115.64900 1.000 233.14000 72 TRP A O 1
ATOM 15680 N N . ASN D 3 73 ? 155.16500 159.70200 116.68100 1.000 236.03000 73 ASN A N 1
ATOM 15681 C CA . ASN D 3 73 ? 155.55200 158.92300 117.85100 1.000 236.03000 73 ASN A CA 1
ATOM 15682 C C . ASN D 3 73 ? 154.32000 158.40000 118.57000 1.000 236.03000 73 ASN A C 1
ATOM 15683 O O . ASN D 3 73 ? 154.23900 157.21500 118.92200 1.000 236.03000 73 ASN A O 1
ATOM 15694 N N . GLN D 3 74 ? 153.36200 159.28200 118.83900 1.000 235.88000 74 GLN A N 1
ATOM 15695 C CA . GLN D 3 74 ? 152.13000 158.79900 119.45400 1.000 235.88000 74 GLN A CA 1
ATOM 15696 C C . GLN D 3 74 ? 151.37700 157.83800 118.53600 1.000 235.88000 74 GLN A C 1
ATOM 15697 O O . GLN D 3 74 ? 150.78500 156.85800 119.00300 1.000 235.88000 74 GLN A O 1
ATOM 15711 N N . TYR D 3 75 ? 151.42900 158.06100 117.22500 1.000 236.29000 75 TYR A N 1
ATOM 15712 C CA . TYR D 3 75 ? 150.66700 157.18400 116.34700 1.000 236.29000 75 TYR A CA 1
ATOM 15713 C C . TYR D 3 75 ? 151.28400 155.80000 116.21600 1.000 236.29000 75 TYR A C 1
ATOM 15714 O O . TYR D 3 75 ? 150.55700 154.80900 116.10100 1.000 236.29000 75 TYR A O 1
ATOM 15732 N N . GLU D 3 76 ? 152.60600 155.69700 116.32300 1.000 240.86000 76 GLU A N 1
ATOM 15733 C CA . GLU D 3 76 ? 153.25800 154.39200 116.31000 1.000 240.86000 76 GLU A CA 1
ATOM 15734 C C . GLU D 3 76 ? 153.09100 153.70500 117.65400 1.000 240.86000 76 GLU A C 1
ATOM 15735 O O . GLU D 3 76 ? 152.99500 152.47400 117.72400 1.000 240.86000 76 GLU A O 1
ATOM 15747 N N . ARG D 3 77 ? 153.04800 154.49600 118.72700 1.000 237.21000 77 ARG A N 1
ATOM 15748 C CA . ARG D 3 77 ? 152.70500 153.95300 120.03100 1.000 237.21000 77 ARG A CA 1
ATOM 15749 C C . ARG D 3 77 ? 151.33200 153.29900 120.00600 1.000 237.21000 77 ARG A C 1
ATOM 15750 O O . ARG D 3 77 ? 151.16900 152.16300 120.47300 1.000 237.21000 77 ARG A O 1
ATOM 15771 N N . LEU D 3 78 ? 150.36400 153.95200 119.37300 1.000 235.89000 78 LEU A N 1
ATOM 15772 C CA . LEU D 3 78 ? 149.01700 153.39900 119.35000 1.000 235.89000 78 LEU A CA 1
ATOM 15773 C C . LEU D 3 78 ? 148.83800 152.33700 118.28500 1.000 235.89000 78 LEU A C 1
ATOM 15774 O O . LEU D 3 78 ? 147.90100 151.53600 118.37200 1.000 235.89000 78 LEU A O 1
ATOM 15790 N N . TRP D 3 79 ? 149.71000 152.31000 117.28300 1.000 230.13000 79 TRP A N 1
ATOM 15791 C CA . TRP D 3 79 ? 149.85200 151.11500 116.46700 1.000 230.13000 79 TRP A CA 1
ATOM 15792 C C . TRP D 3 79 ? 150.21200 149.91400 117.31100 1.000 230.13000 79 TRP A C 1
ATOM 15793 O O . TRP D 3 79 ? 149.50100 148.90500 117.33600 1.000 230.13000 79 TRP A O 1
ATOM 15814 N N . ILE D 3 80 ? 151.34300 150.01400 118.00700 1.000 223.67000 80 ILE A N 1
ATOM 15815 C CA . ILE D 3 80 ? 151.88100 148.86700 118.71600 1.000 223.67000 80 ILE A CA 1
ATOM 15816 C C . ILE D 3 80 ? 151.02000 148.47600 119.91000 1.000 223.67000 80 ILE A C 1
ATOM 15817 O O . ILE D 3 80 ? 151.10200 147.33100 120.37300 1.000 223.67000 80 ILE A O 1
ATOM 15833 N N . HIS D 3 81 ? 150.14600 149.36900 120.38700 1.000 225.10000 81 HIS A N 1
ATOM 15834 C CA . HIS D 3 81 ? 149.15100 149.01700 121.39600 1.000 225.10000 81 HIS A CA 1
ATOM 15835 C C . HIS D 3 81 ? 147.86400 148.44200 120.79100 1.000 225.10000 81 HIS A C 1
ATOM 15836 O O . HIS D 3 81 ? 146.79600 148.54200 121.40800 1.000 225.10000 81 HIS A O 1
ATOM 15850 N N . ASP D 3 82 ? 147.93400 147.83800 119.60500 1.000 231.85000 82 ASP A N 1
ATOM 15851 C CA . ASP D 3 82 ? 146.81000 147.07800 119.06000 1.000 231.85000 82 ASP A CA 1
ATOM 15852 C C . ASP D 3 82 ? 146.66100 145.76200 119.81700 1.000 231.85000 82 ASP A C 1
ATOM 15853 O O . ASP D 3 82 ? 146.54200 144.69200 119.21900 1.000 231.85000 82 ASP A O 1
ATOM 15862 N N . ALA D 3 96 ? 138.58900 130.81200 117.53800 1.000 143.66000 96 ALA A N 1
ATOM 15863 C CA . ALA D 3 96 ? 138.79400 131.74400 118.63900 1.000 143.66000 96 ALA A CA 1
ATOM 15864 C C . ALA D 3 96 ? 138.98900 130.98400 119.94500 1.000 143.66000 96 ALA A C 1
ATOM 15865 O O . ALA D 3 96 ? 138.48700 129.87500 120.10400 1.000 143.66000 96 ALA A O 1
ATOM 15872 N N . PHE D 3 97 ? 139.72900 131.58700 120.87000 1.000 130.81000 97 PHE A N 1
ATOM 15873 C CA . PHE D 3 97 ? 139.88100 131.02300 122.20000 1.000 130.81000 97 PHE A CA 1
ATOM 15874 C C . PHE D 3 97 ? 138.63800 131.19100 123.07500 1.000 130.81000 97 PHE A C 1
ATOM 15875 O O . PHE D 3 97 ? 137.97700 132.23100 123.03600 1.000 130.81000 97 PHE A O 1
ATOM 15892 N N . PRO D 3 98 ? 138.29400 130.17000 123.87900 1.000 135.48000 98 PRO A N 1
ATOM 15893 C CA . PRO D 3 98 ? 136.92600 130.05100 124.36800 1.000 135.48000 98 PRO A CA 1
ATOM 15894 C C . PRO D 3 98 ? 136.83600 130.89100 125.62600 1.000 135.48000 98 PRO A C 1
ATOM 15895 O O . PRO D 3 98 ? 137.75900 131.65900 125.90900 1.000 135.48000 98 PRO A O 1
ATOM 15906 N N . LEU D 3 99 ? 135.75400 130.74900 126.38500 1.000 136.45000 99 LEU A N 1
ATOM 15907 C CA . LEU D 3 99 ? 135.51500 131.51600 127.59700 1.000 136.45000 99 LEU A CA 1
ATOM 15908 C C . LEU D 3 99 ? 135.69000 130.63900 128.82600 1.000 136.45000 99 LEU A C 1
ATOM 15909 O O . LEU D 3 99 ? 136.36900 131.04200 129.77300 1.000 136.45000 99 LEU A O 1
ATOM 15925 N N . ASP D 3 100 ? 135.12000 129.44100 128.81100 1.000 139.13000 100 ASP A N 1
ATOM 15926 C CA . ASP D 3 100 ? 135.17600 128.50000 129.92200 1.000 139.13000 100 ASP A CA 1
ATOM 15927 C C . ASP D 3 100 ? 136.05900 127.35800 129.47600 1.000 139.13000 100 ASP A C 1
ATOM 15928 O O . ASP D 3 100 ? 135.75900 126.70400 128.47200 1.000 139.13000 100 ASP A O 1
ATOM 15937 N N . VAL D 3 101 ? 137.15100 127.11800 130.19300 1.000 125.93000 101 VAL A N 1
ATOM 15938 C CA . VAL D 3 101 ? 138.05300 126.04400 129.80000 1.000 125.93000 101 VAL A CA 1
ATOM 15939 C C . VAL D 3 101 ? 137.38500 124.68200 129.95900 1.000 125.93000 101 VAL A C 1
ATOM 15940 O O . VAL D 3 101 ? 137.55100 123.99600 130.97400 1.000 125.93000 101 VAL A O 1
ATOM 15953 N N . SER D 3 102 ? 136.49300 124.37300 129.03700 1.000 135.80000 102 SER A N 1
ATOM 15954 C CA . SER D 3 102 ? 135.65400 123.18700 129.12700 1.000 135.80000 102 SER A CA 1
ATOM 15955 C C . SER D 3 102 ? 135.19400 122.67300 127.78000 1.000 135.80000 102 SER A C 1
ATOM 15956 O O . SER D 3 102 ? 134.76900 121.51800 127.69100 1.000 135.80000 102 SER A O 1
ATOM 15964 N N . GLU D 3 103 ? 135.29000 123.47900 126.72900 1.000 143.35000 103 GLU A N 1
ATOM 15965 C CA . GLU D 3 103 ? 135.11800 123.00600 125.37600 1.000 143.35000 103 GLU A CA 1
ATOM 15966 C C . GLU D 3 103 ? 136.24000 122.05500 125.03600 1.000 143.35000 103 GLU A C 1
ATOM 15967 O O . GLU D 3 103 ? 136.05100 121.07100 124.31200 1.000 143.35000 103 GLU A O 1
ATOM 15979 N N . TYR D 3 104 ? 137.42200 122.34100 125.57800 1.000 141.56000 104 TYR A N 1
ATOM 15980 C CA . TYR D 3 104 ? 138.60100 121.51700 125.45900 1.000 141.56000 104 TYR A CA 1
ATOM 15981 C C . TYR D 3 104 ? 138.75200 120.56000 126.63400 1.000 141.56000 104 TYR A C 1
ATOM 15982 O O . TYR D 3 104 ? 139.88100 120.20100 126.98300 1.000 141.56000 104 TYR A O 1
ATOM 16000 N N . ASN D 3 105 ? 137.65200 120.16200 127.27900 1.000 137.41000 105 ASN A N 1
ATOM 16001 C CA . ASN D 3 105 ? 137.79900 119.24200 128.40100 1.000 137.41000 105 ASN A CA 1
ATOM 16002 C C . ASN D 3 105 ? 138.28400 117.88900 127.91600 1.000 137.41000 105 ASN A C 1
ATOM 16003 O O . ASN D 3 105 ? 139.26900 117.35700 128.44000 1.000 137.41000 105 ASN A O 1
ATOM 16014 N N . ASN D 3 106 ? 137.58500 117.30400 126.93600 1.000 136.00000 106 ASN A N 1
ATOM 16015 C CA . ASN D 3 106 ? 138.08100 116.11600 126.25900 1.000 136.00000 106 ASN A CA 1
ATOM 16016 C C . ASN D 3 106 ? 138.35000 116.47600 124.81400 1.000 136.00000 106 ASN A C 1
ATOM 16017 O O . ASN D 3 106 ? 137.49500 116.22700 123.95700 1.000 136.00000 106 ASN A O 1
ATOM 16028 N N . THR D 3 107 ? 139.48100 117.10500 124.53300 1.000 151.28000 107 THR A N 1
ATOM 16029 C CA . THR D 3 107 ? 140.05300 117.15800 123.20200 1.000 151.28000 107 THR A CA 1
ATOM 16030 C C . THR D 3 107 ? 141.32400 116.33800 123.11600 1.000 151.28000 107 THR A C 1
ATOM 16031 O O . THR D 3 107 ? 142.04700 116.19000 124.10400 1.000 151.28000 107 THR A O 1
ATOM 16042 N N . LYS D 3 108 ? 141.56200 115.77500 121.94000 1.000 156.75000 108 LYS A N 1
ATOM 16043 C CA . LYS D 3 108 ? 142.55200 114.72800 121.82900 1.000 156.75000 108 LYS A CA 1
ATOM 16044 C C . LYS D 3 108 ? 143.94600 115.29900 122.03400 1.000 156.75000 108 LYS A C 1
ATOM 16045 O O . LYS D 3 108 ? 144.19000 116.50200 121.93600 1.000 156.75000 108 LYS A O 1
ATOM 16064 N N . ASP D 3 109 ? 144.85900 114.39900 122.31100 1.000 162.82000 109 ASP A N 1
ATOM 16065 C CA . ASP D 3 109 ? 146.25900 114.71700 122.49500 1.000 162.82000 109 ASP A CA 1
ATOM 16066 C C . ASP D 3 109 ? 146.91600 114.87400 121.12800 1.000 162.82000 109 ASP A C 1
ATOM 16067 O O . ASP D 3 109 ? 146.27500 114.87400 120.07500 1.000 162.82000 109 ASP A O 1
ATOM 16076 N N . PHE D 3 110 ? 148.22500 115.03300 121.17200 1.000 155.08000 110 PHE A N 1
ATOM 16077 C CA . PHE D 3 110 ? 149.12800 115.05100 120.03700 1.000 155.08000 110 PHE A CA 1
ATOM 16078 C C . PHE D 3 110 ? 150.50600 114.57500 120.46500 1.000 155.08000 110 PHE A C 1
ATOM 16079 O O . PHE D 3 110 ? 151.52200 115.04800 119.94600 1.000 155.08000 110 PHE A O 1
ATOM 16096 N N . TYR D 3 111 ? 150.55400 113.46100 121.18300 1.000 152.39000 111 TYR A N 1
ATOM 16097 C CA . TYR D 3 111 ? 151.78500 113.02300 121.81600 1.000 152.39000 111 TYR A CA 1
ATOM 16098 C C . TYR D 3 111 ? 151.86400 111.53300 122.09100 1.000 152.39000 111 TYR A C 1
ATOM 16099 O O . TYR D 3 111 ? 152.96800 110.99100 122.01500 1.000 152.39000 111 TYR A O 1
ATOM 16117 N N . GLY D 3 112 ? 150.76000 110.88000 122.47800 1.000 168.27000 112 GLY A N 1
ATOM 16118 C CA . GLY D 3 112 ? 150.80600 109.48400 122.88700 1.000 168.27000 112 GLY A CA 1
ATOM 16119 C C . GLY D 3 112 ? 151.39800 108.54700 121.84400 1.000 168.27000 112 GLY A C 1
ATOM 16120 O O . GLY D 3 112 ? 151.70500 108.91400 120.70500 1.000 168.27000 112 GLY A O 1
ATOM 16124 N N . TYR D 3 113 ? 151.49000 107.28000 122.24800 1.000 185.45000 113 TYR A N 1
ATOM 16125 C CA . TYR D 3 113 ? 152.14500 106.26900 121.42700 1.000 185.45000 113 TYR A CA 1
ATOM 16126 C C . TYR D 3 113 ? 151.39700 105.97900 120.13600 1.000 185.45000 113 TYR A C 1
ATOM 16127 O O . TYR D 3 113 ? 152.02600 105.80800 119.08700 1.000 185.45000 113 TYR A O 1
ATOM 16145 N N . GLU D 3 114 ? 150.07000 105.93100 120.19100 1.000 170.97000 114 GLU A N 1
ATOM 16146 C CA . GLU D 3 114 ? 149.22600 105.70400 119.02800 1.000 170.97000 114 GLU A CA 1
ATOM 16147 C C . GLU D 3 114 ? 148.50600 106.96600 118.59900 1.000 170.97000 114 GLU A C 1
ATOM 16148 O O . GLU D 3 114 ? 147.68600 106.92000 117.67800 1.000 170.97000 114 GLU A O 1
ATOM 16160 N N . CYS D 3 115 ? 148.78600 108.08800 119.25500 1.000 162.59000 115 CYS A N 1
ATOM 16161 C CA . CYS D 3 115 ? 147.93000 109.25900 119.13000 1.000 162.59000 115 CYS A CA 1
ATOM 16162 C C . CYS D 3 115 ? 148.21100 110.10200 117.89400 1.000 162.59000 115 CYS A C 1
ATOM 16163 O O . CYS D 3 115 ? 147.35700 110.20500 117.01000 1.000 162.59000 115 CYS A O 1
ATOM 16171 N N . LEU D 3 116 ? 149.38600 110.76100 117.84200 1.000 155.34000 116 LEU A N 1
ATOM 16172 C CA . LEU D 3 116 ? 149.78600 111.45500 116.62000 1.000 155.34000 116 LEU A CA 1
ATOM 16173 C C . LEU D 3 116 ? 151.24800 111.38300 116.22000 1.000 155.34000 116 LEU A C 1
ATOM 16174 O O . LEU D 3 116 ? 151.49700 111.24800 115.01700 1.000 155.34000 116 LEU A O 1
ATOM 16190 N N . PHE D 3 117 ? 152.20800 111.42200 117.14600 1.000 156.37000 117 PHE A N 1
ATOM 16191 C CA . PHE D 3 117 ? 153.54900 111.88400 116.79200 1.000 156.37000 117 PHE A CA 1
ATOM 16192 C C . PHE D 3 117 ? 154.70500 110.93500 117.03100 1.000 156.37000 117 PHE A C 1
ATOM 16193 O O . PHE D 3 117 ? 155.81400 111.27800 116.60500 1.000 156.37000 117 PHE A O 1
ATOM 16210 N N . SER D 3 118 ? 154.49600 109.75700 117.62100 1.000 166.48000 118 SER A N 1
ATOM 16211 C CA . SER D 3 118 ? 155.39100 108.62000 117.41900 1.000 166.48000 118 SER A CA 1
ATOM 16212 C C . SER D 3 118 ? 156.78500 108.90300 117.94900 1.000 166.48000 118 SER A C 1
ATOM 16213 O O . SER D 3 118 ? 157.66000 109.27500 117.16000 1.000 166.48000 118 SER A O 1
ATOM 16221 N N . LYS D 3 119 ? 156.95400 108.76600 119.26500 1.000 160.79000 119 LYS A N 1
ATOM 16222 C CA . LYS D 3 119 ? 158.10500 109.14500 120.08900 1.000 160.79000 119 LYS A CA 1
ATOM 16223 C C . LYS D 3 119 ? 159.46900 109.17200 119.40400 1.000 160.79000 119 LYS A C 1
ATOM 16224 O O . LYS D 3 119 ? 160.26700 110.08700 119.62300 1.000 160.79000 119 LYS A O 1
ATOM 16243 N N . GLU D 3 120 ? 159.73600 108.15600 118.58400 1.000 165.09000 120 GLU A N 1
ATOM 16244 C CA . GLU D 3 120 ? 160.98600 108.07400 117.83700 1.000 165.09000 120 GLU A CA 1
ATOM 16245 C C . GLU D 3 120 ? 161.16800 109.27700 116.92500 1.000 165.09000 120 GLU A C 1
ATOM 16246 O O . GLU D 3 120 ? 162.29000 109.75500 116.72400 1.000 165.09000 120 GLU A O 1
ATOM 16258 N N . SER D 3 121 ? 160.07100 109.79000 116.38300 1.000 160.86000 121 SER A N 1
ATOM 16259 C CA . SER D 3 121 ? 160.12000 111.02000 115.61100 1.000 160.86000 121 SER A CA 1
ATOM 16260 C C . SER D 3 121 ? 160.30900 112.23100 116.50500 1.000 160.86000 121 SER A C 1
ATOM 16261 O O . SER D 3 121 ? 160.93800 113.21900 116.10200 1.000 160.86000 121 SER A O 1
ATOM 16269 N N . ILE D 3 122 ? 159.76500 112.17100 117.71400 1.000 153.64000 122 ILE A N 1
ATOM 16270 C CA . ILE D 3 122 ? 159.86700 113.29100 118.63200 1.000 153.64000 122 ILE A CA 1
ATOM 16271 C C . ILE D 3 122 ? 161.31700 113.47300 119.04700 1.000 153.64000 122 ILE A C 1
ATOM 16272 O O . ILE D 3 122 ? 161.79700 114.59600 119.22400 1.000 153.64000 122 ILE A O 1
ATOM 16288 N N . PHE D 3 123 ? 162.02800 112.36900 119.24500 1.000 159.73000 123 PHE A N 1
ATOM 16289 C CA . PHE D 3 123 ? 163.44600 112.46500 119.55100 1.000 159.73000 123 PHE A CA 1
ATOM 16290 C C . PHE D 3 123 ? 164.24200 113.08700 118.41600 1.000 159.73000 123 PHE A C 1
ATOM 16291 O O . PHE D 3 123 ? 165.19000 113.83400 118.67500 1.000 159.73000 123 PHE A O 1
ATOM 16308 N N . LYS D 3 124 ? 163.77800 112.94600 117.18100 1.000 153.41000 124 LYS A N 1
ATOM 16309 C CA . LYS D 3 124 ? 164.43800 113.60600 116.06700 1.000 153.41000 124 LYS A CA 1
ATOM 16310 C C . LYS D 3 124 ? 164.11400 115.08100 116.06000 1.000 153.41000 124 LYS A C 1
ATOM 16311 O O . LYS D 3 124 ? 164.95000 115.90400 115.66800 1.000 153.41000 124 LYS A O 1
ATOM 16330 N N . ILE D 3 125 ? 162.88900 115.40700 116.46200 1.000 150.89000 125 ILE A N 1
ATOM 16331 C CA . ILE D 3 125 ? 162.48800 116.80200 116.58000 1.000 150.89000 125 ILE A CA 1
ATOM 16332 C C . ILE D 3 125 ? 163.38400 117.47600 117.60000 1.000 150.89000 125 ILE A C 1
ATOM 16333 O O . ILE D 3 125 ? 163.86000 118.60000 117.40700 1.000 150.89000 125 ILE A O 1
ATOM 16349 N N . LEU D 3 126 ? 163.62900 116.78100 118.70200 1.000 146.97000 126 LEU A N 1
ATOM 16350 C CA . LEU D 3 126 ? 164.51300 117.30700 119.72600 1.000 146.97000 126 LEU A CA 1
ATOM 16351 C C . LEU D 3 126 ? 165.93200 117.43500 119.21700 1.000 146.97000 126 LEU A C 1
ATOM 16352 O O . LEU D 3 126 ? 166.64200 118.36400 119.60600 1.000 146.97000 126 LEU A O 1
ATOM 16368 N N . ASP D 3 127 ? 166.35500 116.52400 118.34400 1.000 164.04000 127 ASP A N 1
ATOM 16369 C CA . ASP D 3 127 ? 167.70500 116.61700 117.80900 1.000 164.04000 127 ASP A CA 1
ATOM 16370 C C . ASP D 3 127 ? 167.83400 117.84900 116.94000 1.000 164.04000 127 ASP A C 1
ATOM 16371 O O . ASP D 3 127 ? 168.82200 118.58500 117.03400 1.000 164.04000 127 ASP A O 1
ATOM 16380 N N . HIS D 3 128 ? 166.80600 118.10900 116.13700 1.000 151.47000 128 HIS A N 1
ATOM 16381 C CA . HIS D 3 128 ? 166.75300 119.32600 115.34200 1.000 151.47000 128 HIS A CA 1
ATOM 16382 C C . HIS D 3 128 ? 166.76400 120.55000 116.23700 1.000 151.47000 128 HIS A C 1
ATOM 16383 O O . HIS D 3 128 ? 167.37900 121.57000 115.90900 1.000 151.47000 128 HIS A O 1
ATOM 16397 N N . SER D 3 129 ? 166.07400 120.46500 117.36800 1.000 149.53000 129 SER A N 1
ATOM 16398 C CA . SER D 3 129 ? 166.00800 121.58900 118.28500 1.000 149.53000 129 SER A CA 1
ATOM 16399 C C . SER D 3 129 ? 167.36900 121.90400 118.88800 1.000 149.53000 129 SER A C 1
ATOM 16400 O O . SER D 3 129 ? 167.85200 123.04000 118.82300 1.000 149.53000 129 SER A O 1
ATOM 16408 N N . LEU D 3 130 ? 168.00700 120.89100 119.47300 1.000 154.76000 130 LEU A N 1
ATOM 16409 C CA . LEU D 3 130 ? 169.32100 121.06900 120.07900 1.000 154.76000 130 LEU A CA 1
ATOM 16410 C C . LEU D 3 130 ? 170.38600 121.42300 119.07200 1.000 154.76000 130 LEU A C 1
ATOM 16411 O O . LEU D 3 130 ? 171.36000 122.09600 119.42300 1.000 154.76000 130 LEU A O 1
ATOM 16427 N N . GLU D 3 131 ? 170.21700 121.00400 117.82900 1.000 163.46000 131 GLU A N 1
ATOM 16428 C CA . GLU D 3 131 ? 171.18800 121.33900 116.80700 1.000 163.46000 131 GLU A CA 1
ATOM 16429 C C . GLU D 3 131 ? 171.09700 122.81800 116.50100 1.000 163.46000 131 GLU A C 1
ATOM 16430 O O . GLU D 3 131 ? 172.08100 123.55900 116.60100 1.000 163.46000 131 GLU A O 1
ATOM 16442 N N . ARG D 3 132 ? 169.90400 123.26000 116.15400 1.000 163.44000 132 ARG A N 1
ATOM 16443 C CA . ARG D 3 132 ? 169.69700 124.55800 115.55500 1.000 163.44000 132 ARG A CA 1
ATOM 16444 C C . ARG D 3 132 ? 169.39800 125.63600 116.57800 1.000 163.44000 132 ARG A C 1
ATOM 16445 O O . ARG D 3 132 ? 169.81200 126.78500 116.38200 1.000 163.44000 132 ARG A O 1
ATOM 16466 N N . LEU D 3 133 ? 168.72300 125.28900 117.67100 1.000 152.28000 133 LEU A N 1
ATOM 16467 C CA . LEU D 3 133 ? 168.08000 126.25800 118.55100 1.000 152.28000 133 LEU A CA 1
ATOM 16468 C C . LEU D 3 133 ? 168.39900 125.97900 119.99000 1.000 152.28000 133 LEU A C 1
ATOM 16469 O O . LEU D 3 133 ? 167.52000 125.94600 120.85200 1.000 152.28000 133 LEU A O 1
ATOM 16485 N N . GLY D 3 134 ? 169.66900 125.75300 120.27100 1.000 150.49000 134 GLY A N 1
ATOM 16486 C CA . GLY D 3 134 ? 170.07400 125.64000 121.65000 1.000 150.49000 134 GLY A CA 1
ATOM 16487 C C . GLY D 3 134 ? 169.82000 126.90800 122.44000 1.000 150.49000 134 GLY A C 1
ATOM 16488 O O . GLY D 3 134 ? 169.34400 126.83500 123.58600 1.000 150.49000 134 GLY A O 1
ATOM 16492 N N . TRP D 3 135 ? 169.98500 128.06700 121.77200 1.000 155.65000 135 TRP A N 1
ATOM 16493 C CA . TRP D 3 135 ? 170.14800 129.42700 122.28100 1.000 155.65000 135 TRP A CA 1
ATOM 16494 C C . TRP D 3 135 ? 169.34100 129.71500 123.52600 1.000 155.65000 135 TRP A C 1
ATOM 16495 O O . TRP D 3 135 ? 169.87100 130.15000 124.55300 1.000 155.65000 135 TRP A O 1
ATOM 16516 N N . LEU D 3 136 ? 168.04900 129.49000 123.39600 1.000 144.53000 136 LEU A N 1
ATOM 16517 C CA . LEU D 3 136 ? 167.07500 129.82800 124.40600 1.000 144.53000 136 LEU A CA 1
ATOM 16518 C C . LEU D 3 136 ? 167.36000 129.04500 125.66700 1.000 144.53000 136 LEU A C 1
ATOM 16519 O O . LEU D 3 136 ? 167.81400 129.58800 126.67700 1.000 144.53000 136 LEU A O 1
ATOM 16535 N N . TYR D 3 137 ? 167.19200 127.73800 125.55100 1.000 154.73000 137 TYR A N 1
ATOM 16536 C CA . TYR D 3 137 ? 167.20800 126.87000 126.72500 1.000 154.73000 137 TYR A CA 1
ATOM 16537 C C . TYR D 3 137 ? 168.59000 126.40100 127.12500 1.000 154.73000 137 TYR A C 1
ATOM 16538 O O . TYR D 3 137 ? 168.77400 125.96100 128.26500 1.000 154.73000 137 TYR A O 1
ATOM 16556 N N . PHE D 3 138 ? 169.56600 126.50300 126.23600 1.000 156.97000 138 PHE A N 1
ATOM 16557 C CA . PHE D 3 138 ? 170.94500 126.50200 126.68700 1.000 156.97000 138 PHE A CA 1
ATOM 16558 C C . PHE D 3 138 ? 171.18000 127.66900 127.62700 1.000 156.97000 138 PHE A C 1
ATOM 16559 O O . PHE D 3 138 ? 171.86100 127.53600 128.64900 1.000 156.97000 138 PHE A O 1
ATOM 16576 N N . GLY D 3 139 ? 170.58800 128.81700 127.30200 1.000 154.52000 139 GLY A N 1
ATOM 16577 C CA . GLY D 3 139 ? 170.70400 129.98200 128.15300 1.000 154.52000 139 GLY A CA 1
ATOM 16578 C C . GLY D 3 139 ? 170.05500 129.80000 129.50700 1.000 154.52000 139 GLY A C 1
ATOM 16579 O O . GLY D 3 139 ? 170.57900 130.26600 130.52100 1.000 154.52000 139 GLY A O 1
ATOM 16583 N N . PHE D 3 140 ? 168.91300 129.12000 129.54500 1.000 147.58000 140 PHE A N 1
ATOM 16584 C CA . PHE D 3 140 ? 168.12800 129.05000 130.77900 1.000 147.58000 140 PHE A CA 1
ATOM 16585 C C . PHE D 3 140 ? 168.65100 128.01000 131.75600 1.000 147.58000 140 PHE A C 1
ATOM 16586 O O . PHE D 3 140 ? 169.15600 128.36700 132.81800 1.000 147.58000 140 PHE A O 1
ATOM 16603 N N . PHE D 3 141 ? 168.60900 126.73900 131.39200 1.000 152.10000 141 PHE A N 1
ATOM 16604 C CA . PHE D 3 141 ? 168.68400 125.71400 132.42400 1.000 152.10000 141 PHE A CA 1
ATOM 16605 C C . PHE D 3 141 ? 170.11200 125.53800 132.92600 1.000 152.10000 141 PHE A C 1
ATOM 16606 O O . PHE D 3 141 ? 171.05200 126.21700 132.50600 1.000 152.10000 141 PHE A O 1
ATOM 16623 N N . THR D 3 142 ? 170.24900 124.59500 133.85300 1.000 170.64000 142 THR A N 1
ATOM 16624 C CA . THR D 3 142 ? 171.52400 124.19400 134.41600 1.000 170.64000 142 THR A CA 1
ATOM 16625 C C . THR D 3 142 ? 172.15800 123.14300 133.52300 1.000 170.64000 142 THR A C 1
ATOM 16626 O O . THR D 3 142 ? 173.27800 123.33100 133.03800 1.000 170.64000 142 THR A O 1
ATOM 16637 N N . ASP D 3 143 ? 171.45300 122.03700 133.31100 1.000 168.62000 143 ASP A N 1
ATOM 16638 C CA . ASP D 3 143 ? 171.93800 120.94300 132.48800 1.000 168.62000 143 ASP A CA 1
ATOM 16639 C C . ASP D 3 143 ? 170.80800 120.48700 131.58800 1.000 168.62000 143 ASP A C 1
ATOM 16640 O O . ASP D 3 143 ? 169.65300 120.40300 132.01600 1.000 168.62000 143 ASP A O 1
ATOM 16649 N N . ILE D 3 144 ? 171.17900 120.16500 130.35500 1.000 163.47000 144 ILE A N 1
ATOM 16650 C CA . ILE D 3 144 ? 170.22900 119.97200 129.26400 1.000 163.47000 144 ILE A CA 1
ATOM 16651 C C . ILE D 3 144 ? 170.15400 118.53300 128.76800 1.000 163.47000 144 ILE A C 1
ATOM 16652 O O . ILE D 3 144 ? 169.18600 118.17500 128.08300 1.000 163.47000 144 ILE A O 1
ATOM 16668 N N . SER D 3 145 ? 171.13400 117.69700 129.10600 1.000 169.05000 145 SER A N 1
ATOM 16669 C CA . SER D 3 145 ? 170.98300 116.25100 128.98800 1.000 169.05000 145 SER A CA 1
ATOM 16670 C C . SER D 3 145 ? 169.87200 115.72700 129.88700 1.000 169.05000 145 SER A C 1
ATOM 16671 O O . SER D 3 145 ? 169.31300 114.65400 129.63100 1.000 169.05000 145 SER A O 1
ATOM 16679 N N . GLU D 3 146 ? 169.56700 116.46100 130.96100 1.000 170.25000 146 GLU A N 1
ATOM 16680 C CA . GLU D 3 146 ? 168.36900 116.25000 131.76100 1.000 170.25000 146 GLU A CA 1
ATOM 16681 C C . GLU D 3 146 ? 167.09500 116.17300 130.93200 1.000 170.25000 146 GLU A C 1
ATOM 16682 O O . GLU D 3 146 ? 166.16000 115.45100 131.29600 1.000 170.25000 146 GLU A O 1
ATOM 16694 N N . LEU D 3 147 ? 167.02400 116.91800 129.83200 1.000 156.53000 147 LEU A N 1
ATOM 16695 C CA . LEU D 3 147 ? 165.77700 116.96000 129.07200 1.000 156.53000 147 LEU A CA 1
ATOM 16696 C C . LEU D 3 147 ? 165.50600 115.65200 128.34800 1.000 156.53000 147 LEU A C 1
ATOM 16697 O O . LEU D 3 147 ? 164.38600 115.12600 128.46600 1.000 156.53000 147 LEU A O 1
ATOM 16713 N N . PRO D 3 148 ? 166.43200 115.09400 127.56200 1.000 155.06000 148 PRO A N 1
ATOM 16714 C CA . PRO D 3 148 ? 166.19600 113.74300 127.03700 1.000 155.06000 148 PRO A CA 1
ATOM 16715 C C . PRO D 3 148 ? 166.05100 112.70900 128.12300 1.000 155.06000 148 PRO A C 1
ATOM 16716 O O . PRO D 3 148 ? 165.28700 111.74700 127.98100 1.000 155.06000 148 PRO A O 1
ATOM 16727 N N . TYR D 3 149 ? 166.79400 112.89400 129.20700 1.000 165.78000 149 TYR A N 1
ATOM 16728 C CA . TYR D 3 149 ? 166.71200 112.01700 130.36200 1.000 165.78000 149 TYR A CA 1
ATOM 16729 C C . TYR D 3 149 ? 165.30500 112.01800 130.94100 1.000 165.78000 149 TYR A C 1
ATOM 16730 O O . TYR D 3 149 ? 164.66900 110.96600 131.06100 1.000 165.78000 149 TYR A O 1
ATOM 16748 N N . GLN D 3 150 ? 164.78900 113.20700 131.26900 1.000 158.65000 150 GLN A N 1
ATOM 16749 C CA . GLN D 3 150 ? 163.43100 113.32100 131.79400 1.000 158.65000 150 GLN A CA 1
ATOM 16750 C C . GLN D 3 150 ? 162.40200 112.86500 130.78100 1.000 158.65000 150 GLN A C 1
ATOM 16751 O O . GLN D 3 150 ? 161.35300 112.33100 131.15900 1.000 158.65000 150 GLN A O 1
ATOM 16765 N N . MET D 3 151 ? 162.68400 113.08000 129.49900 1.000 168.30000 151 MET A N 1
ATOM 16766 C CA . MET D 3 151 ? 161.78000 112.67600 128.43500 1.000 168.30000 151 MET A CA 1
ATOM 16767 C C . MET D 3 151 ? 161.61300 111.17100 128.47100 1.000 168.30000 151 MET A C 1
ATOM 16768 O O . MET D 3 151 ? 160.49600 110.65300 128.57000 1.000 168.30000 151 MET A O 1
ATOM 16782 N N . GLU D 3 152 ? 162.73300 110.46000 128.41600 1.000 174.40000 152 GLU A N 1
ATOM 16783 C CA . GLU D 3 152 ? 162.69400 109.01100 128.39400 1.000 174.40000 152 GLU A CA 1
ATOM 16784 C C . GLU D 3 152 ? 162.15200 108.47800 129.70500 1.000 174.40000 152 GLU A C 1
ATOM 16785 O O . GLU D 3 152 ? 161.49500 107.43400 129.72100 1.000 174.40000 152 GLU A O 1
ATOM 16797 N N . ARG D 3 153 ? 162.39300 109.19200 130.80500 1.000 169.88000 153 ARG A N 1
ATOM 16798 C CA . ARG D 3 153 ? 161.79300 108.80300 132.07200 1.000 169.88000 153 ARG A CA 1
ATOM 16799 C C . ARG D 3 153 ? 160.28100 108.88000 132.02200 1.000 169.88000 153 ARG A C 1
ATOM 16800 O O . ARG D 3 153 ? 159.59300 107.98100 132.51700 1.000 169.88000 153 ARG A O 1
ATOM 16821 N N . TYR D 3 154 ? 159.74700 109.93900 131.42600 1.000 166.51000 154 TYR A N 1
ATOM 16822 C CA . TYR D 3 154 ? 158.30000 110.04600 131.31600 1.000 166.51000 154 TYR A CA 1
ATOM 16823 C C . TYR D 3 154 ? 157.75700 108.98200 130.38300 1.000 166.51000 154 TYR A C 1
ATOM 16824 O O . TYR D 3 154 ? 156.67200 108.44100 130.61500 1.000 166.51000 154 TYR A O 1
ATOM 16842 N N . TRP D 3 155 ? 158.49500 108.68700 129.31400 1.000 163.72000 155 TRP A N 1
ATOM 16843 C CA . TRP D 3 155 ? 158.06100 107.66400 128.37600 1.000 163.72000 155 TRP A CA 1
ATOM 16844 C C . TRP D 3 155 ? 158.00700 106.30400 129.04000 1.000 163.72000 155 TRP A C 1
ATOM 16845 O O . TRP D 3 155 ? 157.05000 105.54900 128.84800 1.000 163.72000 155 TRP A O 1
ATOM 16866 N N . ASN D 3 156 ? 159.02400 105.98400 129.83600 1.000 176.33000 156 ASN A N 1
ATOM 16867 C CA . ASN D 3 156 ? 159.01700 104.73700 130.58800 1.000 176.33000 156 ASN A CA 1
ATOM 16868 C C . ASN D 3 156 ? 157.84800 104.73600 131.55500 1.000 176.33000 156 ASN A C 1
ATOM 16869 O O . ASN D 3 156 ? 157.13300 103.73700 131.69600 1.000 176.33000 156 ASN A O 1
ATOM 16880 N N . GLU D 3 157 ? 157.64600 105.86600 132.23100 1.000 179.90000 157 GLU A N 1
ATOM 16881 C CA . GLU D 3 157 ? 156.55200 105.97700 133.17900 1.000 179.90000 157 GLU A CA 1
ATOM 16882 C C . GLU D 3 157 ? 155.23100 105.93500 132.43500 1.000 179.90000 157 GLU A C 1
ATOM 16883 O O . GLU D 3 157 ? 154.25700 105.34300 132.90800 1.000 179.90000 157 GLU A O 1
ATOM 16895 N N . TYR D 3 158 ? 155.19800 106.53900 131.25000 1.000 179.22000 158 TYR A N 1
ATOM 16896 C CA . TYR D 3 158 ? 154.00300 106.51200 130.42700 1.000 179.22000 158 TYR A CA 1
ATOM 16897 C C . TYR D 3 158 ? 153.73000 105.09500 129.95700 1.000 179.22000 158 TYR A C 1
ATOM 16898 O O . TYR D 3 158 ? 152.58700 104.62500 129.99100 1.000 179.22000 158 TYR A O 1
ATOM 16916 N N . GLU D 3 159 ? 154.77700 104.40500 129.50200 1.000 179.53000 159 GLU A N 1
ATOM 16917 C CA . GLU D 3 159 ? 154.60800 103.03000 129.05400 1.000 179.53000 159 GLU A CA 1
ATOM 16918 C C . GLU D 3 159 ? 154.21900 102.12600 130.21000 1.000 179.53000 159 GLU A C 1
ATOM 16919 O O . GLU D 3 159 ? 153.43900 101.18400 130.03200 1.000 179.53000 159 GLU A O 1
ATOM 16931 N N . SER D 3 160 ? 154.75100 102.39200 131.40400 1.000 188.88000 160 SER A N 1
ATOM 16932 C CA . SER D 3 160 ? 154.34800 101.59500 132.55400 1.000 188.88000 160 SER A CA 1
ATOM 16933 C C . SER D 3 160 ? 152.92900 101.93900 132.97800 1.000 188.88000 160 SER A C 1
ATOM 16934 O O . SER D 3 160 ? 152.16200 101.05300 133.37100 1.000 188.88000 160 SER A O 1
ATOM 16942 N N . MET D 3 161 ? 152.56400 103.22000 132.89400 1.000 192.06000 161 MET A N 1
ATOM 16943 C CA . MET D 3 161 ? 151.22600 103.67100 133.24700 1.000 192.06000 161 MET A CA 1
ATOM 16944 C C . MET D 3 161 ? 150.18800 103.36000 132.17600 1.000 192.06000 161 MET A C 1
ATOM 16945 O O . MET D 3 161 ? 148.99400 103.34900 132.49000 1.000 192.06000 161 MET A O 1
ATOM 16959 N N . ASN D 3 162 ? 150.61200 103.12200 130.93300 1.000 193.20000 162 ASN A N 1
ATOM 16960 C CA . ASN D 3 162 ? 149.71100 102.83500 129.81500 1.000 193.20000 162 ASN A CA 1
ATOM 16961 C C . ASN D 3 162 ? 148.75700 104.00200 129.57200 1.000 193.20000 162 ASN A C 1
ATOM 16962 O O . ASN D 3 162 ? 149.03100 105.13300 129.97300 1.000 193.20000 162 ASN A O 1
ATOM 16973 N N . LYS D 3 179 ? 149.21800 112.71700 141.42300 1.000 153.58000 179 LYS A N 1
ATOM 16974 C CA . LYS D 3 179 ? 150.51500 112.50300 140.79600 1.000 153.58000 179 LYS A CA 1
ATOM 16975 C C . LYS D 3 179 ? 151.60700 113.25400 141.58100 1.000 153.58000 179 LYS A C 1
ATOM 16976 O O . LYS D 3 179 ? 152.05100 112.76500 142.61600 1.000 153.58000 179 LYS A O 1
ATOM 16994 N N . SER D 3 180 ? 152.03700 114.43300 141.11700 1.000 154.93000 180 SER A N 1
ATOM 16995 C CA . SER D 3 180 ? 153.12000 115.17800 141.74000 1.000 154.93000 180 SER A CA 1
ATOM 16996 C C . SER D 3 180 ? 153.23400 116.51300 141.03900 1.000 154.93000 180 SER A C 1
ATOM 16997 O O . SER D 3 180 ? 152.44100 116.81000 140.14500 1.000 154.93000 180 SER A O 1
ATOM 17005 N N . ALA D 3 181 ? 154.21400 117.31900 141.43400 1.000 140.27000 181 ALA A N 1
ATOM 17006 C CA . ALA D 3 181 ? 154.51600 118.57400 140.76700 1.000 140.27000 181 ALA A CA 1
ATOM 17007 C C . ALA D 3 181 ? 155.62400 118.43600 139.73600 1.000 140.27000 181 ALA A C 1
ATOM 17008 O O . ALA D 3 181 ? 155.46400 118.87500 138.59300 1.000 140.27000 181 ALA A O 1
ATOM 17015 N N . ASP D 3 182 ? 156.66500 117.68100 140.08300 1.000 145.62000 182 ASP A N 1
ATOM 17016 C CA . ASP D 3 182 ? 157.86200 117.57900 139.25800 1.000 145.62000 182 ASP A CA 1
ATOM 17017 C C . ASP D 3 182 ? 157.55200 116.96300 137.91100 1.000 145.62000 182 ASP A C 1
ATOM 17018 O O . ASP D 3 182 ? 157.94000 117.49700 136.86400 1.000 145.62000 182 ASP A O 1
ATOM 17027 N N . GLN D 3 183 ? 156.83200 115.85100 137.92400 1.000 147.35000 183 GLN A N 1
ATOM 17028 C CA . GLN D 3 183 ? 156.59600 115.11200 136.70000 1.000 147.35000 183 GLN A CA 1
ATOM 17029 C C . GLN D 3 183 ? 155.70900 115.91500 135.75900 1.000 147.35000 183 GLN A C 1
ATOM 17030 O O . GLN D 3 183 ? 155.95700 115.96500 134.54600 1.000 147.35000 183 GLN A O 1
ATOM 17044 N N . ILE D 3 184 ? 154.72900 116.62600 136.31400 1.000 139.52000 184 ILE A N 1
ATOM 17045 C CA . ILE D 3 184 ? 153.83300 117.41400 135.48000 1.000 139.52000 184 ILE A CA 1
ATOM 17046 C C . ILE D 3 184 ? 154.57100 118.58800 134.86500 1.000 139.52000 184 ILE A C 1
ATOM 17047 O O . ILE D 3 184 ? 154.38000 118.90800 133.68200 1.000 139.52000 184 ILE A O 1
ATOM 17063 N N . LEU D 3 185 ? 155.44400 119.23000 135.63500 1.000 132.26000 185 LEU A N 1
ATOM 17064 C CA . LEU D 3 185 ? 156.19400 120.34500 135.07500 1.000 132.26000 185 LEU A CA 1
ATOM 17065 C C . LEU D 3 185 ? 157.15500 119.89400 134.00000 1.000 132.26000 185 LEU A C 1
ATOM 17066 O O . LEU D 3 185 ? 157.27700 120.56100 132.97500 1.000 132.26000 185 LEU A O 1
ATOM 17082 N N . TRP D 3 186 ? 157.86000 118.78700 134.21300 1.000 142.12000 186 TRP A N 1
ATOM 17083 C CA . TRP D 3 186 ? 158.80000 118.34300 133.19100 1.000 142.12000 186 TRP A CA 1
ATOM 17084 C C . TRP D 3 186 ? 158.06400 117.92100 131.92500 1.000 142.12000 186 TRP A C 1
ATOM 17085 O O . TRP D 3 186 ? 158.53800 118.17400 130.80500 1.000 142.12000 186 TRP A O 1
ATOM 17106 N N . ASP D 3 187 ? 156.86400 117.36300 132.08500 1.000 147.40000 187 ASP A N 1
ATOM 17107 C CA . ASP D 3 187 ? 156.01400 117.04700 130.94400 1.000 147.40000 187 ASP A CA 1
ATOM 17108 C C . ASP D 3 187 ? 155.67900 118.31000 130.16500 1.000 147.40000 187 ASP A C 1
ATOM 17109 O O . ASP D 3 187 ? 155.84200 118.37800 128.93700 1.000 147.40000 187 ASP A O 1
ATOM 17118 N N . LEU D 3 188 ? 155.27700 119.34300 130.89600 1.000 132.84000 188 LEU A N 1
ATOM 17119 C CA . LEU D 3 188 ? 154.87900 120.60200 130.28400 1.000 132.84000 188 LEU A CA 1
ATOM 17120 C C . LEU D 3 188 ? 156.06100 121.28800 129.62200 1.000 132.84000 188 LEU A C 1
ATOM 17121 O O . LEU D 3 188 ? 155.91600 121.92600 128.56900 1.000 132.84000 188 LEU A O 1
ATOM 17137 N N . VAL D 3 189 ? 157.24000 121.14000 130.22100 1.000 142.19000 189 VAL A N 1
ATOM 17138 C CA . VAL D 3 189 ? 158.47600 121.66700 129.65700 1.000 142.19000 189 VAL A CA 1
ATOM 17139 C C . VAL D 3 189 ? 158.71600 121.07400 128.29000 1.000 142.19000 189 VAL A C 1
ATOM 17140 O O . VAL D 3 189 ? 158.97300 121.79300 127.31800 1.000 142.19000 189 VAL A O 1
ATOM 17153 N N . LEU D 3 190 ? 158.65600 119.75200 128.20500 1.000 154.14000 190 LEU A N 1
ATOM 17154 C CA . LEU D 3 190 ? 158.97500 119.11600 126.94000 1.000 154.14000 190 LEU A CA 1
ATOM 17155 C C . LEU D 3 190 ? 157.92100 119.43300 125.89400 1.000 154.14000 190 LEU A C 1
ATOM 17156 O O . LEU D 3 190 ? 158.24500 119.60900 124.71200 1.000 154.14000 190 LEU A O 1
ATOM 17172 N N . ARG D 3 191 ? 156.67100 119.59200 126.32400 1.000 140.35000 191 ARG A N 1
ATOM 17173 C CA . ARG D 3 191 ? 155.62000 119.96500 125.38900 1.000 140.35000 191 ARG A CA 1
ATOM 17174 C C . ARG D 3 191 ? 155.86700 121.34900 124.81300 1.000 140.35000 191 ARG A C 1
ATOM 17175 O O . ARG D 3 191 ? 155.75900 121.56400 123.59800 1.000 140.35000 191 ARG A O 1
ATOM 17196 N N . SER D 3 192 ? 156.25900 122.28500 125.66600 1.000 140.89000 192 SER A N 1
ATOM 17197 C CA . SER D 3 192 ? 156.48900 123.64900 125.21500 1.000 140.89000 192 SER A CA 1
ATOM 17198 C C . SER D 3 192 ? 157.70400 123.72900 124.31000 1.000 140.89000 192 SER A C 1
ATOM 17199 O O . SER D 3 192 ? 157.71100 124.47200 123.31600 1.000 140.89000 192 SER A O 1
ATOM 17207 N N . VAL D 3 193 ? 158.75200 122.99500 124.68000 1.000 145.43000 193 VAL A N 1
ATOM 17208 C CA . VAL D 3 193 ? 159.95800 122.86800 123.86800 1.000 145.43000 193 VAL A CA 1
ATOM 17209 C C . VAL D 3 193 ? 159.60000 122.40700 122.47800 1.000 145.43000 193 VAL A C 1
ATOM 17210 O O . VAL D 3 193 ? 160.07000 122.95500 121.46900 1.000 145.43000 193 VAL A O 1
ATOM 17223 N N . ILE D 3 194 ? 158.75000 121.38700 122.42200 1.000 146.14000 194 ILE A N 1
ATOM 17224 C CA . ILE D 3 194 ? 158.34300 120.82100 121.15400 1.000 146.14000 194 ILE A CA 1
ATOM 17225 C C . ILE D 3 194 ? 157.62200 121.86700 120.34200 1.000 146.14000 194 ILE A C 1
ATOM 17226 O O . ILE D 3 194 ? 157.91900 122.04700 119.16900 1.000 146.14000 194 ILE A O 1
ATOM 17242 N N . VAL D 3 195 ? 156.70900 122.59800 120.97000 1.000 142.78000 195 VAL A N 1
ATOM 17243 C CA . VAL D 3 195 ? 155.87400 123.53400 120.23200 1.000 142.78000 195 VAL A CA 1
ATOM 17244 C C . VAL D 3 195 ? 156.70500 124.67300 119.66100 1.000 142.78000 195 VAL A C 1
ATOM 17245 O O . VAL D 3 195 ? 156.46100 125.13700 118.53600 1.000 142.78000 195 VAL A O 1
ATOM 17258 N N . MET D 3 196 ? 157.71400 125.11700 120.40800 1.000 147.06000 196 MET A N 1
ATOM 17259 C CA . MET D 3 196 ? 158.67100 126.07200 119.86200 1.000 147.06000 196 MET A CA 1
ATOM 17260 C C . MET D 3 196 ? 159.37000 125.47100 118.65400 1.000 147.06000 196 MET A C 1
ATOM 17261 O O . MET D 3 196 ? 159.54000 126.12700 117.61200 1.000 147.06000 196 MET A O 1
ATOM 17275 N N . THR D 3 197 ? 159.73600 124.19900 118.77100 1.000 152.39000 197 THR A N 1
ATOM 17276 C CA . THR D 3 197 ? 160.42100 123.52100 117.68500 1.000 152.39000 197 THR A CA 1
ATOM 17277 C C . THR D 3 197 ? 159.51200 123.39500 116.47000 1.000 152.39000 197 THR A C 1
ATOM 17278 O O . THR D 3 197 ? 159.98000 123.46000 115.32800 1.000 152.39000 197 THR A O 1
ATOM 17289 N N . ILE D 3 198 ? 158.20800 123.23800 116.70300 1.000 148.52000 198 ILE A N 1
ATOM 17290 C CA . ILE D 3 198 ? 157.24700 123.19300 115.60900 1.000 148.52000 198 ILE A CA 1
ATOM 17291 C C . ILE D 3 198 ? 157.23900 124.53000 114.91100 1.000 148.52000 198 ILE A C 1
ATOM 17292 O O . ILE D 3 198 ? 157.16600 124.61100 113.68000 1.000 148.52000 198 ILE A O 1
ATOM 17308 N N . TYR D 3 199 ? 157.28600 125.60100 115.69500 1.000 153.01000 199 TYR A N 1
ATOM 17309 C CA . TYR D 3 199 ? 157.26600 126.92800 115.10900 1.000 153.01000 199 TYR A CA 1
ATOM 17310 C C . TYR D 3 199 ? 158.50100 127.18600 114.27600 1.000 153.01000 199 TYR A C 1
ATOM 17311 O O . TYR D 3 199 ? 158.43700 127.97700 113.32900 1.000 153.01000 199 TYR A O 1
ATOM 17329 N N . TYR D 3 200 ? 159.61200 126.52300 114.59900 1.000 148.61000 200 TYR A N 1
ATOM 17330 C CA . TYR D 3 200 ? 160.84900 126.69700 113.85600 1.000 148.61000 200 TYR A CA 1
ATOM 17331 C C . TYR D 3 200 ? 161.28400 125.39900 113.18900 1.000 148.61000 200 TYR A C 1
ATOM 17332 O O . TYR D 3 200 ? 162.42800 124.96000 113.34100 1.000 148.61000 200 TYR A O 1
ATOM 17350 N N . MET D 3 201 ? 160.34700 124.76700 112.48300 1.000 150.95000 201 MET A N 1
ATOM 17351 C CA . MET D 3 201 ? 160.56400 123.63200 111.60000 1.000 150.95000 201 MET A CA 1
ATOM 17352 C C . MET D 3 201 ? 160.08800 123.93900 110.18800 1.000 150.95000 201 MET A C 1
ATOM 17353 O O . MET D 3 201 ? 159.17800 124.75800 110.02500 1.000 150.95000 201 MET A O 1
ATOM 17367 N N . PRO D 3 202 ? 160.66000 123.32200 109.15000 1.000 144.45000 202 PRO A N 1
ATOM 17368 C CA . PRO D 3 202 ? 160.02500 123.42000 107.83600 1.000 144.45000 202 PRO A CA 1
ATOM 17369 C C . PRO D 3 202 ? 158.81800 122.50200 107.76000 1.000 144.45000 202 PRO A C 1
ATOM 17370 O O . PRO D 3 202 ? 158.71200 121.51200 108.48400 1.000 144.45000 202 PRO A O 1
ATOM 17381 N N . ALA D 3 203 ? 157.92600 122.82800 106.83000 1.000 153.66000 203 ALA A N 1
ATOM 17382 C CA . ALA D 3 203 ? 156.63300 122.15600 106.74900 1.000 153.66000 203 ALA A CA 1
ATOM 17383 C C . ALA D 3 203 ? 156.73300 120.71400 106.27500 1.000 153.66000 203 ALA A C 1
ATOM 17384 O O . ALA D 3 203 ? 156.01300 119.84300 106.77400 1.000 153.66000 203 ALA A O 1
ATOM 17391 N N . LYS D 3 204 ? 157.60100 120.44300 105.30300 1.000 162.02000 204 LYS A N 1
ATOM 17392 C CA . LYS D 3 204 ? 157.60200 119.13700 104.64900 1.000 162.02000 204 LYS A CA 1
ATOM 17393 C C . LYS D 3 204 ? 158.01900 118.02800 105.60300 1.000 162.02000 204 LYS A C 1
ATOM 17394 O O . LYS D 3 204 ? 157.46400 116.92100 105.56400 1.000 162.02000 204 LYS A O 1
ATOM 17413 N N . SER D 3 205 ? 158.95300 118.32300 106.50000 1.000 155.49000 205 SER A N 1
ATOM 17414 C CA . SER D 3 205 ? 159.48300 117.29900 107.37900 1.000 155.49000 205 SER A CA 1
ATOM 17415 C C . SER D 3 205 ? 158.42800 116.89400 108.38400 1.000 155.49000 205 SER A C 1
ATOM 17416 O O . SER D 3 205 ? 158.10100 115.71300 108.52700 1.000 155.49000 205 SER A O 1
ATOM 17424 N N . ILE D 3 206 ? 157.84200 117.88800 109.03400 1.000 153.29000 206 ILE A N 1
ATOM 17425 C CA . ILE D 3 206 ? 156.79700 117.65400 110.02100 1.000 153.29000 206 ILE A CA 1
ATOM 17426 C C . ILE D 3 206 ? 155.58700 116.99500 109.37100 1.000 153.29000 206 ILE A C 1
ATOM 17427 O O . ILE D 3 206 ? 154.93700 116.12800 109.96700 1.000 153.29000 206 ILE A O 1
ATOM 17443 N N . LEU D 3 207 ? 155.28100 117.37700 108.13000 1.000 159.79000 207 LEU A N 1
ATOM 17444 C CA . LEU D 3 207 ? 154.15800 116.76700 107.43400 1.000 159.79000 207 LEU A CA 1
ATOM 17445 C C . LEU D 3 207 ? 154.44600 115.31600 107.11000 1.000 159.79000 207 LEU A C 1
ATOM 17446 O O . LEU D 3 207 ? 153.52100 114.50000 107.04700 1.000 159.79000 207 LEU A O 1
ATOM 17462 N N . SER D 3 208 ? 155.71400 114.97600 106.91800 1.000 160.10000 208 SER A N 1
ATOM 17463 C CA . SER D 3 208 ? 156.08000 113.58100 106.74800 1.000 160.10000 208 SER A CA 1
ATOM 17464 C C . SER D 3 208 ? 156.00300 112.83600 108.07500 1.000 160.10000 208 SER A C 1
ATOM 17465 O O . SER D 3 208 ? 155.73600 111.63000 108.09000 1.000 160.10000 208 SER A O 1
ATOM 17473 N N . LEU D 3 209 ? 156.23800 113.53100 109.19100 1.000 156.08000 209 LEU A N 1
ATOM 17474 C CA . LEU D 3 209 ? 156.30400 112.87700 110.49300 1.000 156.08000 209 LEU A CA 1
ATOM 17475 C C . LEU D 3 209 ? 154.93400 112.55200 111.06800 1.000 156.08000 209 LEU A C 1
ATOM 17476 O O . LEU D 3 209 ? 154.79600 111.57300 111.80800 1.000 156.08000 209 LEU A O 1
ATOM 17492 N N . VAL D 3 210 ? 153.92700 113.36400 110.77000 1.000 153.85000 210 VAL A N 1
ATOM 17493 C CA . VAL D 3 210 ? 152.62500 113.21100 111.40900 1.000 153.85000 210 VAL A CA 1
ATOM 17494 C C . VAL D 3 210 ? 151.93300 111.93700 110.93300 1.000 153.85000 210 VAL A C 1
ATOM 17495 O O . VAL D 3 210 ? 152.02200 111.55400 109.76000 1.000 153.85000 210 VAL A O 1
ATOM 17508 N N . ASP D 3 211 ? 151.22900 111.27600 111.84900 1.000 158.78000 211 ASP A N 1
ATOM 17509 C CA . ASP D 3 211 ? 150.44900 110.10800 111.47500 1.000 158.78000 211 ASP A CA 1
ATOM 17510 C C . ASP D 3 211 ? 149.20500 110.49600 110.68000 1.000 158.78000 211 ASP A C 1
ATOM 17511 O O . ASP D 3 211 ? 148.52500 111.48700 110.97500 1.000 158.78000 211 ASP A O 1
ATOM 17520 N N . ILE D 3 212 ? 148.70500 109.52200 109.94700 1.000 162.41000 212 ILE A N 1
ATOM 17521 C CA . ILE D 3 212 ? 147.83500 109.77300 108.81200 1.000 162.41000 212 ILE A CA 1
ATOM 17522 C C . ILE D 3 212 ? 146.44400 109.60100 109.36400 1.000 162.41000 212 ILE A C 1
ATOM 17523 O O . ILE D 3 212 ? 145.60500 110.50800 109.24100 1.000 162.41000 212 ILE A O 1
ATOM 17539 N N . ASP D 3 213 ? 146.13500 108.39700 109.84300 1.000 167.66000 213 ASP A N 1
ATOM 17540 C CA . ASP D 3 213 ? 144.76400 108.17200 110.24900 1.000 167.66000 213 ASP A CA 1
ATOM 17541 C C . ASP D 3 213 ? 144.42000 109.04800 111.45100 1.000 167.66000 213 ASP A C 1
ATOM 17542 O O . ASP D 3 213 ? 143.24400 109.34400 111.66200 1.000 167.66000 213 ASP A O 1
ATOM 17551 N N . ALA D 3 214 ? 145.41300 109.46900 112.25300 1.000 166.97000 214 ALA A N 1
ATOM 17552 C CA . ALA D 3 214 ? 145.11000 110.46200 113.26800 1.000 166.97000 214 ALA A CA 1
ATOM 17553 C C . ALA D 3 214 ? 144.80900 111.83400 112.66000 1.000 166.97000 214 ALA A C 1
ATOM 17554 O O . ALA D 3 214 ? 144.02500 112.60100 113.24200 1.000 166.97000 214 ALA A O 1
ATOM 17561 N N . ILE D 3 215 ? 145.33800 112.14000 111.45800 1.000 158.50000 215 ILE A N 1
ATOM 17562 C CA . ILE D 3 215 ? 144.83200 113.32700 110.74700 1.000 158.50000 215 ILE A CA 1
ATOM 17563 C C . ILE D 3 215 ? 143.37100 113.14100 110.38900 1.000 158.50000 215 ILE A C 1
ATOM 17564 O O . ILE D 3 215 ? 142.55900 114.07000 110.48100 1.000 158.50000 215 ILE A O 1
ATOM 17580 N N . GLU D 3 216 ? 143.02600 111.93400 109.96400 1.000 163.06000 216 GLU A N 1
ATOM 17581 C CA . GLU D 3 216 ? 141.63500 111.63800 109.63800 1.000 163.06000 216 GLU A CA 1
ATOM 17582 C C . GLU D 3 216 ? 140.75400 111.70200 110.87300 1.000 163.06000 216 GLU A C 1
ATOM 17583 O O . GLU D 3 216 ? 139.57700 112.06500 110.78200 1.000 163.06000 216 GLU A O 1
ATOM 17595 N N . LYS D 3 217 ? 141.30600 111.36800 112.03000 1.000 158.90000 217 LYS A N 1
ATOM 17596 C CA . LYS D 3 217 ? 140.56900 111.53000 113.27200 1.000 158.90000 217 LYS A CA 1
ATOM 17597 C C . LYS D 3 217 ? 140.30900 112.99500 113.56200 1.000 158.90000 217 LYS A C 1
ATOM 17598 O O . LYS D 3 217 ? 139.20600 113.35900 113.98600 1.000 158.90000 217 LYS A O 1
ATOM 17617 N N . TYR D 3 218 ? 141.29100 113.84600 113.31600 1.000 157.23000 218 TYR A N 1
ATOM 17618 C CA . TYR D 3 218 ? 141.35200 115.16100 113.93100 1.000 157.23000 218 TYR A CA 1
ATOM 17619 C C . TYR D 3 218 ? 140.88100 116.22700 112.94600 1.000 157.23000 218 TYR A C 1
ATOM 17620 O O . TYR D 3 218 ? 140.68000 115.95300 111.76000 1.000 157.23000 218 TYR A O 1
ATOM 17638 N N . PRO D 3 219 ? 140.68000 117.46300 113.41200 1.000 154.34000 219 PRO A N 1
ATOM 17639 C CA . PRO D 3 219 ? 140.47400 118.58400 112.48400 1.000 154.34000 219 PRO A CA 1
ATOM 17640 C C . PRO D 3 219 ? 141.73800 118.97700 111.73100 1.000 154.34000 219 PRO A C 1
ATOM 17641 O O . PRO D 3 219 ? 142.84500 118.96500 112.27400 1.000 154.34000 219 PRO A O 1
ATOM 17652 N N . LEU D 3 220 ? 141.55200 119.33700 110.45900 1.000 149.06000 220 LEU A N 1
ATOM 17653 C CA . LEU D 3 220 ? 142.63600 119.82500 109.60300 1.000 149.06000 220 LEU A CA 1
ATOM 17654 C C . LEU D 3 220 ? 142.80200 121.33100 109.78400 1.000 149.06000 220 LEU A C 1
ATOM 17655 O O . LEU D 3 220 ? 141.82100 122.07200 109.80100 1.000 149.06000 220 LEU A O 1
ATOM 17671 N N . GLU D 3 231 ? 152.03400 122.83100 102.03400 1.000 148.95000 231 GLU A N 1
ATOM 17672 C CA . GLU D 3 231 ? 151.46000 124.09800 102.46300 1.000 148.95000 231 GLU A CA 1
ATOM 17673 C C . GLU D 3 231 ? 151.94400 124.49900 103.83900 1.000 148.95000 231 GLU A C 1
ATOM 17674 O O . GLU D 3 231 ? 152.42500 123.66500 104.60100 1.000 148.95000 231 GLU A O 1
ATOM 17685 N N . LEU D 3 232 ? 151.81000 125.79000 104.14400 1.000 149.57000 232 LEU A N 1
ATOM 17686 C CA . LEU D 3 232 ? 152.02300 126.29900 105.49000 1.000 149.57000 232 LEU A CA 1
ATOM 17687 C C . LEU D 3 232 ? 150.75400 126.35200 106.31700 1.000 149.57000 232 LEU A C 1
ATOM 17688 O O . LEU D 3 232 ? 150.83100 126.46400 107.54400 1.000 149.57000 232 LEU A O 1
ATOM 17704 N N . LYS D 3 233 ? 149.59800 126.32200 105.66900 1.000 150.67000 233 LYS A N 1
ATOM 17705 C CA . LYS D 3 233 ? 148.34500 126.53200 106.36700 1.000 150.67000 233 LYS A CA 1
ATOM 17706 C C . LYS D 3 233 ? 148.05600 125.35800 107.28000 1.000 150.67000 233 LYS A C 1
ATOM 17707 O O . LYS D 3 233 ? 147.67000 125.53300 108.44300 1.000 150.67000 233 LYS A O 1
ATOM 17726 N N . LYS D 3 234 ? 148.31200 124.15400 106.76900 1.000 144.42000 234 LYS A N 1
ATOM 17727 C CA . LYS D 3 234 ? 148.20200 122.93800 107.55800 1.000 144.42000 234 LYS A CA 1
ATOM 17728 C C . LYS D 3 234 ? 149.15400 122.97200 108.73600 1.000 144.42000 234 LYS A C 1
ATOM 17729 O O . LYS D 3 234 ? 148.79100 122.59200 109.85800 1.000 144.42000 234 LYS A O 1
ATOM 17748 N N . LYS D 3 235 ? 150.35200 123.49800 108.50300 1.000 149.21000 235 LYS A N 1
ATOM 17749 C CA . LYS D 3 235 ? 151.37900 123.56700 109.52700 1.000 149.21000 235 LYS A CA 1
ATOM 17750 C C . LYS D 3 235 ? 150.95600 124.48500 110.65600 1.000 149.21000 235 LYS A C 1
ATOM 17751 O O . LYS D 3 235 ? 151.06000 124.14100 111.83900 1.000 149.21000 235 LYS A O 1
ATOM 17770 N N . TYR D 3 236 ? 150.49500 125.67300 110.30600 1.000 149.65000 236 TYR A N 1
ATOM 17771 C CA . TYR D 3 236 ? 150.11900 126.62300 111.32800 1.000 149.65000 236 TYR A CA 1
ATOM 17772 C C . TYR D 3 236 ? 148.83500 126.20500 112.02500 1.000 149.65000 236 TYR A C 1
ATOM 17773 O O . TYR D 3 236 ? 148.67400 126.48700 113.21600 1.000 149.65000 236 TYR A O 1
ATOM 17791 N N . GLU D 3 237 ? 147.97300 125.43900 111.35700 1.000 146.18000 237 GLU A N 1
ATOM 17792 C CA . GLU D 3 237 ? 146.77400 124.95500 112.02500 1.000 146.18000 237 GLU A CA 1
ATOM 17793 C C . GLU D 3 237 ? 147.10700 123.89500 113.05700 1.000 146.18000 237 GLU A C 1
ATOM 17794 O O . GLU D 3 237 ? 146.58800 123.92600 114.18400 1.000 146.18000 237 GLU A O 1
ATOM 17806 N N . ILE D 3 238 ? 147.99700 122.96800 112.70500 1.000 142.73000 238 ILE A N 1
ATOM 17807 C CA . ILE D 3 238 ? 148.37300 121.94600 113.66900 1.000 142.73000 238 ILE A CA 1
ATOM 17808 C C . ILE D 3 238 ? 149.16000 122.57200 114.80900 1.000 142.73000 238 ILE A C 1
ATOM 17809 O O . ILE D 3 238 ? 148.99900 122.18500 115.97000 1.000 142.73000 238 ILE A O 1
ATOM 17825 N N . PHE D 3 239 ? 149.96200 123.59200 114.50200 1.000 140.25000 239 PHE A N 1
ATOM 17826 C CA . PHE D 3 239 ? 150.66400 124.35300 115.52800 1.000 140.25000 239 PHE A CA 1
ATOM 17827 C C . PHE D 3 239 ? 149.69300 124.99400 116.50500 1.000 140.25000 239 PHE A C 1
ATOM 17828 O O . PHE D 3 239 ? 149.91700 124.98400 117.72100 1.000 140.25000 239 PHE A O 1
ATOM 17845 N N . ASP D 3 240 ? 148.60500 125.55800 115.98900 1.000 145.73000 240 ASP A N 1
ATOM 17846 C CA . ASP D 3 240 ? 147.65300 126.22700 116.86200 1.000 145.73000 240 ASP A CA 1
ATOM 17847 C C . ASP D 3 240 ? 146.94000 125.22300 117.74500 1.000 145.73000 240 ASP A C 1
ATOM 17848 O O . ASP D 3 240 ? 146.71400 125.47400 118.93300 1.000 145.73000 240 ASP A O 1
ATOM 17857 N N . TYR D 3 241 ? 146.58600 124.07600 117.18000 1.000 135.76000 241 TYR A N 1
ATOM 17858 C CA . TYR D 3 241 ? 145.96600 123.03500 117.98200 1.000 135.76000 241 TYR A CA 1
ATOM 17859 C C . TYR D 3 241 ? 146.88800 122.48700 119.05000 1.000 135.76000 241 TYR A C 1
ATOM 17860 O O . TYR D 3 241 ? 146.43800 122.26900 120.19000 1.000 135.76000 241 TYR A O 1
ATOM 17878 N N . CYS D 3 242 ? 148.18900 122.45300 118.76700 1.000 148.46000 242 CYS A N 1
ATOM 17879 C CA . CYS D 3 242 ? 149.15000 122.05900 119.78400 1.000 148.46000 242 CYS A CA 1
ATOM 17880 C C . CYS D 3 242 ? 149.19100 123.08600 120.88900 1.000 148.46000 242 CYS A C 1
ATOM 17881 O O . CYS D 3 242 ? 149.19300 122.74600 122.08400 1.000 148.46000 242 CYS A O 1
ATOM 17889 N N . LEU D 3 243 ? 149.19100 124.35300 120.49100 1.000 135.13000 243 LEU A N 1
ATOM 17890 C CA . LEU D 3 243 ? 149.38200 125.42700 121.44100 1.000 135.13000 243 LEU A CA 1
ATOM 17891 C C . LEU D 3 243 ? 148.20100 125.47900 122.38300 1.000 135.13000 243 LEU A C 1
ATOM 17892 O O . LEU D 3 243 ? 148.35900 125.58800 123.59900 1.000 135.13000 243 LEU A O 1
ATOM 17908 N N . ARG D 3 244 ? 147.00200 125.41300 121.81500 1.000 133.99000 244 ARG A N 1
ATOM 17909 C CA . ARG D 3 244 ? 145.80100 125.55200 122.60700 1.000 133.99000 244 ARG A CA 1
ATOM 17910 C C . ARG D 3 244 ? 145.63500 124.38300 123.54900 1.000 133.99000 244 ARG A C 1
ATOM 17911 O O . ARG D 3 244 ? 145.17700 124.57400 124.68200 1.000 133.99000 244 ARG A O 1
ATOM 17932 N N . HIS D 3 245 ? 146.02300 123.17800 123.12400 1.000 144.97000 245 HIS A N 1
ATOM 17933 C CA . HIS D 3 245 ? 145.94900 122.04900 124.04000 1.000 144.97000 245 HIS A CA 1
ATOM 17934 C C . HIS D 3 245 ? 146.90500 122.25100 125.20100 1.000 144.97000 245 HIS A C 1
ATOM 17935 O O . HIS D 3 245 ? 146.56600 121.99900 126.36900 1.000 144.97000 245 HIS A O 1
ATOM 17949 N N . THR D 3 246 ? 148.11600 122.69500 124.88600 1.000 136.12000 246 THR A N 1
ATOM 17950 C CA . THR D 3 246 ? 149.09600 122.95100 125.92500 1.000 136.12000 246 THR A CA 1
ATOM 17951 C C . THR D 3 246 ? 148.62300 124.03900 126.87100 1.000 136.12000 246 THR A C 1
ATOM 17952 O O . THR D 3 246 ? 148.85500 123.97300 128.08400 1.000 136.12000 246 THR A O 1
ATOM 17963 N N . LEU D 3 247 ? 147.93800 125.03200 126.33200 1.000 131.54000 247 LEU A N 1
ATOM 17964 C CA . LEU D 3 247 ? 147.46400 126.13300 127.14600 1.000 131.54000 247 LEU A CA 1
ATOM 17965 C C . LEU D 3 247 ? 146.36000 125.67400 128.07400 1.000 131.54000 247 LEU A C 1
ATOM 17966 O O . LEU D 3 247 ? 146.23600 126.18100 129.19400 1.000 131.54000 247 LEU A O 1
ATOM 17982 N N . ASN D 3 248 ? 145.51400 124.76700 127.58900 1.000 136.76000 248 ASN A N 1
ATOM 17983 C CA . ASN D 3 248 ? 144.50500 124.14900 128.43300 1.000 136.76000 248 ASN A CA 1
ATOM 17984 C C . ASN D 3 248 ? 145.19400 123.50200 129.61000 1.000 136.76000 248 ASN A C 1
ATOM 17985 O O . ASN D 3 248 ? 144.77800 123.67600 130.76100 1.000 136.76000 248 ASN A O 1
ATOM 17996 N N . LYS D 3 249 ? 146.18800 122.67000 129.31600 1.000 135.04000 249 LYS A N 1
ATOM 17997 C CA . LYS D 3 249 ? 146.87500 121.93300 130.36300 1.000 135.04000 249 LYS A CA 1
ATOM 17998 C C . LYS D 3 249 ? 147.52100 122.87300 131.37700 1.000 135.04000 249 LYS A C 1
ATOM 17999 O O . LYS D 3 249 ? 147.47400 122.61900 132.58400 1.000 135.04000 249 LYS A O 1
ATOM 18018 N N . VAL D 3 250 ? 148.13600 123.95600 130.90600 1.000 128.03000 250 VAL A N 1
ATOM 18019 C CA . VAL D 3 250 ? 148.90000 124.81800 131.80600 1.000 128.03000 250 VAL A CA 1
ATOM 18020 C C . VAL D 3 250 ? 148.03100 125.77500 132.61500 1.000 128.03000 250 VAL A C 1
ATOM 18021 O O . VAL D 3 250 ? 148.40200 126.14100 133.73600 1.000 128.03000 250 VAL A O 1
ATOM 18034 N N . LEU D 3 251 ? 146.91100 126.23300 132.05800 1.000 125.38000 251 LEU A N 1
ATOM 18035 C CA . LEU D 3 251 ? 146.05400 127.17800 132.76400 1.000 125.38000 251 LEU A CA 1
ATOM 18036 C C . LEU D 3 251 ? 145.50000 126.61300 134.05700 1.000 125.38000 251 LEU A C 1
ATOM 18037 O O . LEU D 3 251 ? 145.36100 127.33400 135.04500 1.000 125.38000 251 LEU A O 1
ATOM 18053 N N . ARG D 3 252 ? 144.98900 125.40100 134.00800 1.000 131.28000 252 ARG A N 1
ATOM 18054 C CA . ARG D 3 252 ? 144.51000 124.76000 135.22300 1.000 131.28000 252 ARG A CA 1
ATOM 18055 C C . ARG D 3 252 ? 145.62200 124.64700 136.26600 1.000 131.28000 252 ARG A C 1
ATOM 18056 O O . ARG D 3 252 ? 145.51700 125.16000 137.38500 1.000 131.28000 252 ARG A O 1
ATOM 18077 N N . THR D 3 253 ? 146.70600 124.00000 135.88200 1.000 127.45000 253 THR A N 1
ATOM 18078 C CA . THR D 3 253 ? 147.86400 123.65900 136.69800 1.000 127.45000 253 THR A CA 1
ATOM 18079 C C . THR D 3 253 ? 148.78200 124.81000 137.08900 1.000 127.45000 253 THR A C 1
ATOM 18080 O O . THR D 3 253 ? 149.68700 124.58600 137.89200 1.000 127.45000 253 THR A O 1
ATOM 18091 N N . ILE D 3 254 ? 148.60100 126.01700 136.56700 1.000 121.17000 254 ILE A N 1
ATOM 18092 C CA . ILE D 3 254 ? 149.40700 127.14400 137.04200 1.000 121.17000 254 ILE A CA 1
ATOM 18093 C C . ILE D 3 254 ? 149.04500 127.57400 138.46500 1.000 121.17000 254 ILE A C 1
ATOM 18094 O O . ILE D 3 254 ? 149.91600 127.62200 139.33900 1.000 121.17000 254 ILE A O 1
ATOM 18110 N N . PHE D 3 255 ? 147.79500 127.91400 138.71800 1.000 115.04000 255 PHE A N 1
ATOM 18111 C CA . PHE D 3 255 ? 147.40900 128.49000 139.99700 1.000 115.04000 255 PHE A CA 1
ATOM 18112 C C . PHE D 3 255 ? 147.56800 127.53900 141.17000 1.000 115.04000 255 PHE A C 1
ATOM 18113 O O . PHE D 3 255 ? 147.87500 127.98000 142.28100 1.000 115.04000 255 PHE A O 1
ATOM 18130 N N . THR D 3 256 ? 147.39100 126.24600 140.94200 1.000 123.56000 256 THR A N 1
ATOM 18131 C CA . THR D 3 256 ? 147.28300 125.28000 142.02400 1.000 123.56000 256 THR A CA 1
ATOM 18132 C C . THR D 3 256 ? 148.59500 124.68400 142.49500 1.000 123.56000 256 THR A C 1
ATOM 18133 O O . THR D 3 256 ? 148.54300 123.75700 143.31200 1.000 123.56000 256 THR A O 1
ATOM 18144 N N . LEU D 3 257 ? 149.75900 125.20400 142.04200 1.000 122.62000 257 LEU A N 1
ATOM 18145 C CA . LEU D 3 257 ? 151.06900 124.65600 142.36800 1.000 122.62000 257 LEU A CA 1
ATOM 18146 C C . LEU D 3 257 ? 151.97100 125.69500 143.01600 1.000 122.62000 257 LEU A C 1
ATOM 18147 O O . LEU D 3 257 ? 151.82400 126.88900 142.74600 1.000 122.62000 257 LEU A O 1
ATOM 18163 N N . PRO D 3 258 ? 152.84500 125.28900 143.95700 1.000 125.09000 258 PRO A N 1
ATOM 18164 C CA . PRO D 3 258 ? 153.84000 126.21100 144.54200 1.000 125.09000 258 PRO A CA 1
ATOM 18165 C C . PRO D 3 258 ? 154.62400 127.02000 143.52700 1.000 125.09000 258 PRO A C 1
ATOM 18166 O O . PRO D 3 258 ? 154.65200 126.69400 142.33100 1.000 125.09000 258 PRO A O 1
ATOM 18177 N N . PRO D 3 259 ? 155.35200 128.02500 143.97900 1.000 128.18000 259 PRO A N 1
ATOM 18178 C CA . PRO D 3 259 ? 156.18500 128.79500 143.05900 1.000 128.18000 259 PRO A CA 1
ATOM 18179 C C . PRO D 3 259 ? 157.46500 128.02000 142.81400 1.000 128.18000 259 PRO A C 1
ATOM 18180 O O . PRO D 3 259 ? 158.29600 127.85000 143.71300 1.000 128.18000 259 PRO A O 1
ATOM 18191 N N . ASP D 3 260 ? 157.61500 127.52500 141.59400 1.000 134.79000 260 ASP A N 1
ATOM 18192 C CA . ASP D 3 260 ? 158.81700 126.86500 141.12900 1.000 134.79000 260 ASP A CA 1
ATOM 18193 C C . ASP D 3 260 ? 159.28300 127.54100 139.85900 1.000 134.79000 260 ASP A C 1
ATOM 18194 O O . ASP D 3 260 ? 158.49000 128.09600 139.09600 1.000 134.79000 260 ASP A O 1
ATOM 18203 N N . VAL D 3 261 ? 160.59500 127.48300 139.66100 1.000 126.49000 261 VAL A N 1
ATOM 18204 C CA . VAL D 3 261 ? 161.25300 128.20100 138.58900 1.000 126.49000 261 VAL A CA 1
ATOM 18205 C C . VAL D 3 261 ? 160.77100 127.73300 137.23200 1.000 126.49000 261 VAL A C 1
ATOM 18206 O O . VAL D 3 261 ? 160.80500 128.49900 136.27000 1.000 126.49000 261 VAL A O 1
ATOM 18219 N N . ARG D 3 262 ? 160.35600 126.47100 137.11200 1.000 138.33000 262 ARG A N 1
ATOM 18220 C CA . ARG D 3 262 ? 160.18400 125.90100 135.78900 1.000 138.33000 262 ARG A CA 1
ATOM 18221 C C . ARG D 3 262 ? 159.01800 126.52200 135.04200 1.000 138.33000 262 ARG A C 1
ATOM 18222 O O . ARG D 3 262 ? 159.00700 126.49000 133.81100 1.000 138.33000 262 ARG A O 1
ATOM 18243 N N . THR D 3 263 ? 158.04900 127.08000 135.76500 1.000 132.15000 263 THR A N 1
ATOM 18244 C CA . THR D 3 263 ? 156.96800 127.83900 135.15100 1.000 132.15000 263 THR A CA 1
ATOM 18245 C C . THR D 3 263 ? 157.52300 128.96200 134.30500 1.000 132.15000 263 THR A C 1
ATOM 18246 O O . THR D 3 263 ? 157.01400 129.27200 133.21600 1.000 132.15000 263 THR A O 1
ATOM 18257 N N . LEU D 3 264 ? 158.51900 129.64100 134.85700 1.000 130.62000 264 LEU A N 1
ATOM 18258 C CA . LEU D 3 264 ? 159.16200 130.72900 134.16000 1.000 130.62000 264 LEU A CA 1
ATOM 18259 C C . LEU D 3 264 ? 159.75700 130.19700 132.88200 1.000 130.62000 264 LEU A C 1
ATOM 18260 O O . LEU D 3 264 ? 159.67700 130.84100 131.83000 1.000 130.62000 264 LEU A O 1
ATOM 18276 N N . GLN D 3 265 ? 160.39100 129.02200 132.97500 1.000 134.53000 265 GLN A N 1
ATOM 18277 C CA . GLN D 3 265 ? 161.02500 128.44300 131.80900 1.000 134.53000 265 GLN A CA 1
ATOM 18278 C C . GLN D 3 265 ? 159.97900 128.18700 130.74700 1.000 134.53000 265 GLN A C 1
ATOM 18279 O O . GLN D 3 265 ? 160.22000 128.44700 129.57100 1.000 134.53000 265 GLN A O 1
ATOM 18293 N N . ILE D 3 266 ? 158.78500 127.75500 131.16600 1.000 135.09000 266 ILE A N 1
ATOM 18294 C CA . ILE D 3 266 ? 157.70100 127.49200 130.22200 1.000 135.09000 266 ILE A CA 1
ATOM 18295 C C . ILE D 3 266 ? 157.33400 128.75800 129.47500 1.000 135.09000 266 ILE A C 1
ATOM 18296 O O . ILE D 3 266 ? 157.28400 128.79100 128.23800 1.000 135.09000 266 ILE A O 1
ATOM 18312 N N . PHE D 3 267 ? 157.12100 129.83000 130.23300 1.000 132.25000 267 PHE A N 1
ATOM 18313 C CA . PHE D 3 267 ? 156.65600 131.06700 129.62800 1.000 132.25000 267 PHE A CA 1
ATOM 18314 C C . PHE D 3 267 ? 157.69000 131.66900 128.68900 1.000 132.25000 267 PHE A C 1
ATOM 18315 O O . PHE D 3 267 ? 157.34700 132.10700 127.58800 1.000 132.25000 267 PHE A O 1
ATOM 18332 N N . LEU D 3 268 ? 158.96100 131.67400 129.08400 1.000 139.56000 268 LEU A N 1
ATOM 18333 C CA . LEU D 3 268 ? 159.98200 132.23000 128.19700 1.000 139.56000 268 LEU A CA 1
ATOM 18334 C C . LEU D 3 268 ? 160.22600 131.32200 127.00500 1.000 139.56000 268 LEU A C 1
ATOM 18335 O O . LEU D 3 268 ? 160.54800 131.80900 125.91800 1.000 139.56000 268 LEU A O 1
ATOM 18351 N N . ILE D 3 269 ? 160.06100 130.01100 127.17400 1.000 137.15000 269 ILE A N 1
ATOM 18352 C CA . ILE D 3 269 ? 160.19400 129.10800 126.04700 1.000 137.15000 269 ILE A CA 1
ATOM 18353 C C . ILE D 3 269 ? 159.06100 129.32700 125.06400 1.000 137.15000 269 ILE A C 1
ATOM 18354 O O . ILE D 3 269 ? 159.24400 129.09000 123.86600 1.000 137.15000 269 ILE A O 1
ATOM 18370 N N . LEU D 3 270 ? 157.91100 129.81200 125.52400 1.000 138.62000 270 LEU A N 1
ATOM 18371 C CA . LEU D 3 270 ? 156.75800 129.99000 124.65900 1.000 138.62000 270 LEU A CA 1
ATOM 18372 C C . LEU D 3 270 ? 156.63500 131.41100 124.15300 1.000 138.62000 270 LEU A C 1
ATOM 18373 O O . LEU D 3 270 ? 155.82400 131.66700 123.26700 1.000 138.62000 270 LEU A O 1
ATOM 18389 N N . SER D 3 271 ? 157.36700 132.34800 124.73500 1.000 143.51000 271 SER A N 1
ATOM 18390 C CA . SER D 3 271 ? 157.28800 133.72500 124.30100 1.000 143.51000 271 SER A CA 1
ATOM 18391 C C . SER D 3 271 ? 157.84000 133.94100 122.90600 1.000 143.51000 271 SER A C 1
ATOM 18392 O O . SER D 3 271 ? 157.42900 134.89300 122.23600 1.000 143.51000 271 SER A O 1
ATOM 18400 N N . ASN D 3 272 ? 158.73500 133.08000 122.44100 1.000 155.61000 272 ASN A N 1
ATOM 18401 C CA . ASN D 3 272 ? 159.37500 133.27100 121.14400 1.000 155.61000 272 ASN A CA 1
ATOM 18402 C C . ASN D 3 272 ? 158.52300 132.72900 120.00400 1.000 155.61000 272 ASN A C 1
ATOM 18403 O O . ASN D 3 272 ? 158.94700 131.88100 119.22400 1.000 155.61000 272 ASN A O 1
ATOM 18414 N N . THR D 3 273 ? 157.28900 133.21100 119.92200 1.000 147.48000 273 THR A N 1
ATOM 18415 C CA . THR D 3 273 ? 156.23700 132.57900 119.14000 1.000 147.48000 273 THR A CA 1
ATOM 18416 C C . THR D 3 273 ? 155.21800 133.64800 118.77600 1.000 147.48000 273 THR A C 1
ATOM 18417 O O . THR D 3 273 ? 155.29300 134.79100 119.23300 1.000 147.48000 273 THR A O 1
ATOM 18428 N N . ASN D 3 274 ? 154.24900 133.25700 117.95200 1.000 151.68000 274 ASN A N 1
ATOM 18429 C CA . ASN D 3 274 ? 153.09900 134.09800 117.66500 1.000 151.68000 274 ASN A CA 1
ATOM 18430 C C . ASN D 3 274 ? 152.24000 134.39800 118.88400 1.000 151.68000 274 ASN A C 1
ATOM 18431 O O . ASN D 3 274 ? 151.53800 135.41300 118.87600 1.000 151.68000 274 ASN A O 1
ATOM 18442 N N . PHE D 3 275 ? 152.31600 133.55000 119.91500 1.000 134.83000 275 PHE A N 1
ATOM 18443 C CA . PHE D 3 275 ? 151.47800 133.52800 121.10900 1.000 134.83000 275 PHE A CA 1
ATOM 18444 C C . PHE D 3 275 ? 151.14200 134.89000 121.70200 1.000 134.83000 275 PHE A C 1
ATOM 18445 O O . PHE D 3 275 ? 149.97300 135.26700 121.82900 1.000 134.83000 275 PHE A O 1
ATOM 18462 N N . LEU D 3 276 ? 152.16600 135.62600 122.06800 1.000 135.95000 276 LEU A N 1
ATOM 18463 C CA . LEU D 3 276 ? 152.01000 136.87600 122.78300 1.000 135.95000 276 LEU A CA 1
ATOM 18464 C C . LEU D 3 276 ? 151.63100 138.06300 121.91400 1.000 135.95000 276 LEU A C 1
ATOM 18465 O O . LEU D 3 276 ? 151.51400 139.16800 122.45700 1.000 135.95000 276 LEU A O 1
ATOM 18481 N N . GLN D 3 277 ? 151.44200 137.88700 120.60500 1.000 153.17000 277 GLN A N 1
ATOM 18482 C CA . GLN D 3 277 ? 150.80100 138.89900 119.77200 1.000 153.17000 277 GLN A CA 1
ATOM 18483 C C . GLN D 3 277 ? 149.52300 138.42300 119.08700 1.000 153.17000 277 GLN A C 1
ATOM 18484 O O . GLN D 3 277 ? 149.06200 139.06400 118.13900 1.000 153.17000 277 GLN A O 1
ATOM 18498 N N . ILE D 3 278 ? 148.94200 137.32000 119.54600 1.000 142.20000 278 ILE A N 1
ATOM 18499 C CA . ILE D 3 278 ? 147.64900 136.83200 119.07500 1.000 142.20000 278 ILE A CA 1
ATOM 18500 C C . ILE D 3 278 ? 146.70900 136.63200 120.25800 1.000 142.20000 278 ILE A C 1
ATOM 18501 O O . ILE D 3 278 ? 145.48600 136.67900 120.09000 1.000 142.20000 278 ILE A O 1
ATOM 18517 N N . TYR D 3 279 ? 147.25900 136.38000 121.44600 1.000 134.69000 279 TYR A N 1
ATOM 18518 C CA . TYR D 3 279 ? 146.47700 136.21200 122.66600 1.000 134.69000 279 TYR A CA 1
ATOM 18519 C C . TYR D 3 279 ? 147.08600 137.10600 123.73800 1.000 134.69000 279 TYR A C 1
ATOM 18520 O O . TYR D 3 279 ? 147.56000 136.63500 124.77300 1.000 134.69000 279 TYR A O 1
ATOM 18538 N N . PRO D 3 280 ? 147.05300 138.41900 123.52900 1.000 141.26000 280 PRO A N 1
ATOM 18539 C CA . PRO D 3 280 ? 147.88500 139.32800 124.32100 1.000 141.26000 280 PRO A CA 1
ATOM 18540 C C . PRO D 3 280 ? 147.49300 139.49000 125.77500 1.000 141.26000 280 PRO A C 1
ATOM 18541 O O . PRO D 3 280 ? 148.36100 139.51300 126.64500 1.000 141.26000 280 PRO A O 1
ATOM 18552 N N . SER D 3 281 ? 146.19800 139.62000 126.04700 1.000 128.52000 281 SER A N 1
ATOM 18553 C CA . SER D 3 281 ? 145.74400 139.87400 127.41000 1.000 128.52000 281 SER A CA 1
ATOM 18554 C C . SER D 3 281 ? 146.02400 138.67800 128.29500 1.000 128.52000 281 SER A C 1
ATOM 18555 O O . SER D 3 281 ? 146.45200 138.81400 129.45400 1.000 128.52000 281 SER A O 1
ATOM 18563 N N . LEU D 3 282 ? 145.75800 137.50000 127.74900 1.000 127.57000 282 LEU A N 1
ATOM 18564 C CA . LEU D 3 282 ? 146.14300 136.24200 128.35500 1.000 127.57000 282 LEU A CA 1
ATOM 18565 C C . LEU D 3 282 ? 147.62500 136.23200 128.68200 1.000 127.57000 282 LEU A C 1
ATOM 18566 O O . LEU D 3 282 ? 148.04500 135.86000 129.78700 1.000 127.57000 282 LEU A O 1
ATOM 18582 N N . GLY D 3 283 ? 148.42700 136.63000 127.71900 1.000 131.81000 283 GLY A N 1
ATOM 18583 C CA . GLY D 3 283 ? 149.85000 136.66000 127.93000 1.000 131.81000 283 GLY A CA 1
ATOM 18584 C C . GLY D 3 283 ? 150.25700 137.64000 129.00400 1.000 131.81000 283 GLY A C 1
ATOM 18585 O O . GLY D 3 283 ? 151.15000 137.35300 129.80100 1.000 131.81000 283 GLY A O 1
ATOM 18589 N N . ASN D 3 284 ? 149.55600 138.76500 129.09200 1.000 138.03000 284 ASN A N 1
ATOM 18590 C CA . ASN D 3 284 ? 149.86400 139.75900 130.10600 1.000 138.03000 284 ASN A CA 1
ATOM 18591 C C . ASN D 3 284 ? 149.57200 139.23100 131.49400 1.000 138.03000 284 ASN A C 1
ATOM 18592 O O . ASN D 3 284 ? 150.35700 139.44600 132.42300 1.000 138.03000 284 ASN A O 1
ATOM 18603 N N . ASN D 3 285 ? 148.45500 138.52800 131.65800 1.000 128.52000 285 ASN A N 1
ATOM 18604 C CA . ASN D 3 285 ? 148.12300 138.04100 132.99400 1.000 128.52000 285 ASN A CA 1
ATOM 18605 C C . ASN D 3 285 ? 149.11800 136.96000 133.42000 1.000 128.52000 285 ASN A C 1
ATOM 18606 O O . ASN D 3 285 ? 149.61300 136.98500 134.55900 1.000 128.52000 285 ASN A O 1
ATOM 18617 N N . ILE D 3 286 ? 149.38200 135.97300 132.54900 1.000 125.67000 286 ILE A N 1
ATOM 18618 C CA . ILE D 3 286 ? 150.35200 134.93600 132.91500 1.000 125.67000 286 ILE A CA 1
ATOM 18619 C C . ILE D 3 286 ? 151.72700 135.54200 133.14100 1.000 125.67000 286 ILE A C 1
ATOM 18620 O O . ILE D 3 286 ? 152.48300 135.08500 134.00900 1.000 125.67000 286 ILE A O 1
ATOM 18636 N N . LEU D 3 287 ? 152.04800 136.60300 132.41800 1.000 134.66000 287 LEU A N 1
ATOM 18637 C CA . LEU D 3 287 ? 153.27400 137.33300 132.66800 1.000 134.66000 287 LEU A CA 1
ATOM 18638 C C . LEU D 3 287 ? 153.28400 137.92400 134.05800 1.000 134.66000 287 LEU A C 1
ATOM 18639 O O . LEU D 3 287 ? 154.32300 137.94000 134.72200 1.000 134.66000 287 LEU A O 1
ATOM 18655 N N . VAL D 3 288 ? 152.15600 138.48000 134.48000 1.000 125.74000 288 VAL A N 1
ATOM 18656 C CA . VAL D 3 288 ? 152.09200 139.10100 135.79300 1.000 125.74000 288 VAL A CA 1
ATOM 18657 C C . VAL D 3 288 ? 152.30200 138.06000 136.87600 1.000 125.74000 288 VAL A C 1
ATOM 18658 O O . VAL D 3 288 ? 152.99100 138.30300 137.87800 1.000 125.74000 288 VAL A O 1
ATOM 18671 N N . HIS D 3 289 ? 151.74400 136.87300 136.67000 1.000 125.65000 289 HIS A N 1
ATOM 18672 C CA . HIS D 3 289 ? 151.96500 135.79600 137.62600 1.000 125.65000 289 HIS A CA 1
ATOM 18673 C C . HIS D 3 289 ? 153.42900 135.38300 137.65600 1.000 125.65000 289 HIS A C 1
ATOM 18674 O O . HIS D 3 289 ? 153.99400 135.10400 138.72200 1.000 125.65000 289 HIS A O 1
ATOM 18688 N N . CYS D 3 290 ? 154.07400 135.38800 136.49800 1.000 129.49000 290 CYS A N 1
ATOM 18689 C CA . CYS D 3 290 ? 155.48100 135.02700 136.45700 1.000 129.49000 290 CYS A CA 1
ATOM 18690 C C . CYS D 3 290 ? 156.33900 136.09000 137.11600 1.000 129.49000 290 CYS A C 1
ATOM 18691 O O . CYS D 3 290 ? 157.34900 135.77800 137.75200 1.000 129.49000 290 CYS A O 1
ATOM 18699 N N . ILE D 3 291 ? 155.94900 137.35000 136.97000 1.000 132.13000 291 ILE A N 1
ATOM 18700 C CA . ILE D 3 291 ? 156.62700 138.44600 137.65100 1.000 132.13000 291 ILE A CA 1
ATOM 18701 C C . ILE D 3 291 ? 156.53000 138.25200 139.15300 1.000 132.13000 291 ILE A C 1
ATOM 18702 O O . ILE D 3 291 ? 157.47400 138.53300 139.90700 1.000 132.13000 291 ILE A O 1
ATOM 18718 N N . HIS D 3 292 ? 155.35500 137.8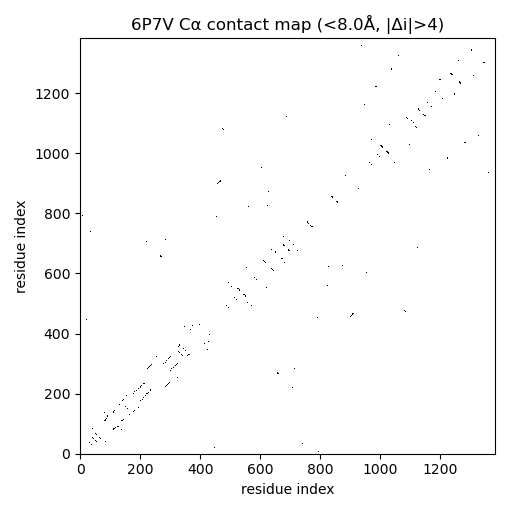3900 139.60700 1.000 123.32000 292 HIS A N 1
ATOM 18719 C CA . HIS D 3 292 ? 155.15800 137.58000 141.02300 1.000 123.32000 292 HIS A CA 1
ATOM 18720 C C . HIS D 3 292 ? 156.08600 136.47300 141.48600 1.000 123.32000 292 HIS A C 1
ATOM 18721 O O . HIS D 3 292 ? 156.72200 136.58000 142.54300 1.000 123.32000 292 HIS A O 1
ATOM 18735 N N . LEU D 3 293 ? 156.22700 135.43300 140.66900 1.000 125.52000 293 LEU A N 1
ATOM 18736 C CA . LEU D 3 293 ? 157.14000 134.35300 141.02200 1.000 125.52000 293 LEU A CA 1
ATOM 18737 C C . LEU D 3 293 ? 158.57800 134.83200 141.01300 1.000 125.52000 293 LEU A C 1
ATOM 18738 O O . LEU D 3 293 ? 159.41000 134.33500 141.77900 1.000 125.52000 293 LEU A O 1
ATOM 18754 N N . ALA D 3 294 ? 158.88400 135.80500 140.16500 1.000 135.07000 294 ALA A N 1
ATOM 18755 C CA . ALA D 3 294 ? 160.24100 136.31100 140.09200 1.000 135.07000 294 ALA A CA 1
ATOM 18756 C C . ALA D 3 294 ? 160.59500 137.05700 141.35800 1.000 135.07000 294 ALA A C 1
ATOM 18757 O O . ALA D 3 294 ? 161.62900 136.79500 141.98000 1.000 135.07000 294 ALA A O 1
ATOM 18764 N N . LYS D 3 295 ? 159.73600 137.98300 141.76900 1.000 137.17000 295 LYS A N 1
ATOM 18765 C CA . LYS D 3 295 ? 160.03700 138.72000 142.98600 1.000 137.17000 295 LYS A CA 1
ATOM 18766 C C . LYS D 3 295 ? 159.94700 137.84500 144.21500 1.000 137.17000 295 LYS A C 1
ATOM 18767 O O . LYS D 3 295 ? 160.56600 138.17600 145.22900 1.000 137.17000 295 LYS A O 1
ATOM 18786 N N . VAL D 3 296 ? 159.20000 136.74500 144.15100 1.000 127.76000 296 VAL A N 1
ATOM 18787 C CA . VAL D 3 296 ? 159.20500 135.79400 145.25100 1.000 127.76000 296 VAL A CA 1
ATOM 18788 C C . VAL D 3 296 ? 160.59900 135.23100 145.43100 1.000 127.76000 296 VAL A C 1
ATOM 18789 O O . VAL D 3 296 ? 161.23400 135.40500 146.47600 1.000 127.76000 296 VAL A O 1
ATOM 18802 N N . LEU D 3 297 ? 161.09700 134.55700 144.40800 1.000 125.05000 297 LEU A N 1
ATOM 18803 C CA . LEU D 3 297 ? 162.22600 133.67400 144.60200 1.000 125.05000 297 LEU A CA 1
ATOM 18804 C C . LEU D 3 297 ? 163.54400 134.40700 144.80400 1.000 125.05000 297 LEU A C 1
ATOM 18805 O O . LEU D 3 297 ? 164.55800 133.74500 145.04300 1.000 125.05000 297 LEU A O 1
ATOM 18821 N N . GLY D 3 298 ? 163.57100 135.73500 144.71300 1.000 147.42000 298 GLY A N 1
ATOM 18822 C CA . GLY D 3 298 ? 164.80800 136.44600 144.94200 1.000 147.42000 298 GLY A CA 1
ATOM 18823 C C . GLY D 3 298 ? 165.79600 136.22900 143.82900 1.000 147.42000 298 GLY A C 1
ATOM 18824 O O . GLY D 3 298 ? 167.00700 136.22900 144.07200 1.000 147.42000 298 GLY A O 1
ATOM 18828 N N . ILE D 3 299 ? 165.31300 136.06700 142.59900 1.000 150.94000 299 ILE A N 1
ATOM 18829 C CA . ILE D 3 299 ? 166.20000 135.91100 141.46300 1.000 150.94000 299 ILE A CA 1
ATOM 18830 C C . ILE D 3 299 ? 166.86800 137.19600 141.00600 1.000 150.94000 299 ILE A C 1
ATOM 18831 O O . ILE D 3 299 ? 167.63100 137.16000 140.04100 1.000 150.94000 299 ILE A O 1
ATOM 18847 N N . LYS D 3 300 ? 166.61900 138.32700 141.66400 1.000 166.54000 300 LYS A N 1
ATOM 18848 C CA . LYS D 3 300 ? 167.55100 139.44700 141.59500 1.000 166.54000 300 LYS A CA 1
ATOM 18849 C C . LYS D 3 300 ? 168.85100 139.21100 142.36900 1.000 166.54000 300 LYS A C 1
ATOM 18850 O O . LYS D 3 300 ? 169.75700 140.04400 142.27500 1.000 166.54000 300 LYS A O 1
ATOM 18869 N N . ASP D 3 301 ? 168.97000 138.10100 143.10500 1.000 187.87000 301 ASP A N 1
ATOM 18870 C CA . ASP D 3 301 ? 170.20500 137.64900 143.75700 1.000 187.87000 301 ASP A CA 1
ATOM 18871 C C . ASP D 3 301 ? 170.97000 136.68100 142.84500 1.000 187.87000 301 ASP A C 1
ATOM 18872 O O . ASP D 3 301 ? 171.35300 135.57700 143.23200 1.000 187.87000 301 ASP A O 1
ATOM 18881 N N . PHE D 3 302 ? 171.20900 137.13500 141.61900 1.000 184.46000 302 PHE A N 1
ATOM 18882 C CA . PHE D 3 302 ? 172.30100 136.63500 140.78000 1.000 184.46000 302 PHE A CA 1
ATOM 18883 C C . PHE D 3 302 ? 173.63700 137.32900 141.04200 1.000 184.46000 302 PHE A C 1
ATOM 18884 O O . PHE D 3 302 ? 174.58800 137.12400 140.27800 1.000 184.46000 302 PHE A O 1
ATOM 18901 N N . LYS D 3 303 ? 173.75200 138.10500 142.11300 1.000 204.00000 303 LYS A N 1
ATOM 18902 C CA . LYS D 3 303 ? 175.03500 138.70600 142.43500 1.000 204.00000 303 LYS A CA 1
ATOM 18903 C C . LYS D 3 303 ? 175.97100 137.60300 142.89400 1.000 204.00000 303 LYS A C 1
ATOM 18904 O O . LYS D 3 303 ? 175.90100 137.15400 144.04000 1.000 204.00000 303 LYS A O 1
ATOM 18923 N N . LEU D 3 304 ? 176.81600 137.14000 141.97400 1.000 206.34000 304 LEU A N 1
ATOM 18924 C CA . LEU D 3 304 ? 177.62300 135.94700 142.19100 1.000 206.34000 304 LEU A CA 1
ATOM 18925 C C . LEU D 3 304 ? 178.64100 136.19400 143.29000 1.000 206.34000 304 LEU A C 1
ATOM 18926 O O . LEU D 3 304 ? 179.50700 137.06700 143.16900 1.000 206.34000 304 LEU A O 1
ATOM 18942 N N . LYS D 3 305 ? 178.53800 135.40400 144.35500 1.000 215.83000 305 LYS A N 1
ATOM 18943 C CA . LYS D 3 305 ? 179.32500 135.59100 145.55700 1.000 215.83000 305 LYS A CA 1
ATOM 18944 C C . LYS D 3 305 ? 180.56500 134.70500 145.49500 1.000 215.83000 305 LYS A C 1
ATOM 18945 O O . LYS D 3 305 ? 180.72100 133.85100 144.62000 1.000 215.83000 305 LYS A O 1
ATOM 18964 N N . ILE D 3 306 ? 181.45600 134.92300 146.44800 1.000 223.54000 306 ILE A N 1
ATOM 18965 C CA . ILE D 3 306 ? 182.67400 134.13900 146.54800 1.000 223.54000 306 ILE A CA 1
ATOM 18966 C C . ILE D 3 306 ? 182.33600 132.76800 147.12500 1.000 223.54000 306 ILE A C 1
ATOM 18967 O O . ILE D 3 306 ? 181.26500 132.55800 147.70100 1.000 223.54000 306 ILE A O 1
ATOM 18983 N N . ASN D 3 307 ? 183.24300 131.81600 146.88600 1.000 228.83000 307 ASN A N 1
ATOM 18984 C CA . ASN D 3 307 ? 183.18900 130.40800 147.32800 1.000 228.83000 307 ASN A CA 1
ATOM 18985 C C . ASN D 3 307 ? 181.85200 129.74300 147.01600 1.000 228.83000 307 ASN A C 1
ATOM 18986 O O . ASN D 3 307 ? 181.38500 128.87200 147.75500 1.000 228.83000 307 ASN A O 1
ATOM 18997 N N . ASP D 3 308 ? 181.26800 130.11100 145.88300 1.000 223.31000 308 ASP A N 1
ATOM 18998 C CA . ASP D 3 308 ? 180.07600 129.46000 145.37300 1.000 223.31000 308 ASP A CA 1
ATOM 18999 C C . ASP D 3 308 ? 180.53100 128.30900 144.49200 1.000 223.31000 308 ASP A C 1
ATOM 19000 O O . ASP D 3 308 ? 181.44000 128.47200 143.67100 1.000 223.31000 308 ASP A O 1
ATOM 19009 N N . SER D 3 309 ? 179.88300 127.15900 144.64000 1.000 219.91000 309 SER A N 1
ATOM 19010 C CA . SER D 3 309 ? 180.28500 126.00500 143.85800 1.000 219.91000 309 SER A CA 1
ATOM 19011 C C . SER D 3 309 ? 179.86300 126.17500 142.40500 1.000 219.91000 309 SER A C 1
ATOM 19012 O O . SER D 3 309 ? 179.25200 127.17400 142.00900 1.000 219.91000 309 SER A O 1
ATOM 19020 N N . GLY D 3 310 ? 180.20000 125.16300 141.60600 1.000 210.87000 310 GLY A N 1
ATOM 19021 C CA . GLY D 3 310 ? 179.83800 125.19400 140.20400 1.000 210.87000 310 GLY A CA 1
ATOM 19022 C C . GLY D 3 310 ? 178.33800 125.14200 140.02800 1.000 210.87000 310 GLY A C 1
ATOM 19023 O O . GLY D 3 310 ? 177.77400 125.82200 139.16800 1.000 210.87000 310 GLY A O 1
ATOM 19027 N N . SER D 3 311 ? 177.67500 124.32200 140.84700 1.000 210.66000 311 SER A N 1
ATOM 19028 C CA . SER D 3 311 ? 176.22900 124.19700 140.76600 1.000 210.66000 311 SER A CA 1
ATOM 19029 C C . SER D 3 311 ? 175.57700 125.50900 141.14700 1.000 210.66000 311 SER A C 1
ATOM 19030 O O . SER D 3 311 ? 174.59200 125.92900 140.53200 1.000 210.66000 311 SER A O 1
ATOM 19038 N N . THR D 3 312 ? 176.10500 126.15600 142.18400 1.000 210.18000 312 THR A N 1
ATOM 19039 C CA . THR D 3 312 ? 175.58300 127.44700 142.59800 1.000 210.18000 312 THR A CA 1
ATOM 19040 C C . THR D 3 312 ? 175.81300 128.48800 141.51100 1.000 210.18000 312 THR A C 1
ATOM 19041 O O . THR D 3 312 ? 174.95000 129.33900 141.27100 1.000 210.18000 312 THR A O 1
ATOM 19052 N N . ARG D 3 313 ? 176.98000 128.44400 140.85300 1.000 204.79000 313 ARG A N 1
ATOM 19053 C CA . ARG D 3 313 ? 177.23500 129.36300 139.74700 1.000 204.79000 313 ARG A CA 1
ATOM 19054 C C . ARG D 3 313 ? 176.25900 129.13700 138.61500 1.000 204.79000 313 ARG A C 1
ATOM 19055 O O . ARG D 3 313 ? 175.76200 130.09300 138.02000 1.000 204.79000 313 ARG A O 1
ATOM 19076 N N . LEU D 3 314 ? 175.98900 127.87700 138.28900 1.000 195.57000 314 LEU A N 1
ATOM 19077 C CA . LEU D 3 314 ? 175.09200 127.58600 137.18300 1.000 195.57000 314 LEU A CA 1
ATOM 19078 C C . LEU D 3 314 ? 173.67700 127.99100 137.53700 1.000 195.57000 314 LEU A C 1
ATOM 19079 O O . LEU D 3 314 ? 172.92600 128.47100 136.68100 1.000 195.57000 314 LEU A O 1
ATOM 19095 N N . GLN D 3 315 ? 173.30600 127.80400 138.80300 1.000 191.55000 315 GLN A N 1
ATOM 19096 C CA . GLN D 3 315 ? 172.00800 128.24600 139.27800 1.000 191.55000 315 GLN A CA 1
ATOM 19097 C C . GLN D 3 315 ? 171.88200 129.75100 139.13900 1.000 191.55000 315 GLN A C 1
ATOM 19098 O O . GLN D 3 315 ? 170.88200 130.25400 138.61800 1.000 191.55000 315 GLN A O 1
ATOM 19112 N N . LYS D 3 316 ? 172.89700 130.48900 139.59200 1.000 194.67000 316 LYS A N 1
ATOM 19113 C CA . LYS D 3 316 ? 172.83600 131.93800 139.47500 1.000 194.67000 316 LYS A CA 1
ATOM 19114 C C . LYS D 3 316 ? 172.91700 132.39100 138.03100 1.000 194.67000 316 LYS A C 1
ATOM 19115 O O . LYS D 3 316 ? 172.35700 133.42600 137.69000 1.000 194.67000 316 LYS A O 1
ATOM 19134 N N . LEU D 3 317 ? 173.61200 131.65200 137.17600 1.000 179.21000 317 LEU A N 1
ATOM 19135 C CA . LEU D 3 317 ? 173.64200 131.99800 135.76300 1.000 179.21000 317 LEU A CA 1
ATOM 19136 C C . LEU D 3 317 ? 172.27200 131.82600 135.14300 1.000 179.21000 317 LEU A C 1
ATOM 19137 O O . LEU D 3 317 ? 171.82200 132.65700 134.34100 1.000 179.21000 317 LEU A O 1
ATOM 19153 N N . SER D 3 318 ? 171.60000 130.74000 135.50600 1.000 169.04000 318 SER A N 1
ATOM 19154 C CA . SER D 3 318 ? 170.25700 130.49000 135.01700 1.000 169.04000 318 SER A CA 1
ATOM 19155 C C . SER D 3 318 ? 169.32200 131.57900 135.48700 1.000 169.04000 318 SER A C 1
ATOM 19156 O O . SER D 3 318 ? 168.59100 132.18800 134.69800 1.000 169.04000 318 SER A O 1
ATOM 19164 N N . MET D 3 319 ? 169.43600 131.89700 136.76600 1.000 174.70000 319 MET A N 1
ATOM 19165 C CA . MET D 3 319 ? 168.68000 132.95700 137.40200 1.000 174.70000 319 MET A CA 1
ATOM 19166 C C . MET D 3 319 ? 168.94000 134.30800 136.75100 1.000 174.70000 319 MET A C 1
ATOM 19167 O O . MET D 3 319 ? 168.00900 135.06900 136.45700 1.000 174.70000 319 MET A O 1
ATOM 19181 N N . HIS D 3 320 ? 170.20100 134.56400 136.44000 1.000 166.89000 320 HIS A N 1
ATOM 19182 C CA . HIS D 3 320 ? 170.65000 135.81400 135.85100 1.000 166.89000 320 HIS A CA 1
ATOM 19183 C C . HIS D 3 320 ? 170.05200 136.02900 134.47200 1.000 166.89000 320 HIS A C 1
ATOM 19184 O O . HIS D 3 320 ? 169.38500 137.04800 134.20200 1.000 166.89000 320 HIS A O 1
ATOM 19198 N N . ASN D 3 321 ? 170.20900 135.01600 133.62200 1.000 153.29000 321 ASN A N 1
ATOM 19199 C CA . ASN D 3 321 ? 169.68700 135.06900 132.27100 1.000 153.29000 321 ASN A CA 1
ATOM 19200 C C . ASN D 3 321 ? 168.18000 135.16600 132.25800 1.000 153.29000 321 ASN A C 1
ATOM 19201 O O . ASN D 3 321 ? 167.60400 135.92300 131.46800 1.000 153.29000 321 ASN A O 1
ATOM 19212 N N . ILE D 3 322 ? 167.53300 134.41800 133.14600 1.000 153.22000 322 ILE A N 1
ATOM 19213 C CA . ILE D 3 322 ? 166.08100 134.39300 133.17400 1.000 153.22000 322 ILE A CA 1
ATOM 19214 C C . ILE D 3 322 ? 165.52600 135.74500 133.56500 1.000 153.22000 322 ILE A C 1
ATOM 19215 O O . ILE D 3 322 ? 164.57100 136.23100 132.95200 1.000 153.22000 322 ILE A O 1
ATOM 19231 N N . TRP D 3 323 ? 166.07500 136.32700 134.63400 1.000 153.02000 323 TRP A N 1
ATOM 19232 C CA . TRP D 3 323 ? 165.56400 137.59100 135.14500 1.000 153.02000 323 TRP A CA 1
ATOM 19233 C C . TRP D 3 323 ? 165.70800 138.65000 134.05700 1.000 153.02000 323 TRP A C 1
ATOM 19234 O O . TRP D 3 323 ? 164.78500 139.43600 133.81300 1.000 153.02000 323 TRP A O 1
ATOM 19255 N N . PHE D 3 324 ? 166.86500 138.67900 133.37700 1.000 162.12000 324 PHE A N 1
ATOM 19256 C CA . PHE D 3 324 ? 167.07400 139.75100 132.40700 1.000 162.12000 324 PHE A CA 1
ATOM 19257 C C . PHE D 3 324 ? 166.26900 139.53100 131.13400 1.000 162.12000 324 PHE A C 1
ATOM 19258 O O . PHE D 3 324 ? 165.76700 140.50400 130.56200 1.000 162.12000 324 PHE A O 1
ATOM 19275 N N . ARG D 3 325 ? 166.07200 138.28100 130.70700 1.000 151.16000 325 ARG A N 1
ATOM 19276 C CA . ARG D 3 325 ? 165.15900 138.03200 129.59600 1.000 151.16000 325 ARG A CA 1
ATOM 19277 C C . ARG D 3 325 ? 163.74400 138.41400 129.97000 1.000 151.16000 325 ARG A C 1
ATOM 19278 O O . ARG D 3 325 ? 162.97700 138.91100 129.13100 1.000 151.16000 325 ARG A O 1
ATOM 19299 N N . LEU D 3 326 ? 163.38200 138.18000 131.21900 1.000 143.16000 326 LEU A N 1
ATOM 19300 C CA . LEU D 3 326 ? 162.03900 138.47400 131.65200 1.000 143.16000 326 LEU A CA 1
ATOM 19301 C C . LEU D 3 326 ? 161.81100 139.97100 131.65600 1.000 143.16000 326 LEU A C 1
ATOM 19302 O O . LEU D 3 326 ? 160.75500 140.45500 131.23900 1.000 143.16000 326 LEU A O 1
ATOM 19318 N N . SER D 3 327 ? 162.82200 140.71700 132.07600 1.000 157.71000 327 SER A N 1
ATOM 19319 C CA . SER D 3 327 ? 162.72300 142.16400 132.05400 1.000 157.71000 327 SER A CA 1
ATOM 19320 C C . SER D 3 327 ? 162.68000 142.67700 130.62400 1.000 157.71000 327 SER A C 1
ATOM 19321 O O . SER D 3 327 ? 162.00400 143.67600 130.34100 1.000 157.71000 327 SER A O 1
ATOM 19329 N N . THR D 3 328 ? 163.39500 141.99900 129.72300 1.000 158.27000 328 THR A N 1
ATOM 19330 C CA . THR D 3 328 ? 163.38000 142.34700 128.30900 1.000 158.27000 328 THR A CA 1
ATOM 19331 C C . THR D 3 328 ? 161.97200 142.27100 127.75300 1.000 158.27000 328 THR A C 1
ATOM 19332 O O . THR D 3 328 ? 161.46900 143.22400 127.14000 1.000 158.27000 328 THR A O 1
ATOM 19343 N N . VAL D 3 329 ? 161.31900 141.13400 127.97100 1.000 143.11000 329 VAL A N 1
ATOM 19344 C CA . VAL D 3 329 ? 159.96300 140.97100 127.46000 1.000 143.11000 329 VAL A CA 1
ATOM 19345 C C . VAL D 3 329 ? 159.02800 141.94000 128.16300 1.000 143.11000 329 VAL A C 1
ATOM 19346 O O . VAL D 3 329 ? 158.06100 142.44100 127.57300 1.000 143.11000 329 VAL A O 1
ATOM 19359 N N . ASP D 3 330 ? 159.29200 142.20800 129.43800 1.000 154.69000 330 ASP A N 1
ATOM 19360 C CA . ASP D 3 330 ? 158.37300 143.02300 130.19600 1.000 154.69000 330 ASP A CA 1
ATOM 19361 C C . ASP D 3 330 ? 158.40900 144.45400 129.71700 1.000 154.69000 330 ASP A C 1
ATOM 19362 O O . ASP D 3 330 ? 157.36800 145.11200 129.69700 1.000 154.69000 330 ASP A O 1
ATOM 19371 N N . TYR D 3 331 ? 159.57300 144.94400 129.29500 1.000 174.15000 331 TYR A N 1
ATOM 19372 C CA . TYR D 3 331 ? 159.55800 146.22100 128.59500 1.000 174.15000 331 TYR A CA 1
ATOM 19373 C C . TYR D 3 331 ? 158.90100 146.10100 127.22700 1.000 174.15000 331 TYR A C 1
ATOM 19374 O O . TYR D 3 331 ? 158.08200 146.95100 126.86000 1.000 174.15000 331 TYR A O 1
ATOM 19392 N N . MET D 3 332 ? 159.23900 145.06100 126.45100 1.000 160.68000 332 MET A N 1
ATOM 19393 C CA . MET D 3 332 ? 158.81200 145.07500 125.05000 1.000 160.68000 332 MET A CA 1
ATOM 19394 C C . MET D 3 332 ? 157.31300 144.86900 124.87600 1.000 160.68000 332 MET A C 1
ATOM 19395 O O . MET D 3 332 ? 156.80900 145.11000 123.77600 1.000 160.68000 332 MET A O 1
ATOM 19409 N N . ARG D 3 333 ? 156.60100 144.45000 125.92400 1.000 159.70000 333 ARG A N 1
ATOM 19410 C CA . ARG D 3 333 ? 155.22300 143.98800 125.83200 1.000 159.70000 333 ARG A CA 1
ATOM 19411 C C . ARG D 3 333 ? 154.43100 144.68400 126.91700 1.000 159.70000 333 ARG A C 1
ATOM 19412 O O . ARG D 3 333 ? 153.67400 144.07100 127.66500 1.000 159.70000 333 ARG A O 1
ATOM 19433 N N . SER D 3 334 ? 154.59400 146.00500 126.97800 1.000 160.54000 334 SER A N 1
ATOM 19434 C CA . SER D 3 334 ? 154.15400 146.84400 128.08400 1.000 160.54000 334 SER A CA 1
ATOM 19435 C C . SER D 3 334 ? 153.11200 147.85500 127.64800 1.000 160.54000 334 SER A C 1
ATOM 19436 O O . SER D 3 334 ? 153.17600 149.03400 127.99500 1.000 160.54000 334 SER A O 1
ATOM 19444 N N . SER D 3 335 ? 152.12200 147.39400 126.90900 1.000 178.06000 335 SER A N 1
ATOM 19445 C CA . SER D 3 335 ? 151.01600 148.22600 126.52500 1.000 178.06000 335 SER A CA 1
ATOM 19446 C C . SER D 3 335 ? 150.19400 148.61500 127.75200 1.000 178.06000 335 SER A C 1
ATOM 19447 O O . SER D 3 335 ? 150.35700 148.03800 128.82600 1.000 178.06000 335 SER A O 1
ATOM 19455 N N . PRO D 3 336 ? 149.25600 149.55900 127.60900 1.000 190.78000 336 PRO A N 1
ATOM 19456 C CA . PRO D 3 336 ? 148.42300 149.94200 128.76000 1.000 190.78000 336 PRO A CA 1
ATOM 19457 C C . PRO D 3 336 ? 147.50200 148.87100 129.30800 1.000 190.78000 336 PRO A C 1
ATOM 19458 O O . PRO D 3 336 ? 146.92000 149.09400 130.37500 1.000 190.78000 336 PRO A O 1
ATOM 19469 N N . ASN D 3 337 ? 147.32200 147.73600 128.64100 1.000 170.02000 337 ASN A N 1
ATOM 19470 C CA . ASN D 3 337 ? 146.60400 146.65000 129.29000 1.000 170.02000 337 ASN A CA 1
ATOM 19471 C C . ASN D 3 337 ? 147.34100 146.06100 130.48700 1.000 170.02000 337 ASN A C 1
ATOM 19472 O O . ASN D 3 337 ? 146.70700 145.37600 131.29600 1.000 170.02000 337 ASN A O 1
ATOM 19483 N N . LYS D 3 338 ? 148.65400 146.26700 130.60400 1.000 152.26000 338 LYS A N 1
ATOM 19484 C CA . LYS D 3 338 ? 149.41700 145.94400 131.80800 1.000 152.26000 338 LYS A CA 1
ATOM 19485 C C . LYS D 3 338 ? 150.08100 147.21700 132.30000 1.000 152.26000 338 LYS A C 1
ATOM 19486 O O . LYS D 3 338 ? 150.49400 148.04700 131.48700 1.000 152.26000 338 LYS A O 1
ATOM 19505 N N . ILE D 3 339 ? 150.15500 147.38000 133.61800 1.000 143.46000 339 ILE A N 1
ATOM 19506 C CA . ILE D 3 339 ? 150.85700 148.49600 134.24400 1.000 143.46000 339 ILE A CA 1
ATOM 19507 C C . ILE D 3 339 ? 151.89200 148.06600 135.27900 1.000 143.46000 339 ILE A C 1
ATOM 19508 O O . ILE D 3 339 ? 152.88200 148.77200 135.49500 1.000 143.46000 339 ILE A O 1
ATOM 19524 N N . ILE D 3 340 ? 151.69200 146.91400 135.91300 1.000 139.18000 340 ILE A N 1
ATOM 19525 C CA . ILE D 3 340 ? 152.71600 146.39400 136.81200 1.000 139.18000 340 ILE A CA 1
ATOM 19526 C C . ILE D 3 340 ? 153.90900 145.93400 135.98800 1.000 139.18000 340 ILE A C 1
ATOM 19527 O O . ILE D 3 340 ? 153.76300 145.42800 134.87100 1.000 139.18000 340 ILE A O 1
ATOM 19543 N N . ALA D 3 341 ? 155.10400 146.11800 136.54300 1.000 155.59000 341 ALA A N 1
ATOM 19544 C CA . ALA D 3 341 ? 156.32400 146.03400 135.75700 1.000 155.59000 341 ALA A CA 1
ATOM 19545 C C . ALA D 3 341 ? 157.52200 145.67500 136.62500 1.000 155.59000 341 ALA A C 1
ATOM 19546 O O . ALA D 3 341 ? 157.48700 145.76100 137.85400 1.000 155.59000 341 ALA A O 1
ATOM 19553 N N . LEU D 3 342 ? 158.58600 145.24900 135.93400 1.000 162.48000 342 LEU A N 1
ATOM 19554 C CA . LEU D 3 342 ? 159.91200 145.00400 136.49100 1.000 162.48000 342 LEU A CA 1
ATOM 19555 C C . LEU D 3 342 ? 161.02000 145.65000 135.65700 1.000 162.48000 342 LEU A C 1
ATOM 19556 O O . LEU D 3 342 ? 162.20200 145.41200 135.92100 1.000 162.48000 342 LEU A O 1
ATOM 19572 N N . HIS D 3 343 ? 160.67200 146.51700 134.70200 1.000 180.07000 343 HIS A N 1
ATOM 19573 C CA . HIS D 3 343 ? 161.61700 147.28100 133.89900 1.000 180.07000 343 HIS A CA 1
ATOM 19574 C C . HIS D 3 343 ? 162.02600 148.60200 134.55200 1.000 180.07000 343 HIS A C 1
ATOM 19575 O O . HIS D 3 343 ? 162.51300 149.49900 133.85300 1.000 180.07000 343 HIS A O 1
ATOM 19589 N N . THR D 3 344 ? 161.89400 148.72000 135.87700 1.000 185.22000 344 THR A N 1
ATOM 19590 C CA . THR D 3 344 ? 162.31200 149.87900 136.66000 1.000 185.22000 344 THR A CA 1
ATOM 19591 C C . THR D 3 344 ? 163.40200 149.59400 137.67700 1.000 185.22000 344 THR A C 1
ATOM 19592 O O . THR D 3 344 ? 164.11000 150.52200 138.06700 1.000 185.22000 344 THR A O 1
ATOM 19603 N N . ASP D 3 345 ? 163.55300 148.35200 138.12200 1.000 188.91000 345 ASP A N 1
ATOM 19604 C CA . ASP D 3 345 ? 164.54500 148.03500 139.14100 1.000 188.91000 345 ASP A CA 1
ATOM 19605 C C . ASP D 3 345 ? 165.97600 148.08500 138.62200 1.000 188.91000 345 ASP A C 1
ATOM 19606 O O . ASP D 3 345 ? 166.90700 148.16200 139.43000 1.000 188.91000 345 ASP A O 1
ATOM 19615 N N . ASN D 3 346 ? 166.17500 148.04100 137.31000 1.000 180.97000 346 ASN A N 1
ATOM 19616 C CA . ASN D 3 346 ? 167.45900 148.37600 136.71100 1.000 180.97000 346 ASN A CA 1
ATOM 19617 C C . ASN D 3 346 ? 167.60600 149.89800 136.60300 1.000 180.97000 346 ASN A C 1
ATOM 19618 O O . ASN D 3 346 ? 166.82500 150.66400 137.17300 1.000 180.97000 346 ASN A O 1
ATOM 19629 N N . SER D 3 347 ? 168.62600 150.35300 135.87400 1.000 168.84000 347 SER A N 1
ATOM 19630 C CA . SER D 3 347 ? 168.91000 151.76800 135.68600 1.000 168.84000 347 SER A CA 1
ATOM 19631 C C . SER D 3 347 ? 169.65700 151.98300 134.37600 1.000 168.84000 347 SER A C 1
ATOM 19632 O O . SER D 3 347 ? 170.77300 151.49600 134.20200 1.000 168.84000 347 SER A O 1
ATOM 19640 N N . ASN D 3 372 ? 177.71000 138.56600 130.43100 1.000 169.55000 372 ASN A N 1
ATOM 19641 C CA . ASN D 3 372 ? 177.03700 137.67400 129.49600 1.000 169.55000 372 ASN A CA 1
ATOM 19642 C C . ASN D 3 372 ? 175.90700 138.41000 128.78700 1.000 169.55000 372 ASN A C 1
ATOM 19643 O O . ASN D 3 372 ? 175.04200 139.02000 129.40700 1.000 169.55000 372 ASN A O 1
ATOM 19653 N N . LEU D 3 373 ? 175.90800 138.28100 127.46900 1.000 165.26000 373 LEU A N 1
ATOM 19654 C CA . LEU D 3 373 ? 175.17600 139.10300 126.50800 1.000 165.26000 373 LEU A CA 1
ATOM 19655 C C . LEU D 3 373 ? 173.66300 139.17200 126.67900 1.000 165.26000 373 LEU A C 1
ATOM 19656 O O . LEU D 3 373 ? 173.03600 140.00400 126.00700 1.000 165.26000 373 LEU A O 1
ATOM 19672 N N . GLU D 3 374 ? 173.04300 138.39600 127.56200 1.000 167.44000 374 GLU A N 1
ATOM 19673 C CA . GLU D 3 374 ? 171.69500 138.74200 128.00100 1.000 167.44000 374 GLU A CA 1
ATOM 19674 C C . GLU D 3 374 ? 171.67400 140.12300 128.63700 1.000 167.44000 374 GLU A C 1
ATOM 19675 O O . GLU D 3 374 ? 170.73300 140.90500 128.43700 1.000 167.44000 374 GLU A O 1
ATOM 19687 N N . VAL D 3 375 ? 172.71600 140.42500 129.41100 1.000 168.92000 375 VAL A N 1
ATOM 19688 C CA . VAL D 3 375 ? 172.93600 141.75400 129.96400 1.000 168.92000 375 VAL A CA 1
ATOM 19689 C C . VAL D 3 375 ? 172.96700 142.78100 128.85100 1.000 168.92000 375 VAL A C 1
ATOM 19690 O O . VAL D 3 375 ? 172.44700 143.88800 128.99300 1.000 168.92000 375 VAL A O 1
ATOM 19703 N N . LEU D 3 376 ? 173.63800 142.45100 127.75500 1.000 173.43000 376 LEU A N 1
ATOM 19704 C CA . LEU D 3 376 ? 173.78100 143.39400 126.65700 1.000 173.43000 376 LEU A CA 1
ATOM 19705 C C . LEU D 3 376 ? 172.43300 143.65400 126.01700 1.000 173.43000 376 LEU A C 1
ATOM 19706 O O . LEU D 3 376 ? 172.11700 144.78800 125.63500 1.000 173.43000 376 LEU A O 1
ATOM 19722 N N . ARG D 3 377 ? 171.61700 142.60400 125.91100 1.000 168.70000 377 ARG A N 1
ATOM 19723 C CA . ARG D 3 377 ? 170.28100 142.77900 125.36500 1.000 168.70000 377 ARG A CA 1
ATOM 19724 C C . ARG D 3 377 ? 169.45800 143.67200 126.26500 1.000 168.70000 377 ARG A C 1
ATOM 19725 O O . ARG D 3 377 ? 168.74000 144.55800 125.78100 1.000 168.70000 377 ARG A O 1
ATOM 19746 N N . TRP D 3 378 ? 169.58400 143.48200 127.57200 1.000 175.64000 378 TRP A N 1
ATOM 19747 C CA . TRP D 3 378 ? 168.87700 144.36600 128.47900 1.000 175.64000 378 TRP A CA 1
ATOM 19748 C C . TRP D 3 378 ? 169.42000 145.78500 128.43400 1.000 175.64000 378 TRP A C 1
ATOM 19749 O O . TRP D 3 378 ? 168.64500 146.73900 128.55600 1.000 175.64000 378 TRP A O 1
ATOM 19770 N N . LYS D 3 379 ? 170.72300 145.94500 128.21800 1.000 176.93000 379 LYS A N 1
ATOM 19771 C CA . LYS D 3 379 ? 171.29900 147.27700 128.09500 1.000 176.93000 379 LYS A CA 1
ATOM 19772 C C . LYS D 3 379 ? 170.70600 147.99600 126.90200 1.000 176.93000 379 LYS A C 1
ATOM 19773 O O . LYS D 3 379 ? 170.31700 149.16600 126.98600 1.000 176.93000 379 LYS A O 1
ATOM 19792 N N . ILE D 3 380 ? 170.59800 147.27900 125.79300 1.000 179.85000 380 ILE A N 1
ATOM 19793 C CA . ILE D 3 380 ? 170.06300 147.84600 124.56600 1.000 179.85000 380 ILE A CA 1
ATOM 19794 C C . ILE D 3 380 ? 168.60900 148.22400 124.76800 1.000 179.85000 380 ILE A C 1
ATOM 19795 O O . ILE D 3 380 ? 168.15600 149.30300 124.35700 1.000 179.85000 380 ILE A O 1
ATOM 19811 N N . THR D 3 381 ? 167.86700 147.35100 125.43900 1.000 178.51000 381 THR A N 1
ATOM 19812 C CA . THR D 3 381 ? 166.47800 147.63900 125.74100 1.000 178.51000 381 THR A CA 1
ATOM 19813 C C . THR D 3 381 ? 166.34700 148.84500 126.66500 1.000 178.51000 381 THR A C 1
ATOM 19814 O O . THR D 3 381 ? 165.41000 149.63600 126.53000 1.000 178.51000 381 THR A O 1
ATOM 19825 N N . SER D 3 382 ? 167.28500 149.01600 127.59300 1.000 187.72000 382 SER A N 1
ATOM 19826 C CA . SER D 3 382 ? 167.19700 150.13600 128.52500 1.000 187.72000 382 SER A CA 1
ATOM 19827 C C . SER D 3 382 ? 167.49800 151.43400 127.81000 1.000 187.72000 382 SER A C 1
ATOM 19828 O O . SER D 3 382 ? 166.96100 152.49000 128.15400 1.000 187.72000 382 SER A O 1
ATOM 19836 N N . LEU D 3 383 ? 168.37700 151.36800 126.82200 1.000 201.86000 383 LEU A N 1
ATOM 19837 C CA . LEU D 3 383 ? 168.64600 152.53400 126.00100 1.000 201.86000 383 LEU A CA 1
ATOM 19838 C C . LEU D 3 383 ? 167.40700 152.89700 125.19900 1.000 201.86000 383 LEU A C 1
ATOM 19839 O O . LEU D 3 383 ? 167.07000 154.08000 125.05600 1.000 201.86000 383 LEU A O 1
ATOM 19855 N N . ASP D 3 384 ? 166.69200 151.88300 124.70300 1.000 200.94000 384 ASP A N 1
ATOM 19856 C CA . ASP D 3 384 ? 165.43500 152.13700 124.00500 1.000 200.94000 384 ASP A CA 1
ATOM 19857 C C . ASP D 3 384 ? 164.41300 152.75200 124.95000 1.000 200.94000 384 ASP A C 1
ATOM 19858 O O . ASP D 3 384 ? 163.63600 153.63300 124.56100 1.000 200.94000 384 ASP A O 1
ATOM 19867 N N . ARG D 3 385 ? 164.40200 152.28400 126.19400 1.000 195.85000 385 ARG A N 1
ATOM 19868 C CA . ARG D 3 385 ? 163.49800 152.81200 127.20500 1.000 195.85000 385 ARG A CA 1
ATOM 19869 C C . ARG D 3 385 ? 163.79100 154.27900 127.46600 1.000 195.85000 385 ARG A C 1
ATOM 19870 O O . ARG D 3 385 ? 162.88700 155.11900 127.42800 1.000 195.85000 385 ARG A O 1
ATOM 19891 N N . ASP D 3 386 ? 165.06300 154.59800 127.70700 1.000 212.60000 386 ASP A N 1
ATOM 19892 C CA . ASP D 3 386 ? 165.47200 155.97500 127.96000 1.000 212.60000 386 ASP A CA 1
ATOM 19893 C C . ASP D 3 386 ? 165.18300 156.87000 126.76600 1.000 212.60000 386 ASP A C 1
ATOM 19894 O O . ASP D 3 386 ? 164.92000 158.06600 126.93600 1.000 212.60000 386 ASP A O 1
ATOM 19903 N N . LEU D 3 387 ? 165.23500 156.31700 125.55400 1.000 217.30000 387 LEU A N 1
ATOM 19904 C CA . LEU D 3 387 ? 164.80600 157.07700 124.38900 1.000 217.30000 387 LEU A CA 1
ATOM 19905 C C . LEU D 3 387 ? 163.32200 157.37700 124.48400 1.000 217.30000 387 LEU A C 1
ATOM 19906 O O . LEU D 3 387 ? 162.89500 158.53200 124.38900 1.000 217.30000 387 LEU A O 1
ATOM 19922 N N . GLU D 3 388 ? 162.52000 156.33600 124.68100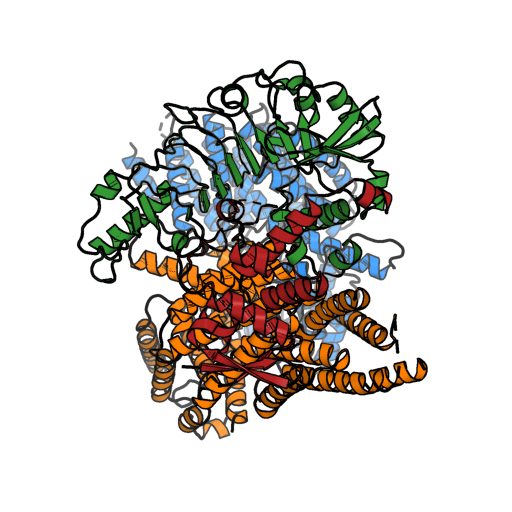 1.000 216.72000 388 GLU A N 1
ATOM 19923 C CA . GLU D 3 388 ? 161.08900 156.48700 124.49000 1.000 216.72000 388 GLU A CA 1
ATOM 19924 C C . GLU D 3 388 ? 160.44900 157.24600 125.63900 1.000 216.72000 388 GLU A C 1
ATOM 19925 O O . GLU D 3 388 ? 159.55300 158.06700 125.41300 1.000 216.72000 388 GLU A O 1
ATOM 19937 N N . VAL D 3 389 ? 160.91300 157.00700 126.86300 1.000 217.51000 389 VAL A N 1
ATOM 19938 C CA . VAL D 3 389 ? 160.15100 157.37800 128.04500 1.000 217.51000 389 VAL A CA 1
ATOM 19939 C C . VAL D 3 389 ? 160.53900 158.73600 128.63300 1.000 217.51000 389 VAL A C 1
ATOM 19940 O O . VAL D 3 389 ? 159.73200 159.32900 129.36400 1.000 217.51000 389 VAL A O 1
ATOM 19953 N N . SER D 3 390 ? 161.72700 159.24600 128.32600 1.000 220.18000 390 SER A N 1
ATOM 19954 C CA . SER D 3 390 ? 162.41100 160.18300 129.21900 1.000 220.18000 390 SER A CA 1
ATOM 19955 C C . SER D 3 390 ? 163.26400 161.14300 128.38400 1.000 220.18000 390 SER A C 1
ATOM 19956 O O . SER D 3 390 ? 163.01300 161.33500 127.18900 1.000 220.18000 390 SER A O 1
ATOM 19964 N N . GLU D 3 391 ? 164.26500 161.74800 129.03500 1.000 219.70000 391 GLU A N 1
ATOM 19965 C CA . GLU D 3 391 ? 164.86300 163.02200 128.65300 1.000 219.70000 391 GLU A CA 1
ATOM 19966 C C . GLU D 3 391 ? 165.45300 162.99900 127.23800 1.000 219.70000 391 GLU A C 1
ATOM 19967 O O . GLU D 3 391 ? 166.31300 162.15600 126.94900 1.000 219.70000 391 GLU A O 1
ATOM 19979 N N . PRO D 3 392 ? 164.95000 163.81400 126.30400 1.000 217.26000 392 PRO A N 1
ATOM 19980 C CA . PRO D 3 392 ? 165.71700 164.07000 125.07200 1.000 217.26000 392 PRO A CA 1
ATOM 19981 C C . PRO D 3 392 ? 166.84700 165.06800 125.28800 1.000 217.26000 392 PRO A C 1
ATOM 19982 O O . PRO D 3 392 ? 166.59900 166.25500 125.51100 1.000 217.26000 392 PRO A O 1
ATOM 19993 N N . SER D 3 393 ? 168.09000 164.58300 125.22300 1.000 206.82000 393 SER A N 1
ATOM 19994 C CA . SER D 3 393 ? 169.29400 165.40500 125.16300 1.000 206.82000 393 SER A CA 1
ATOM 19995 C C . SER D 3 393 ? 170.01500 165.10600 123.84900 1.000 206.82000 393 SER A C 1
ATOM 19996 O O . SER D 3 393 ? 169.39800 164.60500 122.89900 1.000 206.82000 393 SER A O 1
ATOM 20004 N N . LEU D 3 394 ? 171.26800 165.55400 123.74300 1.000 208.34000 394 LEU A N 1
ATOM 20005 C CA . LEU D 3 394 ? 172.19500 165.15400 122.68500 1.000 208.34000 394 LEU A CA 1
ATOM 20006 C C . LEU D 3 394 ? 173.53200 164.61400 123.16300 1.000 208.34000 394 LEU A C 1
ATOM 20007 O O . LEU D 3 394 ? 174.08500 163.72800 122.51000 1.000 208.34000 394 LEU A O 1
ATOM 20023 N N . LYS D 3 395 ? 174.07400 165.12100 124.26900 1.000 203.24000 395 LYS A N 1
ATOM 20024 C CA . LYS D 3 395 ? 175.28400 164.51400 124.81500 1.000 203.24000 395 LYS A CA 1
ATOM 20025 C C . LYS D 3 395 ? 175.00400 163.10600 125.29300 1.000 203.24000 395 LYS A C 1
ATOM 20026 O O . LYS D 3 395 ? 175.82900 162.19700 125.12000 1.000 203.24000 395 LYS A O 1
ATOM 20045 N N . THR D 3 396 ? 173.83500 162.92700 125.90100 1.000 207.59000 396 THR A N 1
ATOM 20046 C CA . THR D 3 396 ? 173.37100 161.62200 126.32700 1.000 207.59000 396 THR A CA 1
ATOM 20047 C C . THR D 3 396 ? 173.29300 160.68000 125.14000 1.000 207.59000 396 THR A C 1
ATOM 20048 O O . THR D 3 396 ? 173.80000 159.55800 125.18600 1.000 207.59000 396 THR A O 1
ATOM 20059 N N . LEU D 3 397 ? 172.71100 161.15800 124.04500 1.000 208.61000 397 LEU A N 1
ATOM 20060 C CA . LEU D 3 397 ? 172.56200 160.33300 122.85300 1.000 208.61000 397 LEU A CA 1
ATOM 20061 C C . LEU D 3 397 ? 173.90900 160.01800 122.23500 1.000 208.61000 397 LEU A C 1
ATOM 20062 O O . LEU D 3 397 ? 174.12000 158.91600 121.72100 1.000 208.61000 397 LEU A O 1
ATOM 20078 N N . LYS D 3 398 ? 174.83500 160.97000 122.29900 1.000 206.02000 398 LYS A N 1
ATOM 20079 C CA . LYS D 3 398 ? 176.16400 160.74800 121.75800 1.000 206.02000 398 LYS A CA 1
ATOM 20080 C C . LYS D 3 398 ? 176.88200 159.66000 122.53700 1.000 206.02000 398 LYS A C 1
ATOM 20081 O O . LYS D 3 398 ? 177.48000 158.74800 121.95100 1.000 206.02000 398 LYS A O 1
ATOM 20100 N N . ALA D 3 399 ? 176.79600 159.72400 123.86500 1.000 209.74000 399 ALA A N 1
ATOM 20101 C CA . ALA D 3 399 ? 177.44000 158.72000 124.69900 1.000 209.74000 399 ALA A CA 1
ATOM 20102 C C . ALA D 3 399 ? 176.78200 157.36300 124.51900 1.000 209.74000 399 ALA A C 1
ATOM 20103 O O . ALA D 3 399 ? 177.46400 156.33500 124.49000 1.000 209.74000 399 ALA A O 1
ATOM 20110 N N . MET D 3 400 ? 175.45400 157.35200 124.40700 1.000 207.26000 400 MET A N 1
ATOM 20111 C CA . MET D 3 400 ? 174.71300 156.11600 124.19500 1.000 207.26000 400 MET A CA 1
ATOM 20112 C C . MET D 3 400 ? 175.12000 155.47200 122.88300 1.000 207.26000 400 MET A C 1
ATOM 20113 O O . MET D 3 400 ? 175.32400 154.25600 122.80300 1.000 207.26000 400 MET A O 1
ATOM 20127 N N . LYS D 3 401 ? 175.25300 156.28800 121.84800 1.000 206.58000 401 LYS A N 1
ATOM 20128 C CA . LYS D 3 401 ? 175.57700 155.79800 120.52100 1.000 206.58000 401 LYS A CA 1
ATOM 20129 C C . LYS D 3 401 ? 176.99900 155.26100 120.50000 1.000 206.58000 401 LYS A C 1
ATOM 20130 O O . LYS D 3 401 ? 177.27800 154.22500 119.88400 1.000 206.58000 401 LYS A O 1
ATOM 20149 N N . GLU D 3 402 ? 177.90300 155.95700 121.19000 1.000 209.96000 402 GLU A N 1
ATOM 20150 C CA . GLU D 3 402 ? 179.28100 155.50400 121.32200 1.000 209.96000 402 GLU A CA 1
ATOM 20151 C C . GLU D 3 402 ? 179.32100 154.17100 122.04700 1.000 209.96000 402 GLU A C 1
ATOM 20152 O O . GLU D 3 402 ? 180.06500 153.25600 121.66900 1.000 209.96000 402 GLU A O 1
ATOM 20164 N N . LEU D 3 403 ? 178.54600 154.06800 123.12300 1.000 199.85000 403 LEU A N 1
ATOM 20165 C CA . LEU D 3 403 ? 178.47200 152.84100 123.89600 1.000 199.85000 403 LEU A CA 1
ATOM 20166 C C . LEU D 3 403 ? 177.93900 151.71100 123.03200 1.000 199.85000 403 LEU A C 1
ATOM 20167 O O . LEU D 3 403 ? 178.37400 150.56200 123.14800 1.000 199.85000 403 LEU A O 1
ATOM 20183 N N . LEU D 3 404 ? 177.01500 152.02400 122.13600 1.000 197.95000 404 LEU A N 1
ATOM 20184 C CA . LEU D 3 404 ? 176.46200 150.97600 121.30400 1.000 197.95000 404 LEU A CA 1
ATOM 20185 C C . LEU D 3 404 ? 177.48400 150.56400 120.26300 1.000 197.95000 404 LEU A C 1
ATOM 20186 O O . LEU D 3 404 ? 177.51500 149.40100 119.86700 1.000 197.95000 404 LEU A O 1
ATOM 20202 N N . GLY D 3 405 ? 178.31200 151.49900 119.80000 1.000 200.79000 405 GLY A N 1
ATOM 20203 C CA . GLY D 3 405 ? 179.39800 151.12500 118.90900 1.000 200.79000 405 GLY A CA 1
ATOM 20204 C C . GLY D 3 405 ? 180.39200 150.21800 119.60200 1.000 200.79000 405 GLY A C 1
ATOM 20205 O O . GLY D 3 405 ? 180.92400 149.27800 119.00000 1.000 200.79000 405 GLY A O 1
ATOM 20209 N N . LEU D 3 406 ? 180.67300 150.50800 120.87200 1.000 194.83000 406 LEU A N 1
ATOM 20210 C CA . LEU D 3 406 ? 181.51000 149.62800 121.67800 1.000 194.83000 406 LEU A CA 1
ATOM 20211 C C . LEU D 3 406 ? 180.88600 148.24400 121.76200 1.000 194.83000 406 LEU A C 1
ATOM 20212 O O . LEU D 3 406 ? 181.57600 147.22000 121.68700 1.000 194.83000 406 LEU A O 1
ATOM 20228 N N . LEU D 3 407 ? 179.57200 148.19700 121.90200 1.000 195.09000 407 LEU A N 1
ATOM 20229 C CA . LEU D 3 407 ? 178.90500 146.91400 121.99900 1.000 195.09000 407 LEU A CA 1
ATOM 20230 C C . LEU D 3 407 ? 178.79400 146.22500 120.65000 1.000 195.09000 407 LEU A C 1
ATOM 20231 O O . LEU D 3 407 ? 178.59900 145.01400 120.61100 1.000 195.09000 407 LEU A O 1
ATOM 20247 N N . ASP D 3 408 ? 178.84300 146.97800 119.55300 1.000 201.01000 408 ASP A N 1
ATOM 20248 C CA . ASP D 3 408 ? 178.96500 146.37800 118.23000 1.000 201.01000 408 ASP A CA 1
ATOM 20249 C C . ASP D 3 408 ? 180.33400 145.75900 118.03100 1.000 201.01000 408 ASP A C 1
ATOM 20250 O O . ASP D 3 408 ? 180.46600 144.74500 117.33500 1.000 201.01000 408 ASP A O 1
ATOM 20259 N N . ARG D 3 409 ? 181.37400 146.41000 118.55500 1.000 194.78000 409 ARG A N 1
ATOM 20260 C CA . ARG D 3 409 ? 182.69400 145.79100 118.56800 1.000 194.78000 409 ARG A CA 1
ATOM 20261 C C . ARG D 3 409 ? 182.63000 144.47100 119.31400 1.000 194.78000 409 ARG A C 1
ATOM 20262 O O . ARG D 3 409 ? 183.08200 143.43100 118.82400 1.000 194.78000 409 ARG A O 1
ATOM 20283 N N . LYS D 3 410 ? 182.04600 144.50800 120.50900 1.000 195.23000 410 LYS A N 1
ATOM 20284 C CA . LYS D 3 410 ? 181.90100 143.30400 121.31600 1.000 195.23000 410 LYS A CA 1
ATOM 20285 C C . LYS D 3 410 ? 180.98900 142.28300 120.63900 1.000 195.23000 410 LYS A C 1
ATOM 20286 O O . LYS D 3 410 ? 181.13900 141.07300 120.84100 1.000 195.23000 410 LYS A O 1
ATOM 20305 N N . THR D 3 411 ? 180.03100 142.76600 119.84800 1.000 199.89000 411 THR A N 1
ATOM 20306 C CA . THR D 3 411 ? 179.11600 141.92300 119.09000 1.000 199.89000 411 THR A CA 1
ATOM 20307 C C . THR D 3 411 ? 179.84000 141.13500 118.01500 1.000 199.89000 411 THR A C 1
ATOM 20308 O O . THR D 3 411 ? 179.74300 139.90400 117.94900 1.000 199.89000 411 THR A O 1
ATOM 20319 N N . SER D 3 412 ? 180.57800 141.83500 117.15700 1.000 198.94000 412 SER A N 1
ATOM 20320 C CA . SER D 3 412 ? 181.25200 141.18200 116.04700 1.000 198.94000 412 SER A CA 1
ATOM 20321 C C . SER D 3 412 ? 182.45500 140.35500 116.47700 1.000 198.94000 412 SER A C 1
ATOM 20322 O O . SER D 3 412 ? 183.03700 139.66700 115.63200 1.000 198.94000 412 SER A O 1
ATOM 20330 N N . VAL D 3 413 ? 182.84900 140.41100 117.75300 1.000 201.17000 413 VAL A N 1
ATOM 20331 C CA . VAL D 3 413 ? 183.85000 139.48400 118.27100 1.000 201.17000 413 VAL A CA 1
ATOM 20332 C C . VAL D 3 413 ? 183.35700 138.04700 118.13700 1.000 201.17000 413 VAL A C 1
ATOM 20333 O O . VAL D 3 413 ? 184.14800 137.12200 117.91700 1.000 201.17000 413 VAL A O 1
ATOM 20346 N N . SER D 3 414 ? 182.04800 137.83500 118.27600 1.000 196.60000 414 SER A N 1
ATOM 20347 C CA . SER D 3 414 ? 181.47500 136.49900 118.17000 1.000 196.60000 414 SER A CA 1
ATOM 20348 C C . SER D 3 414 ? 181.61700 135.95500 116.75500 1.000 196.60000 414 SER A C 1
ATOM 20349 O O . SER D 3 414 ? 180.95100 136.42100 115.82400 1.000 196.60000 414 SER A O 1
ATOM 20357 N N . ASN D 3 415 ? 182.49500 134.97200 116.60100 1.000 195.40000 415 ASN A N 1
ATOM 20358 C CA . ASN D 3 415 ? 182.79600 134.38100 115.30900 1.000 195.40000 415 ASN A CA 1
ATOM 20359 C C . ASN D 3 415 ? 181.73200 133.35200 114.94500 1.000 195.40000 415 ASN A C 1
ATOM 20360 O O . ASN D 3 415 ? 181.14400 132.70900 115.81900 1.000 195.40000 415 ASN A O 1
ATOM 20371 N N . ASP D 3 416 ? 181.49400 133.18800 113.64600 1.000 192.11000 416 ASP A N 1
ATOM 20372 C CA . ASP D 3 416 ? 180.41700 132.31700 113.17700 1.000 192.11000 416 ASP A CA 1
ATOM 20373 C C . ASP D 3 416 ? 180.99300 130.90800 113.11000 1.000 192.11000 416 ASP A C 1
ATOM 20374 O O . ASP D 3 416 ? 182.03400 130.69200 112.48000 1.000 192.11000 416 ASP A O 1
ATOM 20383 N N . ALA D 3 417 ? 180.35200 129.96200 113.80800 1.000 170.98000 417 ALA A N 1
ATOM 20384 C CA . ALA D 3 417 ? 180.67900 128.55100 113.65000 1.000 170.98000 417 ALA A CA 1
ATOM 20385 C C . ALA D 3 417 ? 179.49600 127.59600 113.69800 1.000 170.98000 417 ALA A C 1
ATOM 20386 O O . ALA D 3 417 ? 179.70100 126.39600 113.49500 1.000 170.98000 417 ALA A O 1
ATOM 20393 N N . SER D 3 418 ? 178.27800 128.06600 113.94400 1.000 166.31000 418 SER A N 1
ATOM 20394 C CA . SER D 3 418 ? 177.15200 127.15200 114.04200 1.000 166.31000 418 SER A CA 1
ATOM 20395 C C . SER D 3 418 ? 175.86300 127.94500 114.01100 1.000 166.31000 418 SER A C 1
ATOM 20396 O O . SER D 3 418 ? 175.85300 129.14900 114.27800 1.000 166.31000 418 SER A O 1
ATOM 20404 N N . PHE D 3 419 ? 174.77100 127.21200 113.76700 1.000 160.93000 419 PHE A N 1
ATOM 20405 C CA . PHE D 3 419 ? 173.50100 127.79300 113.35000 1.000 160.93000 419 PHE A CA 1
ATOM 20406 C C . PHE D 3 419 ? 172.98100 128.73800 114.41100 1.000 160.93000 419 PHE A C 1
ATOM 20407 O O . PHE D 3 419 ? 172.56400 129.86300 114.11900 1.000 160.93000 419 PHE A O 1
ATOM 20424 N N . ASN D 3 420 ? 172.95300 128.24900 115.65200 1.000 165.90000 420 ASN A N 1
ATOM 20425 C CA . ASN D 3 420 ? 172.50100 129.06000 116.77300 1.000 165.90000 420 ASN A CA 1
ATOM 20426 C C . ASN D 3 420 ? 173.34700 130.31400 116.91800 1.000 165.90000 420 ASN A C 1
ATOM 20427 O O . ASN D 3 420 ? 172.83500 131.36900 117.29300 1.000 165.90000 420 ASN A O 1
ATOM 20438 N N . THR D 3 421 ? 174.64700 130.21000 116.63400 1.000 161.24000 421 THR A N 1
ATOM 20439 C CA . THR D 3 421 ? 175.51500 131.37400 116.73100 1.000 161.24000 421 THR A CA 1
ATOM 20440 C C . THR D 3 421 ? 175.16800 132.40400 115.67300 1.000 161.24000 421 THR A C 1
ATOM 20441 O O . THR D 3 421 ? 175.12800 133.60600 115.96300 1.000 161.24000 421 THR A O 1
ATOM 20452 N N . LYS D 3 422 ? 174.93000 131.94900 114.43900 1.000 167.86000 422 LYS A N 1
ATOM 20453 C CA . LYS D 3 422 ? 174.48600 132.86000 113.39100 1.000 167.86000 422 LYS A CA 1
ATOM 20454 C C . LYS D 3 422 ? 173.16200 133.49700 113.76000 1.000 167.86000 422 LYS A C 1
ATOM 20455 O O . LYS D 3 422 ? 172.96300 134.69700 113.55800 1.000 167.86000 422 LYS A O 1
ATOM 20474 N N . PHE D 3 423 ? 172.27900 132.71700 114.36900 1.000 166.17000 423 PHE A N 1
ATOM 20475 C CA . PHE D 3 423 ? 170.96100 133.20200 114.74000 1.000 166.17000 423 PHE A CA 1
ATOM 20476 C C . PHE D 3 423 ? 171.06200 134.26200 115.82000 1.000 166.17000 423 PHE A C 1
ATOM 20477 O O . PHE D 3 423 ? 170.42700 135.32400 115.75000 1.000 166.17000 423 PHE A O 1
ATOM 20494 N N . GLU D 3 424 ? 171.88100 133.97700 116.82300 1.000 169.79000 424 GLU A N 1
ATOM 20495 C CA . GLU D 3 424 ? 172.10800 134.89200 117.92200 1.000 169.79000 424 GLU A CA 1
ATOM 20496 C C . GLU D 3 424 ? 172.70300 136.19200 117.42400 1.000 169.79000 424 GLU A C 1
ATOM 20497 O O . GLU D 3 424 ? 172.14800 137.26500 117.66300 1.000 169.79000 424 GLU A O 1
ATOM 20509 N N . SER D 3 425 ? 173.81300 136.10100 116.68800 1.000 173.78000 425 SER A N 1
ATOM 20510 C CA . SER D 3 425 ? 174.50000 137.29100 116.20600 1.000 173.78000 425 SER A CA 1
ATOM 20511 C C . SER D 3 425 ? 173.62900 138.07800 115.24800 1.000 173.78000 425 SER A C 1
ATOM 20512 O O . SER D 3 425 ? 173.68700 139.30900 115.22900 1.000 173.78000 425 SER A O 1
ATOM 20520 N N . PHE D 3 426 ? 172.78000 137.38300 114.49400 1.000 171.41000 426 PHE A N 1
ATOM 20521 C CA . PHE D 3 426 ? 171.80300 138.03500 113.64100 1.000 171.41000 426 PHE A CA 1
ATOM 20522 C C . PHE D 3 426 ? 170.87100 138.88100 114.47400 1.000 171.41000 426 PHE A C 1
ATOM 20523 O O . PHE D 3 426 ? 170.65200 140.06000 114.18400 1.000 171.41000 426 PHE A O 1
ATOM 20540 N N . PHE D 3 427 ? 170.33300 138.29000 115.53000 1.000 173.13000 427 PHE A N 1
ATOM 20541 C CA . PHE D 3 427 ? 169.36400 138.99100 116.35000 1.000 173.13000 427 PHE A CA 1
ATOM 20542 C C . PHE D 3 427 ? 170.03200 140.14400 117.09100 1.000 173.13000 427 PHE A C 1
ATOM 20543 O O . PHE D 3 427 ? 169.42000 141.19700 117.28800 1.000 173.13000 427 PHE A O 1
ATOM 20560 N N . LEU D 3 428 ? 171.29300 139.97300 117.48700 1.000 176.05000 428 LEU A N 1
ATOM 20561 C CA . LEU D 3 428 ? 171.98900 141.03000 118.21000 1.000 176.05000 428 LEU A CA 1
ATOM 20562 C C . LEU D 3 428 ? 172.29400 142.19900 117.29600 1.000 176.05000 428 LEU A C 1
ATOM 20563 O O . LEU D 3 428 ? 172.07000 143.35700 117.65800 1.000 176.05000 428 LEU A O 1
ATOM 20579 N N . LYS D 3 429 ? 172.80500 141.91100 116.10200 1.000 184.59000 429 LYS A N 1
ATOM 20580 C CA . LYS D 3 429 ? 173.08800 142.96500 115.14200 1.000 184.59000 429 LYS A CA 1
ATOM 20581 C C . LYS D 3 429 ? 171.80700 143.64900 114.71800 1.000 184.59000 429 LYS A C 1
ATOM 20582 O O . LYS D 3 429 ? 171.77600 144.87200 114.52400 1.000 184.59000 429 LYS A O 1
ATOM 20601 N N . LEU D 3 430 ? 170.72700 142.87500 114.64900 1.000 181.96000 430 LEU A N 1
ATOM 20602 C CA . LEU D 3 430 ? 169.42100 143.40400 114.32000 1.000 181.96000 430 LEU A CA 1
ATOM 20603 C C . LEU D 3 430 ? 168.94400 144.37900 115.37600 1.000 181.96000 430 LEU A C 1
ATOM 20604 O O . LEU D 3 430 ? 168.50400 145.49000 115.06200 1.000 181.96000 430 LEU A O 1
ATOM 20620 N N . GLN D 3 431 ? 169.05800 143.97700 116.63900 1.000 184.77000 431 GLN A N 1
ATOM 20621 C CA . GLN D 3 431 ? 168.69200 144.85100 117.74500 1.000 184.77000 431 GLN A CA 1
ATOM 20622 C C . GLN D 3 431 ? 169.53100 146.11400 117.75200 1.000 184.77000 431 GLN A C 1
ATOM 20623 O O . GLN D 3 431 ? 169.01000 147.21800 117.93800 1.000 184.77000 431 GLN A O 1
ATOM 20637 N N . CYS D 3 432 ? 170.83500 145.96600 117.52400 1.000 193.60000 432 CYS A N 1
ATOM 20638 C CA . CYS D 3 432 ? 171.73900 147.10100 117.63800 1.000 193.60000 432 CYS A CA 1
ATOM 20639 C C . CYS D 3 432 ? 171.45200 148.12700 116.56200 1.000 193.60000 432 CYS A C 1
ATOM 20640 O O . CYS D 3 432 ? 171.32700 149.32300 116.84300 1.000 193.60000 432 CYS A O 1
ATOM 20648 N N . ASN D 3 433 ? 171.31700 147.67100 115.32200 1.000 197.47000 433 ASN A N 1
ATOM 20649 C CA . ASN D 3 433 ? 171.01300 148.59800 114.24800 1.000 197.47000 433 ASN A CA 1
ATOM 20650 C C . ASN D 3 433 ? 169.60600 149.15300 114.36800 1.000 197.47000 433 ASN A C 1
ATOM 20651 O O . ASN D 3 433 ? 169.36900 150.29800 113.97800 1.000 197.47000 433 ASN A O 1
ATOM 20662 N N . PHE D 3 434 ? 168.67100 148.38300 114.92700 1.000 196.20000 434 PHE A N 1
ATOM 20663 C CA . PHE D 3 434 ? 167.32900 148.90600 115.13700 1.000 196.20000 434 PHE A CA 1
ATOM 20664 C C . PHE D 3 434 ? 167.34000 150.04300 116.13700 1.000 196.20000 434 PHE A C 1
ATOM 20665 O O . PHE D 3 434 ? 166.68900 151.07700 115.94200 1.000 196.20000 434 PHE A O 1
ATOM 20682 N N . VAL D 3 435 ? 168.09900 149.87700 117.20500 1.000 200.79000 435 VAL A N 1
ATOM 20683 C CA . VAL D 3 435 ? 168.13100 150.90000 118.23000 1.000 200.79000 435 VAL A CA 1
ATOM 20684 C C . VAL D 3 435 ? 168.91100 152.09600 117.73000 1.000 200.79000 435 VAL A C 1
ATOM 20685 O O . VAL D 3 435 ? 168.60400 153.23700 118.08000 1.000 200.79000 435 VAL A O 1
ATOM 20698 N N . MET D 3 436 ? 169.95500 151.85400 116.94000 1.000 212.69000 436 MET A N 1
ATOM 20699 C CA . MET D 3 436 ? 170.66100 152.95300 116.29900 1.000 212.69000 436 MET A CA 1
ATOM 20700 C C . MET D 3 436 ? 169.74200 153.72000 115.38100 1.000 212.69000 436 MET A C 1
ATOM 20701 O O . MET D 3 436 ? 169.81100 154.94900 115.31400 1.000 212.69000 436 MET A O 1
ATOM 20715 N N . TRP D 3 437 ? 168.86400 153.00800 114.67900 1.000 212.77000 437 TRP A N 1
ATOM 20716 C CA . TRP D 3 437 ? 167.91900 153.66700 113.79900 1.000 212.77000 437 TRP A CA 1
ATOM 20717 C C . TRP D 3 437 ? 166.98700 154.53000 114.62200 1.000 212.77000 437 TRP A C 1
ATOM 20718 O O . TRP D 3 437 ? 166.71600 155.67900 114.26400 1.000 212.77000 437 TRP A O 1
ATOM 20739 N N . LYS D 3 438 ? 166.55300 154.01400 115.77100 1.000 206.73000 438 LYS A N 1
ATOM 20740 C CA . LYS D 3 438 ? 165.67700 154.79500 116.63500 1.000 206.73000 438 LYS A CA 1
ATOM 20741 C C . LYS D 3 438 ? 166.38700 156.00900 117.22000 1.000 206.73000 438 LYS A C 1
ATOM 20742 O O . LYS D 3 438 ? 165.81300 157.09900 117.28400 1.000 206.73000 438 LYS A O 1
ATOM 20761 N N . ILE D 3 439 ? 167.64500 155.84200 117.63300 1.000 208.74000 439 ILE A N 1
ATOM 20762 C CA . ILE D 3 439 ? 168.39900 156.93600 118.24600 1.000 208.74000 439 ILE A CA 1
ATOM 20763 C C . ILE D 3 439 ? 168.66000 158.01800 117.22500 1.000 208.74000 439 ILE A C 1
ATOM 20764 O O . ILE D 3 439 ? 168.46300 159.21500 117.48000 1.000 208.74000 439 ILE A O 1
ATOM 20780 N N . LEU D 3 440 ? 169.14200 157.60600 116.06300 1.000 215.97000 440 LEU A N 1
ATOM 20781 C CA . LEU D 3 440 ? 169.50300 158.56500 115.05200 1.000 215.97000 440 LEU A CA 1
ATOM 20782 C C . LEU D 3 440 ? 168.26300 159.24400 114.51600 1.000 215.97000 440 LEU A C 1
ATOM 20783 O O . LEU D 3 440 ? 168.27400 160.46500 114.35200 1.000 215.97000 440 LEU A O 1
ATOM 20799 N N . ARG D 3 441 ? 167.14600 158.50700 114.45900 1.000 216.77000 441 ARG A N 1
ATOM 20800 C CA . ARG D 3 441 ? 165.84200 159.08000 114.16400 1.000 216.77000 441 ARG A CA 1
ATOM 20801 C C . ARG D 3 441 ? 165.48400 160.14900 115.17600 1.000 216.77000 441 ARG A C 1
ATOM 20802 O O . ARG D 3 441 ? 165.11400 161.25700 114.80200 1.000 216.77000 441 ARG A O 1
ATOM 20823 N N . TYR D 3 442 ? 165.62700 159.82600 116.46100 1.000 217.38000 442 TYR A N 1
ATOM 20824 C CA . TYR D 3 442 ? 165.24800 160.73200 117.53700 1.000 217.38000 442 TYR A CA 1
ATOM 20825 C C . TYR D 3 442 ? 166.03600 162.02200 117.47100 1.000 217.38000 442 TYR A C 1
ATOM 20826 O O . TYR D 3 442 ? 165.49900 163.10500 117.72600 1.000 217.38000 442 TYR A O 1
ATOM 20844 N N . GLU D 3 443 ? 167.31400 161.91200 117.12900 1.000 217.59000 443 GLU A N 1
ATOM 20845 C CA . GLU D 3 443 ? 168.14800 163.08800 116.91500 1.000 217.59000 443 GLU A CA 1
ATOM 20846 C C . GLU D 3 443 ? 167.56500 163.91600 115.78000 1.000 217.59000 443 GLU A C 1
ATOM 20847 O O . GLU D 3 443 ? 167.21600 165.09000 115.95000 1.000 217.59000 443 GLU A O 1
ATOM 20859 N N . PHE D 3 444 ? 167.45100 163.29500 114.60400 1.000 216.96000 444 PHE A N 1
ATOM 20860 C CA . PHE D 3 444 ? 167.00500 163.95400 113.37200 1.000 216.96000 444 PHE A CA 1
ATOM 20861 C C . PHE D 3 444 ? 165.58700 164.50000 113.49600 1.000 216.96000 444 PHE A C 1
ATOM 20862 O O . PHE D 3 444 ? 165.22100 165.42000 112.75700 1.000 216.96000 444 PHE A O 1
ATOM 20879 N N . MET D 3 445 ? 164.79400 163.96500 114.42500 1.000 220.89000 445 MET A N 1
ATOM 20880 C CA . MET D 3 445 ? 163.40900 164.35900 114.60000 1.000 220.89000 445 MET A CA 1
ATOM 20881 C C . MET D 3 445 ? 163.38700 165.54600 115.55100 1.000 220.89000 445 MET A C 1
ATOM 20882 O O . MET D 3 445 ? 162.70700 166.54500 115.31000 1.000 220.89000 445 MET A O 1
ATOM 20896 N N . GLN D 3 446 ? 164.14100 165.43600 116.64900 1.000 218.43000 446 GLN A N 1
ATOM 20897 C CA . GLN D 3 446 ? 164.09900 166.41800 117.72400 1.000 218.43000 446 GLN A CA 1
ATOM 20898 C C . GLN D 3 446 ? 164.94700 167.64200 117.42100 1.000 218.43000 446 GLN A C 1
ATOM 20899 O O . GLN D 3 446 ? 164.55500 168.76100 117.77300 1.000 218.43000 446 GLN A O 1
ATOM 20913 N N . TYR D 3 447 ? 166.13400 167.44500 116.83100 1.000 209.74000 447 TYR A N 1
ATOM 20914 C CA . TYR D 3 447 ? 167.13200 168.49900 116.68100 1.000 209.74000 447 TYR A CA 1
ATOM 20915 C C . TYR D 3 447 ? 167.67600 168.65400 115.26600 1.000 209.74000 447 TYR A C 1
ATOM 20916 O O . TYR D 3 447 ? 168.45100 169.58300 115.02000 1.000 209.74000 447 TYR A O 1
ATOM 20934 N N . GLY D 3 448 ? 167.29700 167.78400 114.33800 1.000 208.72000 448 GLY A N 1
ATOM 20935 C CA . GLY D 3 448 ? 167.35900 168.08000 112.91200 1.000 208.72000 448 GLY A CA 1
ATOM 20936 C C . GLY D 3 448 ? 168.70800 168.27900 112.25200 1.000 208.72000 448 GLY A C 1
ATOM 20937 O O . GLY D 3 448 ? 168.85100 169.18400 111.41900 1.000 208.72000 448 GLY A O 1
ATOM 20941 N N . VAL D 3 449 ? 169.70900 167.47400 112.60900 1.000 203.74000 449 VAL A N 1
ATOM 20942 C CA . VAL D 3 449 ? 170.96300 167.48200 111.85100 1.000 203.74000 449 VAL A CA 1
ATOM 20943 C C . VAL D 3 449 ? 170.71200 167.00600 110.40800 1.000 203.74000 449 VAL A C 1
ATOM 20944 O O . VAL D 3 449 ? 169.75900 166.27100 110.10900 1.000 203.74000 449 VAL A O 1
ATOM 20957 N N . THR D 3 450 ? 171.58900 167.45300 109.51500 1.000 208.94000 450 THR A N 1
ATOM 20958 C CA . THR D 3 450 ? 171.56600 167.24900 108.07200 1.000 208.94000 450 THR A CA 1
ATOM 20959 C C . THR D 3 450 ? 172.27200 165.94100 107.72600 1.000 208.94000 450 THR A C 1
ATOM 20960 O O . THR D 3 450 ? 173.11400 165.46200 108.49300 1.000 208.94000 450 THR A O 1
ATOM 20971 N N . ASN D 3 451 ? 171.87400 165.32400 106.59400 1.000 213.50000 451 ASN A N 1
ATOM 20972 C CA . ASN D 3 451 ? 172.39200 164.05100 106.07700 1.000 213.50000 451 ASN A CA 1
ATOM 20973 C C . ASN D 3 451 ? 171.82200 162.85200 106.84000 1.000 213.50000 451 ASN A C 1
ATOM 20974 O O . ASN D 3 451 ? 172.11200 161.69300 106.47600 1.000 213.50000 451 ASN A O 1
ATOM 20985 N N . GLY D 3 452 ? 171.01900 163.07900 107.87700 1.000 216.59000 452 GLY A N 1
ATOM 20986 C CA . GLY D 3 452 ? 170.48100 162.01400 108.66500 1.000 216.59000 452 GLY A CA 1
ATOM 20987 C C . GLY D 3 452 ? 169.52500 161.11300 107.93400 1.000 216.59000 452 GLY A C 1
ATOM 20988 O O . GLY D 3 452 ? 169.34300 159.97600 108.34500 1.000 216.59000 452 GLY A O 1
ATOM 20992 N N . LEU D 3 453 ? 168.92400 161.57800 106.84900 1.000 230.19000 453 LEU A N 1
ATOM 20993 C CA . LEU D 3 453 ? 168.04300 160.70200 106.08800 1.000 230.19000 453 LEU A CA 1
ATOM 20994 C C . LEU D 3 453 ? 168.86300 159.56200 105.50500 1.000 230.19000 453 LEU A C 1
ATOM 20995 O O . LEU D 3 453 ? 168.48700 158.39200 105.60900 1.000 230.19000 453 LEU A O 1
ATOM 21011 N N . GLN D 3 454 ? 170.01700 159.88800 104.93600 1.000 226.34000 454 GLN A N 1
ATOM 21012 C CA . GLN D 3 454 ? 170.88300 158.86200 104.37600 1.000 226.34000 454 GLN A CA 1
ATOM 21013 C C . GLN D 3 454 ? 171.49200 158.01100 105.48400 1.000 226.34000 454 GLN A C 1
ATOM 21014 O O . GLN D 3 454 ? 171.55000 156.77200 105.38200 1.000 226.34000 454 GLN A O 1
ATOM 21028 N N . LYS D 3 455 ? 171.91800 158.66300 106.57400 1.000 212.78000 455 LYS A N 1
ATOM 21029 C CA . LYS D 3 455 ? 172.47800 157.91300 107.69300 1.000 212.78000 455 LYS A CA 1
ATOM 21030 C C . LYS D 3 455 ? 171.46300 157.07800 108.45600 1.000 212.78000 455 LYS A C 1
ATOM 21031 O O . LYS D 3 455 ? 171.86300 156.17100 109.19000 1.000 212.78000 455 LYS A O 1
ATOM 21050 N N . LEU D 3 456 ? 170.17800 157.34200 108.28900 1.000 220.30000 456 LEU A N 1
ATOM 21051 C CA . LEU D 3 456 ? 169.11700 156.48800 108.79300 1.000 220.30000 456 LEU A CA 1
ATOM 21052 C C . LEU D 3 456 ? 168.75900 155.37000 107.83000 1.000 220.30000 456 LEU A C 1
ATOM 21053 O O . LEU D 3 456 ? 168.50800 154.23600 108.25600 1.000 220.30000 456 LEU A O 1
ATOM 21069 N N . CYS D 3 457 ? 168.75900 155.67200 106.53400 1.000 222.60000 457 CYS A N 1
ATOM 21070 C CA . CYS D 3 457 ? 168.46000 154.66500 105.52600 1.000 222.60000 457 CYS A CA 1
ATOM 21071 C C . CYS D 3 457 ? 169.49500 153.55600 105.48300 1.000 222.60000 457 CYS A C 1
ATOM 21072 O O . CYS D 3 457 ? 169.15300 152.40500 105.18700 1.000 222.60000 457 CYS A O 1
ATOM 21080 N N . CYS D 3 458 ? 170.75600 153.87700 105.75700 1.000 204.06000 458 CYS A N 1
ATOM 21081 C CA . CYS D 3 458 ? 171.80000 152.85800 105.64700 1.000 204.06000 458 CYS A CA 1
ATOM 21082 C C . CYS D 3 458 ? 171.63900 151.72000 106.65200 1.000 204.06000 458 CYS A C 1
ATOM 21083 O O . CYS D 3 458 ? 171.82300 150.55300 106.25900 1.000 204.06000 458 CYS A O 1
ATOM 21091 N N . PRO D 3 459 ? 171.35500 151.96700 107.93700 1.000 193.80000 459 PRO A N 1
ATOM 21092 C CA . PRO D 3 459 ? 171.06700 150.85300 108.85500 1.000 193.80000 459 PRO A CA 1
ATOM 21093 C C . PRO D 3 459 ? 169.92300 149.95700 108.42300 1.000 193.80000 459 PRO A C 1
ATOM 21094 O O . PRO D 3 459 ? 169.97000 148.74500 108.65400 1.000 193.80000 459 PRO A O 1
ATOM 21105 N N . ALA D 3 460 ? 168.87800 150.53600 107.83600 1.000 195.67000 460 ALA A N 1
ATOM 21106 C CA . ALA D 3 460 ? 167.76200 149.74500 107.33400 1.000 195.67000 460 ALA A CA 1
ATOM 21107 C C . ALA D 3 460 ? 168.22100 148.78500 106.25300 1.000 195.67000 460 ALA A C 1
ATOM 21108 O O . ALA D 3 460 ? 167.85100 147.60500 106.23800 1.000 195.67000 460 ALA A O 1
ATOM 21115 N N . ARG D 3 461 ? 169.04300 149.28600 105.34100 1.000 201.92000 461 ARG A N 1
ATOM 21116 C CA . ARG D 3 461 ? 169.65800 148.45000 104.32500 1.000 201.92000 461 ARG A CA 1
ATOM 21117 C C . ARG D 3 461 ? 170.53300 147.38200 104.95700 1.000 201.92000 461 ARG A C 1
ATOM 21118 O O . ARG D 3 461 ? 170.62600 146.26600 104.44300 1.000 201.92000 461 ARG A O 1
ATOM 21139 N N . ARG D 3 462 ? 171.15900 147.70700 106.08300 1.000 193.27000 462 ARG A N 1
ATOM 21140 C CA . ARG D 3 462 ? 172.00100 146.75200 106.79400 1.000 193.27000 462 ARG A CA 1
ATOM 21141 C C . ARG D 3 462 ? 171.15400 145.60900 107.34300 1.000 193.27000 462 ARG A C 1
ATOM 21142 O O . ARG D 3 462 ? 171.49800 144.42300 107.20700 1.000 193.27000 462 ARG A O 1
ATOM 21163 N N . ILE D 3 463 ? 170.02200 145.97400 107.94200 1.000 183.24000 463 ILE A N 1
ATOM 21164 C CA . ILE D 3 463 ? 169.04100 145.02000 108.45500 1.000 183.24000 463 ILE A CA 1
ATOM 21165 C C . ILE D 3 463 ? 168.58000 144.11200 107.32900 1.000 183.24000 463 ILE A C 1
ATOM 21166 O O . ILE D 3 463 ? 168.43100 142.89100 107.47900 1.000 183.24000 463 ILE A O 1
ATOM 21182 N N . ILE D 3 464 ? 168.31100 144.72200 106.19300 1.000 174.60000 464 ILE A N 1
ATOM 21183 C CA . ILE D 3 464 ? 167.73700 143.99600 105.08700 1.000 174.60000 464 ILE A CA 1
ATOM 21184 C C . ILE D 3 464 ? 168.79400 143.08900 104.48300 1.000 174.60000 464 ILE A C 1
ATOM 21185 O O . ILE D 3 464 ? 168.47600 142.02800 103.94800 1.000 174.60000 464 ILE A O 1
ATOM 21201 N N . ALA D 3 465 ? 170.05900 143.49200 104.53600 1.000 180.79000 465 ALA A N 1
ATOM 21202 C CA . ALA D 3 465 ? 171.12100 142.58700 104.12600 1.000 180.79000 465 ALA A CA 1
ATOM 21203 C C . ALA D 3 465 ? 171.17400 141.37800 105.04100 1.000 180.79000 465 ALA A C 1
ATOM 21204 O O . ALA D 3 465 ? 171.41700 140.25500 104.58500 1.000 180.79000 465 ALA A O 1
ATOM 21211 N N . LEU D 3 466 ? 170.92200 141.58300 106.33400 1.000 182.65000 466 LEU A N 1
ATOM 21212 C CA . LEU D 3 466 ? 170.96400 140.46000 107.26500 1.000 182.65000 466 LEU A CA 1
ATOM 21213 C C . LEU D 3 466 ? 169.84900 139.46500 106.96800 1.000 182.65000 466 LEU A C 1
ATOM 21214 O O . LEU D 3 466 ? 170.07700 138.25000 106.85200 1.000 182.65000 466 LEU A O 1
ATOM 21230 N N . VAL D 3 467 ? 168.62700 139.97200 106.83100 1.000 172.06000 467 VAL A N 1
ATOM 21231 C CA . VAL D 3 467 ? 167.51000 139.06900 106.56800 1.000 172.06000 467 VAL A CA 1
ATOM 21232 C C . VAL D 3 467 ? 167.62200 138.47200 105.18000 1.000 172.06000 467 VAL A C 1
ATOM 21233 O O . VAL D 3 467 ? 167.18200 137.34400 104.94700 1.000 172.06000 467 VAL A O 1
ATOM 21246 N N . ALA D 3 468 ? 168.24300 139.19300 104.25000 1.000 172.98000 468 ALA A N 1
ATOM 21247 C CA . ALA D 3 468 ? 168.52900 138.63300 102.94300 1.000 172.98000 468 ALA A CA 1
ATOM 21248 C C . ALA D 3 468 ? 169.48400 137.46400 103.05300 1.000 172.98000 468 ALA A C 1
ATOM 21249 O O . ALA D 3 468 ? 169.31400 136.44900 102.36800 1.000 172.98000 468 ALA A O 1
ATOM 21256 N N . ASN D 3 469 ? 170.49300 137.59000 103.91700 1.000 186.78000 469 ASN A N 1
ATOM 21257 C CA . ASN D 3 469 ? 171.42300 136.48900 104.12400 1.000 186.78000 469 ASN A CA 1
ATOM 21258 C C . ASN D 3 469 ? 170.70000 135.27900 104.69800 1.000 186.78000 469 ASN A C 1
ATOM 21259 O O . ASN D 3 469 ? 170.96100 134.13400 104.30000 1.000 186.78000 469 ASN A O 1
ATOM 21270 N N . PHE D 3 470 ? 169.73800 135.52000 105.58100 1.000 176.14000 470 PHE A N 1
ATOM 21271 C CA . PHE D 3 470 ? 169.06200 134.41600 106.25000 1.000 176.14000 470 PHE A CA 1
ATOM 21272 C C . PHE D 3 470 ? 167.91900 133.83700 105.43600 1.000 176.14000 470 PHE A C 1
ATOM 21273 O O . PHE D 3 470 ? 167.45400 132.73500 105.74200 1.000 176.14000 470 PHE A O 1
ATOM 21290 N N . LEU D 3 471 ? 167.46700 134.55100 104.41300 1.000 170.23000 471 LEU A N 1
ATOM 21291 C CA . LEU D 3 471 ? 166.63400 133.95300 103.38200 1.000 170.23000 471 LEU A CA 1
ATOM 21292 C C . LEU D 3 471 ? 167.46800 133.10300 102.44000 1.000 170.23000 471 LEU A C 1
ATOM 21293 O O . LEU D 3 471 ? 167.12700 131.94900 102.16000 1.000 170.23000 471 LEU A O 1
ATOM 21309 N N . LYS D 3 472 ? 168.55700 133.68300 101.92500 1.000 185.15000 472 LYS A N 1
ATOM 21310 C CA . LYS D 3 472 ? 169.36100 133.02700 100.89800 1.000 185.15000 472 LYS A CA 1
ATOM 21311 C C . LYS D 3 472 ? 169.99100 131.74700 101.42200 1.000 185.15000 472 LYS A C 1
ATOM 21312 O O . LYS D 3 472 ? 170.19700 130.79800 100.65800 1.000 185.15000 472 LYS A O 1
ATOM 21331 N N . GLU D 3 473 ? 170.28000 131.69500 102.72200 1.000 179.41000 473 GLU A N 1
ATOM 21332 C CA . GLU D 3 473 ? 170.84600 130.50000 103.32300 1.000 179.41000 473 GLU A CA 1
ATOM 21333 C C . GLU D 3 473 ? 169.79600 129.44100 103.65200 1.000 179.41000 473 GLU A C 1
ATOM 21334 O O . GLU D 3 473 ? 170.15000 128.42400 104.25900 1.000 179.41000 473 GLU A O 1
ATOM 21346 N N . ASP D 3 474 ? 168.53300 129.64100 103.25900 1.000 169.86000 474 ASP A N 1
ATOM 21347 C CA . ASP D 3 474 ? 167.45000 128.72700 103.59400 1.000 169.86000 474 ASP A CA 1
ATOM 21348 C C . ASP D 3 474 ? 167.29200 128.60000 105.10300 1.000 169.86000 474 ASP A C 1
ATOM 21349 O O . ASP D 3 474 ? 167.13000 127.49700 105.63300 1.000 169.86000 474 ASP A O 1
ATOM 21358 N N . TYR D 3 475 ? 167.37100 129.73800 105.79100 1.000 166.84000 475 TYR A N 1
ATOM 21359 C CA . TYR D 3 475 ? 167.03100 129.84900 107.20500 1.000 166.84000 475 TYR A CA 1
ATOM 21360 C C . TYR D 3 475 ? 165.84500 130.77100 107.39100 1.000 166.84000 475 TYR A C 1
ATOM 21361 O O . TYR D 3 475 ? 165.82200 131.61100 108.29300 1.000 166.84000 475 TYR A O 1
ATOM 21379 N N . PHE D 3 476 ? 164.85400 130.62800 106.51500 1.000 165.17000 476 PHE A N 1
ATOM 21380 C CA . PHE D 3 476 ? 163.69700 131.51100 106.53800 1.000 165.17000 476 PHE A CA 1
ATOM 21381 C C . PHE D 3 476 ? 162.89700 131.32200 107.81300 1.000 165.17000 476 PHE A C 1
ATOM 21382 O O . PHE D 3 476 ? 162.29500 132.26800 108.32800 1.000 165.17000 476 PHE A O 1
ATOM 21399 N N . GLU D 3 477 ? 162.82300 130.08600 108.29000 1.000 161.87000 477 GLU A N 1
ATOM 21400 C CA . GLU D 3 477 ? 162.17100 129.77100 109.54900 1.000 161.87000 477 GLU A CA 1
ATOM 21401 C C . GLU D 3 477 ? 162.72100 130.59900 110.70700 1.000 161.87000 477 GLU A C 1
ATOM 21402 O O . GLU D 3 477 ? 161.95200 131.04000 111.56500 1.000 161.87000 477 GLU A O 1
ATOM 21414 N N . TYR D 3 478 ? 164.03100 130.87000 110.72000 1.000 161.27000 478 TYR A N 1
ATOM 21415 C CA . TYR D 3 478 ? 164.58200 131.69400 111.78900 1.000 161.27000 478 TYR A CA 1
ATOM 21416 C C . TYR D 3 478 ? 164.12400 133.13400 111.68900 1.000 161.27000 478 TYR A C 1
ATOM 21417 O O . TYR D 3 478 ? 164.07800 133.84100 112.69800 1.000 161.27000 478 TYR A O 1
ATOM 21435 N N . THR D 3 479 ? 163.79100 133.58700 110.48700 1.000 165.42000 479 THR A N 1
ATOM 21436 C CA . THR D 3 479 ? 163.33000 134.95000 110.30200 1.000 165.42000 479 THR A CA 1
ATOM 21437 C C . THR D 3 479 ? 161.98900 135.21400 110.96800 1.000 165.42000 479 THR A C 1
ATOM 21438 O O . THR D 3 479 ? 161.67700 136.36900 111.27500 1.000 165.42000 479 THR A O 1
ATOM 21449 N N . THR D 3 480 ? 161.21600 134.17400 111.25100 1.000 164.50000 480 THR A N 1
ATOM 21450 C CA . THR D 3 480 ? 159.82600 134.29400 111.65300 1.000 164.50000 480 THR A CA 1
ATOM 21451 C C . THR D 3 480 ? 159.64800 134.69700 113.10700 1.000 164.50000 480 THR A C 1
ATOM 21452 O O . THR D 3 480 ? 158.51100 134.69700 113.58600 1.000 164.50000 480 THR A O 1
ATOM 21463 N N . HIS D 3 481 ? 160.71700 135.03500 113.81400 1.000 164.29000 481 HIS A N 1
ATOM 21464 C CA . HIS D 3 481 ? 160.58900 135.53100 115.16500 1.000 164.29000 481 HIS A CA 1
ATOM 21465 C C . HIS D 3 481 ? 159.84000 136.86400 115.16400 1.000 164.29000 481 HIS A C 1
ATOM 21466 O O . HIS D 3 481 ? 160.13500 137.73500 114.33700 1.000 164.29000 481 HIS A O 1
ATOM 21480 N N . PRO D 3 482 ? 158.86500 137.05900 116.06300 1.000 172.91000 482 PRO A N 1
ATOM 21481 C CA . PRO D 3 482 ? 157.96000 138.20800 115.92200 1.000 172.91000 482 PRO A CA 1
ATOM 21482 C C . PRO D 3 482 ? 158.60900 139.55100 116.14300 1.000 172.91000 482 PRO A C 1
ATOM 21483 O O . PRO D 3 482 ? 158.05000 140.56700 115.70600 1.000 172.91000 482 PRO A O 1
ATOM 21494 N N . PHE D 3 483 ? 159.75900 139.59000 116.80900 1.000 177.06000 483 PHE A N 1
ATOM 21495 C CA . PHE D 3 483 ? 160.43000 140.85400 117.05600 1.000 177.06000 483 PHE A CA 1
ATOM 21496 C C . PHE D 3 483 ? 160.87200 141.47700 115.74800 1.000 177.06000 483 PHE A C 1
ATOM 21497 O O . PHE D 3 483 ? 160.75000 142.69300 115.55500 1.000 177.06000 483 PHE A O 1
ATOM 21514 N N . CYS D 3 484 ? 161.34300 140.63900 114.83000 1.000 185.61000 484 CYS A N 1
ATOM 21515 C CA . CYS D 3 484 ? 161.69700 141.08300 113.49300 1.000 185.61000 484 CYS A CA 1
ATOM 21516 C C . CYS D 3 484 ? 160.50000 141.70100 112.78500 1.000 185.61000 484 CYS A C 1
ATOM 21517 O O . CYS D 3 484 ? 160.61800 142.73200 112.11100 1.000 185.61000 484 CYS A O 1
ATOM 21525 N N . VAL D 3 485 ? 159.32900 141.09900 112.96200 1.000 184.94000 485 VAL A N 1
ATOM 21526 C CA . VAL D 3 485 ? 158.13100 141.59000 112.30200 1.000 184.94000 485 VAL A CA 1
ATOM 21527 C C . VAL D 3 485 ? 157.71900 142.92600 112.88400 1.000 184.94000 485 VAL A C 1
ATOM 21528 O O . VAL D 3 485 ? 157.30300 143.83700 112.16200 1.000 184.94000 485 VAL A O 1
ATOM 21541 N N . HIS D 3 486 ? 157.83500 143.05800 114.19800 1.000 193.37000 486 HIS A N 1
ATOM 21542 C CA . HIS D 3 486 ? 157.55100 144.32000 114.86300 1.000 193.37000 486 HIS A CA 1
ATOM 21543 C C . HIS D 3 486 ? 158.49300 145.41400 114.38600 1.000 193.37000 486 HIS A C 1
ATOM 21544 O O . HIS D 3 486 ? 158.07500 146.56200 114.15400 1.000 193.37000 486 HIS A O 1
ATOM 21558 N N . ILE D 3 487 ? 159.74900 145.04200 114.15200 1.000 195.24000 487 ILE A N 1
ATOM 21559 C CA . ILE D 3 487 ? 160.74900 145.98100 113.66000 1.000 195.24000 487 ILE A CA 1
ATOM 21560 C C . ILE D 3 487 ? 160.35500 146.47500 112.27500 1.000 195.24000 487 ILE A C 1
ATOM 21561 O O . ILE D 3 487 ? 160.35300 147.68000 111.99200 1.000 195.24000 487 ILE A O 1
ATOM 21577 N N . LEU D 3 488 ? 160.06400 145.53800 111.37900 1.000 204.30000 488 LEU A N 1
ATOM 21578 C CA . LEU D 3 488 ? 159.72500 145.92200 110.01500 1.000 204.30000 488 LEU A CA 1
ATOM 21579 C C . LEU D 3 488 ? 158.42900 146.70200 109.95900 1.000 204.30000 488 LEU A C 1
ATOM 21580 O O . LEU D 3 488 ? 158.27300 147.57400 109.09800 1.000 204.30000 488 LEU A O 1
ATOM 21596 N N . CYS D 3 489 ? 157.50200 146.40600 110.86700 1.000 211.27000 489 CYS A N 1
ATOM 21597 C CA . CYS D 3 489 ? 156.27000 147.17100 110.96400 1.000 211.27000 489 CYS A CA 1
ATOM 21598 C C . CYS D 3 489 ? 156.57100 148.63100 111.25600 1.000 211.27000 489 CYS A C 1
ATOM 21599 O O . CYS D 3 489 ? 156.09200 149.52900 110.55000 1.000 211.27000 489 CYS A O 1
ATOM 21607 N N . VAL D 3 490 ? 157.39300 148.88800 112.28000 1.000 214.53000 490 VAL A N 1
ATOM 21608 C CA . VAL D 3 490 ? 157.65200 150.28500 112.63600 1.000 214.53000 490 VAL A CA 1
ATOM 21609 C C . VAL D 3 490 ? 158.46100 150.97400 111.54300 1.000 214.53000 490 VAL A C 1
ATOM 21610 O O . VAL D 3 490 ? 158.25900 152.16900 111.26600 1.000 214.53000 490 VAL A O 1
ATOM 21623 N N . ILE D 3 491 ? 159.36300 150.23900 110.89500 1.000 212.62000 491 ILE A N 1
ATOM 21624 C CA . ILE D 3 491 ? 160.18800 150.83900 109.85500 1.000 212.62000 491 ILE A CA 1
ATOM 21625 C C . ILE D 3 491 ? 159.32500 151.23500 108.67400 1.000 212.62000 491 ILE A C 1
ATOM 21626 O O . ILE D 3 491 ? 159.44600 152.34300 108.14200 1.000 212.62000 491 ILE A O 1
ATOM 21642 N N . ALA D 3 492 ? 158.47100 150.31600 108.22800 1.000 221.82000 492 ALA A N 1
ATOM 21643 C CA . ALA D 3 492 ? 157.58500 150.59600 107.11300 1.000 221.82000 492 ALA A CA 1
ATOM 21644 C C . ALA D 3 492 ? 156.63100 151.72500 107.44400 1.000 221.82000 492 ALA A C 1
ATOM 21645 O O . ALA D 3 492 ? 156.30400 152.53300 106.56800 1.000 221.82000 492 ALA A O 1
ATOM 21652 N N . GLY D 3 493 ? 156.22700 151.82700 108.70600 1.000 228.01000 493 GLY A N 1
ATOM 21653 C CA . GLY D 3 493 ? 155.39700 152.91300 109.16800 1.000 228.01000 493 GLY A CA 1
ATOM 21654 C C . GLY D 3 493 ? 156.06700 154.24900 108.95700 1.000 228.01000 493 GLY A C 1
ATOM 21655 O O . GLY D 3 493 ? 155.52700 155.13000 108.27400 1.000 228.01000 493 GLY A O 1
ATOM 21659 N N . PHE D 3 494 ? 157.25900 154.40200 109.53500 1.000 222.16000 494 PHE A N 1
ATOM 21660 C CA . PHE D 3 494 ? 157.94000 155.68500 109.43500 1.000 222.16000 494 PHE A CA 1
ATOM 21661 C C . PHE D 3 494 ? 158.36200 155.98600 108.01300 1.000 222.16000 494 PHE A C 1
ATOM 21662 O O . PHE D 3 494 ? 158.36500 157.15300 107.59700 1.000 222.16000 494 PHE A O 1
ATOM 21679 N N . PHE D 3 495 ? 158.71800 154.95800 107.25300 1.000 224.88000 495 PHE A N 1
ATOM 21680 C CA . PHE D 3 495 ? 159.12800 155.18800 105.88100 1.000 224.88000 495 PHE A CA 1
ATOM 21681 C C . PHE D 3 495 ? 157.96000 155.64200 105.03700 1.000 224.88000 495 PHE A C 1
ATOM 21682 O O . PHE D 3 495 ? 158.10400 156.56300 104.23500 1.000 224.88000 495 PHE A O 1
ATOM 21699 N N . SER D 3 496 ? 156.78300 155.05500 105.24800 1.000 232.21000 496 SER A N 1
ATOM 21700 C CA . SER D 3 496 ? 155.60300 155.51500 104.53700 1.000 232.21000 496 SER A CA 1
ATOM 21701 C C . SER D 3 496 ? 155.25800 156.93900 104.93000 1.000 232.21000 496 SER A C 1
ATOM 21702 O O . SER D 3 496 ? 154.91000 157.75600 104.07300 1.000 232.21000 496 SER A O 1
ATOM 21710 N N . PHE D 3 497 ? 155.37900 157.25200 106.22200 1.000 233.68000 497 PHE A N 1
ATOM 21711 C CA . PHE D 3 497 ? 155.12100 158.59700 106.72800 1.000 233.68000 497 PHE A CA 1
ATOM 21712 C C . PHE D 3 497 ? 155.99600 159.64100 106.04000 1.000 233.68000 497 PHE A C 1
ATOM 21713 O O . PHE D 3 497 ? 155.49800 160.58900 105.41200 1.000 233.68000 497 PHE A O 1
ATOM 21730 N N . TYR D 3 498 ? 157.31200 159.46300 106.11700 1.000 231.22000 498 TYR A N 1
ATOM 21731 C CA . TYR D 3 498 ? 158.18800 160.45700 105.51900 1.000 231.22000 498 TYR A CA 1
ATOM 21732 C C . TYR D 3 498 ? 158.21600 160.37600 104.00300 1.000 231.22000 498 TYR A C 1
ATOM 21733 O O . TYR D 3 498 ? 158.64000 161.34400 103.37000 1.000 231.22000 498 TYR A O 1
ATOM 21751 N N . CYS D 3 499 ? 157.77700 159.26300 103.40600 1.000 233.62000 499 CYS A N 1
ATOM 21752 C CA . CYS D 3 499 ? 157.57800 159.23500 101.96200 1.000 233.62000 499 CYS A CA 1
ATOM 21753 C C . CYS D 3 499 ? 156.39100 160.08900 101.55200 1.000 233.62000 499 CYS A C 1
ATOM 21754 O O . CYS D 3 499 ? 156.45100 160.78200 100.53000 1.000 233.62000 499 CYS A O 1
ATOM 21762 N N . ILE D 3 500 ? 155.29700 160.04900 102.32000 1.000 232.12000 500 ILE A N 1
ATOM 21763 C CA . ILE D 3 500 ? 154.12600 160.80900 101.90000 1.000 232.12000 500 ILE A CA 1
ATOM 21764 C C . ILE D 3 500 ? 154.37000 162.29500 102.12900 1.000 232.12000 500 ILE A C 1
ATOM 21765 O O . ILE D 3 500 ? 153.93700 163.13100 101.32900 1.000 232.12000 500 ILE A O 1
ATOM 21781 N N . PHE D 3 501 ? 155.08100 162.64700 103.20900 1.000 232.58000 501 PHE A N 1
ATOM 21782 C CA . PHE D 3 501 ? 155.36100 164.05300 103.50700 1.000 232.58000 501 PHE A CA 1
ATOM 21783 C C . PHE D 3 501 ? 156.57200 164.60500 102.76900 1.000 232.58000 501 PHE A C 1
ATOM 21784 O O . PHE D 3 501 ? 156.67600 165.82800 102.62700 1.000 232.58000 501 PHE A O 1
ATOM 21801 N N . HIS D 3 502 ? 157.48000 163.75300 102.30000 1.000 226.33000 502 HIS A N 1
ATOM 21802 C CA . HIS D 3 502 ? 158.68600 164.21100 101.62600 1.000 226.33000 502 HIS A CA 1
ATOM 21803 C C . HIS D 3 502 ? 159.13800 163.14700 100.64500 1.000 226.33000 502 HIS A C 1
ATOM 21804 O O . HIS D 3 502 ? 158.83500 161.96500 100.79900 1.000 226.33000 502 HIS A O 1
ATOM 21818 N N . GLU D 3 503 ? 159.88500 163.58200 99.63800 1.000 229.12000 503 GLU A N 1
ATOM 21819 C CA . GLU D 3 503 ? 160.18400 162.76300 98.47300 1.000 229.12000 503 GLU A CA 1
ATOM 21820 C C . GLU D 3 503 ? 161.62300 162.27400 98.50000 1.000 229.12000 503 GLU A C 1
ATOM 21821 O O . GLU D 3 503 ? 162.56100 163.06300 98.65300 1.000 229.12000 503 GLU A O 1
ATOM 21833 N N . ALA D 3 504 ? 161.77900 160.95700 98.41500 1.000 221.43000 504 ALA A N 1
ATOM 21834 C CA . ALA D 3 504 ? 163.09400 160.34600 98.29500 1.000 221.43000 504 ALA A CA 1
ATOM 21835 C C . ALA D 3 504 ? 162.86300 158.92900 97.80000 1.000 221.43000 504 ALA A C 1
ATOM 21836 O O . ALA D 3 504 ? 162.26000 158.11600 98.50800 1.000 221.43000 504 ALA A O 1
ATOM 21843 N N . ASP D 3 505 ? 163.34200 158.64100 96.59100 1.000 228.98000 505 ASP A N 1
ATOM 21844 C CA . ASP D 3 505 ? 163.07300 157.34500 95.98100 1.000 228.98000 505 ASP A CA 1
ATOM 21845 C C . ASP D 3 505 ? 163.76300 156.21600 96.72500 1.000 228.98000 505 ASP A C 1
ATOM 21846 O O . ASP D 3 505 ? 163.34200 155.06200 96.62700 1.000 228.98000 505 ASP A O 1
ATOM 21855 N N . GLU D 3 506 ? 164.85900 156.52400 97.41800 1.000 219.04000 506 GLU A N 1
ATOM 21856 C CA . GLU D 3 506 ? 165.49300 155.58000 98.32700 1.000 219.04000 506 GLU A CA 1
ATOM 21857 C C . GLU D 3 506 ? 164.50900 155.06100 99.36800 1.000 219.04000 506 GLU A C 1
ATOM 21858 O O . GLU D 3 506 ? 164.34900 153.84800 99.54500 1.000 219.04000 506 GLU A O 1
ATOM 21870 N N . VAL D 3 507 ? 163.82100 155.97700 100.05000 1.000 222.36000 507 VAL A N 1
ATOM 21871 C CA . VAL D 3 507 ? 162.92300 155.56300 101.12500 1.000 222.36000 507 VAL A CA 1
ATOM 21872 C C . VAL D 3 507 ? 161.72200 154.83300 100.54600 1.000 222.36000 507 VAL A C 1
ATOM 21873 O O . VAL D 3 507 ? 161.24100 153.84800 101.12000 1.000 222.36000 507 VAL A O 1
ATOM 21886 N N . ARG D 3 508 ? 161.24700 155.28200 99.38200 1.000 223.38000 508 ARG A N 1
ATOM 21887 C CA . ARG D 3 508 ? 160.16300 154.59200 98.69000 1.000 223.38000 508 ARG A CA 1
ATOM 21888 C C . ARG D 3 508 ? 160.56600 153.17700 98.31500 1.000 223.38000 508 ARG A C 1
ATOM 21889 O O . ARG D 3 508 ? 159.79000 152.23500 98.48700 1.000 223.38000 508 ARG A O 1
ATOM 21910 N N . ASP D 3 509 ? 161.77800 153.01600 97.79200 1.000 226.20000 509 ASP A N 1
ATOM 21911 C CA . ASP D 3 509 ? 162.24800 151.70900 97.36100 1.000 226.20000 509 ASP A CA 1
ATOM 21912 C C . ASP D 3 509 ? 162.37700 150.77300 98.54900 1.000 226.20000 509 ASP A C 1
ATOM 21913 O O . ASP D 3 509 ? 161.97800 149.60600 98.47800 1.000 226.20000 509 ASP A O 1
ATOM 21922 N N . LEU D 3 510 ? 162.91800 151.27700 99.65600 1.000 214.73000 510 LEU A N 1
ATOM 21923 C CA . LEU D 3 510 ? 163.10600 150.44200 100.83500 1.000 214.73000 510 LEU A CA 1
ATOM 21924 C C . LEU D 3 510 ? 161.76100 150.04400 101.41800 1.000 214.73000 510 LEU A C 1
ATOM 21925 O O . LEU D 3 510 ? 161.56100 148.89200 101.82100 1.000 214.73000 510 LEU A O 1
ATOM 21941 N N . ARG D 3 511 ? 160.82200 150.98500 101.44100 1.000 223.89000 511 ARG A N 1
ATOM 21942 C CA . ARG D 3 511 ? 159.48100 150.70900 101.92800 1.000 223.89000 511 ARG A CA 1
ATOM 21943 C C . ARG D 3 511 ? 158.78200 149.69100 101.04000 1.000 223.89000 511 ARG A C 1
ATOM 21944 O O . ARG D 3 511 ? 158.09900 148.78700 101.53600 1.000 223.89000 511 ARG A O 1
ATOM 21965 N N . ASN D 3 512 ? 158.94000 149.82900 99.72500 1.000 227.21000 512 ASN A N 1
ATOM 21966 C CA . ASN D 3 512 ? 158.34700 148.88400 98.78900 1.000 227.21000 512 ASN A CA 1
ATOM 21967 C C . ASN D 3 512 ? 158.92800 147.49400 98.98500 1.000 227.21000 512 ASN A C 1
ATOM 21968 O O . ASN D 3 512 ? 158.20000 146.49500 98.94300 1.000 227.21000 512 ASN A O 1
ATOM 21979 N N . ASP D 3 513 ? 160.24000 147.41800 99.21900 1.000 216.74000 513 ASP A N 1
ATOM 21980 C CA . ASP D 3 513 ? 160.88900 146.13700 99.47500 1.000 216.74000 513 ASP A CA 1
ATOM 21981 C C . ASP D 3 513 ? 160.33800 145.51100 100.74200 1.000 216.74000 513 ASP A C 1
ATOM 21982 O O . ASP D 3 513 ? 160.02900 144.31600 100.77700 1.000 216.74000 513 ASP A O 1
ATOM 21991 N N . ALA D 3 514 ? 160.17000 146.33100 101.77900 1.000 207.65000 514 ALA A N 1
ATOM 21992 C CA . ALA D 3 514 ? 159.67800 145.85300 103.06300 1.000 207.65000 514 ALA A CA 1
ATOM 21993 C C . ALA D 3 514 ? 158.26900 145.29800 102.93600 1.000 207.65000 514 ALA A C 1
ATOM 21994 O O . ALA D 3 514 ? 157.97700 144.20400 103.42300 1.000 207.65000 514 ALA A O 1
ATOM 22001 N N . VAL D 3 515 ? 157.37200 146.04800 102.30100 1.000 221.16000 515 VAL A N 1
ATOM 22002 C CA . VAL D 3 515 ? 155.98200 145.60300 102.23900 1.000 221.16000 515 VAL A CA 1
ATOM 22003 C C . VAL D 3 515 ? 155.82300 144.42500 101.28600 1.000 221.16000 515 VAL A C 1
ATOM 22004 O O . VAL D 3 515 ? 155.02900 143.51600 101.55000 1.000 221.16000 515 VAL A O 1
ATOM 22017 N N . GLY D 3 516 ? 156.57400 144.39600 100.18000 1.000 216.54000 516 GLY A N 1
ATOM 22018 C CA . GLY D 3 516 ? 156.47900 143.26200 99.27400 1.000 216.54000 516 GLY A CA 1
ATOM 22019 C C . GLY D 3 516 ? 157.00600 141.99400 99.90800 1.000 216.54000 516 GLY A C 1
ATOM 22020 O O . GLY D 3 516 ? 156.38300 140.92900 99.81600 1.000 216.54000 516 GLY A O 1
ATOM 22024 N N . LEU D 3 517 ? 158.14200 142.11600 100.59400 1.000 200.59000 517 LEU A N 1
ATOM 22025 C CA . LEU D 3 517 ? 158.68100 141.07300 101.45100 1.000 200.59000 517 LEU A CA 1
ATOM 22026 C C . LEU D 3 517 ? 157.63800 140.58800 102.44000 1.000 200.59000 517 LEU A C 1
ATOM 22027 O O . LEU D 3 517 ? 157.28800 139.40000 102.47000 1.000 200.59000 517 LEU A O 1
ATOM 22043 N N . LEU D 3 518 ? 157.05500 141.52400 103.18200 1.000 201.55000 518 LEU A N 1
ATOM 22044 C CA . LEU D 3 518 ? 156.22000 141.17100 104.31200 1.000 201.55000 518 LEU A CA 1
ATOM 22045 C C . LEU D 3 518 ? 154.92500 140.52300 103.87200 1.000 201.55000 518 LEU A C 1
ATOM 22046 O O . LEU D 3 518 ? 154.43600 139.60400 104.53800 1.000 201.55000 518 LEU A O 1
ATOM 22062 N N . LYS D 3 519 ? 154.37100 140.96400 102.74800 1.000 206.59000 519 LYS A N 1
ATOM 22063 C CA . LYS D 3 519 ? 153.18100 140.31500 102.22700 1.000 206.59000 519 LYS A CA 1
ATOM 22064 C C . LYS D 3 519 ? 153.53100 138.93300 101.70300 1.000 206.59000 519 LYS A C 1
ATOM 22065 O O . LYS D 3 519 ? 152.81300 137.96000 101.95900 1.000 206.59000 519 LYS A O 1
ATOM 22084 N N . LEU D 3 520 ? 154.64200 138.82600 100.96900 1.000 202.11000 520 LEU A N 1
ATOM 22085 C CA . LEU D 3 520 ? 154.97300 137.57200 100.30900 1.000 202.11000 520 LEU A CA 1
ATOM 22086 C C . LEU D 3 520 ? 155.32900 136.46300 101.29400 1.000 202.11000 520 LEU A C 1
ATOM 22087 O O . LEU D 3 520 ? 155.22500 135.28700 100.93100 1.000 202.11000 520 LEU A O 1
ATOM 22103 N N . LEU D 3 521 ? 155.71600 136.80300 102.52700 1.000 190.76000 521 LEU A N 1
ATOM 22104 C CA . LEU D 3 521 ? 156.43700 135.88200 103.40200 1.000 190.76000 521 LEU A CA 1
ATOM 22105 C C . LEU D 3 521 ? 155.68600 135.43800 104.64200 1.000 190.76000 521 LEU A C 1
ATOM 22106 O O . LEU D 3 521 ? 155.97300 134.35500 105.15200 1.000 190.76000 521 LEU A O 1
ATOM 22122 N N . PHE D 3 522 ? 154.73000 136.22400 105.12100 1.000 191.11000 522 PHE A N 1
ATOM 22123 C CA . PHE D 3 522 ? 154.21100 136.11700 106.48400 1.000 191.11000 522 PHE A CA 1
ATOM 22124 C C . PHE D 3 522 ? 152.73900 135.74100 106.53500 1.000 191.11000 522 PHE A C 1
ATOM 22125 O O . PHE D 3 522 ? 151.85000 136.55700 106.27900 1.000 191.11000 522 PHE A O 1
ATOM 22142 N N . ASP D 3 523 ? 152.52800 134.48500 106.85300 1.000 181.20000 523 ASP A N 1
ATOM 22143 C CA . ASP D 3 523 ? 151.26000 133.81700 107.08100 1.000 181.20000 523 ASP A CA 1
ATOM 22144 C C . ASP D 3 523 ? 150.83900 133.67000 108.54900 1.000 181.20000 523 ASP A C 1
ATOM 22145 O O . ASP D 3 523 ? 149.63800 133.80300 108.79000 1.000 181.20000 523 ASP A O 1
ATOM 22154 N N . PRO D 3 524 ? 151.68800 133.27400 109.52600 1.000 167.82000 524 PRO A N 1
ATOM 22155 C CA . PRO D 3 524 ? 151.13900 133.08600 110.88300 1.000 167.82000 524 PRO A CA 1
ATOM 22156 C C . PRO D 3 524 ? 150.54600 134.33000 111.51100 1.000 167.82000 524 PRO A C 1
ATOM 22157 O O . PRO D 3 524 ? 149.44500 134.25900 112.06900 1.000 167.82000 524 PRO A O 1
ATOM 22168 N N . LEU D 3 525 ? 151.21900 135.47500 111.41000 1.000 176.19000 525 LEU A N 1
ATOM 22169 C CA . LEU D 3 525 ? 150.67900 136.71600 111.96200 1.000 176.19000 525 LEU A CA 1
ATOM 22170 C C . LEU D 3 525 ? 149.74800 137.35900 110.94500 1.000 176.19000 525 LEU A C 1
ATOM 22171 O O . LEU D 3 525 ? 149.92100 138.49500 110.54500 1.000 176.19000 525 LEU A O 1
ATOM 22187 N N . ARG D 3 526 ? 148.68200 136.65400 110.62300 1.000 186.74000 526 ARG A N 1
ATOM 22188 C CA . ARG D 3 526 ? 147.82800 137.11400 109.53600 1.000 186.74000 526 ARG A CA 1
ATOM 22189 C C . ARG D 3 526 ? 146.92900 138.28900 109.88900 1.000 186.74000 526 ARG A C 1
ATOM 22190 O O . ARG D 3 526 ? 146.83800 139.21700 109.07200 1.000 186.74000 526 ARG A O 1
ATOM 22211 N N . PRO D 3 527 ? 146.23500 138.32500 111.03900 1.000 207.34000 527 PRO A N 1
ATOM 22212 C CA . PRO D 3 527 ? 145.31800 139.45400 111.26400 1.000 207.34000 527 PRO A CA 1
ATOM 22213 C C . PRO D 3 527 ? 146.01000 140.79500 111.42200 1.000 207.34000 527 PRO A C 1
ATOM 22214 O O . PRO D 3 527 ? 145.71100 141.73100 110.66000 1.000 207.34000 527 PRO A O 1
ATOM 22225 N N . VAL D 3 528 ? 147.08600 140.82600 112.21500 1.000 208.70000 528 VAL A N 1
ATOM 22226 C CA . VAL D 3 528 ? 147.73800 142.08700 112.55300 1.000 208.70000 528 VAL A CA 1
ATOM 22227 C C . VAL D 3 528 ? 148.37500 142.72700 111.33800 1.000 208.70000 528 VAL A C 1
ATOM 22228 O O . VAL D 3 528 ? 148.05200 143.88000 111.01000 1.000 208.70000 528 VAL A O 1
ATOM 22241 N N . ILE D 3 529 ? 149.15100 141.94800 110.57300 1.000 212.73000 529 ILE A N 1
ATOM 22242 C CA . ILE D 3 529 ? 149.80800 142.51600 109.40400 1.000 212.73000 529 ILE A CA 1
ATOM 22243 C C . ILE D 3 529 ? 148.75800 142.91200 108.39300 1.000 212.73000 529 ILE A C 1
ATOM 22244 O O . ILE D 3 529 ? 148.83700 144.00300 107.82000 1.000 212.73000 529 ILE A O 1
ATOM 22260 N N . SER D 3 530 ? 147.67000 142.13500 108.31100 1.000 226.76000 530 SER A N 1
ATOM 22261 C CA . SER D 3 530 ? 146.63500 142.43900 107.34200 1.000 226.76000 530 SER A CA 1
ATOM 22262 C C . SER D 3 530 ? 145.92100 143.70800 107.74800 1.000 226.76000 530 SER A C 1
ATOM 22263 O O . SER D 3 530 ? 145.70100 144.59200 106.90600 1.000 226.76000 530 SER A O 1
ATOM 22271 N N . CYS D 3 531 ? 145.63300 143.84000 109.05500 1.000 230.78000 531 CYS A N 1
ATOM 22272 C CA . CYS D 3 531 ? 145.04500 145.07300 109.56100 1.000 230.78000 531 CYS A CA 1
ATOM 22273 C C . CYS D 3 531 ? 145.97100 146.23200 109.26600 1.000 230.78000 531 CYS A C 1
ATOM 22274 O O . CYS D 3 531 ? 145.56400 147.21100 108.62100 1.000 230.78000 531 CYS A O 1
ATOM 22282 N N . PHE D 3 532 ? 147.26500 146.00800 109.50700 1.000 225.94000 532 PHE A N 1
ATOM 22283 C CA . PHE D 3 532 ? 148.25000 147.04400 109.26800 1.000 225.94000 532 PHE A CA 1
ATOM 22284 C C . PHE D 3 532 ? 148.34100 147.31600 107.78500 1.000 225.94000 532 PHE A C 1
ATOM 22285 O O . PHE D 3 532 ? 148.22300 148.47300 107.35400 1.000 225.94000 532 PHE A O 1
ATOM 22302 N N . PHE D 3 533 ? 148.27000 146.23500 107.00000 1.000 224.83000 533 PHE A N 1
ATOM 22303 C CA . PHE D 3 533 ? 148.38600 146.32300 105.55900 1.000 224.83000 533 PHE A CA 1
ATOM 22304 C C . PHE D 3 533 ? 147.19800 147.07000 105.00600 1.000 224.83000 533 PHE A C 1
ATOM 22305 O O . PHE D 3 533 ? 147.36400 147.97700 104.17700 1.000 224.83000 533 PHE A O 1
ATOM 22322 N N . SER D 3 534 ? 146.00800 146.78800 105.54900 1.000 236.21000 534 SER A N 1
ATOM 22323 C CA . SER D 3 534 ? 144.83000 147.46400 105.04300 1.000 236.21000 534 SER A CA 1
ATOM 22324 C C . SER D 3 534 ? 144.89900 148.93500 105.39200 1.000 236.21000 534 SER A C 1
ATOM 22325 O O . SER D 3 534 ? 144.80800 149.79600 104.50400 1.000 236.21000 534 SER A O 1
ATOM 22333 N N . ASN D 3 535 ? 145.29100 149.22300 106.63200 1.000 233.39000 535 ASN A N 1
ATOM 22334 C CA . ASN D 3 535 ? 145.43800 150.60800 107.02900 1.000 233.39000 535 ASN A CA 1
ATOM 22335 C C . ASN D 3 535 ? 146.63200 151.24200 106.35100 1.000 233.39000 535 ASN A C 1
ATOM 22336 O O . ASN D 3 535 ? 146.59700 152.43200 106.01300 1.000 233.39000 535 ASN A O 1
ATOM 22347 N N . LEU D 3 536 ? 147.61200 150.42500 105.98500 1.000 233.10000 536 LEU A N 1
ATOM 22348 C CA . LEU D 3 536 ? 148.75000 150.95600 105.27400 1.000 233.10000 536 LEU A CA 1
ATOM 22349 C C . LEU D 3 536 ? 148.33000 151.36200 103.87800 1.000 233.10000 536 LEU A C 1
ATOM 22350 O O . LEU D 3 536 ? 148.69400 152.44600 103.40300 1.000 233.10000 536 LEU A O 1
ATOM 22366 N N . SER D 3 537 ? 147.49100 150.54500 103.24300 1.000 238.47000 537 SER A N 1
ATOM 22367 C CA . SER D 3 537 ? 146.96600 150.93500 101.94700 1.000 238.47000 537 SER A CA 1
ATOM 22368 C C . SER D 3 537 ? 146.08000 152.16600 102.06500 1.000 238.47000 537 SER A C 1
ATOM 22369 O O . SER D 3 537 ? 146.10800 153.04000 101.18700 1.000 238.47000 537 SER A O 1
ATOM 22377 N N . ARG D 3 538 ? 145.35900 152.29300 103.18800 1.000 231.86000 538 ARG A N 1
ATOM 22378 C CA . ARG D 3 538 ? 144.59700 153.50800 103.45600 1.000 231.86000 538 ARG A CA 1
ATOM 22379 C C . ARG D 3 538 ? 145.53000 154.70800 103.53400 1.000 231.86000 538 ARG A C 1
ATOM 22380 O O . ARG D 3 538 ? 145.28300 155.74200 102.90200 1.000 231.86000 538 ARG A O 1
ATOM 22401 N N . LEU D 3 539 ? 146.68300 154.53000 104.17600 1.000 237.38000 539 LEU A N 1
ATOM 22402 C CA . LEU D 3 539 ? 147.66000 155.60600 104.24000 1.000 237.38000 539 LEU A CA 1
ATOM 22403 C C . LEU D 3 539 ? 148.25500 155.92200 102.87900 1.000 237.38000 539 LEU A C 1
ATOM 22404 O O . LEU D 3 539 ? 148.61300 157.07800 102.62400 1.000 237.38000 539 LEU A O 1
ATOM 22420 N N . GLU D 3 540 ? 148.27600 154.96000 101.96300 1.000 241.49000 540 GLU A N 1
ATOM 22421 C CA . GLU D 3 540 ? 148.73700 155.27900 100.62000 1.000 241.49000 540 GLU A CA 1
ATOM 22422 C C . GLU D 3 540 ? 147.75000 156.20300 99.92200 1.000 241.49000 540 GLU A C 1
ATOM 22423 O O . GLU D 3 540 ? 148.15800 157.14200 99.22800 1.000 241.49000 540 GLU A O 1
ATOM 22435 N N . GLU D 3 541 ? 146.45100 155.99200 100.14700 1.000 234.36000 541 GLU A N 1
ATOM 22436 C CA . GLU D 3 541 ? 145.45700 156.94200 99.65900 1.000 234.36000 541 GLU A CA 1
ATOM 22437 C C . GLU D 3 541 ? 145.63200 158.32200 100.28000 1.000 234.36000 541 GLU A C 1
ATOM 22438 O O . GLU D 3 541 ? 145.45100 159.33400 99.58800 1.000 234.36000 541 GLU A O 1
ATOM 22450 N N . LEU D 3 542 ? 146.09700 158.38800 101.53300 1.000 234.30000 542 LEU A N 1
ATOM 22451 C CA . LEU D 3 542 ? 146.41000 159.68400 102.13000 1.000 234.30000 542 LEU A CA 1
ATOM 22452 C C . LEU D 3 542 ? 147.54500 160.38900 101.40900 1.000 234.30000 542 LEU A C 1
ATOM 22453 O O . LEU D 3 542 ? 147.55600 161.62700 101.35300 1.000 234.30000 542 LEU A O 1
ATOM 22469 N N . ARG D 3 543 ? 148.45300 159.63300 100.78900 1.000 232.57000 543 ARG A N 1
ATOM 22470 C CA . ARG D 3 543 ? 149.47400 160.25900 99.95700 1.000 232.57000 543 ARG A CA 1
ATOM 22471 C C . ARG D 3 543 ? 148.83200 161.03000 98.82200 1.000 232.57000 543 ARG A C 1
ATOM 22472 O O . ARG D 3 543 ? 149.12900 162.22100 98.63900 1.000 232.57000 543 ARG A O 1
ATOM 22493 N N . HIS D 3 544 ? 147.85900 160.40600 98.14200 1.000 234.58000 544 HIS A N 1
ATOM 22494 C CA . HIS D 3 544 ? 147.15100 161.07100 97.05600 1.000 234.58000 544 HIS A CA 1
ATOM 22495 C C . HIS D 3 544 ? 146.45800 162.33200 97.55000 1.000 234.58000 544 HIS A C 1
ATOM 22496 O O . HIS D 3 544 ? 146.57700 163.38800 96.90800 1.000 234.58000 544 HIS A O 1
ATOM 22510 N N . ILE D 3 545 ? 145.92200 162.27300 98.78300 1.000 237.46000 545 ILE A N 1
ATOM 22511 C CA . ILE D 3 545 ? 145.27000 163.42100 99.41600 1.000 237.46000 545 ILE A CA 1
ATOM 22512 C C . ILE D 3 545 ? 146.28900 164.53900 99.52500 1.000 237.46000 545 ILE A C 1
ATOM 22513 O O . ILE D 3 545 ? 146.05700 165.65700 99.04500 1.000 237.46000 545 ILE A O 1
ATOM 22529 N N . TRP D 3 546 ? 147.41500 164.25100 100.17700 1.000 230.03000 546 TRP A N 1
ATOM 22530 C CA . TRP D 3 546 ? 148.40700 165.28000 100.43500 1.000 230.03000 546 TRP A CA 1
ATOM 22531 C C . TRP D 3 546 ? 148.96500 165.73100 99.09500 1.000 230.03000 546 TRP A C 1
ATOM 22532 O O . TRP D 3 546 ? 149.26000 166.91500 98.89900 1.000 230.03000 546 TRP A O 1
ATOM 22553 N N . LYS D 3 547 ? 149.10300 164.78300 98.16400 1.000 235.27000 547 LYS A N 1
ATOM 22554 C CA . LYS D 3 547 ? 149.58900 165.06400 96.83300 1.000 235.27000 547 LYS A CA 1
ATOM 22555 C C . LYS D 3 547 ? 148.54700 165.80400 96.00800 1.000 235.27000 547 LYS A C 1
ATOM 22556 O O . LYS D 3 547 ? 148.91300 166.49400 95.05200 1.000 235.27000 547 LYS A O 1
ATOM 22575 N N . SER D 3 548 ? 147.26600 165.68100 96.35100 1.000 232.00000 548 SER A N 1
ATOM 22576 C CA . SER D 3 548 ? 146.22700 166.42000 95.64700 1.000 232.00000 548 SER A CA 1
ATOM 22577 C C . SER D 3 548 ? 146.37100 167.91400 95.92100 1.000 232.00000 548 SER A C 1
ATOM 22578 O O . SER D 3 548 ? 146.35000 168.34500 97.07400 1.000 232.00000 548 SER A O 1
ATOM 22586 N N . LEU D 3 558 ? 151.52300 176.31900 108.17000 1.000 212.46000 558 LEU A N 1
ATOM 22587 C CA . LEU D 3 558 ? 150.42600 175.48900 107.68500 1.000 212.46000 558 LEU A CA 1
ATOM 22588 C C . LEU D 3 558 ? 150.02000 174.37800 108.63500 1.000 212.46000 558 LEU A C 1
ATOM 22589 O O . LEU D 3 558 ? 150.69700 173.35500 108.74000 1.000 212.46000 558 LEU A O 1
ATOM 22604 N N . VAL D 3 559 ? 148.88200 174.58200 109.29100 1.000 219.98000 559 VAL A N 1
ATOM 22605 C CA . VAL D 3 559 ? 148.18400 173.49600 109.96300 1.000 219.98000 559 VAL A CA 1
ATOM 22606 C C . VAL D 3 559 ? 147.43200 172.85000 108.81500 1.000 219.98000 559 VAL A C 1
ATOM 22607 O O . VAL D 3 559 ? 146.28500 173.19900 108.51400 1.000 219.98000 559 VAL A O 1
ATOM 22620 N N . HIS D 3 560 ? 148.10000 171.90200 108.17200 1.000 223.88000 560 HIS A N 1
ATOM 22621 C CA . HIS D 3 560 ? 147.55300 171.23000 107.01400 1.000 223.88000 560 HIS A CA 1
ATOM 22622 C C . HIS D 3 560 ? 146.35800 170.34500 107.39400 1.000 223.88000 560 HIS A C 1
ATOM 22623 O O . HIS D 3 560 ? 146.25500 169.86600 108.53200 1.000 223.88000 560 HIS A O 1
ATOM 22637 N N . PRO D 3 561 ? 145.41900 170.12800 106.46300 1.000 230.40000 561 PRO A N 1
ATOM 22638 C CA . PRO D 3 561 ? 144.34800 169.16400 106.74100 1.000 230.40000 561 PRO A CA 1
ATOM 22639 C C . PRO D 3 561 ? 144.81700 167.75600 106.98800 1.000 230.40000 561 PRO A C 1
ATOM 22640 O O . PRO D 3 561 ? 144.13200 167.00800 107.68400 1.000 230.40000 561 PRO A O 1
ATOM 22651 N N . VAL D 3 562 ? 145.95900 167.36200 106.43800 1.000 230.75000 562 VAL A N 1
ATOM 22652 C CA . VAL D 3 562 ? 146.42900 166.00100 106.64500 1.000 230.75000 562 VAL A CA 1
ATOM 22653 C C . VAL D 3 562 ? 146.88300 165.81700 108.08400 1.000 230.75000 562 VAL A C 1
ATOM 22654 O O . VAL D 3 562 ? 146.57700 164.80300 108.72300 1.000 230.75000 562 VAL A O 1
ATOM 22667 N N . MET D 3 563 ? 147.60600 166.79200 108.62700 1.000 232.17000 563 MET A N 1
ATOM 22668 C CA . MET D 3 563 ? 147.95100 166.70100 110.03700 1.000 232.17000 563 MET A CA 1
ATOM 22669 C C . MET D 3 563 ? 146.73100 166.87000 110.93200 1.000 232.17000 563 MET A C 1
ATOM 22670 O O . MET D 3 563 ? 146.67000 166.26500 112.01100 1.000 232.17000 563 MET A O 1
ATOM 22684 N N . TYR D 3 564 ? 145.72200 167.62500 110.48900 1.000 240.83000 564 TYR A N 1
ATOM 22685 C CA . TYR D 3 564 ? 144.48100 167.66700 111.25900 1.000 240.83000 564 TYR A CA 1
ATOM 22686 C C . TYR D 3 564 ? 143.76300 166.32300 111.21500 1.000 240.83000 564 TYR A C 1
ATOM 22687 O O . TYR D 3 564 ? 143.11500 165.91500 112.18500 1.000 240.83000 564 TYR A O 1
ATOM 22705 N N . VAL D 3 565 ? 143.86700 165.62400 110.09200 1.000 239.80000 565 VAL A N 1
ATOM 22706 C CA . VAL D 3 565 ? 143.31200 164.28800 109.98200 1.000 239.80000 565 VAL A CA 1
ATOM 22707 C C . VAL D 3 565 ? 144.04500 163.33300 110.89500 1.000 239.80000 565 VAL A C 1
ATOM 22708 O O . VAL D 3 565 ? 143.43500 162.43400 111.47900 1.000 239.80000 565 VAL A O 1
ATOM 22721 N N . LEU D 3 566 ? 145.35500 163.50000 111.03600 1.000 241.84000 566 LEU A N 1
ATOM 22722 C CA . LEU D 3 566 ? 146.07500 162.62400 111.95000 1.000 241.84000 566 LEU A CA 1
ATOM 22723 C C . LEU D 3 566 ? 145.73300 162.92800 113.39900 1.000 241.84000 566 LEU A C 1
ATOM 22724 O O . LEU D 3 566 ? 145.66600 162.00800 114.22400 1.000 241.84000 566 LEU A O 1
ATOM 22740 N N . LYS D 3 567 ? 145.45500 164.19700 113.70600 1.000 239.53000 567 LYS A N 1
ATOM 22741 C CA . LYS D 3 567 ? 144.93700 164.56100 115.02200 1.000 239.53000 567 LYS A CA 1
ATOM 22742 C C . LYS D 3 567 ? 143.59500 163.88700 115.28600 1.000 239.53000 567 LYS A C 1
ATOM 22743 O O . LYS D 3 567 ? 143.36700 163.30000 116.35300 1.000 239.53000 567 LYS A O 1
ATOM 22762 N N . THR D 3 568 ? 142.70800 163.93100 114.29000 1.000 248.38000 568 THR A N 1
ATOM 22763 C CA . THR D 3 568 ? 141.43100 163.23400 114.38000 1.000 248.38000 568 THR A CA 1
ATOM 22764 C C . THR D 3 568 ? 141.61500 161.73200 114.54500 1.000 248.38000 568 THR A C 1
ATOM 22765 O O . THR D 3 568 ? 140.90200 161.09800 115.32400 1.000 248.38000 568 THR A O 1
ATOM 22776 N N . ASP D 3 569 ? 142.60600 161.16300 113.87200 1.000 247.14000 569 ASP A N 1
ATOM 22777 C CA . ASP D 3 569 ? 142.80500 159.72100 113.91700 1.000 247.14000 569 ASP A CA 1
ATOM 22778 C C . ASP D 3 569 ? 143.27500 159.27600 115.29400 1.000 247.14000 569 ASP A C 1
ATOM 22779 O O . ASP D 3 569 ? 142.78100 158.27500 115.83500 1.000 247.14000 569 ASP A O 1
ATOM 22788 N N . ILE D 3 570 ? 144.23700 160.00100 115.87100 1.000 247.87000 570 ILE A N 1
ATOM 22789 C CA . ILE D 3 570 ? 144.68300 159.65800 117.22000 1.000 247.87000 570 ILE A CA 1
ATOM 22790 C C . ILE D 3 570 ? 143.55400 159.87200 118.21300 1.000 247.87000 570 ILE A C 1
ATOM 22791 O O . ILE D 3 570 ? 143.46100 159.15000 119.20900 1.000 247.87000 570 ILE A O 1
ATOM 22807 N N . ILE D 3 571 ? 142.68200 160.85200 117.97200 1.000 253.47000 571 ILE A N 1
ATOM 22808 C CA . ILE D 3 571 ? 141.57900 161.06900 118.90400 1.000 253.47000 571 ILE A CA 1
ATOM 22809 C C . ILE D 3 571 ? 140.58600 159.91300 118.82300 1.000 253.47000 571 ILE A C 1
ATOM 22810 O O . ILE D 3 571 ? 140.04300 159.47200 119.84600 1.000 253.47000 571 ILE A O 1
ATOM 22826 N N . LYS D 3 572 ? 140.33700 159.40900 117.61000 1.000 246.84000 572 LYS A N 1
ATOM 22827 C CA . LYS D 3 572 ? 139.51600 158.21300 117.43000 1.000 246.84000 572 LYS A CA 1
ATOM 22828 C C . LYS D 3 572 ? 140.10900 157.02900 118.17700 1.000 246.84000 572 LYS A C 1
ATOM 22829 O O . LYS D 3 572 ? 139.39700 156.28000 118.85300 1.000 246.84000 572 LYS A O 1
ATOM 22848 N N . LEU D 3 573 ? 141.42500 156.86100 118.07300 1.000 246.50000 573 LEU A N 1
ATOM 22849 C CA . LEU D 3 573 ? 142.09300 155.75400 118.75100 1.000 246.50000 573 LEU A CA 1
ATOM 22850 C C . LEU D 3 573 ? 141.99000 155.89500 120.26500 1.000 246.50000 573 LEU A C 1
ATOM 22851 O O . LEU D 3 573 ? 141.75000 154.91200 120.97800 1.000 246.50000 573 LEU A O 1
ATOM 22867 N N . LYS D 3 574 ? 142.16900 157.11300 120.76900 1.000 252.94000 574 LYS A N 1
ATOM 22868 C CA . LYS D 3 574 ? 142.14500 157.34900 122.20700 1.000 252.94000 574 LYS A CA 1
ATOM 22869 C C . LYS D 3 574 ? 140.75700 157.10100 122.76600 1.000 252.94000 574 LYS A C 1
ATOM 22870 O O . LYS D 3 574 ? 140.60500 156.50300 123.83600 1.000 252.94000 574 LYS A O 1
ATOM 22889 N N . ARG D 3 575 ? 139.73200 157.55000 122.05100 1.000 245.08000 575 ARG A N 1
ATOM 22890 C CA . ARG D 3 575 ? 138.36300 157.29500 122.46300 1.000 245.08000 575 ARG A CA 1
ATOM 22891 C C . ARG D 3 575 ? 137.96200 155.84000 122.23800 1.000 245.08000 575 ARG A C 1
ATOM 22892 O O . ARG D 3 575 ? 137.06000 155.35500 122.92600 1.000 245.08000 575 ARG A O 1
ATOM 22913 N N . ASN D 3 576 ? 138.70000 155.09500 121.41200 1.000 246.23000 576 ASN A N 1
ATOM 22914 C CA . ASN D 3 576 ? 138.54700 153.64400 121.36900 1.000 246.23000 576 ASN A CA 1
ATOM 22915 C C . ASN D 3 576 ? 139.24900 152.94900 122.52600 1.000 246.23000 576 ASN A C 1
ATOM 22916 O O . ASN D 3 576 ? 138.86100 151.83500 122.89000 1.000 246.23000 576 ASN A O 1
ATOM 22927 N N . LEU D 3 577 ? 140.26000 153.58500 123.11800 1.000 239.63000 577 LEU A N 1
ATOM 22928 C CA . LEU D 3 577 ? 141.12300 152.88400 124.06100 1.000 239.63000 577 LEU A CA 1
ATOM 22929 C C . LEU D 3 577 ? 140.40700 152.57400 125.37000 1.000 239.63000 577 LEU A C 1
ATOM 22930 O O . LEU D 3 577 ? 140.73000 151.58100 126.03300 1.000 239.63000 577 LEU A O 1
ATOM 22946 N N . GLU D 3 578 ? 139.46100 153.41500 125.77400 1.000 246.25000 578 GLU A N 1
ATOM 22947 C CA . GLU D 3 578 ? 138.76400 153.23800 127.04600 1.000 246.25000 578 GLU A CA 1
ATOM 22948 C C . GLU D 3 578 ? 137.92600 151.96100 127.05000 1.000 246.25000 578 GLU A C 1
ATOM 22949 O O . GLU D 3 578 ? 138.42700 150.87700 127.34600 1.000 246.25000 578 GLU A O 1
ATOM 22961 N N . SER D 3 607 ? 138.14500 173.23300 102.46200 1.000 245.78000 607 SER A N 1
ATOM 22962 C CA . SER D 3 607 ? 137.25800 172.22300 101.89800 1.000 245.78000 607 SER A CA 1
ATOM 22963 C C . SER D 3 607 ? 137.12500 171.02900 102.82300 1.000 245.78000 607 SER A C 1
ATOM 22964 O O . SER D 3 607 ? 137.03200 169.89200 102.37000 1.000 245.78000 607 SER A O 1
ATOM 22971 N N . SER D 3 608 ? 137.08300 171.31800 104.12400 1.000 241.21000 608 SER A N 1
ATOM 22972 C CA . SER D 3 608 ? 137.11100 170.28400 105.15600 1.000 241.21000 608 SER A CA 1
ATOM 22973 C C . SER D 3 608 ? 135.90400 169.35700 105.08900 1.000 241.21000 608 SER A C 1
ATOM 22974 O O . SER D 3 608 ? 135.98000 168.21200 105.54900 1.000 241.21000 608 SER A O 1
ATOM 22982 N N . ASP D 3 609 ? 134.79100 169.82900 104.52500 1.000 259.93000 609 ASP A N 1
ATOM 22983 C CA . ASP D 3 609 ? 133.66700 168.94500 104.21300 1.000 259.93000 609 ASP A CA 1
ATOM 22984 C C . ASP D 3 609 ? 134.06900 167.78100 103.30600 1.000 259.93000 609 ASP A C 1
ATOM 22985 O O . ASP D 3 609 ? 133.75400 166.62400 103.60200 1.000 259.93000 609 ASP A O 1
ATOM 22994 N N . PHE D 3 610 ? 134.79900 168.04700 102.22300 1.000 250.37000 610 PHE A N 1
ATOM 22995 C CA . PHE D 3 610 ? 135.19100 166.94300 101.34600 1.000 250.37000 610 PHE A CA 1
ATOM 22996 C C . PHE D 3 610 ? 136.24900 166.05500 101.98000 1.000 250.37000 610 PHE A C 1
ATOM 22997 O O . PHE D 3 610 ? 136.30700 164.84900 101.70200 1.000 250.37000 610 PHE A O 1
ATOM 23014 N N . LEU D 3 611 ? 137.08800 166.63500 102.82700 1.000 244.21000 611 LEU A N 1
ATOM 23015 C CA . LEU D 3 611 ? 138.07400 165.85500 103.55600 1.000 244.21000 611 LEU A CA 1
ATOM 23016 C C . LEU D 3 611 ? 137.39300 164.87800 104.49800 1.000 244.21000 611 LEU A C 1
ATOM 23017 O O . LEU D 3 611 ? 137.73300 163.68700 104.54000 1.000 244.21000 611 LEU A O 1
ATOM 23033 N N . GLU D 3 612 ? 136.36500 165.34800 105.19400 1.000 251.00000 612 GLU A N 1
ATOM 23034 C CA . GLU D 3 612 ? 135.56800 164.45400 106.01200 1.000 251.00000 612 GLU A CA 1
ATOM 23035 C C . GLU D 3 612 ? 134.78300 163.45900 105.16100 1.000 251.00000 612 GLU A C 1
ATOM 23036 O O . GLU D 3 612 ? 134.51000 162.34600 105.61500 1.000 251.00000 612 GLU A O 1
ATOM 23048 N N . VAL D 3 613 ? 134.42500 163.82700 103.92800 1.000 253.35000 613 VAL A N 1
ATOM 23049 C CA . VAL D 3 613 ? 133.69800 162.90500 103.05200 1.000 253.35000 613 VAL A CA 1
ATOM 23050 C C . VAL D 3 613 ? 134.58300 161.72200 102.67500 1.000 253.35000 613 VAL A C 1
ATOM 23051 O O . VAL D 3 613 ? 134.15700 160.56100 102.72700 1.000 253.35000 613 VAL A O 1
ATOM 23064 N N . VAL D 3 614 ? 135.82100 162.00100 102.26200 1.000 246.33000 614 VAL A N 1
ATOM 23065 C CA . VAL D 3 614 ? 136.72600 160.90000 101.92500 1.000 246.33000 614 VAL A CA 1
ATOM 23066 C C . VAL D 3 614 ? 137.06900 160.10100 103.17700 1.000 246.33000 614 VAL A C 1
ATOM 23067 O O . VAL D 3 614 ? 137.33600 158.89600 103.10000 1.000 246.33000 614 VAL A O 1
ATOM 23080 N N . ARG D 3 615 ? 137.11700 160.76200 104.33400 1.000 243.95000 615 ARG A N 1
ATOM 23081 C CA . ARG D 3 615 ? 137.25800 160.04600 105.60000 1.000 243.95000 615 ARG A CA 1
ATOM 23082 C C . ARG D 3 615 ? 136.09500 159.09100 105.80800 1.000 243.95000 615 ARG A C 1
ATOM 23083 O O . ARG D 3 615 ? 136.26700 157.98400 106.32400 1.000 243.95000 615 ARG A O 1
ATOM 23104 N N . GLU D 3 616 ? 134.89300 159.52700 105.45200 1.000 248.59000 616 GLU A N 1
ATOM 23105 C CA . GLU D 3 616 ? 133.72300 158.67600 105.59500 1.000 248.59000 616 GLU A CA 1
ATOM 23106 C C . GLU D 3 616 ? 133.82300 157.50600 104.63100 1.000 248.59000 616 GLU A C 1
ATOM 23107 O O . GLU D 3 616 ? 133.33500 156.40800 104.92500 1.000 248.59000 616 GLU A O 1
ATOM 23119 N N . PHE D 3 617 ? 134.41500 157.73300 103.45800 1.000 237.79000 617 PHE A N 1
ATOM 23120 C CA . PHE D 3 617 ? 134.66000 156.63400 102.53000 1.000 237.79000 617 PHE A CA 1
ATOM 23121 C C . PHE D 3 617 ? 135.58300 155.59000 103.16000 1.000 237.79000 617 PHE A C 1
ATOM 23122 O O . PHE D 3 617 ? 135.41800 154.38800 102.92000 1.000 237.79000 617 PHE A O 1
ATOM 23139 N N . ASN D 3 618 ? 136.55400 156.03300 103.96300 1.000 235.56000 618 ASN A N 1
ATOM 23140 C CA . ASN D 3 618 ? 137.45900 155.14600 104.71100 1.000 235.56000 618 ASN A CA 1
ATOM 23141 C C . ASN D 3 618 ? 137.15400 155.15200 106.20400 1.000 235.56000 618 ASN A C 1
ATOM 23142 O O . ASN D 3 618 ? 137.50400 154.21800 106.92300 1.000 235.56000 618 ASN A O 1
#

CATH classification: 3.30.710.10

Radius of gyration: 37.05 Å; Cα contacts (8 Å, |Δi|>4): 1453; chains: 4; bounding box: 76×92×107 Å

Secondary structure (DSSP, 8-state):
-HHHHHHHHHHHHHHHHHHT----SSTTTTTT---S-STTTSS-HHHHHHHHHHHHHH--HHHHHH-S-STHHHHHHHHHHHHHHHH---SHHHHHHHHHHHHHHHHHHTS-HHHHHHHS-HHHHHHS----HHHHHHHHHHHHHHHHHHHHHHHTS---THHHHHHHHHHSSSGGGTSHHHHHHHHHHHHHHHHHHTTT---PPTT--HHHHHHHHHHHHHHHHHHHHHHHT--TT----STTS---THHHHHHHHHHHHHHHHS---SHHHHHHHHHHHHHHHHHHTS---SHHHHHHHHHHHHHHHHHHHHHHHHHHHHT--TTHHHHHHHHHHHHHHHHHHHHHTT-HHHHT-HHHHHHHHHHHHHHHHHHHHS--HHHHHHHHHHHHHHHHH--TTHHHHHHHHHHHHHHHHHHHHHH----HHHHHHHHHHHHHHHHH--HHHHHHHHHH-/-HHHHHHHHHHHHHHHHHHT----S-GGGGTT---SSSTTTSS-HHHHHHHHHHHHHH--HHHHHH-S-STHHHHHHHHHHHHHHHH---SHHHHHHHHHHHHHHHHHHTS-HHHHHHHS-SHHHHHS----HHHHHHHHHHHHHHHHHHHHHHHSS---THHHHHHHHHSSSSGGGTSHHHHHHHHHHHHHHHHHHTTT-----TT--HHHHHHHHHHHHHHHHHHHHHHHT--TT----SGGGS--SS--S----S--SSSS---THHHHHHHHHHHHHHHTS---SHHHHHHHHHHHHHHHHHHTS---SHHHHHHHHHHHHHHHHHHHHHHHHHHHHT--TTHHHHHHHHHHHHHHHHHHHHHTT-HHHHT-HHHHHHHHHHHHHHHHHHHHS--HHHHHHHHHHHHHHHHH--TTHHHHHHHHHHHHHHHHHHHHHH----HHHHHHHHHHHHHHHHH--HHHHHHHHHH-/--HHHHTS-HHHHHHHHHHT--HHHHHHHHHHHHH--SS-EEEEEEETTEEEEEEE-SSS--EEEEE-HHHHHHHS--S----B--B-SSSSSHHHHHHHHHHHHTS------EEBSS-TTS-TTHHHHHGGGGGG--S---EEE--HHHIIIII-TTS----TTTS--SHHHHS--EEEE---S-SSTT---B-SSS-S--EEEE-S-S-EESTT-B--SS--EEEE-S-S-EE----HHHHHT--TTS-BTTB-----TT-HHHHHHHHHHHHHHHHHTTT--EEEE-----B-S---B-HHHHHTTSEE--S--------B-/-EEEEEETTTEEEEEEHHHHHTSSHHHHHH--EEEETT--HHHHHHHHHHHHHSSS-----SS-HHHHHS----HHHHHHT-S-HHHHHHHHHHHHHHT-HHHHHHHHHHHHHHHHS--HHHHHT-

InterPro domains:
  IPR001138 Zn(2)Cys(6) fungal-type DNA-binding domain [PF00172] (13-49)
  IPR001138 Zn(2)Cys(6) fungal-type DNA-binding domain [PS50048] (14-46)
  IPR001138 Zn(2)Cys(6) fungal-type DNA-binding domain [SM00066] (9-55)
  IPR001138 Zn(2)Cys(6) fungal-type DNA-binding domain [cd00067] (12-47)
  IPR031760 Centromere DNA-binding protein complex CBF3 subunit B, C-terminal [PF16846] (113-624)
  IPR036864 Zn(2)-C6 fungal-type DNA-binding domain superfamily [G3DSA:4.10.240.10] (14-46)
  IPR036864 Zn(2)-C6 fungal-type DNA-binding domain superfamily [SSF57701] (10-44)